Protein AF-0000000078786112 (afdb_homodimer)

Structure (mmCIF, N/CA/C/O backbone):
data_AF-0000000078786112-model_v1
#
loop_
_entity.id
_entity.type
_entity.pdbx_description
1 polymer 'Transposase IS4-like domain-containing protein'
#
loop_
_atom_site.group_PDB
_atom_site.id
_atom_site.type_symbol
_atom_site.label_atom_id
_atom_site.label_alt_id
_atom_site.label_comp_id
_atom_site.label_asym_id
_atom_site.label_entity_id
_atom_site.label_seq_id
_atom_site.pdbx_PDB_ins_code
_atom_site.Cartn_x
_atom_site.Cartn_y
_atom_site.Cartn_z
_atom_site.occupancy
_atom_site.B_iso_or_equiv
_atom_site.auth_seq_id
_atom_site.auth_comp_id
_atom_site.auth_asym_id
_atom_site.auth_atom_id
_atom_site.pdbx_PDB_model_num
ATOM 1 N N . MET A 1 1 ? -78.75 23.531 -3.512 1 37.06 1 MET A N 1
ATOM 2 C CA . MET A 1 1 ? -79.625 23.953 -2.438 1 37.06 1 MET A CA 1
ATOM 3 C C . MET A 1 1 ? -78.938 23.812 -1.079 1 37.06 1 MET A C 1
ATOM 5 O O . MET A 1 1 ? -78.562 22.719 -0.696 1 37.06 1 MET A O 1
ATOM 9 N N . ASN A 1 2 ? -78.188 24.859 -0.601 1 48.75 2 ASN A N 1
ATOM 10 C CA . ASN A 1 2 ? -77.562 24.938 0.688 1 48.75 2 ASN A CA 1
ATOM 11 C C . ASN A 1 2 ? -78.5 24.625 1.841 1 48.75 2 ASN A C 1
ATOM 13 O O . ASN A 1 2 ? -79.5 25.266 1.988 1 48.75 2 ASN A O 1
ATOM 17 N N . GLU A 1 3 ? -78.625 23.422 2.197 1 54.53 3 GLU A N 1
ATOM 18 C CA . GLU A 1 3 ? -79.438 23.047 3.326 1 54.53 3 GLU A CA 1
ATOM 19 C C . GLU A 1 3 ? -78.938 23.703 4.617 1 54.53 3 GLU A C 1
ATOM 21 O O . GLU A 1 3 ? -77.812 23.625 4.957 1 54.53 3 GLU A O 1
ATOM 26 N N . LEU A 1 4 ? -79.562 24.781 5.039 1 59.88 4 LEU A N 1
ATOM 27 C CA . LEU A 1 4 ? -79.375 25.453 6.316 1 59.88 4 LEU A CA 1
ATOM 28 C C . LEU A 1 4 ? -80 24.672 7.453 1 59.88 4 LEU A C 1
ATOM 30 O O . LEU A 1 4 ? -81.188 24.359 7.387 1 59.88 4 LEU A O 1
ATOM 34 N N . VAL A 1 5 ? -79.312 24 8.25 1 64.75 5 VAL A N 1
ATOM 35 C CA . VAL A 1 5 ? -79.875 23.312 9.398 1 64.75 5 VAL A CA 1
ATOM 36 C C . VAL A 1 5 ? -79.625 24.125 10.672 1 64.75 5 VAL A C 1
ATOM 38 O O . VAL A 1 5 ? -78.5 24.641 10.875 1 64.75 5 VAL A O 1
ATOM 41 N N . THR A 1 6 ? -80.625 24.547 11.398 1 68.25 6 THR A N 1
ATOM 42 C CA . THR A 1 6 ? -80.5 25.234 12.688 1 68.25 6 THR A CA 1
ATOM 43 C C . THR A 1 6 ? -80.188 24.266 13.805 1 68.25 6 THR A C 1
ATOM 45 O O . THR A 1 6 ? -80.875 23.266 14.016 1 68.25 6 THR A O 1
ATOM 48 N N . ILE A 1 7 ? -79 24.312 14.352 1 70.12 7 ILE A N 1
ATOM 49 C CA . ILE A 1 7 ? -78.5 23.406 15.375 1 70.12 7 ILE A CA 1
ATOM 50 C C . ILE A 1 7 ? -79.125 23.734 16.719 1 70.12 7 ILE A C 1
ATOM 52 O O . ILE A 1 7 ? -79.438 22.844 17.5 1 70.12 7 ILE A O 1
ATOM 56 N N . GLY A 1 8 ? -79.375 24.969 17.219 1 69.75 8 GLY A N 1
ATOM 57 C CA . GLY A 1 8 ? -80 25.359 18.469 1 69.75 8 GLY A CA 1
ATOM 58 C C . GLY A 1 8 ? -80.062 26.859 18.672 1 69.75 8 GLY A C 1
ATOM 59 O O . GLY A 1 8 ? -79.562 27.625 17.844 1 69.75 8 GLY A O 1
ATOM 60 N N . ILE A 1 9 ? -81 27.406 19.484 1 68.38 9 ILE A N 1
ATOM 61 C CA . ILE A 1 9 ? -81.062 28.797 19.906 1 68.38 9 ILE A CA 1
ATOM 62 C C . ILE A 1 9 ? -80.438 28.969 21.281 1 68.38 9 ILE A C 1
ATOM 64 O O . ILE A 1 9 ? -80.75 28.234 22.219 1 68.38 9 ILE A O 1
ATOM 68 N N . ALA A 1 10 ? -79.312 29.609 21.25 1 60.75 10 ALA A N 1
ATOM 69 C CA . ALA A 1 10 ? -78.625 29.844 22.516 1 60.75 10 ALA A CA 1
ATOM 70 C C . ALA A 1 10 ? -79 31.188 23.125 1 60.75 10 ALA A C 1
ATOM 72 O O . ALA A 1 10 ? -79.25 32.156 22.391 1 60.75 10 ALA A O 1
ATOM 73 N N . SER A 1 11 ? -79.375 31.25 24.375 1 66.38 11 SER A N 1
ATOM 74 C CA . SER A 1 11 ? -79.625 32.5 25.109 1 66.38 11 SER A CA 1
ATOM 75 C C . SER A 1 11 ? -78.375 33.031 25.797 1 66.38 11 SER A C 1
ATOM 77 O O . SER A 1 11 ? -78.375 34.156 26.297 1 66.38 11 SER A O 1
ATOM 79 N N . SER A 1 12 ? -77.312 32.281 25.984 1 68.5 12 SER A N 1
ATOM 80 C CA . SER A 1 12 ? -76.062 32.75 26.562 1 68.5 12 SER A CA 1
ATOM 81 C C . SER A 1 12 ? -74.875 32.469 25.625 1 68.5 12 SER A C 1
ATOM 83 O O . SER A 1 12 ? -75 31.656 24.703 1 68.5 12 SER A O 1
ATOM 85 N N . ASP A 1 13 ? -73.875 33.219 25.75 1 68.31 13 ASP A N 1
ATOM 86 C CA . ASP A 1 13 ? -72.688 33.188 24.891 1 68.31 13 ASP A CA 1
ATOM 87 C C . ASP A 1 13 ? -72 31.812 24.906 1 68.31 13 ASP A C 1
ATOM 89 O O . ASP A 1 13 ? -71.562 31.328 23.891 1 68.31 13 ASP A O 1
ATOM 93 N N . ASP A 1 14 ? -72.062 31.219 26.062 1 67.56 14 ASP A N 1
ATOM 94 C CA . ASP A 1 14 ? -71.438 29.906 26.203 1 67.56 14 ASP A CA 1
ATOM 95 C C . ASP A 1 14 ? -72.188 28.859 25.422 1 67.56 14 ASP A C 1
ATOM 97 O O . ASP A 1 14 ? -71.562 27.953 24.812 1 67.56 14 ASP A O 1
ATOM 101 N N . GLU A 1 15 ? -73.438 29.016 25.391 1 69.12 15 GLU A N 1
ATOM 102 C CA . GLU A 1 15 ? -74.312 28.094 24.656 1 69.12 15 GLU A CA 1
ATOM 103 C C . GLU A 1 15 ? -74.125 28.266 23.156 1 69.12 15 GLU A C 1
ATOM 105 O O . GLU A 1 15 ? -74.188 27.297 22.391 1 69.12 15 GLU A O 1
ATOM 110 N N . ILE A 1 16 ? -73.875 29.484 22.781 1 69.81 16 ILE A N 1
ATOM 111 C CA . ILE A 1 16 ? -73.625 29.781 21.375 1 69.81 16 ILE A CA 1
ATOM 112 C C . ILE A 1 16 ? -72.375 29.047 20.906 1 69.81 16 ILE A C 1
ATOM 114 O O . ILE A 1 16 ? -72.375 28.453 19.828 1 69.81 16 ILE A O 1
ATOM 118 N N . ASP A 1 17 ? -71.312 29.109 21.797 1 70.19 17 ASP A N 1
ATOM 119 C CA . ASP A 1 17 ? -70.062 28.453 21.438 1 70.19 17 ASP A CA 1
ATOM 120 C C . ASP A 1 17 ? -70.25 26.938 21.312 1 70.19 17 ASP A C 1
ATOM 122 O O . ASP A 1 17 ? -69.688 26.312 20.422 1 70.19 17 ASP A O 1
ATOM 126 N N . GLY A 1 18 ? -71.062 26.391 22.219 1 72.88 18 GLY A N 1
ATOM 127 C CA . GLY A 1 18 ? -71.438 24.984 22.141 1 72.88 18 GLY A CA 1
ATOM 128 C C . GLY A 1 18 ? -72.188 24.609 20.875 1 72.88 18 GLY A C 1
ATOM 129 O O . GLY A 1 18 ? -71.812 23.609 20.219 1 72.88 18 GLY A O 1
ATOM 130 N N . PHE A 1 19 ? -73.125 25.484 20.5 1 72.19 19 PHE A N 1
ATOM 131 C CA . PHE A 1 19 ? -73.938 25.188 19.312 1 72.19 19 PHE A CA 1
ATOM 132 C C . PHE A 1 19 ? -73.125 25.422 18.047 1 72.19 19 PHE A C 1
ATOM 134 O O . PHE A 1 19 ? -73.312 24.703 17.047 1 72.19 19 PHE A O 1
ATOM 141 N N . VAL A 1 20 ? -72.188 26.375 18.125 1 73.5 20 VAL A N 1
ATOM 142 C CA . VAL A 1 20 ? -71.312 26.578 16.984 1 73.5 20 VAL A CA 1
ATOM 143 C C . VAL A 1 20 ? -70.438 25.344 16.781 1 73.5 20 VAL A C 1
ATOM 145 O O . VAL A 1 20 ? -70.25 24.891 15.648 1 73.5 20 VAL A O 1
ATOM 148 N N . ASN A 1 21 ? -69.938 24.797 17.938 1 73.06 21 ASN A N 1
ATOM 149 C CA . ASN A 1 21 ? -69.125 23.594 17.844 1 73.06 21 ASN A CA 1
ATOM 150 C C . ASN A 1 21 ? -69.938 22.406 17.344 1 73.06 21 ASN A C 1
ATOM 152 O O . ASN A 1 21 ? -69.5 21.609 16.516 1 73.06 21 ASN A O 1
ATOM 156 N N . GLN A 1 22 ? -71.188 22.328 17.797 1 73.19 22 GLN A N 1
ATOM 157 C CA . GLN A 1 22 ? -72.062 21.281 17.328 1 73.19 22 GLN A CA 1
ATOM 158 C C . GLN A 1 22 ? -72.438 21.484 15.859 1 73.19 22 GLN A C 1
ATOM 160 O O . GLN A 1 22 ? -72.562 20.516 15.117 1 73.19 22 GLN A O 1
ATOM 165 N N . GLY A 1 23 ? -72.625 22.734 15.477 1 72.44 23 GLY A N 1
ATOM 166 C CA . GLY A 1 23 ? -72.875 23.016 14.07 1 72.44 23 GLY A CA 1
ATOM 167 C C . GLY A 1 23 ? -71.688 22.625 13.18 1 72.44 23 GLY A C 1
ATOM 168 O O . GLY A 1 23 ? -71.875 22.047 12.109 1 72.44 23 GLY A O 1
ATOM 169 N N . LYS A 1 24 ? -70.438 22.969 13.648 1 72.5 24 LYS A N 1
ATOM 170 C CA . LYS A 1 24 ? -69.312 22.578 12.875 1 72.5 24 LYS A CA 1
ATOM 171 C C . LYS A 1 24 ? -69.188 21.062 12.758 1 72.5 24 LYS A C 1
ATOM 173 O O . LYS A 1 24 ? -68.875 20.531 11.688 1 72.5 24 LYS A O 1
ATOM 178 N N . GLU A 1 25 ? -69.5 20.375 13.859 1 71.62 25 GLU A N 1
ATOM 179 C CA . GLU A 1 25 ? -69.5 18.922 13.82 1 71.62 25 GLU A CA 1
ATOM 180 C C . GLU A 1 25 ? -70.562 18.406 12.875 1 71.62 25 GLU A C 1
ATOM 182 O O . GLU A 1 25 ? -70.375 17.453 12.125 1 71.62 25 GLU A O 1
ATOM 187 N N . TRP A 1 26 ? -71.75 19.016 12.914 1 69.88 26 TRP A N 1
ATOM 188 C CA . TRP A 1 26 ? -72.812 18.641 12.039 1 69.88 26 TRP A CA 1
ATOM 189 C C . TRP A 1 26 ? -72.5 18.906 10.578 1 69.88 26 TRP A C 1
ATOM 191 O O . TRP A 1 26 ? -72.75 18.078 9.711 1 69.88 26 TRP A O 1
ATOM 201 N N . ILE A 1 27 ? -71.875 20.047 10.266 1 69.06 27 ILE A N 1
ATOM 202 C CA . ILE A 1 27 ? -71.5 20.344 8.891 1 69.06 27 ILE A CA 1
ATOM 203 C C . ILE A 1 27 ? -70.5 19.281 8.414 1 69.06 27 ILE A C 1
ATOM 205 O O . ILE A 1 27 ? -70.562 18.812 7.281 1 69.06 27 ILE A O 1
ATOM 209 N N . GLU A 1 28 ? -69.562 18.969 9.352 1 65.81 28 GLU A N 1
ATOM 210 C CA . GLU A 1 28 ? -68.562 17.969 8.977 1 65.81 28 GLU A CA 1
ATOM 211 C C . GLU A 1 28 ? -69.25 16.609 8.742 1 65.81 28 GLU A C 1
ATOM 213 O O . GLU A 1 28 ? -68.875 15.898 7.789 1 65.81 28 GLU A O 1
ATOM 218 N N . ARG A 1 29 ? -70.125 16.25 9.555 1 65.81 29 ARG A N 1
ATOM 219 C CA . ARG A 1 29 ? -70.875 15.008 9.391 1 65.81 29 ARG A CA 1
ATOM 220 C C . ARG A 1 29 ? -71.75 15.062 8.141 1 65.81 29 ARG A C 1
ATOM 222 O O . ARG A 1 29 ? -71.812 14.078 7.406 1 65.81 29 ARG A O 1
ATOM 229 N N . GLU A 1 30 ? -72.5 16.156 7.973 1 63.94 30 GLU A N 1
ATOM 230 C CA . GLU A 1 30 ? -73.375 16.312 6.816 1 63.94 30 GLU A CA 1
ATOM 231 C C . GLU A 1 30 ? -72.625 16.375 5.52 1 63.94 30 GLU A C 1
ATOM 233 O O . GLU A 1 30 ? -73 15.852 4.492 1 63.94 30 GLU A O 1
ATOM 238 N N . LYS A 1 31 ? -71.5 17.219 5.48 1 61.41 31 LYS A N 1
ATOM 239 C CA . LYS A 1 31 ? -70.625 17.156 4.324 1 61.41 31 LYS A CA 1
ATOM 240 C C . LYS A 1 31 ? -70.188 15.727 4.047 1 61.41 31 LYS A C 1
ATOM 242 O O . LYS A 1 31 ? -70.125 15.312 2.893 1 61.41 31 LYS A O 1
ATOM 247 N N . GLU A 1 32 ? -69.875 14.984 5.125 1 56.44 32 GLU A N 1
ATOM 248 C CA . GLU A 1 32 ? -69.625 13.562 4.977 1 56.44 32 GLU A CA 1
ATOM 249 C C . GLU A 1 32 ? -70.812 12.797 4.477 1 56.44 32 GLU A C 1
ATOM 251 O O . GLU A 1 32 ? -70.688 11.852 3.691 1 56.44 32 GLU A O 1
ATOM 256 N N . ARG A 1 33 ? -71.938 12.992 5.004 1 54 33 ARG A N 1
ATOM 257 C CA . ARG A 1 33 ? -73.188 12.328 4.586 1 54 33 ARG A CA 1
ATOM 258 C C . ARG A 1 33 ? -73.562 12.742 3.17 1 54 33 ARG A C 1
ATOM 260 O O . ARG A 1 33 ? -73.938 11.898 2.361 1 54 33 ARG A O 1
ATOM 267 N N . ARG A 1 34 ? -73.812 14.062 2.85 1 51.28 34 ARG A N 1
ATOM 268 C CA . ARG A 1 34 ? -74.25 14.516 1.529 1 51.28 34 ARG A CA 1
ATOM 269 C C . ARG A 1 34 ? -73.188 14.266 0.489 1 51.28 34 ARG A C 1
ATOM 271 O O . ARG A 1 34 ? -73.438 13.969 -0.669 1 51.28 34 ARG A O 1
ATOM 278 N N . HIS A 1 35 ? -72.188 14.875 0.513 1 41.25 35 HIS A N 1
ATOM 279 C CA . HIS A 1 35 ? -71.062 14.453 -0.266 1 41.25 35 HIS A CA 1
ATOM 280 C C . HIS A 1 35 ? -70.188 13.43 0.494 1 41.25 35 HIS A C 1
ATOM 282 O O . HIS A 1 35 ? -69.312 13.789 1.269 1 41.25 35 HIS A O 1
ATOM 288 N N . PRO A 1 36 ? -70.812 12.312 0.801 1 37.97 36 PRO A N 1
ATOM 289 C CA . PRO A 1 36 ? -69.875 11.344 1.391 1 37.97 36 PRO A CA 1
ATOM 290 C C . PRO A 1 36 ? -68.5 11.492 0.861 1 37.97 36 PRO A C 1
ATOM 292 O O . PRO A 1 36 ? -68.25 11.508 -0.354 1 37.97 36 PRO A O 1
ATOM 295 N N . ARG A 1 37 ? -67.812 12.586 1.303 1 36.53 37 ARG A N 1
ATOM 296 C CA . ARG A 1 37 ? -66.438 12.328 0.89 1 36.53 37 ARG A CA 1
ATOM 297 C C . ARG A 1 37 ? -66.188 10.828 0.78 1 36.53 37 ARG A C 1
ATOM 299 O O . ARG A 1 37 ? -66.188 10.125 1.788 1 36.53 37 ARG A O 1
ATOM 306 N N . LEU A 1 38 ? -66.875 10.219 -0.123 1 36.91 38 LEU A N 1
ATOM 307 C CA . LEU A 1 38 ? -66.312 8.93 -0.503 1 36.91 38 LEU A CA 1
ATOM 308 C C . LEU A 1 38 ? -64.75 8.922 -0.278 1 36.91 38 LEU A C 1
ATOM 310 O O . LEU A 1 38 ? -64.062 9.641 -0.955 1 36.91 38 LEU A O 1
ATOM 314 N N . ASP A 1 39 ? -64.438 9.164 0.947 1 39.69 39 ASP A N 1
ATOM 315 C CA . ASP A 1 39 ? -63.031 8.875 1.128 1 39.69 39 ASP A CA 1
ATOM 316 C C . ASP A 1 39 ? -62.562 7.777 0.172 1 39.69 39 ASP A C 1
ATOM 318 O O . ASP A 1 39 ? -62.469 6.609 0.553 1 39.69 39 ASP A O 1
ATOM 322 N N . LEU A 1 40 ? -63.125 7.875 -0.974 1 41.56 40 LEU A N 1
ATOM 323 C CA . LEU A 1 40 ? -62.781 6.988 -2.084 1 41.56 40 LEU A CA 1
ATOM 324 C C . LEU A 1 40 ? -61.344 6.57 -2.018 1 41.56 40 LEU A C 1
ATOM 326 O O . LEU A 1 40 ? -60.969 5.488 -2.48 1 41.56 40 LEU A O 1
ATOM 330 N N . PHE A 1 41 ? -60.594 7.508 -1.651 1 50.62 41 PHE A N 1
ATOM 331 C CA . PHE A 1 41 ? -59.188 7.191 -1.561 1 50.62 41 PHE A CA 1
ATOM 332 C C . PHE A 1 41 ? -58.781 6.91 -0.117 1 50.62 41 PHE A C 1
ATOM 334 O O . PHE A 1 41 ? -57.594 6.852 0.202 1 50.62 41 PHE A O 1
ATOM 341 N N . GLY A 1 42 ? -59.781 7.012 0.806 1 54.62 42 GLY A N 1
ATOM 342 C CA . GLY A 1 42 ? -59.562 6.75 2.219 1 54.62 42 GLY A CA 1
ATOM 343 C C . GLY A 1 42 ? -59 5.367 2.49 1 54.62 42 GLY A C 1
ATOM 344 O O . GLY A 1 42 ? -58.031 5.211 3.25 1 54.62 42 GLY A O 1
ATOM 345 N N . ASP A 1 43 ? -59.812 4.496 1.912 1 59.19 43 ASP A N 1
ATOM 346 C CA . ASP A 1 43 ? -59.312 3.119 2.006 1 59.19 43 ASP A CA 1
ATOM 347 C C . ASP A 1 43 ? -57.906 2.984 1.443 1 59.19 43 ASP A C 1
ATOM 349 O O . ASP A 1 43 ? -57.094 2.271 2.008 1 59.19 43 ASP A O 1
ATOM 353 N N . GLU A 1 44 ? -57.812 3.719 0.361 1 63.81 44 GLU A N 1
ATOM 354 C CA . GLU A 1 44 ? -56.5 3.691 -0.233 1 63.81 44 GLU A CA 1
ATOM 355 C C . GLU A 1 44 ? -55.469 4.352 0.685 1 63.81 44 GLU A C 1
ATOM 357 O O . GLU A 1 44 ? -54.344 3.869 0.81 1 63.81 44 GLU A O 1
ATOM 362 N N . ARG A 1 45 ? -55.875 5.512 1.246 1 65.81 45 ARG A N 1
ATOM 363 C CA . ARG A 1 45 ? -54.969 6.18 2.186 1 65.81 45 ARG A CA 1
ATOM 364 C C . ARG A 1 45 ? -54.688 5.293 3.395 1 65.81 45 ARG A C 1
ATOM 366 O O . ARG A 1 45 ? -53.562 5.234 3.877 1 65.81 45 ARG A O 1
ATOM 373 N N . ARG A 1 46 ? -55.844 4.781 3.932 1 69.81 46 ARG A N 1
ATOM 374 C CA . ARG A 1 46 ? -55.656 3.875 5.062 1 69.81 46 ARG A CA 1
ATOM 375 C C . ARG A 1 46 ? -54.781 2.689 4.676 1 69.81 46 ARG A C 1
ATOM 377 O O . ARG A 1 46 ? -53.938 2.252 5.469 1 69.81 46 ARG A O 1
ATOM 384 N N . LYS A 1 47 ? -55 2.221 3.514 1 70.69 47 LYS A N 1
ATOM 385 C CA . LYS A 1 47 ? -54.188 1.117 3.035 1 70.69 47 LYS A CA 1
ATOM 386 C C . LYS A 1 47 ? -52.719 1.547 2.883 1 70.69 47 LYS A C 1
ATOM 388 O O . LYS A 1 47 ? -51.812 0.788 3.209 1 70.69 47 LYS A O 1
ATOM 393 N N . CYS A 1 48 ? -52.594 2.74 2.354 1 73 48 CYS A N 1
ATOM 394 C CA . CYS A 1 48 ? -51.25 3.268 2.188 1 73 48 CYS A CA 1
ATOM 395 C C . CYS A 1 48 ? -50.562 3.473 3.539 1 73 48 CYS A C 1
ATOM 397 O O . CYS A 1 48 ? -49.375 3.176 3.695 1 73 48 CYS A O 1
ATOM 399 N N . GLU A 1 49 ? -51.281 4 4.465 1 76.94 49 GLU A N 1
ATOM 400 C CA . GLU A 1 49 ? -50.75 4.199 5.805 1 76.94 49 GLU A CA 1
ATOM 401 C C . GLU A 1 49 ? -50.438 2.863 6.473 1 76.94 49 GLU A C 1
ATOM 403 O O . GLU A 1 49 ? -49.438 2.734 7.168 1 76.94 49 GLU A O 1
ATOM 408 N N . GLN A 1 50 ? -51.312 1.967 6.32 1 76.75 50 GLN A N 1
ATOM 409 C CA . GLN A 1 50 ? -51.062 0.636 6.867 1 76.75 50 GLN A CA 1
ATOM 410 C C . GLN A 1 50 ? -49.844 -0.003 6.234 1 76.75 50 GLN A C 1
ATOM 412 O O . GLN A 1 50 ? -49.062 -0.66 6.918 1 76.75 50 GLN A O 1
ATOM 417 N N . GLU A 1 51 ? -49.75 0.21 4.996 1 78.06 51 GLU A N 1
ATOM 418 C CA . GLU A 1 51 ? -48.594 -0.316 4.297 1 78.06 51 GLU A CA 1
ATOM 419 C C . GLU A 1 51 ? -47.281 0.294 4.844 1 78.06 51 GLU A C 1
ATOM 421 O O . GLU A 1 51 ? -46.281 -0.402 5 1 78.06 51 GLU A O 1
ATOM 426 N N . ARG A 1 52 ? -47.344 1.519 5.059 1 78.31 52 ARG A N 1
ATOM 427 C CA . ARG A 1 52 ? -46.188 2.203 5.617 1 78.31 52 ARG A CA 1
ATOM 428 C C . ARG A 1 52 ? -45.844 1.678 7.008 1 78.31 52 ARG A C 1
ATOM 430 O O . ARG A 1 52 ? -44.688 1.454 7.336 1 78.31 52 ARG A O 1
ATOM 437 N N . MET A 1 53 ? -46.812 1.548 7.785 1 79.62 53 MET A N 1
ATOM 438 C CA . MET A 1 53 ? -46.594 1.035 9.133 1 79.62 53 MET A CA 1
ATOM 439 C C . MET A 1 53 ? -46.062 -0.385 9.102 1 79.62 53 MET A C 1
ATOM 441 O O . MET A 1 53 ? -45.188 -0.742 9.922 1 79.62 53 MET A O 1
ATOM 445 N N . ASP A 1 54 ? -46.562 -1.107 8.211 1 76.88 54 ASP A N 1
ATOM 446 C CA . ASP A 1 54 ? -46.062 -2.475 8.062 1 76.88 54 ASP A CA 1
ATOM 447 C C . ASP A 1 54 ? -44.594 -2.488 7.633 1 76.88 54 ASP A C 1
ATOM 449 O O . ASP A 1 54 ? -43.812 -3.32 8.102 1 76.88 54 ASP A O 1
ATOM 453 N N . ALA A 1 55 ? -44.281 -1.59 6.727 1 79.88 55 ALA A N 1
ATOM 454 C CA . ALA A 1 55 ? -42.906 -1.478 6.277 1 79.88 55 ALA A CA 1
ATOM 455 C C . ALA A 1 55 ? -41.969 -1.106 7.434 1 79.88 55 ALA A C 1
ATOM 457 O O . ALA A 1 55 ? -40.906 -1.686 7.582 1 79.88 55 ALA A O 1
ATOM 458 N N . GLU A 1 56 ? -42.406 -0.242 8.203 1 81.75 56 GLU A N 1
ATOM 459 C CA . GLU A 1 56 ? -41.625 0.189 9.352 1 81.75 56 GLU A CA 1
ATOM 460 C C . GLU A 1 56 ? -41.469 -0.938 10.367 1 81.75 56 GLU A C 1
ATOM 462 O O . GLU A 1 56 ? -40.406 -1.094 10.969 1 81.75 56 GLU A O 1
ATOM 467 N N . ARG A 1 57 ? -42.469 -1.557 10.586 1 79.44 57 ARG A N 1
ATOM 468 C CA . ARG A 1 57 ? -42.438 -2.689 11.508 1 79.44 57 ARG A CA 1
ATOM 469 C C . ARG A 1 57 ? -41.469 -3.756 11.016 1 79.44 57 ARG A C 1
ATOM 471 O O . ARG A 1 57 ? -40.719 -4.332 11.805 1 79.44 57 ARG A O 1
ATOM 478 N N . LEU A 1 58 ? -41.562 -3.938 9.82 1 77.56 58 LEU A N 1
ATOM 479 C CA . LEU A 1 58 ? -40.656 -4.945 9.258 1 77.56 58 LEU A CA 1
ATOM 480 C C . LEU A 1 58 ? -39.188 -4.52 9.375 1 77.56 58 LEU A C 1
ATOM 482 O O . LEU A 1 58 ? -38.344 -5.336 9.68 1 77.56 58 LEU A O 1
ATOM 486 N N . LEU A 1 59 ? -38.969 -3.326 9.031 1 84.38 59 LEU A N 1
ATOM 487 C CA . LEU A 1 59 ? -37.594 -2.818 9.156 1 84.38 59 LEU A CA 1
ATOM 488 C C . LEU A 1 59 ? -37.125 -2.924 10.602 1 84.38 59 LEU A C 1
ATOM 490 O O . LEU A 1 59 ? -35.938 -3.188 10.844 1 84.38 59 LEU A O 1
ATOM 494 N N . SER A 1 60 ? -38.031 -2.82 11.484 1 84.31 60 SER A N 1
ATOM 495 C CA . SER A 1 60 ? -37.688 -2.926 12.898 1 84.31 60 SER A CA 1
ATOM 496 C C . SER A 1 60 ? -37.406 -4.371 13.289 1 84.31 60 SER A C 1
ATOM 498 O O . SER A 1 60 ? -36.781 -4.629 14.305 1 84.31 60 SER A O 1
ATOM 500 N N . ASN A 1 61 ? -37.875 -5.301 12.477 1 86.06 61 ASN A N 1
ATOM 501 C CA . ASN A 1 61 ? -37.688 -6.715 12.766 1 86.06 61 ASN A CA 1
ATOM 502 C C . ASN A 1 61 ? -36.344 -7.211 12.242 1 86.06 61 ASN A C 1
ATOM 504 O O . ASN A 1 61 ? -35.938 -8.352 12.5 1 86.06 61 ASN A O 1
ATOM 508 N N . ILE A 1 62 ? -35.688 -6.359 11.516 1 89.81 62 ILE A N 1
ATOM 509 C CA . ILE A 1 62 ? -34.344 -6.723 11.078 1 89.81 62 ILE A CA 1
ATOM 510 C C . ILE A 1 62 ? -33.375 -6.73 12.273 1 89.81 62 ILE A C 1
ATOM 512 O O . ILE A 1 62 ? -33.188 -5.707 12.93 1 89.81 62 ILE A O 1
ATOM 516 N N . THR A 1 63 ? -32.812 -7.871 12.523 1 89.5 63 THR A N 1
ATOM 517 C CA . THR A 1 63 ? -32 -8.031 13.719 1 89.5 63 THR A CA 1
ATOM 518 C C . THR A 1 63 ? -30.531 -7.875 13.391 1 89.5 63 THR A C 1
ATOM 520 O O . THR A 1 63 ? -29.719 -7.496 14.25 1 89.5 63 THR A O 1
ATOM 523 N N . ASN A 1 64 ? -30.219 -8.273 12.148 1 92.38 64 ASN A N 1
ATOM 524 C CA . ASN A 1 64 ? -28.812 -8.148 11.773 1 92.38 64 ASN A CA 1
ATOM 525 C C . ASN A 1 64 ? -28.641 -8.008 10.258 1 92.38 64 ASN A C 1
ATOM 527 O O . ASN A 1 64 ? -29.469 -8.516 9.492 1 92.38 64 ASN A O 1
ATOM 531 N N . ILE A 1 65 ? -27.75 -7.223 9.867 1 94.25 65 ILE A N 1
ATOM 532 C CA . ILE A 1 65 ? -27.328 -7.078 8.477 1 94.25 65 ILE A CA 1
ATOM 533 C C . ILE A 1 65 ? -25.828 -7.289 8.367 1 94.25 65 ILE A C 1
ATOM 535 O O . ILE A 1 65 ? -25.047 -6.613 9.047 1 94.25 65 ILE A O 1
ATOM 539 N N . THR A 1 66 ? -25.406 -8.242 7.547 1 94.81 66 THR A N 1
ATOM 540 C CA . THR A 1 66 ? -23.984 -8.523 7.387 1 94.81 66 THR A CA 1
ATOM 541 C C . THR A 1 66 ? -23.547 -8.305 5.941 1 94.81 66 THR A C 1
ATOM 543 O O . THR A 1 66 ? -24.234 -8.727 5.008 1 94.81 66 THR A O 1
ATOM 546 N N . VAL A 1 67 ? -22.484 -7.578 5.809 1 94.88 67 VAL A N 1
ATOM 547 C CA . VAL A 1 67 ? -21.891 -7.402 4.492 1 94.88 67 VAL A CA 1
ATOM 548 C C . VAL A 1 67 ? -20.938 -8.57 4.191 1 94.88 67 VAL A C 1
ATOM 550 O O . VAL A 1 67 ? -19.734 -8.469 4.426 1 94.88 67 VAL A O 1
ATOM 553 N N . ASN A 1 68 ? -21.469 -9.625 3.631 1 95.38 68 ASN A N 1
ATOM 554 C CA . ASN A 1 68 ? -20.688 -10.852 3.6 1 95.38 68 ASN A CA 1
ATOM 555 C C . ASN A 1 68 ? -20.625 -11.445 2.193 1 95.38 68 ASN A C 1
ATOM 557 O O . ASN A 1 68 ? -20.328 -12.633 2.023 1 95.38 68 ASN A O 1
ATOM 561 N N . GLY A 1 69 ? -20.953 -10.648 1.18 1 96.56 69 GLY A N 1
ATOM 562 C CA . GLY A 1 69 ? -20.953 -11.172 -0.178 1 96.56 69 GLY A CA 1
ATOM 563 C C . GLY A 1 69 ? -19.625 -11.789 -0.574 1 96.56 69 GLY A C 1
ATOM 564 O O . GLY A 1 69 ? -19.578 -12.922 -1.069 1 96.56 69 GLY A O 1
ATOM 565 N N . ALA A 1 70 ? -18.531 -11.062 -0.369 1 97.12 70 ALA A N 1
ATOM 566 C CA . ALA A 1 70 ? -17.203 -11.57 -0.71 1 97.12 70 ALA A CA 1
ATOM 567 C C . ALA A 1 70 ? -16.875 -12.82 0.1 1 97.12 70 ALA A C 1
ATOM 569 O O . ALA A 1 70 ? -16.297 -13.773 -0.428 1 97.12 70 ALA A O 1
ATOM 570 N N . ASP A 1 71 ? -17.281 -12.797 1.311 1 97.38 71 ASP A N 1
ATOM 571 C CA . ASP A 1 71 ? -17.016 -13.922 2.205 1 97.38 71 ASP A CA 1
ATOM 572 C C . ASP A 1 71 ? -17.688 -15.195 1.7 1 97.38 71 ASP A C 1
ATOM 574 O O . ASP A 1 71 ? -17.109 -16.281 1.743 1 97.38 71 ASP A O 1
ATOM 578 N N . LEU A 1 72 ? -18.891 -15.078 1.233 1 97.06 72 LEU A N 1
ATOM 579 C CA . LEU A 1 72 ? -19.641 -16.219 0.733 1 97.06 72 LEU A CA 1
ATOM 580 C C . LEU A 1 72 ? -18.969 -16.828 -0.491 1 97.06 72 LEU A C 1
ATOM 582 O O . LEU A 1 72 ? -18.844 -18.047 -0.593 1 97.06 72 LEU A O 1
ATOM 586 N N . ILE A 1 73 ? -18.547 -16.016 -1.372 1 97.81 73 ILE A N 1
ATOM 587 C CA . ILE A 1 73 ? -17.875 -16.469 -2.58 1 97.81 73 ILE A CA 1
ATOM 588 C C . ILE A 1 73 ? -16.562 -17.188 -2.205 1 97.81 73 ILE A C 1
ATOM 590 O O . ILE A 1 73 ? -16.312 -18.297 -2.656 1 97.81 73 ILE A O 1
ATOM 594 N N . LEU A 1 74 ? -15.75 -16.547 -1.364 1 98.12 74 LEU A N 1
ATOM 595 C CA . LEU A 1 74 ? -14.438 -17.062 -1.004 1 98.12 74 LEU A CA 1
ATOM 596 C C . LEU A 1 74 ? -14.562 -18.375 -0.217 1 98.12 74 LEU A C 1
ATOM 598 O O . LEU A 1 74 ? -13.711 -19.25 -0.333 1 98.12 74 LEU A O 1
ATOM 602 N N . ASP A 1 75 ? -15.617 -18.453 0.564 1 96.75 75 ASP A N 1
ATOM 603 C CA . ASP A 1 75 ? -15.867 -19.672 1.311 1 96.75 75 ASP A CA 1
ATOM 604 C C . ASP A 1 75 ? -16.062 -20.859 0.367 1 96.75 75 ASP A C 1
ATOM 606 O O . ASP A 1 75 ? -15.523 -21.938 0.602 1 96.75 75 ASP A O 1
ATOM 610 N N . ARG A 1 76 ? -16.797 -20.641 -0.655 1 96.81 76 ARG A N 1
ATOM 611 C CA . ARG A 1 76 ? -17.062 -21.703 -1.632 1 96.81 76 ARG A CA 1
ATOM 612 C C . ARG A 1 76 ? -15.797 -22.078 -2.391 1 96.81 76 ARG A C 1
ATOM 614 O O . ARG A 1 76 ? -15.547 -23.25 -2.645 1 96.81 76 ARG A O 1
ATOM 621 N N . VAL A 1 77 ? -15.016 -21.094 -2.76 1 97.75 77 VAL A N 1
ATOM 622 C CA . VAL A 1 77 ? -13.781 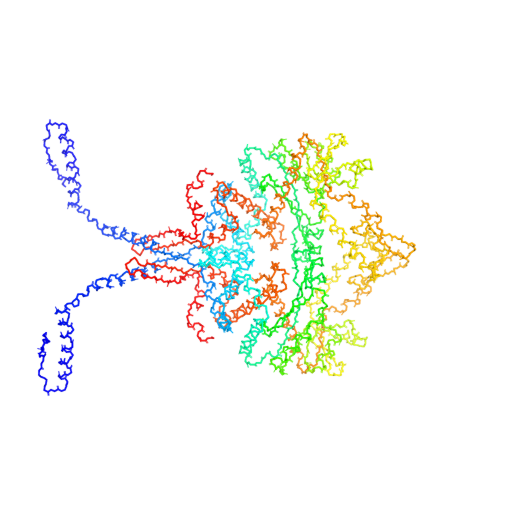-21.375 -3.486 1 97.75 77 VAL A CA 1
ATOM 623 C C . VAL A 1 77 ? -12.812 -22.141 -2.588 1 97.75 77 VAL A C 1
ATOM 625 O O . VAL A 1 77 ? -12.148 -23.078 -3.035 1 97.75 77 VAL A O 1
ATOM 628 N N . PHE A 1 78 ? -12.727 -21.672 -1.323 1 97.75 78 PHE A N 1
ATOM 629 C CA . PHE A 1 78 ? -11.898 -22.328 -0.321 1 97.75 78 PHE A CA 1
ATOM 630 C C . PHE A 1 78 ? -12.234 -23.812 -0.235 1 97.75 78 PHE A C 1
ATOM 632 O O . PHE A 1 78 ? -11.336 -24.656 -0.217 1 97.75 78 PHE A O 1
ATOM 639 N N . ASP A 1 79 ? -13.484 -24.141 -0.293 1 96.06 79 ASP A N 1
ATOM 640 C CA . ASP A 1 79 ? -13.953 -25.531 -0.252 1 96.06 79 ASP A CA 1
ATOM 641 C C . ASP A 1 79 ? -13.656 -26.25 -1.564 1 96.06 79 ASP A C 1
ATOM 643 O O . ASP A 1 79 ? -13.273 -27.422 -1.562 1 96.06 79 ASP A O 1
ATOM 647 N N . ASN A 1 80 ? -13.852 -25.547 -2.605 1 95 80 ASN A N 1
ATOM 648 C CA . ASN A 1 80 ? -13.641 -26.125 -3.926 1 95 80 ASN A CA 1
ATOM 649 C C . ASN A 1 80 ? -12.195 -26.609 -4.105 1 95 80 ASN A C 1
ATOM 651 O O . ASN A 1 80 ? -11.953 -27.609 -4.766 1 95 80 ASN A O 1
ATOM 655 N N . VAL A 1 81 ? -11.25 -25.859 -3.564 1 96.75 81 VAL A N 1
ATOM 656 C CA . VAL A 1 81 ? -9.844 -26.234 -3.674 1 96.75 81 VAL A CA 1
ATOM 657 C C . VAL A 1 81 ? -9.555 -27.438 -2.781 1 96.75 81 VAL A C 1
ATOM 659 O O . VAL A 1 81 ? -8.664 -28.234 -3.074 1 96.75 81 VAL A O 1
ATOM 662 N N . GLY A 1 82 ? -10.281 -27.516 -1.708 1 96.12 82 GLY A N 1
ATOM 663 C CA . GLY A 1 82 ? -10.125 -28.641 -0.807 1 96.12 82 GLY A CA 1
ATOM 664 C C . GLY A 1 82 ? -9.516 -28.266 0.527 1 96.12 82 GLY A C 1
ATOM 665 O O . GLY A 1 82 ? -9.203 -29.125 1.344 1 96.12 82 GLY A O 1
ATOM 666 N N . PHE A 1 83 ? -9.406 -27.016 0.806 1 96.75 83 PHE A N 1
ATOM 667 C CA . PHE A 1 83 ? -8.75 -26.594 2.039 1 96.75 83 PHE A CA 1
ATOM 668 C C . PHE A 1 83 ? -9.641 -26.859 3.244 1 96.75 83 PHE A C 1
ATOM 670 O O . PHE A 1 83 ? -9.188 -26.766 4.391 1 96.75 83 PHE A O 1
ATOM 677 N N . SER A 1 84 ? -10.891 -27.219 3.006 1 94.12 84 SER A N 1
ATOM 678 C CA . SER A 1 84 ? -11.805 -27.578 4.082 1 94.12 84 SER A CA 1
ATOM 679 C C . SER A 1 84 ? -11.305 -28.781 4.859 1 94.12 84 SER A C 1
ATOM 681 O O . SER A 1 84 ? -11.781 -29.062 5.961 1 94.12 84 SER A O 1
ATOM 683 N N . ARG A 1 85 ? -10.383 -29.484 4.273 1 92.75 85 ARG A N 1
ATOM 684 C CA . ARG A 1 85 ? -9.75 -30.594 4.957 1 92.75 85 ARG A CA 1
ATOM 685 C C . ARG A 1 85 ? -9.055 -30.141 6.234 1 92.75 85 ARG A C 1
ATOM 687 O O . ARG A 1 85 ? -8.891 -30.922 7.172 1 92.75 85 ARG A O 1
ATOM 694 N N . ILE A 1 86 ? -8.602 -28.953 6.168 1 91.19 86 ILE A N 1
ATOM 695 C CA . ILE A 1 86 ? -8.023 -28.359 7.375 1 91.19 86 ILE A CA 1
ATOM 696 C C . ILE A 1 86 ? -9.141 -27.828 8.273 1 91.19 86 ILE A C 1
ATOM 698 O O . ILE A 1 86 ? -9.75 -26.797 7.973 1 91.19 86 ILE A O 1
ATOM 702 N N . ASP A 1 87 ? -9.453 -28.531 9.258 1 85.94 87 ASP A N 1
ATOM 703 C CA . ASP A 1 87 ? -10.602 -28.203 10.102 1 85.94 87 ASP A CA 1
ATOM 704 C C . ASP A 1 87 ? -10.219 -27.188 11.172 1 85.94 87 ASP A C 1
ATOM 706 O O . ASP A 1 87 ? -10.18 -27.516 12.359 1 85.94 87 ASP A O 1
ATOM 710 N N . ASP A 1 88 ? -9.969 -26.094 10.844 1 87.88 88 ASP A N 1
ATOM 711 C CA . ASP A 1 88 ? -9.688 -24.984 11.75 1 87.88 88 ASP A CA 1
ATOM 712 C C . ASP A 1 88 ? -10.391 -23.719 11.297 1 87.88 88 ASP A C 1
ATOM 714 O O . ASP A 1 88 ? -10.086 -23.172 10.227 1 87.88 88 ASP A O 1
ATOM 718 N N . GLY A 1 89 ? -11.305 -23.25 12.102 1 91.5 89 GLY A N 1
ATOM 719 C CA . GLY A 1 89 ? -12.109 -22.094 11.766 1 91.5 89 GLY A CA 1
ATOM 720 C C . GLY A 1 89 ? -11.305 -20.812 11.648 1 91.5 89 GLY A C 1
ATOM 721 O O . GLY A 1 89 ? -11.609 -19.953 10.812 1 91.5 89 GLY A O 1
ATOM 722 N N . ILE A 1 90 ? -10.281 -20.719 12.422 1 93.25 90 ILE A N 1
ATOM 723 C CA . ILE A 1 90 ? -9.453 -19.516 12.414 1 93.25 90 ILE A CA 1
ATOM 724 C C . ILE A 1 90 ? -8.672 -19.438 11.102 1 93.25 90 ILE A C 1
ATOM 726 O O . ILE A 1 90 ? -8.531 -18.359 10.523 1 93.25 90 ILE A O 1
ATOM 730 N N . PHE A 1 91 ? -8.203 -20.578 10.648 1 94.5 91 PHE A N 1
ATOM 731 C CA . PHE A 1 91 ? -7.445 -20.656 9.398 1 94.5 91 PHE A CA 1
ATOM 732 C C . PHE A 1 91 ? -8.281 -20.156 8.227 1 94.5 91 PHE A C 1
ATOM 734 O O . PHE A 1 91 ? -7.84 -19.297 7.457 1 94.5 91 PHE A O 1
ATOM 741 N N . ARG A 1 92 ? -9.461 -20.641 8.148 1 95.75 92 ARG A N 1
ATOM 742 C CA . ARG A 1 92 ? -10.383 -20.266 7.082 1 95.75 92 ARG A CA 1
ATOM 743 C C . ARG A 1 92 ? -10.68 -18.781 7.121 1 95.75 92 ARG A C 1
ATOM 745 O O . ARG A 1 92 ? -10.656 -18.109 6.086 1 95.75 92 ARG A O 1
ATOM 752 N N . LYS A 1 93 ? -10.906 -18.266 8.305 1 96.62 93 LYS A N 1
ATOM 753 C CA . LYS A 1 93 ? -11.219 -16.844 8.484 1 96.62 93 LYS A CA 1
ATOM 754 C C . LYS A 1 93 ? -10.039 -15.969 8.07 1 96.62 93 LYS A C 1
ATOM 756 O O . LYS A 1 93 ? -10.227 -14.953 7.395 1 96.62 93 LYS A O 1
ATOM 761 N N . LEU A 1 94 ? -8.836 -16.375 8.414 1 96.19 94 LEU A N 1
ATOM 762 C CA . LEU A 1 94 ? -7.645 -15.578 8.109 1 96.19 94 LEU A CA 1
ATOM 763 C C . LEU A 1 94 ? -7.383 -15.547 6.609 1 96.19 94 LEU A C 1
ATOM 765 O O . LEU A 1 94 ? -6.996 -14.516 6.062 1 96.19 94 LEU A O 1
ATOM 769 N N . VAL A 1 95 ? -7.602 -16.656 5.941 1 97.31 95 VAL A N 1
ATOM 770 C CA . VAL A 1 95 ? -7.375 -16.734 4.5 1 97.31 95 VAL A CA 1
ATOM 771 C C . VAL A 1 95 ? -8.375 -15.844 3.771 1 97.31 95 VAL A C 1
ATOM 773 O O . VAL A 1 95 ? -7.988 -15.047 2.908 1 97.31 95 VAL A O 1
ATOM 776 N N . LYS A 1 96 ? -9.617 -15.945 4.121 1 97.69 96 LYS A N 1
ATOM 777 C CA . LYS A 1 96 ? -10.648 -15.148 3.469 1 97.69 96 LYS A CA 1
ATOM 778 C C . LYS A 1 96 ? -10.438 -13.656 3.73 1 97.69 96 LYS A C 1
ATOM 780 O O . LYS A 1 96 ? -10.57 -12.836 2.82 1 97.69 96 LYS A O 1
ATOM 785 N N . ALA A 1 97 ? -10.102 -13.367 4.953 1 96.88 97 ALA A N 1
ATOM 786 C CA . ALA A 1 97 ? -9.844 -11.969 5.309 1 96.88 97 ALA A CA 1
ATOM 787 C C . ALA A 1 97 ? -8.648 -11.414 4.539 1 96.88 97 ALA A C 1
ATOM 789 O O . ALA A 1 97 ? -8.625 -10.234 4.188 1 96.88 97 ALA A O 1
ATOM 790 N N . ARG A 1 98 ? -7.672 -12.258 4.305 1 96.75 98 ARG A N 1
ATOM 791 C CA . ARG A 1 98 ? -6.477 -11.828 3.584 1 96.75 98 ARG A CA 1
ATOM 792 C C . ARG A 1 98 ? -6.82 -11.398 2.164 1 96.75 98 ARG A C 1
ATOM 794 O O . ARG A 1 98 ? -6.176 -10.508 1.607 1 96.75 98 ARG A O 1
ATOM 801 N N . LEU A 1 99 ? -7.812 -11.945 1.597 1 97.56 99 LEU A N 1
ATOM 802 C CA . LEU A 1 99 ? -8.211 -11.625 0.23 1 97.56 99 LEU A CA 1
ATOM 803 C C . LEU A 1 99 ? -9.18 -10.445 0.21 1 97.56 99 LEU A C 1
ATOM 805 O O . LEU A 1 99 ? -9.188 -9.664 -0.744 1 97.56 99 LEU A O 1
ATOM 809 N N . SER A 1 100 ? -9.969 -10.289 1.238 1 95.56 100 SER A N 1
ATOM 810 C CA . SER A 1 100 ? -11.016 -9.273 1.256 1 95.56 100 SER A CA 1
ATOM 811 C C . SER A 1 100 ? -10.523 -7.992 1.923 1 95.56 100 SER A C 1
ATOM 813 O O . SER A 1 100 ? -10.961 -6.895 1.572 1 95.56 100 SER A O 1
ATOM 815 N N . TYR A 1 101 ? -9.734 -8.164 2.889 1 94.12 101 TYR A N 1
ATOM 816 C CA . TYR A 1 101 ? -9.266 -7.051 3.707 1 94.12 101 TYR A CA 1
ATOM 817 C C . TYR A 1 101 ? -7.844 -7.293 4.195 1 94.12 101 TYR A C 1
ATOM 819 O O . TYR A 1 101 ? -7.621 -7.539 5.383 1 94.12 101 TYR A O 1
ATOM 827 N N . PRO A 1 102 ? -6.898 -7.184 3.295 1 94.62 102 PRO A N 1
ATOM 828 C CA . PRO A 1 102 ? -5.508 -7.41 3.699 1 94.62 102 PRO A CA 1
ATOM 829 C C . PRO A 1 102 ? -5.012 -6.367 4.699 1 94.62 102 PRO A C 1
ATOM 831 O O . PRO A 1 102 ? -4.992 -5.172 4.395 1 94.62 102 PRO A O 1
ATOM 834 N N . ALA A 1 103 ? -4.691 -6.809 5.898 1 92.94 103 ALA A N 1
ATOM 835 C CA . ALA A 1 103 ? -4.238 -5.945 6.984 1 92.94 103 ALA A CA 1
ATOM 836 C C . ALA A 1 103 ? -3.504 -6.75 8.055 1 92.94 103 ALA A C 1
ATOM 838 O O . ALA A 1 103 ? -3.266 -7.945 7.887 1 92.94 103 ALA A O 1
ATOM 839 N N . SER A 1 104 ? -3.084 -6.039 9.094 1 92.56 104 SER A N 1
ATOM 840 C CA . SER A 1 104 ? -2.477 -6.711 10.234 1 92.56 104 SER A CA 1
ATOM 841 C C . SER A 1 104 ? -3.467 -7.656 10.906 1 92.56 104 SER A C 1
ATOM 843 O O . SER A 1 104 ? -4.668 -7.598 10.641 1 92.56 104 SER A O 1
ATOM 845 N N . LYS A 1 105 ? -2.893 -8.57 11.758 1 94.88 105 LYS A N 1
ATOM 846 C CA . LYS A 1 105 ? -3.775 -9.508 12.445 1 94.88 105 LYS A CA 1
ATOM 847 C C . LYS A 1 105 ? -4.699 -8.789 13.422 1 94.88 105 LYS A C 1
ATOM 849 O O . LYS A 1 105 ? -5.859 -9.164 13.586 1 94.88 105 LYS A O 1
ATOM 854 N N . SER A 1 106 ? -4.168 -7.809 14.055 1 93.12 106 SER A N 1
ATOM 855 C CA . SER A 1 106 ? -5.008 -7.004 14.938 1 93.12 106 SER A CA 1
ATOM 856 C C . SER A 1 106 ? -6.141 -6.336 14.164 1 93.12 106 SER A C 1
ATOM 858 O O . SER A 1 106 ? -7.293 -6.355 14.594 1 93.12 106 SER A O 1
ATOM 860 N N . ALA A 1 107 ? -5.84 -5.773 13.055 1 92.81 107 ALA A N 1
ATOM 861 C CA . ALA A 1 107 ? -6.848 -5.148 12.203 1 92.81 107 ALA A CA 1
ATOM 862 C C . ALA A 1 107 ? -7.824 -6.188 11.664 1 92.81 107 ALA A C 1
ATOM 864 O O . ALA A 1 107 ? -9.016 -5.898 11.484 1 92.81 107 ALA A O 1
ATOM 865 N N . THR A 1 108 ? -7.312 -7.336 11.414 1 95.56 108 THR A N 1
ATOM 866 C CA . THR A 1 108 ? -8.156 -8.414 10.906 1 95.56 108 THR A CA 1
ATOM 867 C C . THR A 1 108 ? -9.203 -8.812 11.938 1 95.56 108 THR A C 1
ATOM 869 O O . THR A 1 108 ? -10.367 -9.039 11.586 1 95.56 108 THR A O 1
ATOM 872 N N . VAL A 1 109 ? -8.82 -8.898 13.148 1 95.31 109 VAL A N 1
ATOM 873 C CA . VAL A 1 109 ? -9.75 -9.234 14.219 1 95.31 109 VAL A CA 1
ATOM 874 C C . VAL A 1 109 ? -10.859 -8.195 14.289 1 95.31 109 VAL A C 1
ATOM 876 O O . VAL A 1 109 ? -12.039 -8.539 14.43 1 95.31 109 VAL A O 1
ATOM 879 N N . GLU A 1 110 ? -10.508 -6.992 14.133 1 93 110 GLU A N 1
ATOM 880 C CA . GLU A 1 110 ? -11.5 -5.918 14.117 1 93 110 GLU A CA 1
ATOM 881 C C . GLU A 1 110 ? -12.414 -6.035 12.898 1 93 110 GLU A C 1
ATOM 883 O O . GLU A 1 110 ? -13.625 -5.824 13 1 93 110 GLU A O 1
ATOM 888 N N . TYR A 1 111 ? -11.836 -6.336 11.859 1 94.56 111 TYR A N 1
ATOM 889 C CA . TYR A 1 111 ? -12.594 -6.535 10.625 1 94.56 111 TYR A CA 1
ATOM 890 C C . TYR A 1 111 ? -13.641 -7.625 10.797 1 94.56 111 TYR A C 1
ATOM 892 O O . TYR A 1 111 ? -14.797 -7.453 10.398 1 94.56 111 TYR A O 1
ATOM 900 N N . LEU A 1 112 ? -13.242 -8.734 11.359 1 95.44 112 LEU A N 1
ATOM 901 C CA . LEU A 1 112 ? -14.141 -9.859 11.57 1 95.44 112 LEU A CA 1
ATOM 902 C C . LEU A 1 112 ? -15.281 -9.477 12.508 1 95.44 112 LEU A C 1
ATOM 904 O O . LEU A 1 112 ? -16.422 -9.891 12.305 1 95.44 112 LEU A O 1
ATOM 908 N N . LYS A 1 113 ? -14.977 -8.688 13.445 1 93.5 113 LYS A N 1
ATOM 909 C CA . LYS A 1 113 ? -16 -8.211 14.375 1 93.5 113 LYS A CA 1
ATOM 910 C C . LYS A 1 113 ? -16.969 -7.258 13.68 1 93.5 113 LYS A C 1
ATOM 912 O O . LYS A 1 113 ? -18.188 -7.418 13.781 1 93.5 113 LYS A O 1
ATOM 917 N N . ASN A 1 114 ? -16.469 -6.367 12.93 1 91.94 114 ASN A N 1
ATOM 918 C CA . ASN A 1 114 ? -17.266 -5.336 12.281 1 91.94 114 ASN A CA 1
ATOM 919 C C . ASN A 1 114 ? -18.188 -5.922 11.219 1 91.94 114 ASN A C 1
ATOM 921 O O . ASN A 1 114 ? -19.328 -5.504 11.086 1 91.94 114 ASN A O 1
ATOM 925 N N . HIS A 1 115 ? -17.672 -6.824 10.484 1 91.88 115 HIS A N 1
ATOM 926 C CA . HIS A 1 115 ? -18.422 -7.309 9.32 1 91.88 115 HIS A CA 1
ATOM 927 C C . HIS A 1 115 ? -19.297 -8.5 9.688 1 91.88 115 HIS A C 1
ATOM 929 O O . HIS A 1 115 ? -20.375 -8.68 9.109 1 91.88 115 HIS A O 1
ATOM 935 N N . PHE A 1 116 ? -18.844 -9.297 10.703 1 91.44 116 PHE A N 1
ATOM 936 C CA . PHE A 1 116 ? -19.531 -10.562 10.914 1 91.44 116 PHE A CA 1
ATOM 937 C C . PHE A 1 116 ? -19.906 -10.734 12.375 1 91.44 116 PHE A C 1
ATOM 939 O O . PHE A 1 116 ? -20.438 -11.773 12.766 1 91.44 116 PHE A O 1
ATOM 946 N N . ASP A 1 117 ? -19.656 -9.805 13.172 1 89.75 117 ASP A N 1
ATOM 947 C CA . ASP A 1 117 ? -19.891 -9.891 14.617 1 89.75 117 ASP A CA 1
ATOM 948 C C . ASP A 1 117 ? -19.188 -11.102 15.211 1 89.75 117 ASP A C 1
ATOM 950 O O . ASP A 1 117 ? -19.719 -11.766 16.094 1 89.75 117 ASP A O 1
ATOM 954 N N . ASP A 1 118 ? -18.078 -11.406 14.602 1 90.62 118 ASP A N 1
ATOM 955 C CA . ASP A 1 118 ? -17.25 -12.516 15.062 1 90.62 118 ASP A CA 1
ATOM 956 C C . ASP A 1 118 ? -16.219 -12.055 16.094 1 90.62 118 ASP A C 1
ATOM 958 O O . ASP A 1 118 ? -15.328 -11.266 15.789 1 90.62 118 ASP A O 1
ATOM 962 N N . ASP A 1 119 ? -16.359 -12.555 17.297 1 89.69 119 ASP A N 1
ATOM 963 C CA . ASP A 1 119 ? -15.477 -12.133 18.391 1 89.69 119 ASP A CA 1
ATOM 964 C C . ASP A 1 119 ? -14.266 -13.055 18.516 1 89.69 119 ASP A C 1
ATOM 966 O O . ASP A 1 119 ? -14.148 -13.805 19.484 1 89.69 119 ASP A O 1
ATOM 970 N N . VAL A 1 120 ? -13.422 -13 17.625 1 91.75 120 VAL A N 1
ATOM 971 C CA . VAL A 1 120 ? -12.172 -13.758 17.688 1 91.75 120 VAL A CA 1
ATOM 972 C C . VAL A 1 120 ? -11.125 -12.961 18.453 1 91.75 120 VAL A C 1
ATOM 974 O O . VAL A 1 120 ? -10.922 -11.773 18.203 1 91.75 120 VAL A O 1
ATOM 977 N N . SER A 1 121 ? -10.539 -13.547 19.375 1 93.75 121 SER A N 1
ATOM 978 C CA . SER A 1 121 ? -9.516 -12.859 20.156 1 93.75 121 SER A CA 1
ATOM 979 C C . SER A 1 121 ? -8.18 -12.844 19.422 1 93.75 121 SER A C 1
ATOM 981 O O . SER A 1 121 ? -7.805 -13.828 18.781 1 93.75 121 SER A O 1
ATOM 983 N N . LEU A 1 122 ? -7.52 -11.727 19.578 1 94 122 LEU A N 1
ATOM 984 C CA . LEU A 1 122 ? -6.211 -11.57 18.953 1 94 122 LEU A CA 1
ATOM 985 C C . LEU A 1 122 ? -5.227 -12.602 19.5 1 94 122 LEU A C 1
ATOM 987 O O . LEU A 1 122 ? -4.422 -13.156 18.734 1 94 122 LEU A O 1
ATOM 991 N N . SER A 1 123 ? -5.324 -12.891 20.734 1 93.75 123 SER A N 1
ATOM 992 C CA . SER A 1 123 ? -4.453 -13.875 21.375 1 93.75 123 SER A CA 1
ATOM 993 C C . SER A 1 123 ? -4.648 -15.258 20.766 1 93.75 123 SER A C 1
ATOM 995 O O . SER A 1 123 ? -3.684 -16 20.562 1 93.75 123 SER A O 1
ATOM 997 N N . LYS A 1 124 ? -5.879 -15.562 20.516 1 93.19 124 LYS A N 1
ATOM 998 C CA . LYS A 1 124 ? -6.172 -16.844 19.891 1 93.19 124 LYS A CA 1
ATOM 999 C C . LYS A 1 124 ? -5.574 -16.922 18.484 1 93.19 124 LYS A C 1
ATOM 1001 O O . LYS A 1 124 ? -5.078 -17.984 18.078 1 93.19 124 LYS A O 1
ATOM 1006 N N . VAL A 1 125 ? -5.66 -15.852 17.812 1 94.44 125 VAL A N 1
ATOM 1007 C CA . VAL A 1 125 ? -5.094 -15.797 16.469 1 94.44 125 VAL A CA 1
ATOM 1008 C C . VAL A 1 125 ? -3.586 -16.016 16.531 1 94.44 125 VAL A C 1
ATOM 1010 O O . VAL A 1 125 ? -3.033 -16.812 15.758 1 94.44 125 VAL A O 1
ATOM 1013 N N . TYR A 1 126 ? -2.92 -15.383 17.469 1 92.31 126 TYR A N 1
ATOM 1014 C CA . TYR A 1 126 ? -1.473 -15.508 17.594 1 92.31 126 TYR A CA 1
ATOM 1015 C C . TYR A 1 126 ? -1.084 -16.922 18 1 92.31 126 TYR A C 1
ATOM 1017 O O . TYR A 1 126 ? -0.104 -17.484 17.5 1 92.31 126 TYR A O 1
ATOM 1025 N N . ARG A 1 127 ? -1.832 -17.469 18.875 1 90.31 127 ARG A N 1
ATOM 1026 C CA . ARG A 1 127 ? -1.576 -18.859 19.281 1 90.31 127 ARG A CA 1
ATOM 1027 C C . ARG A 1 127 ? -1.735 -19.797 18.094 1 90.31 127 ARG A C 1
ATOM 1029 O O . ARG A 1 127 ? -0.975 -20.766 17.953 1 90.31 127 ARG A O 1
ATOM 1036 N N . TYR A 1 128 ? -2.682 -19.484 17.359 1 91.5 128 TYR A N 1
ATOM 1037 C CA . TYR A 1 128 ? -2.891 -20.297 16.172 1 91.5 128 TYR A CA 1
ATOM 1038 C C . TYR A 1 128 ? -1.711 -20.188 15.211 1 91.5 128 TYR A C 1
ATOM 1040 O O . TYR A 1 128 ? -1.253 -21.188 14.648 1 91.5 128 TYR A O 1
ATOM 1048 N N . LEU A 1 129 ? -1.242 -18.969 14.992 1 92 129 LEU A N 1
ATOM 1049 C CA . LEU A 1 129 ? -0.1 -18.766 14.109 1 92 129 LEU A CA 1
ATOM 1050 C C . LEU A 1 129 ? 1.123 -19.531 14.617 1 92 129 LEU A C 1
ATOM 1052 O O . LEU A 1 129 ? 1.898 -20.062 13.82 1 92 129 LEU A O 1
ATOM 1056 N N . ASP A 1 130 ? 1.251 -19.609 15.852 1 89 130 ASP A N 1
ATOM 1057 C CA . ASP A 1 130 ? 2.381 -20.312 16.453 1 89 130 ASP A CA 1
ATOM 1058 C C . ASP A 1 130 ? 2.289 -21.812 16.188 1 89 130 ASP A C 1
ATOM 1060 O O . ASP A 1 130 ? 3.312 -22.484 16.078 1 89 130 ASP A O 1
ATOM 1064 N N . LYS A 1 131 ? 1.12 -22.266 16 1 83.56 131 LYS A N 1
ATOM 1065 C CA . LYS A 1 131 ? 0.902 -23.688 15.797 1 83.56 131 LYS A CA 1
ATOM 1066 C C . LYS A 1 131 ? 0.962 -24.047 14.312 1 83.56 131 LYS A C 1
ATOM 1068 O O . LYS A 1 131 ? 1.257 -25.188 13.953 1 83.56 131 LYS A O 1
ATOM 1073 N N . LEU A 1 132 ? 0.591 -23.141 13.445 1 80.25 132 LEU A N 1
ATOM 1074 C CA . LEU A 1 132 ? 0.441 -23.375 12.016 1 80.25 132 LEU A CA 1
ATOM 1075 C C . LEU A 1 132 ? 1.778 -23.75 11.383 1 80.25 132 LEU A C 1
ATOM 1077 O O . LEU A 1 132 ? 1.817 -24.438 10.367 1 80.25 132 LEU A O 1
ATOM 1081 N N . SER A 1 133 ? 2.873 -23.406 11.883 1 66.19 133 SER A N 1
ATOM 1082 C CA . SER A 1 133 ? 4.156 -23.469 11.188 1 66.19 133 SER A CA 1
ATOM 1083 C C . SER A 1 133 ? 4.426 -24.875 10.656 1 66.19 133 SER A C 1
ATOM 1085 O O . SER A 1 133 ? 4.625 -25.047 9.453 1 66.19 133 SER A O 1
ATOM 1087 N N . ASP A 1 134 ? 4.758 -25.906 11.352 1 66.38 134 ASP A N 1
ATOM 1088 C CA . ASP A 1 134 ? 5.434 -27.078 10.797 1 66.38 134 ASP A CA 1
ATOM 1089 C C . ASP A 1 134 ? 4.438 -28.031 10.164 1 66.38 134 ASP A C 1
ATOM 1091 O O . ASP A 1 134 ? 4.582 -28.406 8.992 1 66.38 134 ASP A O 1
ATOM 1095 N N . SER A 1 135 ? 3.385 -28.422 10.664 1 69.69 135 SER A N 1
ATOM 1096 C CA . SER A 1 135 ? 2.516 -29.484 10.18 1 69.69 135 SER A CA 1
ATOM 1097 C C . SER A 1 135 ? 1.521 -28.969 9.148 1 69.69 135 SER A C 1
ATOM 1099 O O . SER A 1 135 ? 1.258 -29.625 8.141 1 69.69 135 SER A O 1
ATOM 1101 N N . GLN A 1 136 ? 1.215 -27.766 9.211 1 78.88 136 GLN A N 1
ATOM 1102 C CA . GLN A 1 136 ? 0.161 -27.266 8.328 1 78.88 136 GLN A CA 1
ATOM 1103 C C . GLN A 1 136 ? 0.722 -26.875 6.965 1 78.88 136 GLN A C 1
ATOM 1105 O O . GLN A 1 136 ? 0.036 -27 5.949 1 78.88 136 GLN A O 1
ATOM 1110 N N . HIS A 1 137 ? 1.958 -26.578 6.957 1 85 137 HIS A N 1
ATOM 1111 C CA . HIS A 1 137 ? 2.596 -26.25 5.688 1 85 137 HIS A CA 1
ATOM 1112 C C . HIS A 1 137 ? 2.557 -27.438 4.734 1 85 137 HIS A C 1
ATOM 1114 O O . HIS A 1 137 ? 2.238 -27.281 3.553 1 85 137 HIS A O 1
ATOM 1120 N N . ARG A 1 138 ? 2.781 -28.562 5.27 1 88 138 ARG A N 1
ATOM 1121 C CA . ARG A 1 138 ? 2.809 -29.766 4.461 1 88 138 ARG A CA 1
ATOM 1122 C C . ARG A 1 138 ? 1.428 -30.078 3.895 1 88 138 ARG A C 1
ATOM 1124 O O . ARG A 1 138 ? 1.29 -30.375 2.707 1 88 138 ARG A O 1
ATOM 1131 N N . ILE A 1 139 ? 0.456 -29.953 4.711 1 92.38 139 ILE A N 1
ATOM 1132 C CA . ILE A 1 139 ? -0.905 -30.281 4.301 1 92.38 139 ILE A CA 1
ATOM 1133 C C . ILE A 1 139 ? -1.39 -29.266 3.262 1 92.38 139 ILE A C 1
ATOM 1135 O O . ILE A 1 139 ? -2.01 -29.641 2.264 1 92.38 139 ILE A O 1
ATOM 1139 N N . VAL A 1 140 ? -1.12 -28.047 3.477 1 94.38 140 VAL A N 1
ATOM 1140 C CA . VAL A 1 140 ? -1.531 -26.984 2.57 1 94.38 140 VAL A CA 1
ATOM 1141 C C . VAL A 1 140 ? -0.909 -27.203 1.193 1 94.38 140 VAL A C 1
ATOM 1143 O O . VAL A 1 140 ? -1.59 -27.078 0.172 1 94.38 140 VAL A O 1
ATOM 1146 N N . GLN A 1 141 ? 0.347 -27.5 1.201 1 93.5 141 GLN A N 1
ATOM 1147 C CA . GLN A 1 141 ? 1.045 -27.75 -0.057 1 93.5 141 GLN A CA 1
ATOM 1148 C C . GLN A 1 141 ? 0.467 -28.953 -0.783 1 93.5 141 GLN A C 1
ATOM 1150 O O . GLN A 1 141 ? 0.271 -28.922 -2 1 93.5 141 GLN A O 1
ATOM 1155 N N . GLU A 1 142 ? 0.202 -29.969 -0.052 1 94.38 142 GLU A N 1
ATOM 1156 C CA . GLU A 1 142 ? -0.377 -31.172 -0.633 1 94.38 142 GLU A CA 1
ATOM 1157 C C . GLU A 1 142 ? -1.722 -30.875 -1.291 1 94.38 142 GLU A C 1
ATOM 1159 O O . GLU A 1 142 ? -1.977 -31.312 -2.416 1 94.38 142 GLU A O 1
ATOM 1164 N N . ILE A 1 143 ? -2.518 -30.172 -0.584 1 96.31 143 ILE A N 1
ATOM 1165 C CA . ILE A 1 143 ? -3.836 -29.828 -1.106 1 96.31 143 ILE A CA 1
ATOM 1166 C C . ILE A 1 143 ? -3.682 -29.016 -2.385 1 96.31 143 ILE A C 1
ATOM 1168 O O . ILE A 1 143 ? -4.363 -29.266 -3.381 1 96.31 143 ILE A O 1
ATOM 1172 N N . SER A 1 144 ? -2.787 -28.047 -2.354 1 96.44 144 SER A N 1
ATOM 1173 C CA . SER A 1 144 ? -2.561 -27.172 -3.504 1 96.44 144 SER A CA 1
ATOM 1174 C C . SER A 1 144 ? -2.09 -27.969 -4.715 1 96.44 144 SER A C 1
ATOM 1176 O O . SER A 1 144 ? -2.582 -27.781 -5.828 1 96.44 144 SER A O 1
ATOM 1178 N N . VAL A 1 145 ? -1.178 -28.922 -4.516 1 95.62 145 VAL A N 1
ATOM 1179 C CA . VAL A 1 145 ? -0.612 -29.734 -5.598 1 95.62 145 VAL A CA 1
ATOM 1180 C C . VAL A 1 145 ? -1.681 -30.656 -6.168 1 95.62 145 VAL A C 1
ATOM 1182 O O . VAL A 1 145 ? -1.835 -30.766 -7.387 1 95.62 145 VAL A O 1
ATOM 1185 N N . GLU A 1 146 ? -2.418 -31.281 -5.277 1 95 146 GLU A N 1
ATOM 1186 C CA . GLU A 1 146 ? -3.461 -32.188 -5.715 1 95 146 GLU A CA 1
ATOM 1187 C C . GLU A 1 146 ? -4.527 -31.469 -6.531 1 95 146 GLU A C 1
ATOM 1189 O O . GLU A 1 146 ? -4.961 -31.969 -7.574 1 95 146 GLU A O 1
ATOM 1194 N N . HIS A 1 147 ? -4.898 -30.375 -6.055 1 96.06 147 HIS A N 1
ATOM 1195 C CA . HIS A 1 147 ? -5.883 -29.578 -6.777 1 96.06 147 HIS A CA 1
ATOM 1196 C C . HIS A 1 147 ? -5.367 -29.188 -8.156 1 96.06 147 HIS A C 1
ATOM 1198 O O . HIS A 1 147 ? -6.082 -29.297 -9.148 1 96.06 147 HIS A O 1
ATOM 1204 N N . THR A 1 148 ? -4.125 -28.734 -8.234 1 95.5 148 THR A N 1
ATOM 1205 C CA . THR A 1 148 ? -3.521 -28.312 -9.492 1 95.5 148 THR A CA 1
ATOM 1206 C C . THR A 1 148 ? -3.428 -29.469 -10.469 1 95.5 148 THR A C 1
ATOM 1208 O O . THR A 1 148 ? -3.717 -29.328 -11.656 1 95.5 148 THR A O 1
ATOM 1211 N N . ARG A 1 149 ? -3.039 -30.594 -9.969 1 93.19 149 ARG A N 1
ATOM 1212 C CA . ARG A 1 149 ? -2.959 -31.797 -10.797 1 93.19 149 ARG A CA 1
ATOM 1213 C C . ARG A 1 149 ? -4.312 -32.125 -11.422 1 93.19 149 ARG A C 1
ATOM 1215 O O . ARG A 1 149 ? -4.395 -32.469 -12.602 1 93.19 149 ARG A O 1
ATOM 1222 N N . LYS A 1 150 ? -5.324 -31.984 -10.594 1 93 150 LYS A N 1
ATOM 1223 C CA . LYS A 1 150 ? -6.676 -32.281 -11.062 1 93 150 LYS A CA 1
ATOM 1224 C C . LYS A 1 150 ? -7.098 -31.312 -12.156 1 93 150 LYS A C 1
ATOM 1226 O O . LYS A 1 150 ? -7.621 -31.719 -13.195 1 93 150 LYS A O 1
ATOM 1231 N N . ILE A 1 151 ? -6.816 -30.062 -11.969 1 92.56 151 ILE A N 1
ATOM 1232 C CA . ILE A 1 151 ? -7.246 -29.016 -12.898 1 92.56 151 ILE A CA 1
ATOM 1233 C C . ILE A 1 151 ? -6.469 -29.141 -14.203 1 92.56 151 ILE A C 1
ATOM 1235 O O . ILE A 1 151 ? -7 -28.859 -15.281 1 92.56 151 ILE A O 1
ATOM 1239 N N . LEU A 1 152 ? -5.199 -29.625 -14.109 1 90.69 152 LEU A N 1
ATOM 1240 C CA . LEU A 1 152 ? -4.348 -29.703 -15.289 1 90.69 152 LEU A CA 1
ATOM 1241 C C . LEU A 1 152 ? -4.461 -31.078 -15.945 1 90.69 152 LEU A C 1
ATOM 1243 O O . LEU A 1 152 ? -3.676 -31.422 -16.828 1 90.69 152 LEU A O 1
ATOM 1247 N N . GLY A 1 153 ? -5.348 -31.891 -15.539 1 89 153 GLY A N 1
ATOM 1248 C CA . GLY A 1 153 ? -5.582 -33.188 -16.172 1 89 153 GLY A CA 1
ATOM 1249 C C . GLY A 1 153 ? -4.621 -34.25 -15.703 1 89 153 GLY A C 1
ATOM 1250 O O . GLY A 1 153 ? -4.316 -35.188 -16.453 1 89 153 GLY A O 1
ATOM 1251 N N . GLY A 1 154 ? -4.02 -34.031 -14.586 1 86.69 154 GLY A N 1
ATOM 1252 C CA . GLY A 1 154 ? -3.209 -35.094 -13.969 1 86.69 154 GLY A CA 1
ATOM 1253 C C . GLY A 1 154 ? -1.72 -34.875 -14.164 1 86.69 154 GLY A C 1
ATOM 1254 O O . GLY A 1 154 ? -0.905 -35.594 -13.578 1 86.69 154 GLY A O 1
ATOM 1255 N N . HIS A 1 155 ? -1.35 -33.875 -15.023 1 87.69 155 HIS A N 1
ATOM 1256 C CA . HIS A 1 155 ? 0.062 -33.656 -15.32 1 87.69 155 HIS A CA 1
ATOM 1257 C C . HIS A 1 155 ? 0.445 -32.188 -15.172 1 87.69 155 HIS A C 1
ATOM 1259 O O . HIS A 1 155 ? -0.126 -31.328 -15.828 1 87.69 155 HIS A O 1
ATOM 1265 N N . ILE A 1 156 ? 1.379 -31.828 -14.305 1 86.44 156 ILE A N 1
ATOM 1266 C CA . ILE A 1 156 ? 1.791 -30.453 -14.055 1 86.44 156 ILE A CA 1
ATOM 1267 C C . ILE A 1 156 ? 2.703 -29.969 -15.188 1 86.44 156 ILE A C 1
ATOM 1269 O O . ILE A 1 156 ? 2.49 -28.906 -15.758 1 86.44 156 ILE A O 1
ATOM 1273 N N . GLY A 1 157 ? 3.617 -30.734 -15.812 1 85.06 157 GLY A N 1
ATOM 1274 C CA . GLY A 1 157 ? 4.41 -30.578 -17.016 1 85.06 157 GLY A CA 1
ATOM 1275 C C . GLY A 1 157 ? 5.488 -29.531 -16.906 1 85.06 157 GLY A C 1
ATOM 1276 O O . GLY A 1 157 ? 6.605 -29.703 -17.391 1 85.06 157 GLY A O 1
ATOM 1277 N N . VAL A 1 158 ? 5.168 -28.25 -16.453 1 87.88 158 VAL A N 1
ATOM 1278 C CA . VAL A 1 158 ? 6.141 -27.172 -16.406 1 87.88 158 VAL A CA 1
ATOM 1279 C C . VAL A 1 158 ? 6.184 -26.562 -15.008 1 87.88 158 VAL A C 1
ATOM 1281 O O . VAL A 1 158 ? 5.141 -26.344 -14.383 1 87.88 158 VAL A O 1
ATOM 1284 N N . LEU A 1 159 ? 7.348 -26.328 -14.539 1 92.56 159 LEU A N 1
ATOM 1285 C CA . LEU A 1 159 ? 7.586 -25.719 -13.234 1 92.56 159 LEU A CA 1
ATOM 1286 C C . LEU A 1 159 ? 8.312 -24.375 -13.375 1 92.56 159 LEU A C 1
ATOM 128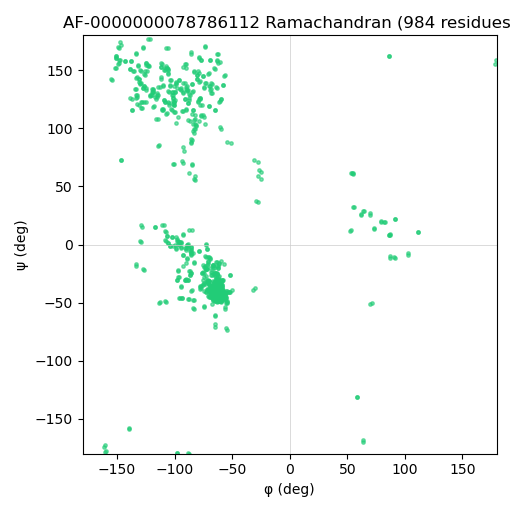8 O O . LEU A 1 159 ? 9.398 -24.328 -13.961 1 92.56 159 LEU A O 1
ATOM 1292 N N . PHE A 1 160 ? 7.664 -23.391 -12.93 1 94.38 160 PHE A N 1
ATOM 1293 C CA . PHE A 1 160 ? 8.289 -22.078 -12.898 1 94.38 160 PHE A CA 1
ATOM 1294 C C . PHE A 1 160 ? 8.758 -21.719 -11.492 1 94.38 160 PHE A C 1
ATOM 1296 O O . PHE A 1 160 ? 8.008 -21.875 -10.523 1 94.38 160 PHE A O 1
ATOM 1303 N N . TYR A 1 161 ? 9.961 -21.281 -11.367 1 92.06 161 TYR A N 1
ATOM 1304 C CA . TYR A 1 161 ? 10.492 -20.906 -10.07 1 92.06 161 TYR A CA 1
ATOM 1305 C C . TYR A 1 161 ? 11.07 -19.484 -10.117 1 92.06 161 TYR A C 1
ATOM 1307 O O . TYR A 1 161 ? 11.734 -19.125 -11.086 1 92.06 161 TYR A O 1
ATOM 1315 N N . ASP A 1 162 ? 10.766 -18.734 -9.172 1 93 162 ASP A N 1
ATOM 1316 C CA . ASP A 1 162 ? 11.344 -17.406 -8.992 1 93 162 ASP A CA 1
ATOM 1317 C C . ASP A 1 162 ? 11.383 -17.016 -7.512 1 93 162 ASP A C 1
ATOM 1319 O O . ASP A 1 162 ? 10.789 -17.703 -6.672 1 93 162 ASP A O 1
ATOM 1323 N N . VAL A 1 163 ? 12.18 -16.062 -7.227 1 93.25 163 VAL A N 1
ATOM 1324 C CA . VAL A 1 163 ? 12.336 -15.625 -5.84 1 93.25 163 VAL A CA 1
ATOM 1325 C C . VAL A 1 163 ? 12.039 -14.133 -5.727 1 93.25 163 VAL A C 1
ATOM 1327 O O . VAL A 1 163 ? 12.156 -13.391 -6.703 1 93.25 163 VAL A O 1
ATOM 1330 N N . THR A 1 164 ? 11.539 -13.742 -4.602 1 93.75 164 THR A N 1
ATOM 1331 C CA . THR A 1 164 ? 11.383 -12.328 -4.27 1 93.75 164 THR A CA 1
ATOM 1332 C C . THR A 1 164 ? 11.883 -12.047 -2.859 1 93.75 164 THR A C 1
ATOM 1334 O O . THR A 1 164 ? 12.258 -12.969 -2.131 1 93.75 164 THR A O 1
ATOM 1337 N N . THR A 1 165 ? 12.102 -10.812 -2.525 1 93.94 165 THR A N 1
ATOM 1338 C CA . THR A 1 165 ? 12.547 -10.406 -1.192 1 93.94 165 THR A CA 1
ATOM 1339 C C . THR A 1 165 ? 11.43 -9.672 -0.452 1 93.94 165 THR A C 1
ATOM 1341 O O . THR A 1 165 ? 10.68 -8.898 -1.054 1 93.94 165 THR A O 1
ATOM 1344 N N . LEU A 1 166 ? 11.266 -10 0.789 1 94.81 166 LEU A N 1
ATOM 1345 C CA . LEU A 1 166 ? 10.328 -9.32 1.677 1 94.81 166 LEU A CA 1
ATOM 1346 C C . LEU A 1 166 ? 11.062 -8.594 2.795 1 94.81 166 LEU A C 1
ATOM 1348 O O . LEU A 1 166 ? 11.562 -9.219 3.729 1 94.81 166 LEU A O 1
ATOM 1352 N N . TYR A 1 167 ? 11.102 -7.246 2.744 1 92.06 167 TYR A N 1
ATOM 1353 C CA . TYR A 1 167 ? 11.875 -6.496 3.732 1 92.06 167 TYR A CA 1
ATOM 1354 C C . TYR A 1 167 ? 11.016 -6.152 4.941 1 92.06 167 TYR A C 1
ATOM 1356 O O . TYR A 1 167 ? 9.789 -6.109 4.848 1 92.06 167 TYR A O 1
ATOM 1364 N N . PHE A 1 168 ? 11.664 -5.949 6.039 1 91.56 168 PHE A N 1
ATOM 1365 C CA . PHE A 1 168 ? 11.016 -5.555 7.285 1 91.56 168 PHE A CA 1
ATOM 1366 C C . PHE A 1 168 ? 11.281 -4.086 7.594 1 91.56 168 PHE A C 1
ATOM 1368 O O . PHE A 1 168 ? 12.344 -3.557 7.25 1 91.56 168 PHE A O 1
ATOM 1375 N N . GLU A 1 169 ? 10.32 -3.42 8.219 1 84.44 169 GLU A N 1
ATOM 1376 C CA . GLU A 1 169 ? 10.484 -2.012 8.562 1 84.44 169 GLU A CA 1
ATOM 1377 C C . GLU A 1 169 ? 11.406 -1.844 9.766 1 84.44 169 GLU A C 1
ATOM 1379 O O . GLU A 1 169 ? 12.039 -0.8 9.93 1 84.44 169 GLU A O 1
ATOM 1384 N N . SER A 1 170 ? 11.453 -2.842 10.516 1 79.06 170 SER A N 1
ATOM 1385 C CA . SER A 1 170 ? 12.336 -2.809 11.68 1 79.06 170 SER A CA 1
ATOM 1386 C C . SER A 1 170 ? 13.789 -2.988 11.273 1 79.06 170 SER A C 1
ATOM 1388 O O . SER A 1 170 ? 14.094 -3.75 10.352 1 79.06 170 SER A O 1
ATOM 1390 N N . ASP A 1 171 ? 14.703 -2.322 11.977 1 76.88 171 ASP A N 1
ATOM 1391 C CA . ASP A 1 171 ? 16.125 -2.352 11.664 1 76.88 171 ASP A CA 1
ATOM 1392 C C . ASP A 1 171 ? 16.828 -3.5 12.391 1 76.88 171 ASP A C 1
ATOM 1394 O O . ASP A 1 171 ? 18.016 -3.746 12.172 1 76.88 171 ASP A O 1
ATOM 1398 N N . TYR A 1 172 ? 16.125 -4.23 13.133 1 78.5 172 TYR A N 1
ATOM 1399 C CA . TYR A 1 172 ? 16.734 -5.289 13.922 1 78.5 172 TYR A CA 1
ATOM 1400 C C . TYR A 1 172 ? 16.828 -6.586 13.125 1 78.5 172 TYR A C 1
ATOM 1402 O O . TYR A 1 172 ? 15.836 -7.062 12.586 1 78.5 172 TYR A O 1
ATOM 1410 N N . GLU A 1 173 ? 18.031 -7.102 13.031 1 81.12 173 GLU A N 1
ATOM 1411 C CA . GLU A 1 173 ? 18.281 -8.367 12.336 1 81.12 173 GLU A CA 1
ATOM 1412 C C . GLU A 1 173 ? 18.172 -9.547 13.297 1 81.12 173 GLU A C 1
ATOM 1414 O O . GLU A 1 173 ? 18.297 -9.383 14.508 1 81.12 173 GLU A O 1
ATOM 1419 N N . ASP A 1 174 ? 17.812 -10.734 12.828 1 87.56 174 ASP A N 1
ATOM 1420 C CA . ASP A 1 174 ? 17.891 -12 13.547 1 87.56 174 ASP A CA 1
ATOM 1421 C C . ASP A 1 174 ? 18.375 -13.125 12.633 1 87.56 174 ASP A C 1
ATOM 1423 O O . ASP A 1 174 ? 19.109 -12.883 11.672 1 87.56 174 ASP A O 1
ATOM 1427 N N . GLU A 1 175 ? 18.078 -14.305 13 1 86.25 175 GLU A N 1
ATOM 1428 C CA . GLU A 1 175 ? 18.609 -15.438 12.258 1 86.25 175 GLU A CA 1
ATOM 1429 C C . GLU A 1 175 ? 18 -15.523 10.859 1 86.25 175 GLU A C 1
ATOM 1431 O O . GLU A 1 175 ? 18.688 -15.883 9.898 1 86.25 175 GLU A O 1
ATOM 1436 N N . LEU A 1 176 ? 16.844 -15.227 10.797 1 91.06 176 LEU A N 1
ATOM 1437 C CA . LEU A 1 176 ? 16.141 -15.32 9.523 1 91.06 176 LEU A CA 1
ATOM 1438 C C . LEU A 1 176 ? 16.15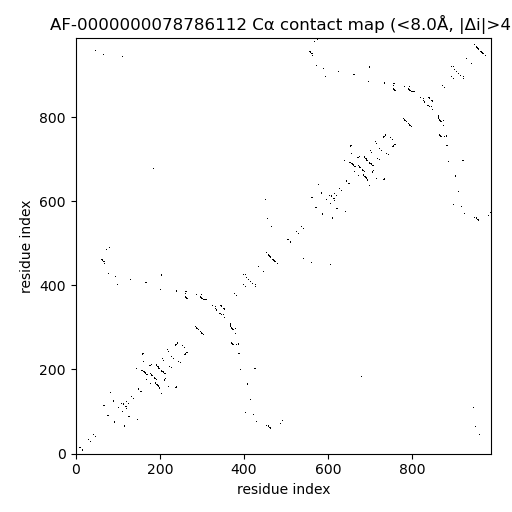6 -13.984 8.797 1 91.06 176 LEU A C 1
ATOM 1440 O O . LEU A 1 176 ? 16.531 -13.914 7.625 1 91.06 176 LEU A O 1
ATOM 1444 N N . ARG A 1 177 ? 15.875 -12.922 9.469 1 92.06 177 ARG A N 1
ATOM 1445 C CA . ARG A 1 177 ? 15.836 -11.578 8.914 1 92.06 177 ARG A CA 1
ATOM 1446 C C . ARG A 1 177 ? 17.234 -10.969 8.844 1 92.06 177 ARG A C 1
ATOM 1448 O O . ARG A 1 177 ? 17.812 -10.609 9.867 1 92.06 177 ARG A O 1
ATOM 1455 N N . LYS A 1 178 ? 17.734 -10.867 7.66 1 90.62 178 LYS A N 1
ATOM 1456 C CA . LYS A 1 178 ? 19.094 -10.359 7.445 1 90.62 178 LYS A CA 1
ATOM 1457 C C . LYS A 1 178 ? 19.125 -9.367 6.281 1 90.62 178 LYS A C 1
ATOM 1459 O O . LYS A 1 178 ? 18.344 -9.492 5.332 1 90.62 178 LYS A O 1
ATOM 1464 N N . THR A 1 179 ? 20.031 -8.469 6.434 1 86 179 THR A N 1
ATOM 1465 C CA . THR A 1 179 ? 20.203 -7.516 5.344 1 86 179 THR A CA 1
ATOM 1466 C C . THR A 1 179 ? 20.922 -8.172 4.168 1 86 179 THR A C 1
ATOM 1468 O O . THR A 1 179 ? 21.828 -8.984 4.359 1 86 179 THR A O 1
ATOM 1471 N N . GLY A 1 180 ? 20.438 -7.934 2.998 1 82.88 180 GLY A N 1
ATOM 1472 C CA . GLY A 1 180 ? 20.984 -8.43 1.751 1 82.88 180 GLY A CA 1
ATOM 1473 C C . GLY A 1 180 ? 20.516 -7.652 0.536 1 82.88 180 GLY A C 1
ATOM 1474 O O . GLY A 1 180 ? 19.922 -6.582 0.671 1 82.88 180 GLY A O 1
ATOM 1475 N N . PHE A 1 181 ? 20.906 -8.156 -0.527 1 82.19 181 PHE A N 1
ATOM 1476 C CA . PHE A 1 181 ? 20.453 -7.508 -1.753 1 82.19 181 PHE A CA 1
ATOM 1477 C C . PHE A 1 181 ? 18.922 -7.527 -1.847 1 82.19 181 PHE A C 1
ATOM 1479 O O . PHE A 1 181 ? 18.312 -8.594 -1.789 1 82.19 181 PHE A O 1
ATOM 1486 N N . SER A 1 182 ? 18.406 -6.309 -1.973 1 83.38 182 SER A N 1
ATOM 1487 C CA . SER A 1 182 ? 16.953 -6.18 -1.976 1 83.38 182 SER A CA 1
ATOM 1488 C C . SER A 1 182 ? 16.438 -5.902 -3.379 1 83.38 182 SER A C 1
ATOM 1490 O O . SER A 1 182 ? 16.812 -4.91 -4.008 1 83.38 182 SER A O 1
ATOM 1492 N N . LYS A 1 183 ? 15.547 -6.805 -3.82 1 81.56 183 LYS A N 1
ATOM 1493 C CA . LYS A 1 183 ? 14.906 -6.617 -5.121 1 81.56 183 LYS A CA 1
ATOM 1494 C C . LYS A 1 183 ? 13.938 -5.441 -5.09 1 81.56 183 LYS A C 1
ATOM 1496 O O . LYS A 1 183 ? 13.539 -4.934 -6.141 1 81.56 183 LYS A O 1
ATOM 1501 N N . GLU A 1 184 ? 13.633 -4.949 -3.871 1 78.62 184 GLU A N 1
ATOM 1502 C CA . GLU A 1 184 ? 12.742 -3.807 -3.699 1 78.62 184 GLU A CA 1
ATOM 1503 C C . GLU A 1 184 ? 13.531 -2.518 -3.5 1 78.62 184 GLU A C 1
ATOM 1505 O O . GLU A 1 184 ? 12.945 -1.444 -3.33 1 78.62 184 GLU A O 1
ATOM 1510 N N . GLY A 1 185 ? 14.789 -2.592 -3.441 1 77.94 185 GLY A N 1
ATOM 1511 C CA . GLY A 1 185 ? 15.656 -1.432 -3.295 1 77.94 185 GLY A CA 1
ATOM 1512 C C . GLY A 1 185 ? 15.867 -1.022 -1.851 1 77.94 185 GLY A C 1
ATOM 1513 O O . GLY A 1 185 ? 16.359 0.072 -1.576 1 77.94 185 GLY A O 1
ATOM 1514 N N . ARG A 1 186 ? 15.391 -1.864 -0.969 1 81.06 186 ARG A N 1
ATOM 1515 C CA . ARG A 1 186 ? 15.562 -1.588 0.453 1 81.06 186 ARG A CA 1
ATOM 1516 C C . ARG A 1 186 ? 16.703 -2.41 1.033 1 81.06 186 ARG A C 1
ATOM 1518 O O . ARG A 1 186 ? 16.5 -3.232 1.927 1 81.06 186 ARG A O 1
ATOM 1525 N N . HIS A 1 187 ? 17.938 -2.068 0.63 1 80.06 187 HIS A N 1
ATOM 1526 C CA . HIS A 1 187 ? 19.125 -2.869 0.911 1 80.06 187 HIS A CA 1
ATOM 1527 C C . HIS A 1 187 ? 19.531 -2.764 2.379 1 80.06 187 HIS A C 1
ATOM 1529 O O . HIS A 1 187 ? 20.219 -3.637 2.9 1 80.06 187 HIS A O 1
ATOM 1535 N N . LYS A 1 188 ? 19.109 -1.737 3.037 1 77.38 188 LYS A N 1
ATOM 1536 C CA . LYS A 1 188 ? 19.531 -1.508 4.414 1 77.38 188 LYS A CA 1
ATOM 1537 C C . LYS A 1 188 ? 18.578 -2.191 5.398 1 77.38 188 LYS A C 1
ATOM 1539 O O . LYS A 1 188 ? 18.922 -2.357 6.574 1 77.38 188 LYS A O 1
ATOM 1544 N N . ASN A 1 189 ? 17.453 -2.648 4.926 1 86.5 189 ASN A N 1
ATOM 1545 C CA . ASN A 1 189 ? 16.453 -3.271 5.793 1 86.5 189 ASN A CA 1
ATOM 1546 C C . ASN A 1 189 ? 16.641 -4.785 5.863 1 86.5 189 ASN A C 1
ATOM 1548 O O . ASN A 1 189 ? 16.953 -5.426 4.855 1 86.5 189 ASN A O 1
ATOM 1552 N N . PRO A 1 190 ? 16.484 -5.266 7.059 1 91.19 190 PRO A N 1
ATOM 1553 C CA . PRO A 1 190 ? 16.406 -6.727 7.098 1 91.19 190 PRO A CA 1
ATOM 1554 C C . PRO A 1 190 ? 15.297 -7.289 6.215 1 91.19 190 PRO A C 1
ATOM 1556 O O . PRO A 1 190 ? 14.258 -6.652 6.047 1 91.19 190 PRO A O 1
ATOM 1559 N N . GLN A 1 191 ? 15.578 -8.461 5.648 1 94.81 191 GLN A N 1
ATOM 1560 C CA . GLN A 1 191 ? 14.609 -9.047 4.723 1 94.81 191 GLN A CA 1
ATOM 1561 C C . GLN A 1 191 ? 14.672 -10.57 4.762 1 94.81 191 GLN A C 1
ATOM 1563 O O . GLN A 1 191 ? 15.508 -11.148 5.461 1 94.81 191 GLN A O 1
ATOM 1568 N N . ILE A 1 192 ? 13.727 -11.211 4.145 1 95.06 192 ILE A N 1
ATOM 1569 C CA . ILE A 1 192 ? 13.734 -12.648 3.889 1 95.06 192 ILE A CA 1
ATOM 1570 C C . ILE A 1 192 ? 13.547 -12.906 2.396 1 95.06 192 ILE A C 1
ATOM 1572 O O . ILE A 1 192 ? 13.047 -12.047 1.666 1 95.06 192 ILE A O 1
ATOM 1576 N N . ILE A 1 193 ? 14.008 -14.047 1.997 1 95.38 193 ILE A N 1
ATOM 1577 C CA . ILE A 1 193 ? 13.836 -14.461 0.609 1 95.38 193 ILE A CA 1
ATOM 1578 C C . ILE A 1 193 ? 12.688 -15.461 0.505 1 95.38 193 ILE A C 1
ATOM 1580 O O . ILE A 1 193 ? 12.625 -16.422 1.27 1 95.38 193 ILE A O 1
ATOM 1584 N N . LEU A 1 194 ? 11.789 -15.164 -0.327 1 96 194 LEU A N 1
ATOM 1585 C CA . LEU A 1 194 ? 10.664 -16.047 -0.592 1 96 194 LEU A CA 1
ATOM 1586 C C . LEU A 1 194 ? 10.766 -16.641 -1.993 1 96 194 LEU A C 1
ATOM 1588 O O . LEU A 1 194 ? 10.781 -15.914 -2.984 1 96 194 LEU A O 1
ATOM 1592 N N . GLY A 1 195 ? 10.914 -17.938 -2.078 1 95 195 GLY A N 1
ATOM 1593 C CA . GLY A 1 195 ? 10.836 -18.656 -3.338 1 95 195 GLY A CA 1
ATOM 1594 C C . GLY A 1 195 ? 9.461 -19.25 -3.602 1 95 195 GLY A C 1
ATOM 1595 O O . GLY A 1 195 ? 8.797 -19.719 -2.68 1 95 195 GLY A O 1
ATOM 1596 N N . LEU A 1 196 ? 9.047 -19.203 -4.832 1 95.5 196 LEU A N 1
ATOM 1597 C CA . LEU A 1 196 ? 7.734 -19.719 -5.203 1 95.5 196 LEU A CA 1
ATOM 1598 C C . LEU A 1 196 ? 7.82 -20.594 -6.441 1 95.5 196 LEU A C 1
ATOM 1600 O O . LEU A 1 196 ? 8.5 -20.266 -7.41 1 95.5 196 LEU A O 1
ATOM 1604 N N . LEU A 1 197 ? 7.281 -21.719 -6.32 1 94.81 197 LEU A N 1
ATOM 1605 C CA . LEU A 1 197 ? 7.121 -22.656 -7.43 1 94.81 197 LEU A CA 1
ATOM 1606 C C . LEU A 1 197 ? 5.695 -22.625 -7.965 1 94.81 197 LEU A C 1
ATOM 1608 O O . LEU A 1 197 ? 4.738 -22.797 -7.211 1 94.81 197 LEU A O 1
ATOM 1612 N N . VAL A 1 198 ? 5.574 -22.359 -9.219 1 95.69 198 VAL A N 1
ATOM 1613 C CA . VAL A 1 198 ? 4.258 -22.188 -9.82 1 95.69 198 VAL A CA 1
ATOM 1614 C C . VAL A 1 198 ? 4.145 -23.047 -11.078 1 95.69 198 VAL A C 1
ATOM 1616 O O . VAL A 1 198 ? 5.152 -23.328 -11.734 1 95.69 198 VAL A O 1
ATOM 1619 N N . SER A 1 199 ? 3.006 -23.469 -11.391 1 93.94 199 SER A N 1
ATOM 1620 C CA . SER A 1 199 ? 2.732 -24.219 -12.617 1 93.94 199 SER A CA 1
ATOM 1621 C C . SER A 1 199 ? 2.182 -23.312 -13.711 1 93.94 199 SER A C 1
ATOM 1623 O O . SER A 1 199 ? 2.115 -22.094 -13.531 1 93.94 199 SER A O 1
ATOM 1625 N N . ILE A 1 200 ? 1.917 -23.953 -14.812 1 90.88 200 ILE A N 1
ATOM 1626 C CA . ILE A 1 200 ? 1.265 -23.234 -15.898 1 90.88 200 ILE A CA 1
ATOM 162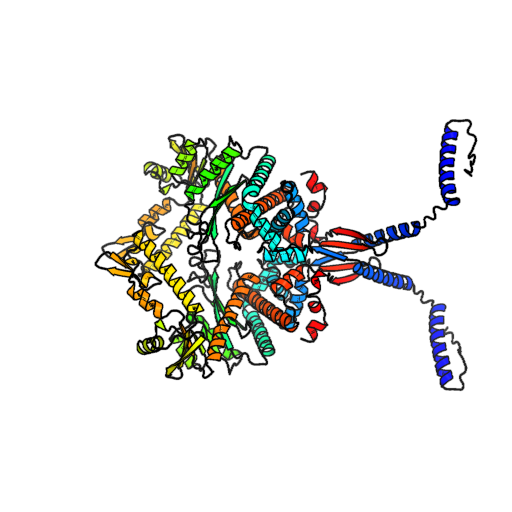7 C C . ILE A 1 200 ? -0.063 -22.656 -15.414 1 90.88 200 ILE A C 1
ATOM 1629 O O . ILE A 1 200 ? -0.782 -23.297 -14.648 1 90.88 200 ILE A O 1
ATOM 1633 N N . GLY A 1 201 ? -0.379 -21.438 -15.773 1 88.94 201 GLY A N 1
ATOM 1634 C CA . GLY A 1 201 ? -1.58 -20.766 -15.312 1 88.94 201 GLY A CA 1
ATOM 1635 C C . GLY A 1 201 ? -1.365 -19.969 -14.031 1 88.94 201 GLY A C 1
ATOM 1636 O O . GLY A 1 201 ? -2.256 -19.234 -13.594 1 88.94 201 GLY A O 1
ATOM 1637 N N . GLY A 1 202 ? -0.269 -20.188 -13.461 1 91.31 202 GLY A N 1
ATOM 1638 C CA . GLY A 1 202 ? 0.082 -19.391 -12.289 1 91.31 202 GLY A CA 1
ATOM 1639 C C . GLY A 1 202 ? -0.369 -20.031 -10.992 1 91.31 202 GLY A C 1
ATOM 1640 O O . GLY A 1 202 ? -0.519 -19.344 -9.977 1 91.31 202 GLY A O 1
ATOM 1641 N N . TYR A 1 203 ? -0.597 -21.312 -10.953 1 94.94 203 TYR A N 1
ATOM 1642 C CA . TYR A 1 203 ? -1.039 -21.984 -9.742 1 94.94 203 TYR A CA 1
ATOM 1643 C C . TYR A 1 203 ? 0.133 -22.25 -8.805 1 94.94 203 TYR A C 1
ATOM 1645 O O . TYR A 1 203 ? 1.126 -22.859 -9.188 1 94.94 203 TYR A O 1
ATOM 1653 N N . PRO A 1 204 ? 0.012 -21.75 -7.625 1 96.81 204 PRO A N 1
ATOM 1654 C CA . PRO A 1 204 ? 1.113 -21.984 -6.691 1 96.81 204 PRO A CA 1
ATOM 1655 C C . PRO A 1 204 ? 1.214 -23.453 -6.258 1 96.81 204 PRO A C 1
ATOM 1657 O O . PRO A 1 204 ? 0.196 -24.078 -5.969 1 96.81 204 PRO A O 1
ATOM 1660 N N . LEU A 1 205 ? 2.369 -23.984 -6.223 1 96 205 LEU A N 1
ATOM 1661 C CA . LEU A 1 205 ? 2.607 -25.391 -5.883 1 96 205 LEU A CA 1
ATOM 1662 C C . LEU A 1 205 ? 3.361 -25.5 -4.562 1 96 205 LEU A C 1
ATOM 1664 O O . LEU A 1 205 ? 2.967 -26.266 -3.684 1 96 205 LEU A O 1
ATOM 1668 N N . ALA A 1 206 ? 4.398 -24.766 -4.496 1 94.06 206 ALA A N 1
ATOM 1669 C CA . ALA A 1 206 ? 5.246 -24.797 -3.305 1 94.06 206 ALA A CA 1
ATOM 1670 C C . ALA A 1 206 ? 5.938 -23.453 -3.08 1 94.06 206 ALA A C 1
ATOM 1672 O O . ALA A 1 206 ? 5.996 -22.625 -3.986 1 94.06 206 ALA A O 1
ATOM 1673 N N . TYR A 1 207 ? 6.367 -23.281 -1.86 1 94.44 207 TYR A N 1
ATOM 1674 C CA . TYR A 1 207 ? 7.152 -22.094 -1.536 1 94.44 207 TYR A CA 1
ATOM 1675 C C . TYR A 1 207 ? 8.25 -22.422 -0.53 1 94.44 207 TYR A C 1
ATOM 1677 O O . TYR A 1 207 ? 8.203 -23.469 0.128 1 94.44 207 TYR A O 1
ATOM 1685 N N . CYS A 1 208 ? 9.25 -21.625 -0.483 1 93.5 208 CYS A N 1
ATOM 1686 C CA . CYS A 1 208 ? 10.328 -21.766 0.495 1 93.5 208 CYS A CA 1
ATOM 1687 C C . CYS A 1 208 ? 10.742 -20.391 1.03 1 93.5 208 CYS A C 1
ATOM 1689 O O . CYS A 1 208 ? 10.578 -19.375 0.355 1 93.5 208 CYS A O 1
ATOM 1691 N N . ILE A 1 209 ? 11.211 -20.438 2.24 1 94.5 209 ILE A N 1
ATOM 1692 C CA . ILE A 1 209 ? 11.656 -19.219 2.908 1 94.5 209 ILE A CA 1
ATOM 1693 C C . ILE A 1 209 ? 13.133 -19.344 3.291 1 94.5 209 ILE A C 1
ATOM 1695 O O . ILE A 1 209 ? 13.539 -20.359 3.865 1 94.5 209 ILE A O 1
ATOM 1699 N N . HIS A 1 210 ? 13.914 -18.375 2.93 1 94.5 210 HIS A N 1
ATOM 1700 C CA . HIS A 1 210 ? 15.336 -18.375 3.248 1 94.5 210 HIS A CA 1
ATOM 1701 C C . HIS A 1 210 ? 15.742 -17.078 3.938 1 94.5 210 HIS A C 1
ATOM 1703 O O . HIS A 1 210 ? 14.977 -16.125 3.969 1 94.5 210 HIS A O 1
ATOM 1709 N N . GLU A 1 211 ? 16.984 -17.141 4.449 1 94.38 211 GLU A N 1
ATOM 1710 C CA . GLU A 1 211 ? 17.547 -15.945 5.066 1 94.38 211 GLU A CA 1
ATOM 1711 C C . GLU A 1 211 ? 17.75 -14.828 4.039 1 94.38 211 GLU A C 1
ATOM 1713 O O . GLU A 1 211 ? 18.016 -15.102 2.867 1 94.38 211 GLU A O 1
ATOM 1718 N N . GLY A 1 212 ? 17.672 -13.672 4.539 1 92 212 GLY A N 1
ATOM 1719 C CA . GLY A 1 212 ? 17.672 -12.523 3.654 1 92 212 GLY A CA 1
ATOM 1720 C C . GLY A 1 212 ? 18.984 -12.336 2.912 1 92 212 GLY A C 1
ATOM 1721 O O . GLY A 1 212 ? 19.016 -11.68 1.868 1 92 212 GLY A O 1
ATOM 1722 N N . ASN A 1 213 ? 20.047 -12.906 3.395 1 90.62 213 ASN A N 1
ATOM 1723 C CA . ASN A 1 213 ? 21.359 -12.695 2.775 1 90.62 213 ASN A CA 1
ATOM 1724 C C . ASN A 1 213 ? 21.766 -13.891 1.924 1 90.62 213 ASN A C 1
ATOM 1726 O O . ASN A 1 213 ? 22.891 -13.93 1.402 1 90.62 213 ASN A O 1
ATOM 1730 N N . LYS A 1 214 ? 20.906 -14.82 1.758 1 89.44 214 LYS A N 1
ATOM 1731 C CA . LYS A 1 214 ? 21.219 -15.992 0.949 1 89.44 214 LYS A CA 1
ATOM 1732 C C . LYS A 1 214 ? 21.234 -15.648 -0.538 1 89.44 214 LYS A C 1
ATOM 1734 O O . LYS A 1 214 ? 20.391 -14.891 -1.015 1 89.44 214 LYS A O 1
ATOM 1739 N N . TYR A 1 215 ? 22.203 -16.219 -1.157 1 87.38 215 TYR A N 1
ATOM 1740 C CA . TYR A 1 215 ? 22.25 -16.031 -2.604 1 87.38 215 TYR A CA 1
ATOM 1741 C C . TYR A 1 215 ? 21.094 -16.734 -3.285 1 87.38 215 TYR A C 1
ATOM 1743 O O . TYR A 1 215 ? 20.844 -17.922 -3.049 1 87.38 215 TYR A O 1
ATOM 1751 N N . GLU A 1 216 ? 20.391 -16.094 -4.121 1 86.81 216 GLU A N 1
ATOM 1752 C CA . GLU A 1 216 ? 19.172 -16.578 -4.754 1 86.81 216 GLU A CA 1
ATOM 1753 C C . GLU A 1 216 ? 19.422 -17.828 -5.598 1 86.81 216 GLU A C 1
ATOM 1755 O O . GLU A 1 216 ? 18.547 -18.688 -5.727 1 86.81 216 GLU A O 1
ATOM 1760 N N . GLY A 1 217 ? 20.609 -17.891 -6.18 1 84.81 217 GLY A N 1
ATOM 1761 C CA . GLY A 1 217 ? 20.938 -19.031 -7.035 1 84.81 217 GLY A CA 1
ATOM 1762 C C . GLY A 1 217 ? 20.969 -20.344 -6.289 1 84.81 217 GLY A C 1
ATOM 1763 O O . GLY A 1 217 ? 20.844 -21.422 -6.898 1 84.81 217 GLY A O 1
ATOM 1764 N N . HIS A 1 218 ? 21.016 -20.375 -5.031 1 87.06 218 HIS A N 1
ATOM 1765 C CA . HIS A 1 218 ? 21.125 -21.594 -4.238 1 87.06 218 HIS A CA 1
ATOM 1766 C C . HIS A 1 218 ? 19.766 -22.047 -3.74 1 87.06 218 HIS A C 1
ATOM 1768 O O . HIS A 1 218 ? 19.656 -23.078 -3.07 1 87.06 218 HIS A O 1
ATOM 1774 N N . THR A 1 219 ? 18.797 -21.375 -4.109 1 89.25 219 THR A N 1
ATOM 1775 C CA . THR A 1 219 ? 17.484 -21.656 -3.504 1 89.25 219 THR A CA 1
ATOM 1776 C C . THR A 1 219 ? 16.672 -22.594 -4.387 1 89.25 219 THR A C 1
ATOM 1778 O O . THR A 1 219 ? 15.844 -23.359 -3.885 1 89.25 219 THR A O 1
ATOM 1781 N N . MET A 1 220 ? 16.844 -22.625 -5.609 1 88.56 220 MET A N 1
ATOM 1782 C CA . MET A 1 220 ? 15.938 -23.266 -6.547 1 88.56 220 MET A CA 1
ATOM 1783 C C . MET A 1 220 ? 16.078 -24.781 -6.48 1 88.56 220 MET A C 1
ATOM 1785 O O . MET A 1 220 ? 15.094 -25.5 -6.297 1 88.56 220 MET A O 1
ATOM 1789 N N . LEU A 1 221 ? 17.281 -25.312 -6.621 1 88.62 221 LEU A N 1
ATOM 1790 C CA . LEU A 1 221 ? 17.516 -26.734 -6.816 1 88.62 221 LEU A CA 1
ATOM 1791 C C . LEU A 1 221 ? 16.984 -27.531 -5.629 1 88.62 221 LEU A C 1
ATOM 1793 O O . LEU A 1 221 ? 16.297 -28.547 -5.812 1 88.62 221 LEU A O 1
ATOM 1797 N N . PRO A 1 222 ? 17.234 -27.062 -4.465 1 88.69 222 PRO A N 1
ATOM 1798 C CA . PRO A 1 222 ? 16.703 -27.812 -3.322 1 88.69 222 PRO A CA 1
ATOM 1799 C C . PRO A 1 222 ? 15.172 -27.891 -3.334 1 88.69 222 PRO A C 1
ATOM 1801 O O . PRO A 1 222 ? 14.609 -28.938 -3.008 1 88.69 222 PRO A O 1
ATOM 1804 N N . VAL A 1 223 ? 14.539 -26.906 -3.691 1 89.38 223 VAL A N 1
ATOM 1805 C CA . VAL A 1 223 ? 13.078 -26.859 -3.686 1 89.38 223 VAL A CA 1
ATOM 1806 C C . VAL A 1 223 ? 12.531 -27.75 -4.793 1 89.38 223 VAL A C 1
ATOM 1808 O O . VAL A 1 223 ? 11.594 -28.516 -4.566 1 89.38 223 VAL A O 1
ATOM 1811 N N . VAL A 1 224 ? 13.117 -27.672 -5.938 1 90.88 224 VAL A N 1
ATOM 1812 C CA . VAL A 1 224 ? 12.656 -28.469 -7.074 1 90.88 224 VAL A CA 1
ATOM 1813 C C . VAL A 1 224 ? 12.875 -29.953 -6.793 1 90.88 224 VAL A C 1
ATOM 1815 O O . VAL A 1 224 ? 11.977 -30.766 -7.008 1 90.88 224 VAL A O 1
ATOM 1818 N N . THR A 1 225 ? 14.031 -30.25 -6.316 1 91.25 225 THR A N 1
ATOM 1819 C CA . THR A 1 225 ? 14.359 -31.641 -6.047 1 91.25 225 THR A CA 1
ATOM 1820 C C . THR A 1 225 ? 13.422 -32.219 -4.996 1 91.25 225 THR A C 1
ATOM 1822 O O . THR A 1 225 ? 12.906 -33.344 -5.168 1 91.25 225 THR A O 1
ATOM 1825 N N . GLU A 1 226 ? 13.227 -31.484 -3.982 1 90.31 226 GLU A N 1
ATOM 1826 C CA . GLU A 1 226 ? 12.312 -31.938 -2.936 1 90.31 226 GLU A CA 1
ATOM 1827 C C . GLU A 1 226 ? 10.891 -32.094 -3.475 1 90.31 226 GLU A C 1
ATOM 1829 O O . GLU A 1 226 ? 10.203 -33.062 -3.143 1 90.31 226 GLU A O 1
ATOM 1834 N N . PHE A 1 227 ? 10.5 -31.203 -4.203 1 91.19 227 PHE A N 1
ATOM 1835 C CA . PHE A 1 227 ? 9.164 -31.219 -4.781 1 91.19 227 PHE A CA 1
ATOM 1836 C C . PHE A 1 227 ? 8.984 -32.438 -5.699 1 91.19 227 PHE A C 1
ATOM 1838 O O . PHE A 1 227 ? 7.988 -33.156 -5.602 1 91.19 227 PHE A O 1
ATOM 1845 N N . VAL A 1 228 ? 9.953 -32.688 -6.543 1 90.94 228 VAL A N 1
ATOM 1846 C CA . VAL A 1 228 ? 9.891 -33.781 -7.508 1 90.94 228 VAL A CA 1
ATOM 1847 C C . VAL A 1 228 ? 9.898 -35.094 -6.77 1 90.94 228 VAL A C 1
ATOM 1849 O O . VAL A 1 228 ? 9.148 -36.031 -7.121 1 90.94 228 VAL A O 1
ATOM 1852 N N . ARG A 1 229 ? 10.695 -35.156 -5.797 1 90.56 229 ARG A N 1
ATOM 1853 C CA . ARG A 1 229 ? 10.797 -36.406 -5.012 1 90.56 229 ARG A CA 1
ATOM 1854 C C . ARG A 1 229 ? 9.484 -36.688 -4.285 1 90.56 229 ARG A C 1
ATOM 1856 O O . ARG A 1 229 ? 8.977 -37.812 -4.336 1 90.56 229 ARG A O 1
ATOM 1863 N N . LYS A 1 230 ? 8.938 -35.75 -3.727 1 90.25 230 LYS A N 1
ATOM 1864 C CA . LYS A 1 230 ? 7.754 -35.906 -2.891 1 90.25 230 LYS A CA 1
ATOM 1865 C C . LYS A 1 230 ? 6.531 -36.25 -3.73 1 90.25 230 LYS A C 1
ATOM 1867 O O . LYS A 1 230 ? 5.723 -37.094 -3.336 1 90.25 230 LYS A O 1
ATOM 1872 N N . TYR A 1 231 ? 6.434 -35.656 -4.824 1 90.19 231 TYR A N 1
ATOM 1873 C CA . TYR A 1 231 ? 5.207 -35.812 -5.594 1 90.19 231 TYR A CA 1
ATOM 1874 C C . TYR A 1 231 ? 5.445 -36.688 -6.828 1 90.19 231 TYR A C 1
ATOM 1876 O O . TYR A 1 231 ? 4.566 -36.781 -7.688 1 90.19 231 TYR A O 1
ATOM 1884 N N . LYS A 1 232 ? 6.602 -37.188 -6.977 1 87.06 232 LYS A N 1
ATOM 1885 C CA . LYS A 1 232 ? 6.988 -38.125 -8 1 87.06 232 LYS A CA 1
ATOM 1886 C C . LYS A 1 232 ? 6.648 -37.625 -9.398 1 87.06 232 LYS A C 1
ATOM 1888 O O . LYS A 1 232 ? 5.98 -38.312 -10.172 1 87.06 232 LYS A O 1
ATOM 1893 N N . LEU A 1 233 ? 7.285 -36.531 -9.641 1 87.5 233 LEU A N 1
ATOM 1894 C CA . LEU A 1 233 ? 7.059 -35.969 -10.969 1 87.5 233 LEU A CA 1
ATOM 1895 C C . LEU A 1 233 ? 7.973 -36.625 -12 1 87.5 233 LEU A C 1
ATOM 1897 O O . LEU A 1 233 ? 9.156 -36.844 -11.734 1 87.5 233 LEU A O 1
ATOM 1901 N N . GLU A 1 234 ? 7.52 -37.031 -13.07 1 81.31 234 GLU A N 1
ATOM 1902 C CA . GLU A 1 234 ? 8.352 -37.688 -14.07 1 81.31 234 GLU A CA 1
ATOM 1903 C C . GLU A 1 234 ? 8.586 -36.812 -15.281 1 81.31 234 GLU A C 1
ATOM 1905 O O . GLU A 1 234 ? 9.711 -36.719 -15.781 1 81.31 234 GLU A O 1
ATOM 1910 N N . ASP A 1 235 ? 7.625 -36.219 -15.875 1 86.44 235 ASP A N 1
ATOM 1911 C CA . ASP A 1 235 ? 7.727 -35.469 -17.109 1 86.44 235 ASP A CA 1
ATOM 1912 C C . ASP A 1 235 ? 7.441 -33.969 -16.875 1 86.44 235 ASP A C 1
ATOM 1914 O O . ASP A 1 235 ? 6.32 -33.531 -17.109 1 86.44 235 ASP A O 1
ATOM 1918 N N . PHE A 1 236 ? 8.648 -33.344 -16.453 1 91.56 236 PHE A N 1
ATOM 1919 C CA . PHE A 1 236 ? 8.477 -31.922 -16.203 1 91.56 236 PHE A CA 1
ATOM 1920 C C . PHE A 1 236 ? 9.656 -31.125 -16.766 1 91.56 236 PHE A C 1
ATOM 1922 O O . PHE A 1 236 ? 10.711 -31.688 -17.047 1 91.56 236 PHE A O 1
ATOM 1929 N N . ILE A 1 237 ? 9.477 -29.891 -17.016 1 95 237 ILE A N 1
ATOM 1930 C CA . ILE A 1 237 ? 10.5 -28.953 -17.469 1 95 237 ILE A CA 1
ATOM 1931 C C . ILE A 1 237 ? 10.625 -27.797 -16.484 1 95 237 ILE A C 1
ATOM 1933 O O . ILE A 1 237 ? 9.617 -27.188 -16.109 1 95 237 ILE A O 1
ATOM 1937 N N . VAL A 1 238 ? 11.781 -27.547 -16.062 1 94.56 238 VAL A N 1
ATOM 1938 C CA . VAL A 1 238 ? 12.031 -26.422 -15.156 1 94.56 238 VAL A CA 1
ATOM 1939 C C . VAL A 1 238 ? 12.367 -25.172 -15.961 1 94.56 238 VAL A C 1
ATOM 1941 O O . VAL A 1 238 ? 13.25 -25.203 -16.828 1 94.56 238 VAL A O 1
ATOM 1944 N N . VAL A 1 239 ? 11.664 -24.141 -15.742 1 95 239 VAL A N 1
ATOM 1945 C CA . VAL A 1 239 ? 11.914 -22.875 -16.422 1 95 239 VAL A CA 1
ATOM 1946 C C . VAL A 1 239 ? 12.352 -21.828 -15.398 1 95 239 VAL A C 1
ATOM 1948 O O . VAL A 1 239 ? 11.688 -21.625 -14.375 1 95 239 VAL A O 1
ATOM 1951 N N . ALA A 1 240 ? 13.43 -21.156 -15.625 1 91.94 240 ALA A N 1
ATOM 1952 C CA . ALA A 1 240 ? 13.938 -20.156 -14.695 1 91.94 240 ALA A CA 1
ATOM 1953 C C . ALA A 1 240 ? 14.633 -19.016 -15.438 1 91.94 240 ALA A C 1
ATOM 1955 O O . ALA A 1 240 ? 15.047 -19.172 -16.594 1 91.94 240 ALA A O 1
ATOM 1956 N N . ASP A 1 241 ? 14.734 -17.891 -14.773 1 89.94 241 ASP A N 1
ATOM 1957 C CA . ASP A 1 241 ? 15.391 -16.719 -15.352 1 89.94 241 ASP A CA 1
ATOM 1958 C C . ASP A 1 241 ? 16.906 -16.844 -15.266 1 89.94 241 ASP A C 1
ATOM 1960 O O . ASP A 1 241 ? 17.422 -17.672 -14.516 1 89.94 241 ASP A O 1
ATOM 1964 N N . SER A 1 242 ? 17.609 -16.109 -16.047 1 86.5 242 SER A N 1
ATOM 1965 C CA . SER A 1 242 ? 19.062 -16.156 -16.109 1 86.5 242 SER A CA 1
ATOM 1966 C C . SER A 1 242 ? 19.688 -15.758 -14.781 1 86.5 242 SER A C 1
ATOM 1968 O O . SER A 1 242 ? 20.75 -16.266 -14.414 1 86.5 242 SER A O 1
ATOM 1970 N N . GLY A 1 243 ? 19.047 -14.93 -14.07 1 81.62 243 GLY A N 1
ATOM 1971 C CA . GLY A 1 243 ? 19.594 -14.438 -12.812 1 81.62 243 GLY A CA 1
ATOM 1972 C C . GLY A 1 243 ? 19.672 -15.5 -11.734 1 81.62 243 GLY A C 1
ATOM 1973 O O . GLY A 1 243 ? 20.531 -15.43 -10.852 1 81.62 243 GLY A O 1
ATOM 1974 N N . LEU A 1 244 ? 18.891 -16.453 -11.867 1 83.5 244 LEU A N 1
ATOM 1975 C CA . LEU A 1 244 ? 18.812 -17.5 -10.852 1 83.5 244 LEU A CA 1
ATOM 1976 C C . LEU A 1 244 ? 19.75 -18.656 -11.188 1 83.5 244 LEU A C 1
ATOM 1978 O O . LEU A 1 244 ? 19.984 -19.531 -10.352 1 83.5 244 LEU A O 1
ATOM 1982 N N . MET A 1 245 ? 20.297 -18.609 -12.352 1 84.38 245 MET A N 1
ATOM 1983 C CA . MET A 1 245 ? 21.016 -19.797 -12.812 1 84.38 245 MET A CA 1
ATOM 1984 C C . MET A 1 245 ? 22.484 -19.484 -13.086 1 84.38 245 MET A C 1
ATOM 1986 O O . MET A 1 245 ? 22.797 -18.422 -13.617 1 84.38 245 MET A O 1
ATOM 1990 N N . ASN A 1 246 ? 23.297 -20.344 -12.531 1 83.69 246 ASN A N 1
ATOM 1991 C CA . ASN A 1 246 ? 24.703 -20.359 -12.875 1 83.69 246 ASN A CA 1
ATOM 1992 C C . ASN A 1 246 ? 25.141 -21.703 -13.422 1 83.69 246 ASN A C 1
ATOM 1994 O O . ASN A 1 246 ? 24.328 -22.625 -13.547 1 83.69 246 ASN A O 1
ATOM 1998 N N . SER A 1 247 ? 26.391 -21.75 -13.805 1 84.38 247 SER A N 1
ATOM 1999 C CA . SER A 1 247 ? 26.875 -22.969 -14.438 1 84.38 247 SER A CA 1
ATOM 2000 C C . SER A 1 247 ? 26.75 -24.172 -13.5 1 84.38 247 SER A C 1
ATOM 2002 O O . SER A 1 247 ? 26.438 -25.281 -13.938 1 84.38 247 SER A O 1
ATOM 2004 N N . ASP A 1 248 ? 26.922 -23.906 -12.266 1 86.81 248 ASP A N 1
ATOM 2005 C CA . ASP A 1 248 ? 26.812 -24.984 -11.281 1 86.81 248 ASP A CA 1
ATOM 2006 C C . ASP A 1 248 ? 25.391 -25.5 -11.18 1 86.81 248 ASP A C 1
ATOM 2008 O O . ASP A 1 248 ? 25.156 -26.703 -11.094 1 86.81 248 ASP A O 1
ATOM 2012 N N . ASN A 1 249 ? 24.484 -24.641 -11.195 1 88.31 249 ASN A N 1
ATOM 2013 C CA . ASN A 1 249 ? 23.078 -25.016 -11.117 1 88.31 249 ASN A CA 1
ATOM 2014 C C . ASN A 1 249 ? 22.641 -25.828 -12.336 1 88.31 249 ASN A C 1
ATOM 2016 O O . ASN A 1 249 ? 21.891 -26.797 -12.203 1 88.31 249 ASN A O 1
ATOM 2020 N N . VAL A 1 250 ? 23.172 -25.422 -13.445 1 89.31 250 VAL A N 1
ATOM 2021 C CA . VAL A 1 250 ? 22.844 -26.125 -14.68 1 89.31 250 VAL A CA 1
ATOM 2022 C C . VAL A 1 250 ? 23.391 -27.547 -14.633 1 89.31 250 VAL A C 1
ATOM 2024 O O . VAL A 1 250 ? 22.703 -28.516 -14.977 1 89.31 250 VAL A O 1
ATOM 2027 N N . ALA A 1 251 ? 24.594 -27.594 -14.195 1 90.25 251 ALA A N 1
ATOM 2028 C CA . ALA A 1 251 ? 25.219 -28.906 -14.062 1 90.25 251 ALA A CA 1
ATOM 2029 C C . ALA A 1 251 ? 24.422 -29.797 -13.102 1 90.25 251 ALA A C 1
ATOM 2031 O O . ALA A 1 251 ? 24.25 -31 -13.352 1 90.25 251 ALA A O 1
ATOM 2032 N N . ASP A 1 252 ? 23.938 -29.219 -12.094 1 89.94 252 ASP A N 1
ATOM 2033 C CA . ASP A 1 252 ? 23.172 -29.953 -11.102 1 89.94 252 ASP A CA 1
ATOM 2034 C C . ASP A 1 252 ? 21.844 -30.438 -11.68 1 89.94 252 ASP A C 1
ATOM 2036 O O . ASP A 1 252 ? 21.406 -31.562 -11.398 1 89.94 252 ASP A O 1
ATOM 2040 N N . LEU A 1 253 ? 21.219 -29.656 -12.422 1 91 253 LEU A N 1
ATOM 2041 C CA . LEU A 1 253 ? 19.984 -30.047 -13.078 1 91 253 LEU A CA 1
ATOM 2042 C C . LEU A 1 253 ? 20.203 -31.234 -14 1 91 253 LEU A C 1
ATOM 2044 O O . LEU A 1 253 ? 19.406 -32.188 -14 1 91 253 LEU A O 1
ATOM 2048 N N . GLU A 1 254 ? 21.297 -31.156 -14.719 1 92.12 254 GLU A N 1
ATOM 2049 C CA . GLU A 1 254 ? 21.625 -32.219 -15.648 1 92.12 254 GLU A CA 1
ATOM 2050 C C . GLU A 1 254 ? 21.969 -33.5 -14.914 1 92.12 254 GLU A C 1
ATOM 2052 O O . GLU A 1 254 ? 21.594 -34.594 -15.344 1 92.12 254 GLU A O 1
ATOM 2057 N N . ALA A 1 255 ? 22.672 -33.312 -13.875 1 91.38 255 ALA A N 1
ATOM 2058 C CA . ALA A 1 255 ? 23.062 -34.469 -13.078 1 91.38 255 ALA A CA 1
ATOM 2059 C C . ALA A 1 255 ? 21.844 -35.188 -12.539 1 91.38 255 ALA A C 1
ATOM 2061 O O . ALA A 1 255 ? 21.859 -36.406 -12.391 1 91.38 255 ALA A O 1
ATOM 2062 N N . ASN A 1 256 ? 20.781 -34.5 -12.281 1 90.75 256 ASN A N 1
ATOM 2063 C CA . ASN A 1 256 ? 19.562 -35.094 -11.758 1 90.75 256 ASN A CA 1
ATOM 2064 C C . ASN A 1 256 ? 18.625 -35.531 -12.875 1 90.75 256 ASN A C 1
ATOM 2066 O O . ASN A 1 256 ? 17.531 -36.062 -12.609 1 90.75 256 ASN A O 1
ATOM 2070 N N . GLY A 1 257 ? 19.016 -35.219 -14.109 1 90.12 257 GLY A N 1
ATOM 2071 C CA . GLY A 1 257 ? 18.234 -35.625 -15.266 1 90.12 257 GLY A CA 1
ATOM 2072 C C . GLY A 1 257 ? 17.031 -34.75 -15.516 1 90.12 257 GLY A C 1
ATOM 2073 O O . GLY A 1 257 ? 16.047 -35.188 -16.109 1 90.12 257 GLY A O 1
ATOM 2074 N N . TYR A 1 258 ? 17.062 -33.625 -15 1 93.62 258 TYR A N 1
ATOM 2075 C CA . TYR A 1 258 ? 15.922 -32.719 -15.164 1 93.62 258 TYR A CA 1
ATOM 2076 C C . TYR A 1 258 ? 16.031 -31.938 -16.484 1 93.62 258 TYR A C 1
ATOM 2078 O O . TYR A 1 258 ? 17.109 -31.531 -16.891 1 93.62 258 TYR A O 1
ATOM 2086 N N . LYS A 1 259 ? 14.938 -31.797 -17.156 1 95.06 259 LYS A N 1
ATOM 2087 C CA . LYS A 1 259 ? 14.852 -30.938 -18.328 1 95.06 259 LYS A CA 1
ATOM 2088 C C . LYS A 1 259 ? 14.672 -29.484 -17.922 1 95.06 259 LYS A C 1
ATOM 2090 O O . LYS A 1 259 ? 14.016 -29.188 -16.922 1 95.06 259 LYS A O 1
ATOM 2095 N N . TYR A 1 260 ? 15.25 -28.578 -18.719 1 96 260 TYR A N 1
ATOM 2096 C CA . TYR A 1 260 ? 15.172 -27.188 -18.281 1 96 260 TYR A CA 1
ATOM 2097 C C . TYR A 1 260 ? 15.133 -26.25 -19.484 1 96 260 TYR A C 1
ATOM 2099 O O . TYR A 1 260 ? 15.508 -26.625 -20.594 1 96 260 TYR A O 1
ATOM 2107 N N . ILE A 1 261 ? 14.602 -25.094 -19.344 1 96 261 ILE A N 1
ATOM 2108 C CA . ILE A 1 261 ? 14.664 -23.922 -20.203 1 96 261 ILE A CA 1
ATOM 2109 C C . ILE A 1 261 ? 15.078 -22.703 -19.391 1 96 261 ILE A C 1
ATOM 2111 O O . ILE A 1 261 ? 14.359 -22.266 -18.484 1 96 261 ILE A O 1
ATOM 2115 N N . ILE A 1 262 ? 16.234 -22.109 -19.734 1 94.12 262 ILE A N 1
ATOM 2116 C CA . ILE A 1 262 ? 16.734 -21 -18.938 1 94.12 262 ILE A CA 1
ATOM 2117 C C . ILE A 1 262 ? 17.141 -19.844 -19.859 1 94.12 262 ILE A C 1
ATOM 2119 O O . ILE A 1 262 ? 17.438 -20.062 -21.047 1 94.12 262 ILE A O 1
ATOM 2123 N N . GLY A 1 263 ? 17.078 -18.688 -19.297 1 92.94 263 GLY A N 1
ATOM 2124 C CA . GLY A 1 263 ? 17.625 -17.562 -20.031 1 92.94 263 GLY A CA 1
ATOM 2125 C C . GLY A 1 263 ? 19.141 -17.625 -20.172 1 92.94 263 GLY A C 1
ATOM 2126 O O . GLY A 1 263 ? 19.844 -17.891 -19.203 1 92.94 263 GLY A O 1
ATOM 2127 N N . ALA A 1 264 ? 19.562 -17.375 -21.406 1 91.81 264 ALA A N 1
ATOM 2128 C CA . ALA A 1 264 ? 21 -17.469 -21.656 1 91.81 264 ALA A CA 1
ATOM 2129 C C . ALA A 1 264 ? 21.656 -16.078 -21.641 1 91.81 264 ALA A C 1
ATOM 2131 O O . ALA A 1 264 ? 21.062 -15.109 -22.125 1 91.81 264 ALA A O 1
ATOM 2132 N N . LYS A 1 265 ? 22.797 -16.047 -21.062 1 90.69 265 LYS A N 1
ATOM 2133 C CA . LYS A 1 265 ? 23.625 -14.844 -21.141 1 90.69 265 LYS A CA 1
ATOM 2134 C C . LYS A 1 265 ? 24.469 -14.859 -22.406 1 90.69 265 LYS A C 1
ATOM 2136 O O . LYS A 1 265 ? 25.656 -15.211 -22.375 1 90.69 265 LYS A O 1
ATOM 2141 N N . ILE A 1 266 ? 23.984 -14.344 -23.406 1 91.38 266 ILE A N 1
ATOM 2142 C CA . ILE A 1 266 ? 24.562 -14.508 -24.734 1 91.38 266 ILE A CA 1
ATOM 2143 C C . ILE A 1 266 ? 25.828 -13.664 -24.844 1 91.38 266 ILE A C 1
ATOM 2145 O O . ILE A 1 266 ? 26.75 -14.016 -25.594 1 91.38 266 ILE A O 1
ATOM 2149 N N . LYS A 1 267 ? 25.906 -12.594 -24.109 1 88.12 267 LYS A N 1
ATOM 2150 C CA . LYS A 1 267 ? 27.094 -11.734 -24.156 1 88.12 267 LYS A CA 1
ATOM 2151 C C . LYS A 1 267 ? 28.281 -12.375 -23.438 1 88.12 267 LYS A C 1
ATOM 2153 O O . LYS A 1 267 ? 29.422 -11.953 -23.609 1 88.12 267 LYS A O 1
ATOM 2158 N N . ALA A 1 268 ? 28 -13.297 -22.641 1 86.69 268 ALA A N 1
ATOM 2159 C CA . ALA A 1 268 ? 29.047 -13.969 -21.875 1 86.69 268 ALA A CA 1
ATOM 2160 C C . ALA A 1 268 ? 29.453 -15.289 -22.547 1 86.69 268 ALA A C 1
ATOM 2162 O O . ALA A 1 268 ? 30.297 -16.016 -22.031 1 86.69 268 ALA A O 1
ATOM 2163 N N . GLU A 1 269 ? 28.938 -15.57 -23.672 1 89.5 269 GLU A N 1
ATOM 2164 C CA . GLU A 1 269 ? 29.234 -16.797 -24.406 1 89.5 269 GLU A CA 1
ATOM 2165 C C . GLU A 1 269 ? 30.625 -16.75 -25.016 1 89.5 269 GLU A C 1
ATOM 2167 O O . GLU A 1 269 ? 31.297 -15.719 -24.969 1 89.5 269 GLU A O 1
ATOM 2172 N N . SER A 1 270 ? 31.062 -17.859 -25.516 1 90.75 270 SER A N 1
ATOM 2173 C CA . SER A 1 270 ? 32.375 -17.938 -26.156 1 90.75 270 SER A CA 1
ATOM 2174 C C . SER A 1 270 ? 32.438 -17.047 -27.391 1 90.75 270 SER A C 1
ATOM 2176 O O . SER A 1 270 ? 31.406 -16.703 -27.953 1 90.75 270 SER A O 1
ATOM 2178 N N . LYS A 1 271 ? 33.625 -16.688 -27.797 1 92.81 271 LYS A N 1
ATOM 2179 C CA . LYS A 1 271 ? 33.844 -15.805 -28.938 1 92.81 271 LYS A CA 1
ATOM 2180 C C . LYS A 1 271 ? 33.219 -16.391 -30.203 1 92.81 271 LYS A C 1
ATOM 2182 O O . LYS A 1 271 ? 32.594 -15.68 -31 1 92.81 271 LYS A O 1
ATOM 2187 N N . LYS A 1 272 ? 33.375 -17.672 -30.344 1 92.81 272 LYS A N 1
ATOM 2188 C CA . LYS A 1 272 ? 32.844 -18.359 -31.516 1 92.81 272 LYS A CA 1
ATOM 2189 C C . LYS A 1 272 ? 31.312 -18.219 -31.594 1 92.81 272 LYS A C 1
ATOM 2191 O O . LYS A 1 272 ? 30.766 -17.906 -32.656 1 92.81 272 LYS A O 1
ATOM 2196 N N . ILE A 1 273 ? 30.75 -18.422 -30.5 1 93.56 273 ILE A N 1
ATOM 2197 C CA . ILE A 1 273 ? 29.297 -18.359 -30.438 1 93.56 273 ILE A CA 1
ATOM 2198 C C . ILE A 1 273 ? 28.828 -16.922 -30.609 1 93.56 273 ILE A C 1
ATOM 2200 O O . ILE A 1 273 ? 27.828 -16.656 -31.281 1 93.56 273 ILE A O 1
ATOM 2204 N N . LYS A 1 274 ? 29.484 -15.969 -30.047 1 94.44 274 LYS A N 1
ATOM 2205 C CA . LYS A 1 274 ? 29.156 -14.555 -30.172 1 94.44 274 LYS A CA 1
ATOM 2206 C C . LYS A 1 274 ? 29.203 -14.109 -31.641 1 94.44 274 LYS A C 1
ATOM 2208 O O . LYS A 1 274 ? 28.281 -13.438 -32.125 1 94.44 274 LYS A O 1
ATOM 2213 N N . GLU A 1 275 ? 30.281 -14.516 -32.281 1 93.5 275 GLU A N 1
ATOM 2214 C CA . GLU A 1 275 ? 30.422 -14.156 -33.688 1 93.5 275 GLU A CA 1
ATOM 2215 C C . GLU A 1 275 ? 29.328 -14.781 -34.531 1 93.5 275 GLU A C 1
ATOM 2217 O O . GLU A 1 275 ? 28.812 -14.148 -35.438 1 93.5 275 GLU A O 1
ATOM 2222 N N . TRP A 1 276 ? 29.062 -16 -34.125 1 93.81 276 TRP A N 1
ATOM 2223 C CA . TRP A 1 276 ? 27.984 -16.688 -34.844 1 93.81 276 TRP A CA 1
ATOM 2224 C C . TRP A 1 276 ? 26.656 -15.945 -34.656 1 93.81 276 TRP A C 1
ATOM 2226 O O . TRP A 1 276 ? 25.922 -15.742 -35.625 1 93.81 276 TRP A O 1
ATOM 2236 N N . ILE A 1 277 ? 26.312 -15.539 -33.531 1 94.44 277 ILE A N 1
ATOM 2237 C CA . ILE A 1 277 ? 25.062 -14.844 -33.219 1 94.44 277 ILE A CA 1
ATOM 2238 C C . ILE A 1 277 ? 25 -13.539 -34 1 94.44 277 ILE A C 1
ATOM 2240 O O . ILE A 1 277 ? 23.984 -13.234 -34.625 1 94.44 277 ILE A O 1
ATOM 2244 N N . LEU A 1 278 ? 26.094 -12.789 -34 1 93.62 278 LEU A N 1
ATOM 2245 C CA . LEU A 1 278 ? 26.125 -11.453 -34.594 1 93.62 278 LEU A CA 1
ATOM 2246 C C . LEU A 1 278 ? 26.094 -11.539 -36.125 1 93.62 278 LEU A C 1
ATOM 2248 O O . LEU A 1 278 ? 25.734 -10.578 -36.781 1 93.62 278 LEU A O 1
ATOM 2252 N N . SER A 1 279 ? 26.484 -12.695 -36.594 1 92.81 279 SER A N 1
ATOM 2253 C CA . SER A 1 279 ? 26.516 -12.867 -38.062 1 92.81 279 SER A CA 1
ATOM 2254 C C . SER A 1 279 ? 25.141 -13.227 -38.594 1 92.81 279 SER A C 1
ATOM 2256 O O . SER A 1 279 ? 24.891 -13.109 -39.812 1 92.81 279 SER A O 1
ATOM 2258 N N . GLN A 1 280 ? 24.281 -13.625 -37.75 1 92.88 280 GLN A N 1
ATOM 2259 C CA . GLN A 1 280 ? 22.969 -14.047 -38.219 1 92.88 280 GLN A CA 1
ATOM 2260 C C . GLN A 1 280 ? 22.078 -12.836 -38.5 1 92.88 280 GLN A C 1
ATOM 2262 O O . GLN A 1 280 ? 22.219 -11.789 -37.875 1 92.88 280 GLN A O 1
ATOM 2267 N N . PRO A 1 281 ? 21.172 -13.023 -39.5 1 90.75 281 PRO A N 1
ATOM 2268 C CA . PRO A 1 281 ? 20.234 -11.93 -39.75 1 90.75 281 PRO A CA 1
ATOM 2269 C C . PRO A 1 281 ? 19.25 -11.695 -38.625 1 90.75 281 PRO A C 1
ATOM 2271 O O . PRO A 1 281 ? 18.781 -12.656 -38 1 90.75 281 PRO A O 1
ATOM 2274 N N . LYS A 1 282 ? 18.984 -10.438 -38.281 1 91.5 282 LYS A N 1
ATOM 2275 C CA . LYS A 1 282 ? 18.062 -10.047 -37.219 1 91.5 282 LYS A CA 1
ATOM 2276 C C . LYS A 1 282 ? 16.656 -9.82 -37.75 1 91.5 282 LYS A C 1
ATOM 2278 O O . LYS A 1 282 ? 16.25 -8.68 -38.031 1 91.5 282 LYS A O 1
ATOM 2283 N N . ASN A 1 283 ? 15.938 -10.922 -37.938 1 91.12 283 ASN A N 1
ATOM 2284 C CA . ASN A 1 283 ? 14.547 -10.852 -38.375 1 91.12 283 ASN A CA 1
ATOM 2285 C C . ASN A 1 283 ? 13.578 -10.883 -37.188 1 91.12 283 ASN A C 1
ATOM 2287 O O . ASN A 1 283 ? 13.719 -11.703 -36.281 1 91.12 283 ASN A O 1
ATOM 2291 N N . ASP A 1 284 ? 12.641 -9.992 -37.281 1 90.75 284 ASP A N 1
ATOM 2292 C CA . ASP A 1 284 ? 11.703 -9.805 -36.188 1 90.75 284 ASP A CA 1
ATOM 2293 C C . ASP A 1 284 ? 10.938 -11.094 -35.906 1 90.75 284 ASP A C 1
ATOM 2295 O O . ASP A 1 284 ? 10.352 -11.688 -36.781 1 90.75 284 ASP A O 1
ATOM 2299 N N . CYS A 1 285 ? 10.938 -11.586 -34.719 1 88.81 285 CYS A N 1
ATOM 2300 C CA . CYS A 1 285 ? 10.188 -12.703 -34.156 1 88.81 285 CYS A CA 1
ATOM 2301 C C . CYS A 1 285 ? 10.688 -14.031 -34.75 1 88.81 285 CYS A C 1
ATOM 2303 O O . CYS A 1 285 ? 9.906 -14.953 -34.938 1 88.81 285 CYS A O 1
ATOM 2305 N N . GLN A 1 286 ? 11.938 -14.055 -35.156 1 89.94 286 GLN A N 1
ATOM 2306 C CA . GLN A 1 286 ? 12.547 -15.297 -35.625 1 89.94 286 GLN A CA 1
ATOM 2307 C C . GLN A 1 286 ? 13.633 -15.773 -34.656 1 89.94 286 GLN A C 1
ATOM 2309 O O . GLN A 1 286 ? 14.328 -14.953 -34.062 1 89.94 286 GLN A O 1
ATOM 2314 N N . MET A 1 287 ? 13.688 -17.094 -34.531 1 93.31 287 MET A N 1
ATOM 2315 C CA . MET A 1 287 ? 14.672 -17.688 -33.625 1 93.31 287 MET A CA 1
ATOM 2316 C C . MET A 1 287 ? 15.703 -18.5 -34.406 1 93.31 287 MET A C 1
ATOM 2318 O O . MET A 1 287 ? 15.359 -19.188 -35.375 1 93.31 287 MET A O 1
ATOM 2322 N N . ILE A 1 288 ? 16.875 -18.328 -34.062 1 93.75 288 ILE A N 1
ATOM 2323 C CA . ILE A 1 288 ? 17.938 -19.156 -34.594 1 93.75 288 ILE A CA 1
ATOM 2324 C C . ILE A 1 288 ? 18.438 -20.125 -33.531 1 93.75 288 ILE A C 1
ATOM 2326 O O . ILE A 1 288 ? 18.297 -19.875 -32.344 1 93.75 288 ILE A O 1
ATOM 2330 N N . GLU A 1 289 ? 18.984 -21.25 -33.938 1 94.31 289 GLU A N 1
ATOM 2331 C CA . GLU A 1 289 ? 19.391 -22.281 -33.031 1 94.31 289 GLU A CA 1
ATOM 2332 C C . GLU A 1 289 ? 20.828 -22.75 -33.312 1 94.31 289 GLU A C 1
ATOM 2334 O O . GLU A 1 289 ? 21.234 -22.812 -34.469 1 94.31 289 GLU A O 1
ATOM 2339 N N . CYS A 1 290 ? 21.484 -22.922 -32.219 1 93.06 290 CYS A N 1
ATOM 2340 C CA . CYS A 1 290 ? 22.828 -23.469 -32.281 1 93.06 290 CYS A CA 1
ATOM 2341 C C . CYS A 1 290 ? 23 -24.625 -31.312 1 93.06 290 CYS A C 1
ATOM 2343 O O . CYS A 1 290 ? 22.469 -24.594 -30.203 1 93.06 290 CYS A O 1
ATOM 2345 N N . ASP A 1 291 ? 23.688 -25.625 -31.781 1 92.69 291 ASP A N 1
ATOM 2346 C CA . ASP A 1 291 ? 24 -26.781 -30.938 1 92.69 291 ASP A CA 1
ATOM 2347 C C . ASP A 1 291 ? 25.25 -26.516 -30.078 1 92.69 291 ASP A C 1
ATOM 2349 O O . ASP A 1 291 ? 26.344 -26.328 -30.625 1 92.69 291 ASP A O 1
ATOM 2353 N N . LYS A 1 292 ? 25.109 -26.469 -28.75 1 90.81 292 LYS A N 1
ATOM 2354 C CA . LYS A 1 292 ? 26.219 -26.172 -27.828 1 90.81 292 LYS A CA 1
ATOM 2355 C C . LYS A 1 292 ? 26.938 -27.453 -27.422 1 90.81 292 LYS A C 1
ATOM 2357 O O . LYS A 1 292 ? 27.922 -27.406 -26.688 1 90.81 292 LYS A O 1
ATOM 2362 N N . GLY A 1 293 ? 26.469 -28.547 -27.859 1 87.56 293 GLY A N 1
ATOM 2363 C CA . GLY A 1 293 ? 27.062 -29.828 -27.5 1 87.56 293 GLY A CA 1
ATOM 2364 C C . GLY A 1 293 ? 26.531 -30.406 -26.203 1 87.56 293 GLY A C 1
ATOM 2365 O O . GLY A 1 293 ? 25.859 -29.688 -25.438 1 87.56 293 GLY A O 1
ATOM 2366 N N . GLU A 1 294 ? 26.719 -31.688 -25.984 1 87.44 294 GLU A N 1
ATOM 2367 C CA . GLU A 1 294 ? 26.344 -32.375 -24.766 1 87.44 294 GLU A CA 1
ATOM 2368 C C . GLU A 1 294 ? 24.844 -32.312 -24.531 1 87.44 294 GLU A C 1
ATOM 2370 O O . GLU A 1 294 ? 24.391 -32.156 -23.391 1 87.44 294 GLU A O 1
ATOM 2375 N N . GLY A 1 295 ? 24.156 -32.188 -25.578 1 89.12 295 GLY A N 1
ATOM 2376 C CA . GLY A 1 295 ? 22.703 -32.188 -25.484 1 89.12 295 GLY A CA 1
ATOM 2377 C C . GLY A 1 295 ? 22.094 -30.828 -25.203 1 89.12 295 GLY A C 1
ATOM 2378 O O . GLY A 1 295 ? 20.891 -30.719 -24.969 1 89.12 295 GLY A O 1
ATOM 2379 N N . LYS A 1 296 ? 22.922 -29.828 -25.25 1 94 296 LYS A N 1
ATOM 2380 C CA . LYS A 1 296 ? 22.453 -28.469 -24.984 1 94 296 LYS A CA 1
ATOM 2381 C C . LYS A 1 296 ? 22.203 -27.703 -26.281 1 94 296 LYS A C 1
ATOM 2383 O O . LYS A 1 296 ? 22.969 -27.859 -27.25 1 94 296 LYS A O 1
ATOM 2388 N N . ARG A 1 297 ? 21.109 -27 -26.234 1 95.44 297 ARG A N 1
ATOM 2389 C CA . ARG A 1 297 ? 20.719 -26.156 -27.359 1 95.44 297 ARG A CA 1
ATOM 2390 C C . ARG A 1 297 ? 20.625 -24.688 -26.953 1 95.44 297 ARG A C 1
ATOM 2392 O O . ARG A 1 297 ? 20.094 -24.375 -25.875 1 95.44 297 ARG A O 1
ATOM 2399 N N . LEU A 1 298 ? 21.203 -23.844 -27.797 1 96.25 298 LEU A N 1
ATOM 2400 C CA . LEU A 1 298 ? 21.094 -22.406 -27.578 1 96.25 298 LEU A CA 1
ATOM 2401 C C . LEU A 1 298 ? 20.203 -21.766 -28.641 1 96.25 298 LEU A C 1
ATOM 2403 O O . LEU A 1 298 ? 20.469 -21.906 -29.844 1 96.25 298 LEU A O 1
ATOM 2407 N N . LEU A 1 299 ? 19.156 -21.25 -28.172 1 96.5 299 LEU A N 1
ATOM 2408 C CA . LEU A 1 299 ? 18.25 -20.516 -29.047 1 96.5 299 LEU A CA 1
ATOM 2409 C C . LEU A 1 299 ? 18.391 -19.016 -28.844 1 96.5 299 LEU A C 1
ATOM 2411 O O . LEU A 1 299 ? 18.531 -18.547 -27.719 1 96.5 299 LEU A O 1
ATOM 2415 N N . VAL A 1 300 ? 18.422 -18.234 -29.922 1 96.19 300 VAL A N 1
ATOM 2416 C CA . VAL A 1 300 ? 18.516 -16.781 -29.844 1 96.19 300 VAL A CA 1
ATOM 2417 C C . VAL A 1 300 ? 17.406 -16.141 -30.688 1 96.19 300 VAL A C 1
ATOM 2419 O O . VAL A 1 300 ? 17.234 -16.484 -31.859 1 96.19 300 VAL A O 1
ATOM 2422 N N . GLY A 1 301 ? 16.656 -15.375 -30.031 1 94.69 301 GLY A N 1
ATOM 2423 C CA . GLY A 1 301 ? 15.609 -14.664 -30.734 1 94.69 301 GLY A CA 1
ATOM 2424 C C . GLY A 1 301 ? 15.844 -13.164 -30.812 1 94.69 301 GLY A C 1
ATOM 2425 O O . GLY A 1 301 ? 16.609 -12.617 -30.016 1 94.69 301 GLY A O 1
ATOM 2426 N N . TYR A 1 302 ? 15.195 -12.516 -31.906 1 94.62 302 TYR A N 1
ATOM 2427 C CA . TYR A 1 302 ? 15.25 -11.07 -32.094 1 94.62 302 TYR A CA 1
ATOM 2428 C C . TYR A 1 302 ? 13.844 -10.484 -32.188 1 94.62 302 TYR A C 1
ATOM 2430 O O . TYR A 1 302 ? 12.977 -11.047 -32.844 1 94.62 302 TYR A O 1
ATOM 2438 N N . THR A 1 303 ? 13.641 -9.43 -31.469 1 93.81 303 THR A N 1
ATOM 2439 C CA . THR A 1 303 ? 12.406 -8.672 -31.625 1 93.81 303 THR A CA 1
ATOM 2440 C C . THR A 1 303 ? 12.703 -7.18 -31.734 1 93.81 303 THR A C 1
ATOM 2442 O O . THR A 1 303 ? 13.578 -6.66 -31.047 1 93.81 303 THR A O 1
ATOM 2445 N N . SER A 1 304 ? 11.953 -6.5 -32.531 1 93.25 304 SER A N 1
ATOM 2446 C CA . SER A 1 304 ? 12.117 -5.062 -32.75 1 93.25 304 SER A CA 1
ATOM 2447 C C . SER A 1 304 ? 11.75 -4.281 -31.484 1 93.25 304 SER A C 1
ATOM 2449 O O . SER A 1 304 ? 12.359 -3.258 -31.172 1 93.25 304 SER A O 1
ATOM 2451 N N . ASP A 1 305 ? 10.797 -4.766 -30.812 1 91.81 305 ASP A N 1
ATOM 2452 C CA . ASP A 1 305 ? 10.367 -4.102 -29.594 1 91.81 305 ASP A CA 1
ATOM 2453 C C . ASP A 1 305 ? 11.484 -4.094 -28.547 1 91.81 305 ASP A C 1
ATOM 2455 O O . ASP A 1 305 ? 11.766 -3.061 -27.938 1 91.81 305 ASP A O 1
ATOM 2459 N N . ARG A 1 306 ? 12.086 -5.164 -28.391 1 91.5 306 ARG A N 1
ATOM 2460 C CA . ARG A 1 306 ? 13.195 -5.258 -27.453 1 91.5 306 ARG A CA 1
ATOM 2461 C C . ARG A 1 306 ? 14.375 -4.398 -27.906 1 91.5 306 ARG A C 1
ATOM 2463 O O . ARG A 1 306 ? 15.062 -3.797 -27.078 1 91.5 306 ARG A O 1
ATOM 2470 N N . ALA A 1 307 ? 14.555 -4.355 -29.156 1 92.81 307 ALA A N 1
ATOM 2471 C CA . ALA A 1 307 ? 15.633 -3.549 -29.703 1 92.81 307 ALA A CA 1
ATOM 2472 C C . ALA A 1 307 ? 15.438 -2.068 -29.391 1 92.81 307 ALA A C 1
ATOM 2474 O O . ALA A 1 307 ? 16.375 -1.378 -29 1 92.81 307 ALA A O 1
ATOM 2475 N N . ARG A 1 308 ? 14.266 -1.677 -29.562 1 91.69 308 ARG A N 1
ATOM 2476 C CA . ARG A 1 308 ? 13.938 -0.284 -29.281 1 91.69 308 ARG A CA 1
ATOM 2477 C C . ARG A 1 308 ? 14.141 0.028 -27.797 1 91.69 308 ARG A C 1
ATOM 2479 O O . ARG A 1 308 ? 14.68 1.079 -27.453 1 91.69 308 ARG A O 1
ATOM 2486 N N . LYS A 1 309 ? 13.742 -0.839 -27.031 1 89.19 309 LYS A N 1
ATOM 2487 C CA . LYS A 1 309 ? 13.883 -0.645 -25.594 1 89.19 309 LYS A CA 1
ATOM 2488 C C . LYS A 1 309 ? 15.352 -0.627 -25.172 1 89.19 309 LYS A C 1
ATOM 2490 O O . LYS A 1 309 ? 15.766 0.21 -24.375 1 89.19 309 LYS A O 1
ATOM 2495 N N . ASP A 1 310 ? 16.109 -1.568 -25.688 1 88.38 310 ASP A N 1
ATOM 2496 C CA . ASP A 1 310 ? 17.531 -1.637 -25.375 1 88.38 310 ASP A CA 1
ATOM 2497 C C . ASP A 1 310 ? 18.25 -0.355 -25.797 1 88.38 310 ASP A C 1
ATOM 2499 O O . ASP A 1 310 ? 19.062 0.179 -25.062 1 88.38 310 ASP A O 1
ATOM 2503 N N . ALA A 1 311 ? 17.875 0.091 -26.906 1 88.56 311 ALA A N 1
ATOM 2504 C CA . ALA A 1 311 ? 18.453 1.324 -27.438 1 88.56 311 ALA A CA 1
ATOM 2505 C C . ALA A 1 311 ? 18.109 2.514 -26.531 1 88.56 311 ALA A C 1
ATOM 2507 O O . ALA A 1 311 ? 18.969 3.338 -26.234 1 88.56 311 ALA A O 1
ATOM 2508 N N . TYR A 1 312 ? 16.938 2.523 -26.203 1 82.44 312 TYR A N 1
ATOM 2509 C CA . TYR A 1 312 ? 16.469 3.604 -25.328 1 82.44 312 TYR A CA 1
ATOM 2510 C C . TYR A 1 312 ? 17.219 3.598 -24.016 1 82.44 312 TYR A C 1
ATOM 2512 O O . TYR A 1 312 ? 17.688 4.645 -23.547 1 82.44 312 TYR A O 1
ATOM 2520 N N . ASN A 1 313 ? 17.359 2.502 -23.406 1 81.69 313 ASN A N 1
ATOM 2521 C CA . ASN A 1 313 ? 18.047 2.379 -22.125 1 81.69 313 ASN A CA 1
ATOM 2522 C C . ASN A 1 313 ? 19.531 2.746 -22.234 1 81.69 313 ASN A C 1
ATOM 2524 O O . ASN A 1 313 ? 20.094 3.377 -21.344 1 81.69 313 ASN A O 1
ATOM 2528 N N . ARG A 1 314 ? 20.094 2.275 -23.266 1 82.31 314 ARG A N 1
ATOM 2529 C CA . ARG A 1 314 ? 21.5 2.619 -23.516 1 82.31 314 ARG A CA 1
ATOM 2530 C C . ARG A 1 314 ? 21.672 4.129 -23.656 1 82.31 314 ARG A C 1
ATOM 2532 O O . ARG A 1 314 ? 22.578 4.711 -23.062 1 82.31 314 ARG A O 1
ATOM 2539 N N . ASP A 1 315 ? 20.797 4.707 -24.375 1 80.88 315 ASP A N 1
ATOM 2540 C CA . ASP A 1 315 ? 20.844 6.152 -24.578 1 80.88 315 ASP A CA 1
ATOM 2541 C C . ASP A 1 315 ? 20.688 6.898 -23.266 1 80.88 315 ASP A C 1
ATOM 2543 O O . ASP A 1 315 ? 21.391 7.875 -23 1 80.88 315 ASP A O 1
ATOM 2547 N N . LYS A 1 316 ? 19.766 6.465 -22.562 1 76.12 316 LYS A N 1
ATOM 2548 C CA . LYS A 1 316 ? 19.531 7.07 -21.266 1 76.12 316 LYS A CA 1
ATOM 2549 C C . LYS A 1 316 ? 20.781 6.965 -20.375 1 76.12 316 LYS A C 1
ATOM 2551 O O . LYS A 1 316 ? 21.141 7.926 -19.703 1 76.12 316 LYS A O 1
ATOM 2556 N N . GLY A 1 317 ? 21.359 5.793 -20.359 1 75.94 317 GLY A N 1
ATOM 2557 C CA . GLY A 1 317 ? 22.578 5.578 -19.578 1 75.94 317 GLY A CA 1
ATOM 2558 C C . GLY A 1 317 ? 23.734 6.445 -20.031 1 75.94 317 GLY A C 1
ATOM 2559 O O . GLY A 1 317 ? 24.469 7.004 -19.203 1 75.94 317 GLY A O 1
ATOM 2560 N N . VAL A 1 318 ? 23.859 6.59 -21.266 1 78.19 318 VAL A N 1
ATOM 2561 C CA . VAL A 1 318 ? 24.938 7.383 -21.844 1 78.19 318 VAL A CA 1
ATOM 2562 C C . VAL A 1 318 ? 24.734 8.859 -21.531 1 78.19 318 VAL A C 1
ATOM 2564 O O . VAL A 1 318 ? 25.688 9.578 -21.219 1 78.19 318 VAL A O 1
ATOM 2567 N N . ARG A 1 319 ? 23.516 9.289 -21.578 1 76.19 319 ARG A N 1
ATOM 2568 C CA . ARG A 1 319 ? 23.219 10.68 -21.266 1 76.19 319 ARG A CA 1
ATOM 2569 C C . ARG A 1 319 ? 23.594 11 -19.812 1 76.19 319 ARG A C 1
ATOM 2571 O O . ARG A 1 319 ? 24.109 12.086 -19.531 1 76.19 319 ARG A O 1
ATOM 2578 N N . ARG A 1 320 ? 23.312 10.094 -19.016 1 74.31 320 ARG A N 1
ATOM 2579 C CA . ARG A 1 320 ? 23.688 10.273 -17.609 1 74.31 320 ARG A CA 1
ATOM 2580 C C . ARG A 1 320 ? 25.188 10.367 -17.453 1 74.31 320 ARG A C 1
ATOM 2582 O O . ARG A 1 320 ? 25.688 11.188 -16.672 1 74.31 320 ARG A O 1
ATOM 2589 N N . LEU A 1 321 ? 25.859 9.5 -18.125 1 75.44 321 LEU A N 1
ATOM 2590 C CA . LEU A 1 321 ? 27.328 9.5 -18.078 1 75.44 321 LEU A CA 1
ATOM 2591 C C . LEU A 1 321 ? 27.891 10.789 -18.656 1 75.44 321 LEU A C 1
ATOM 2593 O O . LEU A 1 321 ? 28.859 11.336 -18.125 1 75.44 321 LEU A O 1
ATOM 2597 N N . GLU A 1 322 ? 27.25 11.172 -19.656 1 74.44 322 GLU A N 1
ATOM 2598 C CA . GLU A 1 322 ? 27.688 12.414 -20.281 1 74.44 322 GLU A CA 1
ATOM 2599 C C . GLU A 1 322 ? 27.484 13.602 -19.344 1 74.44 322 GLU A C 1
ATOM 2601 O O . GLU A 1 322 ? 28.328 14.492 -19.25 1 74.44 322 GLU A O 1
ATOM 2606 N N . LYS A 1 323 ? 26.422 13.633 -18.672 1 72.31 323 LYS A N 1
ATOM 2607 C CA . LYS A 1 323 ? 26.156 14.695 -17.703 1 72.31 323 LYS A CA 1
ATOM 2608 C C . LYS A 1 323 ? 27.188 14.688 -16.578 1 72.31 323 LYS A C 1
ATOM 2610 O O . LYS A 1 323 ? 27.672 15.742 -16.172 1 72.31 323 LYS A O 1
ATOM 2615 N N . ALA A 1 324 ? 27.438 13.523 -16.109 1 69.62 324 ALA A N 1
ATOM 2616 C CA . ALA A 1 324 ? 28.453 13.383 -15.062 1 69.62 324 ALA A CA 1
ATOM 2617 C C . ALA A 1 324 ? 29.828 13.812 -15.562 1 69.62 324 ALA A C 1
ATOM 2619 O O . ALA A 1 324 ? 30.594 14.43 -14.828 1 69.62 324 ALA A O 1
ATOM 2620 N N . TYR A 1 325 ? 30.125 13.492 -16.734 1 67.88 325 TYR A N 1
ATOM 2621 C CA . TYR A 1 325 ? 31.375 13.852 -17.375 1 67.88 325 TYR A CA 1
ATOM 2622 C C . TYR A 1 325 ? 31.516 15.367 -17.516 1 67.88 325 TYR A C 1
ATOM 2624 O O . TYR A 1 325 ? 32.562 15.938 -17.219 1 67.88 325 TYR A O 1
ATOM 2632 N N . ARG A 1 326 ? 30.422 15.906 -17.859 1 67.62 326 ARG A N 1
ATOM 2633 C CA . ARG A 1 326 ? 30.422 17.359 -18.031 1 67.62 326 ARG A CA 1
ATOM 2634 C C . ARG A 1 326 ? 30.578 18.062 -16.688 1 67.62 326 ARG A C 1
ATOM 2636 O O . ARG A 1 326 ? 31.234 19.109 -16.594 1 67.62 326 ARG A O 1
ATOM 2643 N N . ARG A 1 327 ? 30 17.438 -15.711 1 66.06 327 ARG A N 1
ATOM 2644 C CA . ARG A 1 327 ? 30.078 18.031 -14.383 1 66.06 327 ARG A CA 1
ATOM 2645 C C . ARG A 1 327 ? 31.438 17.75 -13.75 1 66.06 327 ARG A C 1
ATOM 2647 O O . ARG A 1 327 ? 31.812 18.359 -12.742 1 66.06 327 ARG A O 1
ATOM 2654 N N . GLY A 1 328 ? 32.25 16.969 -14.398 1 62.25 328 GLY A N 1
ATOM 2655 C CA . GLY A 1 328 ? 33.562 16.641 -13.914 1 62.25 328 GLY A CA 1
ATOM 2656 C C . GLY A 1 328 ? 33.562 15.672 -12.742 1 62.25 328 GLY A C 1
ATOM 2657 O O . GLY A 1 328 ? 34.5 15.641 -11.945 1 62.25 328 GLY A O 1
ATOM 2658 N N . SER A 1 329 ? 32.438 15.102 -12.562 1 64.06 329 SER A N 1
ATOM 2659 C CA . SER A 1 329 ? 32.281 14.266 -11.375 1 64.06 329 SER A CA 1
ATOM 2660 C C . SER A 1 329 ? 32.812 12.852 -11.625 1 64.06 329 SER A C 1
ATOM 2662 O O . SER A 1 329 ? 32.875 12.039 -10.703 1 64.06 329 SER A O 1
ATOM 2664 N N . LEU A 1 330 ? 33.188 12.523 -12.883 1 67.12 330 LEU A N 1
ATOM 2665 C CA . LEU A 1 330 ? 33.625 11.164 -13.195 1 67.12 330 LEU A CA 1
ATOM 2666 C C . LEU A 1 330 ? 35.062 10.953 -12.836 1 67.12 330 LEU A C 1
ATOM 2668 O O . LEU A 1 330 ? 35.938 11.75 -13.227 1 67.12 330 LEU A O 1
ATOM 2672 N N . THR A 1 331 ? 35.219 10.156 -11.859 1 65.12 331 THR A N 1
ATOM 2673 C CA . THR A 1 331 ? 36.594 9.836 -11.43 1 65.12 331 THR A CA 1
ATOM 2674 C C . THR A 1 331 ? 36.969 8.43 -11.859 1 65.12 331 THR A C 1
ATOM 2676 O O . THR A 1 331 ? 36.156 7.707 -12.438 1 65.12 331 THR A O 1
ATOM 2679 N N . LYS A 1 332 ? 38.25 8.141 -11.727 1 63.53 332 LYS A N 1
ATOM 2680 C CA . LYS A 1 332 ? 38.812 6.832 -12.07 1 63.53 332 LYS A CA 1
ATOM 2681 C C . LYS A 1 332 ? 38.031 5.707 -11.383 1 63.53 332 LYS A C 1
ATOM 2683 O O . LYS A 1 332 ? 37.938 4.602 -11.914 1 63.53 332 LYS A O 1
ATOM 2688 N N . GLU A 1 333 ? 37.469 6.105 -10.312 1 59.66 333 GLU A N 1
ATOM 2689 C CA . GLU A 1 333 ? 36.75 5.094 -9.539 1 59.66 333 GLU A CA 1
ATOM 2690 C C . GLU A 1 333 ? 35.469 4.664 -10.25 1 59.66 333 GLU A C 1
ATOM 2692 O O . GLU A 1 333 ? 34.969 3.557 -10.023 1 59.66 333 GLU A O 1
ATOM 2697 N N . HIS A 1 334 ? 35.156 5.52 -11.156 1 63.34 334 HIS A N 1
ATOM 2698 C CA . HIS A 1 334 ? 33.906 5.227 -11.852 1 63.34 334 HIS A CA 1
ATOM 2699 C C . HIS A 1 334 ? 34.125 4.273 -13.023 1 63.34 334 HIS A C 1
ATOM 2701 O O . HIS A 1 334 ? 33.188 3.719 -13.578 1 63.34 334 HIS A O 1
ATOM 2707 N N . ILE A 1 335 ? 35.375 3.99 -13.359 1 61.38 335 ILE A N 1
ATOM 2708 C CA . ILE A 1 335 ? 35.656 3.121 -14.492 1 61.38 335 ILE A CA 1
ATOM 2709 C C . ILE A 1 335 ? 35.594 1.661 -14.055 1 61.38 335 ILE A C 1
ATOM 2711 O O . ILE A 1 335 ? 36.406 1.193 -13.281 1 61.38 335 ILE A O 1
ATOM 2715 N N . ASN A 1 336 ? 34.562 1.034 -14.258 1 61.44 336 ASN A N 1
ATOM 2716 C CA . ASN A 1 336 ? 34.344 -0.39 -14.031 1 61.44 336 ASN A CA 1
ATOM 2717 C C . ASN A 1 336 ? 33.375 -0.979 -15.055 1 61.44 336 ASN A C 1
ATOM 2719 O O . ASN A 1 336 ? 32.969 -0.291 -15.984 1 61.44 336 ASN A O 1
ATOM 2723 N N . LYS A 1 337 ? 33.312 -2.178 -14.969 1 54.81 337 LYS A N 1
ATOM 2724 C CA . LYS A 1 337 ? 32.5 -2.85 -15.984 1 54.81 337 LYS A CA 1
ATOM 2725 C C . LYS A 1 337 ? 31.016 -2.871 -15.578 1 54.81 337 LYS A C 1
ATOM 2727 O O . LYS A 1 337 ? 30.203 -3.549 -16.203 1 54.81 337 LYS A O 1
ATOM 2732 N N . ARG A 1 338 ? 30.797 -2.113 -14.625 1 56.06 338 ARG A N 1
ATOM 2733 C CA . ARG A 1 338 ? 29.438 -2.178 -14.086 1 56.06 338 ARG A CA 1
ATOM 2734 C C . ARG A 1 338 ? 28.547 -1.109 -14.703 1 56.06 338 ARG A C 1
ATOM 2736 O O . ARG A 1 338 ? 28.938 0.054 -14.805 1 56.06 338 ARG A O 1
ATOM 2743 N N . GLY A 1 339 ? 27.328 -1.673 -15.094 1 62.84 339 GLY A N 1
ATOM 2744 C CA . GLY A 1 339 ? 26.375 -0.735 -15.648 1 62.84 339 GLY A CA 1
ATOM 2745 C C . GLY A 1 339 ? 26.891 -0 -16.875 1 62.84 339 GLY A C 1
ATOM 2746 O O . GLY A 1 339 ? 27.391 -0.624 -17.812 1 62.84 339 GLY A O 1
ATOM 2747 N N . TYR A 1 340 ? 26.734 1.193 -16.844 1 67.5 340 TYR A N 1
ATOM 2748 C CA . TYR A 1 340 ? 27.078 1.983 -18.016 1 67.5 340 TYR A CA 1
ATOM 2749 C C . TYR A 1 340 ? 28.5 2.531 -17.922 1 67.5 340 TYR A C 1
ATOM 2751 O O . TYR A 1 340 ? 29 3.148 -18.859 1 67.5 340 TYR A O 1
ATOM 2759 N N . ASN A 1 341 ? 29.094 2.211 -16.734 1 65.25 341 ASN A N 1
ATOM 2760 C CA . ASN A 1 341 ? 30.484 2.625 -16.562 1 65.25 341 ASN A CA 1
ATOM 2761 C C . ASN A 1 341 ? 31.406 1.877 -17.531 1 65.25 341 ASN A C 1
ATOM 2763 O O . ASN A 1 341 ? 32.531 2.297 -17.766 1 65.25 341 ASN A O 1
ATOM 2767 N N . LYS A 1 342 ? 30.859 0.802 -18.031 1 68.06 342 LYS A N 1
ATOM 2768 C CA . LYS A 1 342 ? 31.625 0.019 -19 1 68.06 342 LYS A CA 1
ATOM 2769 C C . LYS A 1 342 ? 31.984 0.861 -20.219 1 68.06 342 LYS A C 1
ATOM 2771 O O . LYS A 1 342 ? 32.875 0.498 -20.984 1 68.06 342 LYS A O 1
ATOM 2776 N N . PHE A 1 343 ? 31.344 1.912 -20.281 1 69.5 343 PHE A N 1
ATOM 2777 C CA . PHE A 1 343 ? 31.578 2.744 -21.453 1 69.5 343 PHE A CA 1
ATOM 2778 C C . PHE A 1 343 ? 32.625 3.801 -21.156 1 69.5 343 PHE A C 1
ATOM 2780 O O . PHE A 1 343 ? 32.938 4.648 -22.016 1 69.5 343 PHE A O 1
ATOM 2787 N N . LEU A 1 344 ? 33.156 3.781 -19.953 1 70.25 344 LEU A N 1
ATOM 2788 C CA . LEU A 1 344 ? 34.188 4.75 -19.578 1 70.25 344 LEU A CA 1
ATOM 2789 C C . LEU A 1 344 ? 35.594 4.219 -19.906 1 70.25 344 LEU A C 1
ATOM 2791 O O . LEU A 1 344 ? 35.812 3.014 -19.844 1 70.25 344 LEU A O 1
ATOM 2795 N N . SER A 1 345 ? 36.375 4.953 -20.5 1 72.56 345 SER A N 1
ATOM 2796 C CA . SER A 1 345 ? 37.781 4.598 -20.781 1 72.56 345 SER A CA 1
ATOM 2797 C C . SER A 1 345 ? 38.719 5.66 -20.266 1 72.56 345 SER A C 1
ATOM 2799 O O . SER A 1 345 ? 38.344 6.801 -20.016 1 72.56 345 SER A O 1
ATOM 2801 N N . MET A 1 346 ? 39.812 5.203 -19.844 1 65.62 346 MET A N 1
ATOM 2802 C CA . MET A 1 346 ? 40.875 6.102 -19.344 1 65.62 346 MET A CA 1
ATOM 2803 C C . MET A 1 346 ? 41.75 6.582 -20.484 1 65.62 346 MET A C 1
ATOM 2805 O O . MET A 1 346 ? 42.219 5.781 -21.297 1 65.62 346 MET A O 1
ATOM 2809 N N . GLU A 1 347 ? 41.469 7.855 -20.734 1 58.22 347 GLU A N 1
ATOM 2810 C CA . GLU A 1 347 ? 42.438 8.422 -21.656 1 58.22 347 GLU A CA 1
ATOM 2811 C C . GLU A 1 347 ? 43.562 9.109 -20.891 1 58.22 347 GLU A C 1
ATOM 2813 O O . GLU A 1 347 ? 43.344 10.141 -20.25 1 58.22 347 GLU A O 1
ATOM 2818 N N . GLY A 1 348 ? 44.719 8.641 -20.984 1 57.03 348 GLY A N 1
ATOM 2819 C CA . GLY A 1 348 ? 45.844 9.148 -20.219 1 57.03 348 GLY A CA 1
ATOM 2820 C C . GLY A 1 348 ? 45.688 8.961 -18.719 1 57.03 348 GLY A C 1
ATOM 2821 O O . GLY A 1 348 ? 44.938 8.086 -18.281 1 57.03 348 GLY A O 1
ATOM 2822 N N . ASP A 1 349 ? 46.531 9.586 -17.828 1 52.03 349 ASP A N 1
ATOM 2823 C CA . ASP A 1 349 ? 46.625 9.312 -16.406 1 52.03 349 ASP A CA 1
ATOM 2824 C C . ASP A 1 349 ? 45.406 9.82 -15.672 1 52.03 349 ASP A C 1
ATOM 2826 O O . ASP A 1 349 ? 45.188 9.508 -14.5 1 52.03 349 ASP A O 1
ATOM 2830 N N . VAL A 1 350 ? 44.594 10.812 -16.234 1 54.31 350 VAL A N 1
ATOM 2831 C CA . VAL A 1 350 ? 43.688 11.477 -15.281 1 54.31 350 VAL A CA 1
ATOM 2832 C C . VAL A 1 350 ? 42.281 11.578 -15.867 1 54.31 350 VAL A C 1
ATOM 2834 O O . VAL A 1 350 ? 41.312 11.711 -15.133 1 54.31 350 VAL A O 1
ATOM 2837 N N . LYS A 1 351 ? 42.188 11.414 -17.297 1 60.41 351 LYS A N 1
ATOM 2838 C CA . LYS A 1 351 ? 40.906 11.891 -17.812 1 60.41 351 LYS A CA 1
ATOM 2839 C C . LYS A 1 351 ? 40 10.734 -18.219 1 60.41 351 LYS A C 1
ATOM 2841 O O . LYS A 1 351 ? 40.438 9.82 -18.922 1 60.41 351 LYS A O 1
ATOM 2846 N N . VAL A 1 352 ? 38.938 10.508 -17.578 1 66.38 352 VAL A N 1
ATOM 2847 C CA . VAL A 1 352 ? 37.906 9.523 -17.875 1 66.38 352 VAL A CA 1
ATOM 2848 C C . VAL A 1 352 ? 37.062 10 -19.031 1 66.38 352 VAL A C 1
ATOM 2850 O O . VAL A 1 352 ? 36.594 11.141 -19.047 1 66.38 352 VAL A O 1
ATOM 2853 N N . THR A 1 353 ? 37.188 9.266 -20.281 1 71.69 353 THR A N 1
ATOM 2854 C CA . THR A 1 353 ? 36.344 9.625 -21.422 1 71.69 353 THR A CA 1
ATOM 2855 C C . THR A 1 353 ? 35.344 8.523 -21.719 1 71.69 353 THR A C 1
ATOM 2857 O O . THR A 1 353 ? 35.5 7.387 -21.266 1 71.69 353 THR A O 1
ATOM 2860 N N . ILE A 1 354 ? 34.25 8.922 -22.281 1 76.25 354 ILE A N 1
ATOM 2861 C CA . ILE A 1 354 ? 33.25 7.973 -22.703 1 76.25 354 ILE A CA 1
ATOM 2862 C C . ILE A 1 354 ? 33.656 7.281 -23.984 1 76.25 354 ILE A C 1
ATOM 2864 O O . ILE A 1 354 ? 34.031 7.945 -24.969 1 76.25 354 ILE A O 1
ATOM 2868 N N . ASP A 1 355 ? 33.812 5.957 -24.062 1 77.12 355 ASP A N 1
ATOM 2869 C CA . ASP A 1 355 ? 34.219 5.148 -25.203 1 77.12 355 ASP A CA 1
ATOM 2870 C C . ASP A 1 355 ? 33.031 4.867 -26.125 1 77.12 355 ASP A C 1
ATOM 2872 O O . ASP A 1 355 ? 32.312 3.902 -25.922 1 77.12 355 ASP A O 1
ATOM 2876 N N . TYR A 1 356 ? 32.938 5.629 -27.188 1 78.81 356 TYR A N 1
ATOM 2877 C CA . TYR A 1 356 ? 31.781 5.523 -28.078 1 78.81 356 TYR A CA 1
ATOM 2878 C C . TYR A 1 356 ? 31.875 4.266 -28.938 1 78.81 356 TYR A C 1
ATOM 2880 O O . TYR A 1 356 ? 30.859 3.77 -29.438 1 78.81 356 TYR A O 1
ATOM 2888 N N . ASP A 1 357 ? 33.062 3.701 -29.172 1 77.56 357 ASP A N 1
ATOM 2889 C CA . ASP A 1 357 ? 33.219 2.443 -29.891 1 77.56 357 ASP A CA 1
ATOM 2890 C C . ASP A 1 357 ? 32.562 1.293 -29.141 1 77.56 357 ASP A C 1
ATOM 2892 O O . ASP A 1 357 ? 31.922 0.426 -29.75 1 77.56 357 ASP A O 1
ATOM 2896 N N . LYS A 1 358 ? 32.75 1.367 -27.906 1 80.12 358 LYS A N 1
ATOM 2897 C CA . LYS A 1 358 ? 32.125 0.356 -27.062 1 80.12 358 LYS A CA 1
ATOM 2898 C C . LYS A 1 358 ? 30.594 0.468 -27.125 1 80.12 358 LYS A C 1
ATOM 2900 O O . LYS A 1 358 ? 29.891 -0.542 -27.062 1 80.12 358 LYS A O 1
ATOM 2905 N N . LEU A 1 359 ? 30.188 1.653 -27.312 1 82.44 359 LEU A N 1
ATOM 2906 C CA . LEU A 1 359 ? 28.75 1.902 -27.422 1 82.44 359 LEU A CA 1
ATOM 2907 C C . LEU A 1 359 ? 28.188 1.286 -28.703 1 82.44 359 LEU A C 1
ATOM 2909 O O . LEU A 1 359 ? 27.125 0.681 -28.688 1 82.44 359 LEU A O 1
ATOM 2913 N N . GLU A 1 360 ? 28.938 1.443 -29.719 1 83.06 360 GLU A N 1
ATOM 2914 C CA . GLU A 1 360 ? 28.516 0.893 -31 1 83.06 360 GLU A CA 1
ATOM 2915 C C . GLU A 1 360 ? 28.516 -0.633 -30.969 1 83.06 360 GLU A C 1
ATOM 2917 O O . GLU A 1 360 ? 27.625 -1.272 -31.547 1 83.06 360 GLU A O 1
ATOM 2922 N N . SER A 1 361 ? 29.516 -1.118 -30.391 1 84.88 361 SER A N 1
ATOM 2923 C CA . SER A 1 361 ? 29.594 -2.57 -30.266 1 84.88 361 SER A CA 1
ATOM 2924 C C . SER A 1 361 ? 28.453 -3.123 -29.438 1 84.88 361 SER A C 1
ATOM 2926 O O . SER A 1 361 ? 27.922 -4.203 -29.719 1 84.88 361 SER A O 1
ATOM 2928 N N . ASP A 1 362 ? 28.062 -2.42 -28.453 1 86.19 362 ASP A N 1
ATOM 2929 C CA . ASP A 1 362 ? 26.969 -2.84 -27.594 1 86.19 362 ASP A CA 1
ATOM 2930 C C . ASP A 1 362 ? 25.641 -2.777 -28.328 1 86.19 362 ASP A C 1
ATOM 2932 O O . ASP A 1 362 ? 24.734 -3.582 -28.062 1 86.19 362 ASP A O 1
ATOM 2936 N N . ALA A 1 363 ? 25.531 -1.86 -29.234 1 89.06 363 ALA A N 1
ATOM 2937 C CA . ALA A 1 363 ? 24.281 -1.652 -29.984 1 89.06 363 ALA A CA 1
ATOM 2938 C C . ALA A 1 363 ? 23.969 -2.861 -30.859 1 89.06 363 ALA A C 1
ATOM 2940 O O . ALA A 1 363 ? 22.797 -3.117 -31.172 1 89.06 363 ALA A O 1
ATOM 2941 N N . LYS A 1 364 ? 25.016 -3.604 -31.203 1 90.56 364 LYS A N 1
ATOM 2942 C CA . LYS A 1 364 ? 24.828 -4.77 -32.062 1 90.56 364 LYS A CA 1
ATOM 2943 C C . LYS A 1 364 ? 24.031 -5.855 -31.359 1 90.56 364 LYS A C 1
ATOM 2945 O O . LYS A 1 364 ? 23.453 -6.73 -32 1 90.56 364 LYS A O 1
ATOM 2950 N N . TRP A 1 365 ? 23.938 -5.789 -30.141 1 93.12 365 TRP A N 1
ATOM 2951 C CA . TRP A 1 365 ? 23.281 -6.836 -29.359 1 93.12 365 TRP A CA 1
ATOM 2952 C C . TRP A 1 365 ? 21.844 -6.469 -29.062 1 93.12 365 TRP A C 1
ATOM 2954 O O . TRP A 1 365 ? 21.094 -7.27 -28.5 1 93.12 365 TRP A O 1
ATOM 2964 N N . ASP A 1 366 ? 21.391 -5.332 -29.531 1 93 366 ASP A N 1
ATOM 2965 C CA . ASP A 1 366 ? 20.047 -4.863 -29.219 1 93 366 ASP A CA 1
ATOM 2966 C C . ASP A 1 366 ? 18.984 -5.809 -29.797 1 93 366 ASP A C 1
ATOM 2968 O O . ASP A 1 366 ? 19.094 -6.23 -30.953 1 93 366 ASP A O 1
ATOM 2972 N N . GLY A 1 367 ? 18.016 -6.09 -28.969 1 94.38 367 GLY A N 1
ATOM 2973 C CA . GLY A 1 367 ? 16.859 -6.852 -29.422 1 94.38 367 GLY A CA 1
ATOM 2974 C C . GLY A 1 367 ? 17.062 -8.352 -29.328 1 94.38 367 GLY A C 1
ATOM 2975 O O . GLY A 1 367 ? 16.125 -9.125 -29.531 1 94.38 367 GLY A O 1
ATOM 2976 N N . LEU A 1 368 ? 18.297 -8.766 -29.047 1 95.12 368 LEU A N 1
ATOM 2977 C CA . LEU A 1 368 ? 18.609 -10.195 -29.016 1 95.12 368 LEU A CA 1
ATOM 2978 C C . LEU A 1 368 ? 18.391 -10.766 -27.625 1 95.12 368 LEU A C 1
ATOM 2980 O O . LEU A 1 368 ? 18.719 -10.117 -26.625 1 95.12 368 LEU A O 1
ATOM 2984 N N . LYS A 1 369 ? 17.734 -11.961 -27.531 1 94.88 369 LYS A N 1
ATOM 2985 C CA . LYS A 1 369 ? 17.547 -12.711 -26.297 1 94.88 369 LYS A CA 1
ATOM 2986 C C . LYS A 1 369 ? 17.875 -14.188 -26.484 1 94.88 369 LYS A C 1
ATOM 2988 O O . LYS A 1 369 ? 17.469 -14.789 -27.484 1 94.88 369 LYS A O 1
ATOM 2993 N N . GLY A 1 370 ? 18.609 -14.719 -25.578 1 95.19 370 GLY A N 1
ATOM 2994 C CA . GLY A 1 370 ? 19.016 -16.109 -25.688 1 95.19 370 GLY A CA 1
ATOM 2995 C C . GLY A 1 370 ? 18.281 -17.031 -24.734 1 95.19 370 GLY A C 1
ATOM 2996 O O . GLY A 1 370 ? 17.922 -16.625 -23.625 1 95.19 370 GLY A O 1
ATOM 2997 N N . TYR A 1 371 ? 18.125 -18.344 -25.156 1 96.06 371 TYR A N 1
ATOM 2998 C CA . TYR A 1 371 ? 17.516 -19.406 -24.359 1 96.06 371 TYR A CA 1
ATOM 2999 C C . TYR A 1 371 ? 18.359 -20.672 -24.406 1 96.06 371 TYR A C 1
ATOM 3001 O O . TYR A 1 371 ? 18.734 -21.141 -25.484 1 96.06 371 TYR A O 1
ATOM 3009 N N . LEU A 1 372 ? 18.688 -21.156 -23.297 1 95.62 372 LEU A N 1
ATOM 3010 C CA . LEU A 1 372 ? 19.422 -22.406 -23.188 1 95.62 372 LEU A CA 1
ATOM 3011 C C . LEU A 1 372 ? 18.5 -23.547 -22.734 1 95.62 372 LEU A C 1
ATOM 3013 O O . LEU A 1 372 ? 17.734 -23.375 -21.781 1 95.62 372 LEU A O 1
ATOM 3017 N N . THR A 1 373 ? 18.531 -24.672 -23.406 1 96.88 373 THR A N 1
ATOM 3018 C CA . THR A 1 373 ? 17.641 -25.781 -23.047 1 96.88 373 THR A CA 1
ATOM 3019 C C . THR A 1 373 ? 18.281 -27.125 -23.406 1 96.88 373 THR A C 1
ATOM 3021 O O . THR A 1 373 ? 19.156 -27.188 -24.266 1 96.88 373 THR A O 1
ATOM 3024 N N . ASN A 1 374 ? 17.922 -28.156 -22.688 1 96.06 374 ASN A N 1
ATOM 3025 C CA . ASN A 1 374 ? 18.312 -29.516 -23.031 1 96.06 374 ASN A CA 1
ATOM 3026 C C . ASN A 1 374 ? 17.125 -30.312 -23.562 1 96.06 374 ASN A C 1
ATOM 3028 O O . ASN A 1 374 ? 17.203 -31.547 -23.672 1 96.06 374 ASN A O 1
ATOM 3032 N N . THR A 1 375 ? 16.094 -29.578 -23.812 1 95.31 375 THR A N 1
ATOM 3033 C CA . THR A 1 375 ? 14.898 -30.25 -24.344 1 95.31 375 THR A CA 1
ATOM 3034 C C . THR A 1 375 ? 14.984 -30.375 -25.859 1 95.31 375 THR A C 1
ATOM 3036 O O . THR A 1 375 ? 15.789 -29.703 -26.5 1 95.31 375 THR A O 1
ATOM 3039 N N . ASP A 1 376 ? 14.117 -31.219 -26.375 1 93.25 376 ASP A N 1
ATOM 3040 C CA . ASP A 1 376 ? 14.062 -31.406 -27.828 1 93.25 376 ASP A CA 1
ATOM 3041 C C . ASP A 1 376 ? 12.766 -30.828 -28.406 1 93.25 376 ASP A C 1
ATOM 3043 O O . ASP A 1 376 ? 12.414 -31.125 -29.547 1 93.25 376 ASP A O 1
ATOM 3047 N N . ILE A 1 377 ? 12.172 -30.031 -27.641 1 93.62 377 ILE A N 1
ATOM 3048 C CA . ILE A 1 377 ? 10.914 -29.469 -28.109 1 93.62 377 ILE A CA 1
ATOM 3049 C C . ILE A 1 377 ? 11.195 -28.359 -29.125 1 93.62 377 ILE A C 1
ATOM 3051 O O . ILE A 1 377 ? 12.289 -27.781 -29.141 1 93.62 377 ILE A O 1
ATOM 3055 N N . PRO A 1 378 ? 10.219 -28.047 -29.938 1 94.81 378 PRO A N 1
ATOM 3056 C CA . PRO A 1 378 ? 10.422 -27.016 -30.953 1 94.81 378 PRO A CA 1
ATOM 3057 C C . PRO A 1 378 ? 10.727 -25.641 -30.344 1 94.81 378 PRO A C 1
ATOM 3059 O O . PRO A 1 378 ? 10.328 -25.359 -29.219 1 94.81 378 PRO A O 1
ATOM 3062 N N . ALA A 1 379 ? 11.375 -24.844 -31.141 1 93.81 379 ALA A N 1
ATOM 3063 C CA . ALA A 1 379 ? 11.805 -23.516 -30.703 1 93.81 379 ALA A CA 1
ATOM 3064 C C . ALA A 1 379 ? 10.617 -22.672 -30.266 1 93.81 379 ALA A C 1
ATOM 3066 O O . ALA A 1 379 ? 10.711 -21.906 -29.297 1 93.81 379 ALA A O 1
ATOM 3067 N N . SER A 1 380 ? 9.57 -22.859 -30.953 1 93.44 380 SER A N 1
ATOM 3068 C CA . SER A 1 380 ? 8.375 -22.094 -30.625 1 93.44 380 SER A CA 1
ATOM 3069 C C . SER A 1 380 ? 7.859 -22.438 -29.234 1 93.44 380 SER A C 1
ATOM 3071 O O . SER A 1 380 ? 7.43 -21.562 -28.484 1 93.44 380 SER A O 1
ATOM 3073 N N . ASP A 1 381 ? 7.992 -23.641 -28.922 1 93.88 381 ASP A N 1
ATOM 3074 C CA . ASP A 1 381 ? 7.531 -24.109 -27.609 1 93.88 381 ASP A CA 1
ATOM 3075 C C . ASP A 1 381 ? 8.477 -23.641 -26.5 1 93.88 381 ASP A C 1
ATOM 3077 O O . ASP A 1 381 ? 8.039 -23.359 -25.391 1 93.88 381 ASP A O 1
ATOM 3081 N N . VAL A 1 382 ? 9.734 -23.578 -26.859 1 94.56 382 VAL A N 1
ATOM 3082 C CA . VAL A 1 382 ? 10.719 -23.078 -25.891 1 94.56 382 VAL A CA 1
ATOM 3083 C C . VAL A 1 382 ? 10.422 -21.625 -25.562 1 94.56 382 VAL A C 1
ATOM 3085 O O . VAL A 1 382 ? 10.391 -21.234 -24.391 1 94.56 382 VAL A O 1
ATOM 3088 N N . TYR A 1 383 ? 10.133 -20.922 -26.594 1 93.38 383 TYR A N 1
ATOM 3089 C CA . TYR A 1 383 ? 9.812 -19.516 -26.422 1 93.38 383 TYR A CA 1
ATOM 3090 C C . TYR A 1 383 ? 8.555 -19.344 -25.578 1 93.38 383 TYR A C 1
ATOM 3092 O O . TYR A 1 383 ? 8.531 -18.547 -24.641 1 93.38 383 TYR A O 1
ATOM 3100 N N . ALA A 1 384 ? 7.605 -20.109 -25.906 1 92.31 384 ALA A N 1
ATOM 3101 C CA . ALA A 1 384 ? 6.336 -20.016 -25.203 1 92.31 384 ALA A CA 1
ATOM 3102 C C . ALA A 1 384 ? 6.508 -20.359 -23.719 1 92.31 384 ALA A C 1
ATOM 3104 O O . ALA A 1 384 ? 5.969 -19.688 -22.844 1 92.31 384 ALA A O 1
ATOM 3105 N N . ALA A 1 385 ? 7.219 -21.391 -23.484 1 91.94 385 ALA A N 1
ATOM 3106 C CA . ALA A 1 385 ? 7.453 -21.828 -22.109 1 91.94 385 ALA A CA 1
ATOM 3107 C C . ALA A 1 385 ? 8.188 -20.75 -21.312 1 91.94 385 ALA A C 1
ATOM 3109 O O . ALA A 1 385 ? 7.797 -20.438 -20.188 1 91.94 385 ALA A O 1
ATOM 3110 N N . TYR A 1 386 ? 9.172 -20.219 -21.922 1 93.12 386 TYR A N 1
ATOM 3111 C CA . TYR A 1 386 ? 9.93 -19.188 -21.219 1 93.12 386 TYR A CA 1
ATOM 3112 C C . TYR A 1 386 ? 9.078 -17.938 -20.984 1 93.12 386 TYR A C 1
ATOM 3114 O O . TYR A 1 386 ? 9.156 -17.328 -19.922 1 93.12 386 TYR A O 1
ATOM 3122 N N . HIS A 1 387 ? 8.352 -17.656 -21.953 1 90.94 387 HIS A N 1
ATOM 3123 C CA . HIS A 1 387 ? 7.5 -16.469 -21.859 1 90.94 387 HIS A CA 1
ATOM 3124 C C . HIS A 1 387 ? 6.477 -16.625 -20.734 1 90.94 387 HIS A C 1
ATOM 3126 O O . HIS A 1 387 ? 6.039 -15.641 -20.141 1 90.94 387 HIS A O 1
ATOM 3132 N N . ASN A 1 388 ? 6.16 -17.812 -20.422 1 91 388 ASN A N 1
ATOM 3133 C CA . ASN A 1 388 ? 5.191 -18.094 -19.359 1 91 388 ASN A CA 1
ATOM 3134 C C . ASN A 1 388 ? 5.777 -17.828 -17.984 1 91 388 ASN A C 1
ATOM 3136 O O . ASN A 1 388 ? 5.074 -17.922 -16.969 1 91 388 ASN A O 1
ATOM 3140 N N . LEU A 1 389 ? 6.992 -17.406 -17.953 1 90.06 389 LEU A N 1
ATOM 3141 C CA . LEU A 1 389 ? 7.598 -17 -16.688 1 90.06 389 LEU A CA 1
ATOM 3142 C C . LEU A 1 389 ? 6.848 -15.812 -16.094 1 90.06 389 LEU A C 1
ATOM 3144 O O . LEU A 1 389 ? 6.938 -15.57 -14.883 1 90.06 389 LEU A O 1
ATOM 3148 N N . TRP A 1 390 ? 6.16 -15.18 -16.922 1 88.5 390 TRP A N 1
ATOM 3149 C CA . TRP A 1 390 ? 5.391 -14.031 -16.453 1 88.5 390 TRP A CA 1
ATOM 3150 C C . TRP A 1 390 ? 4.34 -14.469 -15.438 1 88.5 390 TRP A C 1
ATOM 3152 O O . TRP A 1 390 ? 3.91 -13.68 -14.594 1 88.5 390 TRP A O 1
ATOM 3162 N N . HIS A 1 391 ? 3.994 -15.758 -15.383 1 88.12 391 HIS A N 1
ATOM 3163 C CA . HIS A 1 391 ? 3.016 -16.281 -14.438 1 88.12 391 HIS A CA 1
ATOM 3164 C C . HIS A 1 391 ? 3.52 -16.141 -13 1 88.12 391 HIS A C 1
ATOM 3166 O O . HIS A 1 391 ? 2.748 -15.82 -12.094 1 88.12 391 HIS A O 1
ATOM 3172 N N . VAL A 1 392 ? 4.734 -16.453 -12.852 1 90.62 392 VAL A N 1
ATOM 3173 C CA . VAL A 1 392 ? 5.277 -16.375 -11.5 1 90.62 392 VAL A CA 1
ATOM 3174 C C . VAL A 1 392 ? 5.43 -14.906 -11.102 1 90.62 392 VAL A C 1
ATOM 3176 O O . VAL A 1 392 ? 5.195 -14.539 -9.945 1 90.62 392 VAL A O 1
ATOM 3179 N N . GLU A 1 393 ? 5.844 -14.062 -12.055 1 90 393 GLU A N 1
ATOM 3180 C CA . GLU A 1 393 ? 5.895 -12.625 -11.789 1 90 393 GLU A CA 1
ATOM 3181 C C . GLU A 1 393 ? 4.523 -12.094 -11.383 1 90 393 GLU A C 1
ATOM 3183 O O . GLU A 1 393 ? 4.414 -11.289 -10.453 1 90 393 GLU A O 1
ATOM 3188 N N . ARG A 1 394 ? 3.58 -12.531 -12.047 1 93.56 394 ARG A N 1
ATOM 3189 C CA . ARG A 1 394 ? 2.213 -12.125 -11.727 1 93.56 394 ARG A CA 1
ATOM 3190 C C . ARG A 1 394 ? 1.793 -12.641 -10.352 1 93.56 394 ARG A C 1
ATOM 3192 O O . ARG A 1 394 ? 1.122 -11.938 -9.602 1 93.56 394 ARG A O 1
ATOM 3199 N N . ALA A 1 395 ? 2.143 -13.844 -10.109 1 93.88 395 ALA A N 1
ATOM 3200 C CA . ALA A 1 395 ? 1.836 -14.398 -8.789 1 93.88 395 ALA A CA 1
ATOM 3201 C C . ALA A 1 395 ? 2.422 -13.539 -7.68 1 93.88 395 ALA A C 1
ATOM 3203 O O . ALA A 1 395 ? 1.748 -13.25 -6.688 1 93.88 395 ALA A O 1
ATOM 3204 N N . PHE A 1 396 ? 3.656 -13.117 -7.852 1 93.38 396 PHE A N 1
ATOM 3205 C CA . PHE A 1 396 ? 4.281 -12.242 -6.867 1 93.38 396 PHE A CA 1
ATOM 3206 C C . PHE A 1 396 ? 3.557 -10.898 -6.805 1 93.38 396 PHE A C 1
ATOM 3208 O O . PHE A 1 396 ? 3.387 -10.336 -5.723 1 93.38 396 PHE A O 1
ATOM 3215 N N . ARG A 1 397 ? 3.156 -10.438 -7.918 1 92.56 397 ARG A N 1
ATOM 3216 C CA . ARG A 1 397 ? 2.424 -9.172 -7.949 1 92.56 397 ARG A CA 1
ATOM 3217 C C . ARG A 1 397 ? 1.117 -9.281 -7.172 1 92.56 397 ARG A C 1
ATOM 3219 O O . ARG A 1 397 ? 0.786 -8.391 -6.379 1 92.56 397 ARG A O 1
ATOM 3226 N N . ILE A 1 398 ? 0.397 -10.312 -7.41 1 93.94 398 ILE A N 1
ATOM 3227 C CA . ILE A 1 398 ? -0.85 -10.547 -6.691 1 93.94 398 ILE A CA 1
ATOM 3228 C C . ILE A 1 398 ? -0.57 -10.641 -5.191 1 93.94 398 ILE A C 1
ATOM 3230 O O . ILE A 1 398 ? -1.272 -10.023 -4.387 1 93.94 398 ILE A O 1
ATOM 3234 N N . SER A 1 399 ? 0.413 -11.359 -4.855 1 94.75 399 SER A N 1
ATOM 3235 C CA . SER A 1 399 ? 0.767 -11.555 -3.455 1 94.75 399 SER A CA 1
ATOM 3236 C C . SER A 1 399 ? 1.119 -10.234 -2.783 1 94.75 399 SER A C 1
ATOM 3238 O O . SER A 1 399 ? 0.771 -10.008 -1.622 1 94.75 399 SER A O 1
ATOM 3240 N N . LYS A 1 400 ? 1.738 -9.422 -3.514 1 91.56 400 LYS A N 1
ATOM 3241 C CA . LYS A 1 400 ? 2.219 -8.164 -2.941 1 91.56 400 LYS A CA 1
ATOM 3242 C C . LYS A 1 400 ? 1.128 -7.098 -2.965 1 91.56 400 LYS A C 1
ATOM 3244 O O . LYS A 1 400 ? 0.98 -6.332 -2.01 1 91.56 400 LYS A O 1
ATOM 3249 N N . SER A 1 401 ? 0.367 -7 -3.951 1 88.81 401 SER A N 1
ATOM 3250 C CA . SER A 1 401 ? -0.562 -5.891 -4.137 1 88.81 401 SER A CA 1
ATOM 3251 C C . SER A 1 401 ? -1.958 -6.25 -3.637 1 88.81 401 SER A C 1
ATOM 3253 O O . SER A 1 401 ? -2.605 -5.449 -2.959 1 88.81 401 SER A O 1
ATOM 3255 N N . ASN A 1 402 ? -2.404 -7.418 -4 1 90.31 402 ASN A N 1
ATOM 3256 C CA . ASN A 1 402 ? -3.766 -7.809 -3.652 1 90.31 402 ASN A CA 1
ATOM 3257 C C . ASN A 1 402 ? -3.826 -8.469 -2.279 1 90.31 402 ASN A C 1
ATOM 3259 O O . ASN A 1 402 ? -4.676 -8.125 -1.457 1 90.31 402 ASN A O 1
ATOM 3263 N N . ILE A 1 403 ? -2.955 -9.344 -2.1 1 93.62 403 ILE A N 1
ATOM 3264 C CA . ILE A 1 403 ? -2.939 -10.117 -0.862 1 93.62 403 ILE A CA 1
ATOM 3265 C C . ILE A 1 403 ? -2.123 -9.383 0.196 1 93.62 403 ILE A C 1
ATOM 3267 O O . ILE A 1 403 ? -2.355 -9.547 1.396 1 93.62 403 ILE A O 1
ATOM 3271 N N . GLU A 1 404 ? -1.21 -8.5 -0.272 1 91.25 404 GLU A N 1
ATOM 3272 C CA . GLU A 1 404 ? -0.354 -7.672 0.567 1 91.25 404 GLU A CA 1
ATOM 3273 C C . GLU A 1 404 ? 0.441 -8.516 1.557 1 91.25 404 GLU A C 1
ATOM 3275 O O . GLU A 1 404 ? 0.337 -8.328 2.77 1 91.25 404 GLU A O 1
ATOM 3280 N N . ILE A 1 405 ? 1.206 -9.344 1.004 1 94.62 405 ILE A N 1
ATOM 3281 C CA . ILE A 1 405 ? 2.088 -10.148 1.843 1 94.62 405 ILE A CA 1
ATOM 3282 C C . ILE A 1 405 ? 2.979 -9.242 2.682 1 94.62 405 ILE A C 1
ATOM 3284 O O . ILE A 1 405 ? 3.387 -9.602 3.787 1 94.62 405 ILE A O 1
ATOM 3288 N N . ARG A 1 406 ? 3.312 -8.102 2.203 1 91.38 406 ARG A N 1
ATOM 3289 C CA . ARG A 1 406 ? 3.926 -7.004 2.939 1 91.38 406 ARG A CA 1
ATOM 3290 C C . ARG A 1 406 ? 2.92 -5.883 3.182 1 91.38 406 ARG A C 1
ATOM 3292 O O . ARG A 1 406 ? 1.984 -5.699 2.4 1 91.38 406 ARG A O 1
ATOM 3299 N N . PRO A 1 407 ? 3.166 -5.172 4.277 1 90.12 407 PRO A N 1
ATOM 3300 C CA . PRO A 1 407 ? 4.191 -5.164 5.32 1 90.12 407 PRO A CA 1
ATOM 3301 C C . PRO A 1 407 ? 4.098 -6.371 6.25 1 90.12 407 PRO A C 1
ATOM 3303 O O . PRO A 1 407 ? 3.006 -6.891 6.484 1 90.12 407 PRO A O 1
ATOM 3306 N N . MET A 1 408 ? 5.246 -6.758 6.68 1 90.19 408 MET A N 1
ATOM 3307 C CA . MET A 1 408 ? 5.328 -7.867 7.625 1 90.19 408 MET A CA 1
ATOM 3308 C C . MET A 1 408 ? 5.227 -7.363 9.062 1 90.19 408 MET A C 1
ATOM 3310 O O . MET A 1 408 ? 6.078 -6.598 9.516 1 90.19 408 MET A O 1
ATOM 3314 N N . PHE A 1 409 ? 4.25 -7.848 9.805 1 89.69 409 PHE A N 1
ATOM 3315 C CA . PHE A 1 409 ? 4.012 -7.379 11.164 1 89.69 409 PHE A CA 1
ATOM 3316 C C . PHE A 1 409 ? 4.477 -8.406 12.18 1 89.69 409 PHE A C 1
ATOM 3318 O O . PHE A 1 409 ? 4.203 -8.273 13.375 1 89.69 409 PHE A O 1
ATOM 3325 N N . HIS A 1 410 ? 5.008 -9.469 11.695 1 90.06 410 HIS A N 1
ATOM 3326 C CA . HIS A 1 410 ? 5.484 -10.555 12.547 1 90.06 410 HIS A CA 1
ATOM 3327 C C . HIS A 1 410 ? 7.008 -10.609 12.562 1 90.06 410 HIS A C 1
ATOM 3329 O O . HIS A 1 410 ? 7.652 -10.367 11.547 1 90.06 410 HIS A O 1
ATOM 3335 N N . PHE A 1 411 ? 7.57 -11.109 13.758 1 86.69 411 PHE A N 1
ATOM 3336 C CA . PHE A 1 411 ? 9.016 -11.023 13.898 1 86.69 411 PHE A CA 1
ATOM 3337 C C . PHE A 1 411 ? 9.609 -12.391 14.242 1 86.69 411 PHE A C 1
ATOM 3339 O O . PHE A 1 411 ? 10.805 -12.617 14.062 1 86.69 411 PHE A O 1
ATOM 3346 N N . THR A 1 412 ? 8.781 -13.242 14.773 1 90.12 412 THR A N 1
ATOM 3347 C CA . THR A 1 412 ? 9.289 -14.586 15.047 1 90.12 412 THR A CA 1
ATOM 3348 C C . THR A 1 412 ? 9.219 -15.461 13.797 1 90.12 412 THR A C 1
ATOM 3350 O O . THR A 1 412 ? 8.328 -15.281 12.961 1 90.12 412 THR A O 1
ATOM 3353 N N . ARG A 1 413 ? 10.172 -16.359 13.742 1 91.12 413 ARG A N 1
ATOM 3354 C CA . ARG A 1 413 ? 10.234 -17.234 12.586 1 91.12 413 ARG A CA 1
ATOM 3355 C C . ARG A 1 413 ? 8.922 -17.969 12.375 1 91.12 413 ARG A C 1
ATOM 3357 O O . ARG A 1 413 ? 8.398 -18.016 11.258 1 91.12 413 ARG A O 1
ATOM 3364 N N . ARG A 1 414 ? 8.359 -18.5 13.414 1 91.19 414 ARG A N 1
ATOM 3365 C CA . ARG A 1 414 ? 7.133 -19.297 13.336 1 91.19 414 ARG A CA 1
ATOM 3366 C C . ARG A 1 414 ? 5.977 -18.453 12.805 1 91.19 414 ARG A C 1
ATOM 3368 O O . ARG A 1 414 ? 5.219 -18.906 11.945 1 91.19 414 ARG A O 1
ATOM 3375 N N . ARG A 1 415 ? 5.879 -17.266 13.266 1 92.81 415 ARG A N 1
ATOM 3376 C CA . ARG A 1 415 ? 4.766 -16.422 12.859 1 92.81 415 ARG A CA 1
ATOM 3377 C C . ARG A 1 415 ? 4.961 -15.898 11.438 1 92.81 415 ARG A C 1
ATOM 3379 O O . ARG A 1 415 ? 3.992 -15.719 10.703 1 92.81 415 ARG A O 1
ATOM 3386 N N . ILE A 1 416 ? 6.211 -15.641 11.094 1 93.81 416 ILE A N 1
ATOM 3387 C CA . ILE A 1 416 ? 6.516 -15.242 9.727 1 93.81 416 ILE A CA 1
ATOM 3388 C C . ILE A 1 416 ? 6.125 -16.359 8.758 1 93.81 416 ILE A C 1
ATOM 3390 O O . ILE A 1 416 ? 5.457 -16.109 7.754 1 93.81 416 ILE A O 1
ATOM 3394 N N . GLU A 1 417 ? 6.523 -17.562 9.094 1 93.94 417 GLU A N 1
ATOM 3395 C CA . GLU A 1 417 ? 6.211 -18.719 8.266 1 93.94 417 GLU A CA 1
ATOM 3396 C C . GLU A 1 417 ? 4.703 -18.938 8.172 1 93.94 417 GLU A C 1
ATOM 3398 O O . GLU A 1 417 ? 4.184 -19.281 7.105 1 93.94 417 GLU A O 1
ATOM 3403 N N . ALA A 1 418 ? 4.051 -18.781 9.266 1 94.44 418 ALA A N 1
ATOM 3404 C CA . ALA A 1 418 ? 2.6 -18.922 9.289 1 94.44 418 ALA A CA 1
ATOM 3405 C C . ALA A 1 418 ? 1.929 -17.906 8.375 1 94.44 418 ALA A C 1
ATOM 3407 O O . ALA A 1 418 ? 1 -18.234 7.637 1 94.44 418 ALA A O 1
ATOM 3408 N N . HIS A 1 419 ? 2.377 -16.672 8.453 1 95.5 419 HIS A N 1
ATOM 3409 C CA . HIS A 1 419 ? 1.816 -15.617 7.617 1 95.5 419 HIS A CA 1
ATOM 3410 C C . HIS A 1 419 ? 2.018 -15.922 6.137 1 95.5 419 HIS A C 1
ATOM 3412 O O . HIS A 1 419 ? 1.094 -15.758 5.336 1 95.5 419 HIS A O 1
ATOM 3418 N N . VAL A 1 420 ? 3.203 -16.375 5.793 1 95.56 420 VAL A N 1
ATOM 3419 C CA . VAL A 1 420 ? 3.494 -16.719 4.406 1 95.56 420 VAL A CA 1
ATOM 3420 C C . VAL A 1 420 ? 2.59 -17.859 3.953 1 95.56 420 VAL A C 1
ATOM 3422 O O . VAL A 1 420 ? 2.094 -17.859 2.824 1 95.56 420 VAL A O 1
ATOM 3425 N N . CYS A 1 421 ? 2.391 -18.766 4.809 1 95.62 421 CYS A N 1
ATOM 3426 C CA . CYS A 1 421 ? 1.511 -19.891 4.52 1 95.62 421 CYS A CA 1
ATOM 3427 C C . CYS A 1 421 ? 0.096 -19.422 4.211 1 95.62 421 CYS A C 1
ATOM 3429 O O . CYS A 1 421 ? -0.503 -19.844 3.221 1 95.62 421 CYS A O 1
ATOM 3431 N N . ILE A 1 422 ? -0.416 -18.578 5.031 1 96.38 422 ILE A N 1
ATOM 3432 C CA . ILE A 1 422 ? -1.753 -18.031 4.844 1 96.38 422 ILE A CA 1
ATOM 3433 C C . ILE A 1 422 ? -1.83 -17.312 3.494 1 96.38 422 ILE A C 1
ATOM 3435 O O . ILE A 1 422 ? -2.801 -17.484 2.752 1 96.38 422 ILE A O 1
ATOM 3439 N N . CYS A 1 423 ? -0.815 -16.547 3.189 1 97.25 423 CYS A N 1
ATOM 3440 C CA . CYS A 1 423 ? -0.783 -15.812 1.931 1 97.25 423 CYS A CA 1
ATOM 3441 C C . CYS A 1 423 ? -0.703 -16.766 0.743 1 97.25 423 CYS A C 1
ATOM 3443 O O . CYS A 1 423 ? -1.279 -16.5 -0.312 1 97.25 423 CYS A O 1
ATOM 3445 N N . PHE A 1 424 ? 0.035 -17.859 0.946 1 96.81 424 PHE A N 1
ATOM 3446 C CA . PHE A 1 424 ? 0.133 -18.891 -0.088 1 96.81 424 PHE A CA 1
ATOM 3447 C C . PHE A 1 424 ? -1.239 -19.469 -0.398 1 96.81 424 PHE A C 1
ATOM 3449 O O . PHE A 1 424 ? -1.607 -19.625 -1.565 1 96.81 424 PHE A O 1
ATOM 3456 N N . VAL A 1 425 ? -1.946 -19.766 0.576 1 97.62 425 VAL A N 1
ATOM 3457 C CA . VAL A 1 425 ? -3.287 -20.312 0.42 1 97.62 425 VAL A CA 1
ATOM 3458 C C . VAL A 1 425 ? -4.203 -19.281 -0.223 1 97.62 425 VAL A C 1
ATOM 3460 O O . VAL A 1 425 ? -4.992 -19.609 -1.115 1 97.62 425 VAL A O 1
ATOM 3463 N N . ALA A 1 426 ? -4.121 -18.078 0.266 1 98.38 426 ALA A N 1
ATOM 3464 C CA . ALA A 1 426 ? -4.906 -17 -0.323 1 98.38 426 ALA A CA 1
ATOM 3465 C C . ALA A 1 426 ? -4.629 -16.859 -1.817 1 98.38 426 ALA A C 1
ATOM 3467 O O . ALA A 1 426 ? -5.551 -16.641 -2.609 1 98.38 426 ALA A O 1
ATOM 3468 N N . LEU A 1 427 ? -3.355 -16.969 -2.172 1 98.19 427 LEU A N 1
ATOM 3469 C CA . LEU A 1 427 ? -2.979 -16.922 -3.58 1 98.19 427 LEU A CA 1
ATOM 3470 C C . LEU A 1 427 ? -3.648 -18.047 -4.367 1 98.19 427 LEU A C 1
ATOM 3472 O O . LEU A 1 427 ? -4.152 -17.812 -5.469 1 98.19 427 LEU A O 1
ATOM 3476 N N . LYS A 1 428 ? -3.637 -19.219 -3.82 1 98.25 428 LYS A N 1
ATOM 3477 C CA . LYS A 1 428 ? -4.281 -20.359 -4.469 1 98.25 428 LYS A CA 1
ATOM 3478 C C . LYS A 1 428 ? -5.777 -20.109 -4.648 1 98.25 428 LYS A C 1
ATOM 3480 O O . LYS A 1 428 ? -6.328 -20.375 -5.719 1 98.25 428 LYS A O 1
ATOM 3485 N N . VAL A 1 429 ? -6.391 -19.641 -3.621 1 98.38 429 VAL A N 1
ATOM 3486 C CA . VAL A 1 429 ? -7.82 -19.344 -3.676 1 98.38 429 VAL A CA 1
ATOM 3487 C C . VAL A 1 429 ? -8.086 -18.281 -4.738 1 98.38 429 VAL A C 1
ATOM 3489 O O . VAL A 1 429 ? -9.039 -18.391 -5.512 1 98.38 429 VAL A O 1
ATOM 3492 N N . TYR A 1 430 ? -7.277 -17.25 -4.75 1 98.25 430 TYR A N 1
ATOM 3493 C CA . TYR A 1 430 ? -7.371 -16.188 -5.746 1 98.25 430 TYR A CA 1
ATOM 3494 C C . TYR A 1 430 ? -7.312 -16.766 -7.156 1 98.25 430 TYR A C 1
ATOM 3496 O O . TYR A 1 430 ? -8.164 -16.453 -7.996 1 98.25 430 TYR A O 1
ATOM 3504 N N . LYS A 1 431 ? -6.352 -17.609 -7.426 1 97.38 431 LYS A N 1
ATOM 3505 C CA . LYS A 1 431 ? -6.145 -18.188 -8.75 1 97.38 431 LYS A CA 1
ATOM 3506 C C . LYS A 1 431 ? -7.301 -19.109 -9.133 1 97.38 431 LYS A C 1
ATOM 3508 O O . LYS A 1 431 ? -7.715 -19.141 -10.289 1 97.38 431 LYS A O 1
ATOM 3513 N N . GLU A 1 432 ? -7.762 -19.859 -8.195 1 97.25 432 GLU A N 1
ATOM 3514 C CA . GLU A 1 432 ? -8.898 -20.719 -8.484 1 97.25 432 GLU A CA 1
ATOM 3515 C C . GLU A 1 432 ? -10.141 -19.906 -8.828 1 97.25 432 GLU A C 1
ATOM 3517 O O . GLU A 1 432 ? -10.875 -20.25 -9.758 1 97.25 432 GLU A O 1
ATOM 3522 N N . LEU A 1 433 ? -10.375 -18.891 -8.047 1 97.75 433 LEU A N 1
ATOM 3523 C CA . LEU A 1 433 ? -11.508 -18.031 -8.367 1 97.75 433 LEU A CA 1
ATOM 3524 C C . LEU A 1 433 ? -11.367 -17.453 -9.773 1 97.75 433 LEU A C 1
ATOM 3526 O O . LEU A 1 433 ? -12.344 -17.391 -10.523 1 97.75 433 LEU A O 1
ATOM 3530 N N . GLU A 1 434 ? -10.188 -17.047 -10.086 1 96.81 434 GLU A N 1
ATOM 3531 C CA . GLU A 1 434 ? -9.914 -16.531 -11.43 1 96.81 434 GLU A CA 1
ATOM 3532 C C . GLU A 1 434 ? -10.281 -17.562 -12.5 1 96.81 434 GLU A C 1
ATOM 3534 O O . GLU A 1 434 ? -10.914 -17.219 -13.5 1 96.81 434 GLU A O 1
ATOM 3539 N N . ARG A 1 435 ? -9.891 -18.766 -12.32 1 94.94 435 ARG A N 1
ATOM 3540 C CA . ARG A 1 435 ? -10.203 -19.828 -13.258 1 94.94 435 ARG A CA 1
ATOM 3541 C C . ARG A 1 435 ? -11.703 -20.031 -13.375 1 94.94 435 ARG A C 1
ATOM 3543 O O . ARG A 1 435 ? -12.234 -20.156 -14.477 1 94.94 435 ARG A O 1
ATOM 3550 N N . LEU A 1 436 ? -12.383 -20.078 -12.266 1 95.69 436 LEU A N 1
ATOM 3551 C CA . LEU A 1 436 ? -13.82 -20.312 -12.242 1 95.69 436 LEU A CA 1
ATOM 3552 C C . LEU A 1 436 ? -14.562 -19.203 -12.969 1 95.69 436 LEU A C 1
ATOM 3554 O O . LEU A 1 436 ? -15.547 -19.453 -13.664 1 95.69 436 LEU A O 1
ATOM 3558 N N . LEU A 1 437 ? -14.148 -17.969 -12.734 1 96.69 437 LEU A N 1
ATOM 3559 C CA . LEU A 1 437 ? -14.758 -16.844 -13.43 1 96.69 437 LEU A CA 1
ATOM 3560 C C . LEU A 1 437 ? -14.609 -16.984 -14.938 1 96.69 437 LEU A C 1
ATOM 3562 O O . LEU A 1 437 ? -15.555 -16.734 -15.688 1 96.69 437 LEU A O 1
ATOM 3566 N N . LYS A 1 438 ? -13.477 -17.422 -15.391 1 94.12 438 LYS A N 1
ATOM 3567 C CA . LYS A 1 438 ? -13.234 -17.625 -16.812 1 94.12 438 LYS A CA 1
ATOM 3568 C C . LYS A 1 438 ? -14.125 -18.734 -17.359 1 94.12 438 LYS A C 1
ATOM 3570 O O . LYS A 1 438 ? -14.711 -18.594 -18.438 1 94.12 438 LYS A O 1
ATOM 3575 N N . LEU A 1 439 ? -14.219 -19.781 -16.672 1 92.81 439 LEU A N 1
ATOM 3576 C CA . LEU A 1 439 ? -15.039 -20.922 -17.094 1 92.81 439 LEU A CA 1
ATOM 3577 C C . LEU A 1 439 ? -16.516 -20.516 -17.203 1 92.81 439 LEU A C 1
ATOM 3579 O O . LEU A 1 439 ? -17.234 -21.016 -18.062 1 92.81 439 LEU A O 1
ATOM 3583 N N . ALA A 1 440 ? -16.938 -19.609 -16.328 1 93.31 440 ALA A N 1
ATOM 3584 C CA . ALA A 1 440 ? -18.328 -19.156 -16.312 1 93.31 440 ALA A CA 1
ATOM 3585 C C . ALA A 1 440 ? -18.531 -17.984 -17.25 1 93.31 440 ALA A C 1
ATOM 3587 O O . ALA A 1 440 ? -19.609 -17.391 -17.297 1 93.31 440 ALA A O 1
ATOM 3588 N N . ASP A 1 441 ? -17.547 -17.516 -17.938 1 93.69 441 ASP A N 1
ATOM 3589 C CA . ASP A 1 441 ? -17.578 -16.422 -18.906 1 93.69 441 ASP A CA 1
ATOM 3590 C C . ASP A 1 441 ? -17.953 -15.109 -18.219 1 93.69 441 ASP A C 1
ATOM 3592 O O . ASP A 1 441 ? -18.75 -14.336 -18.766 1 93.69 441 ASP A O 1
ATOM 3596 N N . ILE A 1 442 ? -17.609 -15.039 -16.984 1 94.62 442 ILE A N 1
ATOM 3597 C CA . ILE A 1 442 ? -17.719 -13.758 -16.297 1 94.62 442 ILE A CA 1
ATOM 3598 C C . ILE A 1 442 ? -16.469 -12.914 -16.562 1 94.62 442 ILE A C 1
ATOM 3600 O O . ILE A 1 442 ? -15.398 -13.203 -16.031 1 94.62 442 ILE A O 1
ATOM 3604 N N . ASN A 1 443 ? -16.562 -12.008 -17.359 1 93 443 ASN A N 1
ATOM 3605 C CA . ASN A 1 443 ? -15.422 -11.219 -17.828 1 93 443 ASN A CA 1
ATOM 3606 C C . ASN A 1 443 ? -15.078 -10.109 -16.844 1 93 443 ASN A C 1
ATOM 3608 O O . ASN A 1 443 ? -15.102 -8.93 -17.188 1 93 443 ASN A O 1
ATOM 3612 N N . MET A 1 444 ? -14.82 -10.398 -15.648 1 94.81 444 MET A N 1
ATOM 3613 C CA . MET A 1 444 ? -14.367 -9.508 -14.578 1 94.81 444 MET A CA 1
ATOM 3614 C C . MET A 1 444 ? -13.156 -10.102 -13.859 1 94.81 444 MET A C 1
ATOM 3616 O O . MET A 1 444 ? -13.047 -11.32 -13.719 1 94.81 444 MET A O 1
ATOM 3620 N N . SER A 1 445 ? -12.266 -9.203 -13.508 1 94.94 445 SER A N 1
ATOM 3621 C CA . SER A 1 445 ? -11.148 -9.672 -12.695 1 94.94 445 SER A CA 1
ATOM 3622 C C . SER A 1 445 ? -11.602 -10.062 -11.297 1 94.94 445 SER A C 1
ATOM 3624 O O . SER A 1 445 ? -12.672 -9.648 -10.844 1 94.94 445 SER A O 1
ATOM 3626 N N . VAL A 1 446 ? -10.812 -10.875 -10.633 1 96.94 446 VAL A N 1
ATOM 3627 C CA . VAL A 1 446 ? -11.102 -11.297 -9.266 1 96.94 446 VAL A CA 1
ATOM 3628 C C . VAL A 1 446 ? -11.281 -10.078 -8.375 1 96.94 446 VAL A C 1
ATOM 3630 O O . VAL A 1 446 ? -12.219 -10.016 -7.57 1 96.94 446 VAL A O 1
ATOM 3633 N N . ASP A 1 447 ? -10.469 -9.086 -8.531 1 94.62 447 ASP A N 1
ATOM 3634 C CA . ASP A 1 447 ? -10.516 -7.883 -7.707 1 94.62 447 ASP A CA 1
ATOM 3635 C C . ASP A 1 447 ? -11.844 -7.145 -7.895 1 94.62 447 ASP A C 1
ATOM 3637 O O . ASP A 1 447 ? -12.445 -6.68 -6.922 1 94.62 447 ASP A O 1
ATOM 3641 N N . LYS A 1 448 ? -12.258 -7.051 -9.078 1 94.44 448 LYS A N 1
ATOM 3642 C CA . LYS A 1 448 ? -13.523 -6.375 -9.375 1 94.44 448 LYS A CA 1
ATOM 3643 C C . LYS A 1 448 ? -14.703 -7.152 -8.805 1 94.44 448 LYS A C 1
ATOM 3645 O O . LYS A 1 448 ? -15.648 -6.562 -8.281 1 94.44 448 LYS A O 1
ATOM 3650 N N . VAL A 1 449 ? -14.625 -8.438 -8.961 1 97 449 VAL A N 1
ATOM 3651 C CA . VAL A 1 449 ? -15.688 -9.289 -8.453 1 97 449 VAL A CA 1
ATOM 3652 C C . VAL A 1 449 ? -15.781 -9.156 -6.938 1 97 449 VAL A C 1
ATOM 3654 O O . VAL A 1 449 ? -16.875 -8.969 -6.387 1 97 449 VAL A O 1
ATOM 3657 N N . LEU A 1 450 ? -14.695 -9.242 -6.266 1 96.75 450 LEU A N 1
ATOM 3658 C CA . LEU A 1 450 ? -14.695 -9.156 -4.809 1 96.75 450 LEU A CA 1
ATOM 3659 C C . LEU A 1 450 ? -15.133 -7.77 -4.348 1 96.75 450 LEU A C 1
ATOM 3661 O O . LEU A 1 450 ? -15.859 -7.641 -3.361 1 96.75 450 LEU A O 1
ATOM 3665 N N . ALA A 1 451 ? -14.688 -6.762 -5.035 1 94.56 451 ALA A N 1
ATOM 3666 C CA . ALA A 1 451 ? -15.102 -5.398 -4.703 1 94.56 451 ALA A CA 1
ATOM 3667 C C . ALA A 1 451 ? -16.609 -5.242 -4.824 1 94.56 451 ALA A C 1
ATOM 3669 O O . ALA A 1 451 ? -17.25 -4.652 -3.949 1 94.56 451 ALA A O 1
ATOM 3670 N N . LEU A 1 452 ? -17.156 -5.734 -5.898 1 95.5 452 LEU A N 1
ATOM 3671 C CA . LEU A 1 452 ? -18.594 -5.695 -6.094 1 95.5 452 LEU A CA 1
ATOM 3672 C C . LEU A 1 452 ? -19.312 -6.512 -5.027 1 95.5 452 LEU A C 1
ATOM 3674 O O . LEU A 1 452 ? -20.328 -6.078 -4.484 1 95.5 452 LEU A O 1
ATOM 3678 N N . ALA A 1 453 ? -18.781 -7.656 -4.738 1 97.19 453 ALA A N 1
ATOM 3679 C CA . ALA A 1 453 ? -19.391 -8.57 -3.771 1 97.19 453 ALA A CA 1
ATOM 3680 C C . ALA A 1 453 ? -19.406 -7.953 -2.375 1 97.19 453 ALA A C 1
ATOM 3682 O O . ALA A 1 453 ? -20.234 -8.312 -1.543 1 97.19 453 ALA A O 1
ATOM 3683 N N . GLN A 1 454 ? -18.531 -7.047 -2.105 1 95.44 454 GLN A N 1
ATOM 3684 C CA . GLN A 1 454 ? -18.453 -6.387 -0.808 1 95.44 454 GLN A CA 1
ATOM 3685 C C . GLN A 1 454 ? -19.625 -5.43 -0.611 1 95.44 454 GLN A C 1
ATOM 3687 O O . GLN A 1 454 ? -19.797 -4.863 0.47 1 95.44 454 GLN A O 1
ATOM 3692 N N . THR A 1 455 ? -20.438 -5.27 -1.571 1 95.69 455 THR A N 1
ATOM 3693 C CA . THR A 1 455 ? -21.641 -4.441 -1.436 1 95.69 455 THR A CA 1
ATOM 3694 C C . THR A 1 455 ? -22.875 -5.312 -1.295 1 95.69 455 THR A C 1
ATOM 3696 O O . THR A 1 455 ? -24 -4.797 -1.188 1 95.69 455 THR A O 1
ATOM 3699 N N . ILE A 1 456 ? -22.703 -6.598 -1.333 1 96.56 456 ILE A N 1
ATOM 3700 C CA . ILE A 1 456 ? -23.812 -7.531 -1.157 1 96.56 456 ILE A CA 1
ATOM 3701 C C . ILE A 1 456 ? -23.984 -7.852 0.326 1 96.56 456 ILE A C 1
ATOM 3703 O O . ILE A 1 456 ? -23.016 -8.148 1.022 1 96.56 456 ILE A O 1
ATOM 3707 N N . VAL A 1 457 ? -25.234 -7.785 0.774 1 95.75 457 VAL A N 1
ATOM 3708 C CA . VAL A 1 457 ? -25.484 -7.969 2.199 1 95.75 457 VAL A CA 1
ATOM 3709 C C . VAL A 1 457 ? -26.469 -9.117 2.41 1 95.75 457 VAL A C 1
ATOM 3711 O O . VAL A 1 457 ? -27.219 -9.477 1.499 1 95.75 457 VAL A O 1
ATOM 3714 N N . THR A 1 458 ? -26.359 -9.703 3.557 1 95.5 458 THR A N 1
ATOM 3715 C CA . THR A 1 458 ? -27.344 -10.664 4.039 1 95.5 458 THR A CA 1
ATOM 3716 C C . THR A 1 458 ? -28.156 -10.07 5.191 1 95.5 458 THR A C 1
ATOM 3718 O O . THR A 1 458 ? -27.578 -9.539 6.148 1 95.5 458 THR A O 1
ATOM 3721 N N . ILE A 1 459 ? -29.438 -10.078 5.023 1 94.12 459 ILE A N 1
ATOM 3722 C CA . ILE A 1 459 ? -30.328 -9.539 6.043 1 94.12 459 ILE A CA 1
ATOM 3723 C C . ILE A 1 459 ? -30.906 -10.68 6.879 1 94.12 459 ILE A C 1
ATOM 3725 O O . ILE A 1 459 ? -31.328 -11.703 6.34 1 94.12 459 ILE A O 1
ATOM 3729 N N . GLN A 1 460 ? -30.828 -10.523 8.18 1 92.19 460 GLN A N 1
ATOM 3730 C CA . GLN A 1 460 ? -31.453 -11.445 9.125 1 92.19 460 GLN A CA 1
ATOM 3731 C C . GLN A 1 460 ? -32.656 -10.797 9.797 1 92.19 460 GLN A C 1
ATOM 3733 O O . GLN A 1 460 ? -32.562 -9.727 10.383 1 92.19 460 GLN A O 1
ATOM 3738 N N . LEU A 1 461 ? -33.781 -11.453 9.641 1 89.38 461 LEU A N 1
ATOM 3739 C CA . LEU A 1 461 ? -35.031 -10.992 10.227 1 89.38 461 LEU A CA 1
ATOM 3740 C C . LEU A 1 461 ? -35.562 -11.984 11.273 1 89.38 461 LEU A C 1
ATOM 3742 O O . LEU A 1 461 ? -35.594 -13.195 11.016 1 89.38 461 LEU A O 1
ATOM 3746 N N . THR A 1 462 ? -35.781 -11.484 12.414 1 87.88 462 THR A N 1
ATOM 3747 C CA . THR A 1 462 ? -36.406 -12.32 13.438 1 87.88 462 THR A CA 1
ATOM 3748 C C . THR A 1 462 ? -37.906 -12.016 13.562 1 87.88 462 THR A C 1
ATOM 3750 O O . THR A 1 462 ? -38.281 -10.883 13.875 1 87.88 462 THR A O 1
ATOM 3753 N N . LEU A 1 463 ? -38.688 -13.047 13.328 1 83.56 463 LEU A N 1
ATOM 3754 C CA . LEU A 1 463 ? -40.156 -12.883 13.375 1 83.56 463 LEU A CA 1
ATOM 3755 C C . LEU A 1 463 ? -40.656 -12.844 14.812 1 83.56 463 LEU A C 1
ATOM 3757 O O . LEU A 1 463 ? -40.25 -13.664 15.641 1 83.56 463 LEU A O 1
ATOM 3761 N N . PRO A 1 464 ? -41.344 -11.852 15.164 1 79.25 464 PRO A N 1
ATOM 3762 C CA . PRO A 1 464 ? -41.781 -11.648 16.547 1 79.25 464 PRO A CA 1
ATOM 3763 C C . PRO A 1 464 ? -42.625 -12.797 17.078 1 79.25 464 PRO A C 1
ATOM 3765 O O . PRO A 1 464 ? -42.531 -13.164 18.25 1 79.25 464 PRO A O 1
ATOM 3768 N N . GLN A 1 465 ? -43.438 -13.367 16.25 1 75.12 465 GLN A N 1
ATOM 3769 C CA . GLN A 1 465 ? -44.344 -14.391 16.719 1 75.12 465 GLN A CA 1
ATOM 3770 C C . GLN A 1 465 ? -43.688 -15.758 16.781 1 75.12 465 GLN A C 1
ATOM 3772 O O . GLN A 1 465 ? -43.688 -16.406 17.828 1 75.12 465 GLN A O 1
ATOM 3777 N N . ASN A 1 466 ? -43.156 -16.188 15.711 1 72.88 466 ASN A N 1
ATOM 3778 C CA . ASN A 1 466 ? -42.562 -17.516 15.633 1 72.88 466 ASN A CA 1
ATOM 3779 C C . ASN A 1 466 ? -41.094 -17.516 16.109 1 72.88 466 ASN A C 1
ATOM 3781 O O . ASN A 1 466 ? -40.531 -18.578 16.328 1 72.88 466 ASN A O 1
ATOM 3785 N N . LYS A 1 467 ? -40.562 -16.422 16.422 1 79.88 467 LYS A N 1
ATOM 3786 C CA . LYS A 1 467 ? -39.188 -16.234 16.891 1 79.88 467 LYS A CA 1
ATOM 3787 C C . LYS A 1 467 ? -38.188 -16.891 15.938 1 79.88 467 LYS A C 1
ATOM 3789 O O . LYS A 1 467 ? -37.062 -17.188 16.312 1 79.88 467 LYS A O 1
ATOM 3794 N N . GLN A 1 468 ? -38.75 -17.266 14.781 1 83.62 468 GLN A N 1
ATOM 3795 C CA . GLN A 1 468 ? -37.844 -17.828 13.766 1 83.62 468 GLN A CA 1
ATOM 3796 C C . GLN A 1 468 ? -37.062 -16.734 13.047 1 83.62 468 GLN A C 1
ATOM 3798 O O . GLN A 1 468 ? -37.594 -15.641 12.805 1 83.62 468 GLN A O 1
ATOM 3803 N N . THR A 1 469 ? -35.781 -17.047 12.797 1 87.5 469 THR A N 1
ATOM 3804 C CA . THR A 1 469 ? -34.938 -16.094 12.094 1 87.5 469 THR A CA 1
ATOM 3805 C C . THR A 1 469 ? -34.812 -16.469 10.617 1 87.5 469 THR A C 1
ATOM 3807 O O . THR A 1 469 ? -34.5 -17.625 10.289 1 87.5 469 THR A O 1
ATOM 3810 N N . ILE A 1 470 ? -35.156 -15.562 9.766 1 87.19 470 ILE A N 1
ATOM 3811 C CA . ILE A 1 470 ? -35 -15.727 8.32 1 87.19 470 ILE A CA 1
ATOM 3812 C C . ILE A 1 470 ? -33.781 -14.953 7.832 1 87.19 470 ILE A C 1
ATOM 3814 O O . ILE A 1 470 ? -33.562 -13.805 8.227 1 87.19 470 ILE A O 1
ATOM 3818 N N . SER A 1 471 ? -32.938 -15.68 7.082 1 90.69 471 SER A N 1
ATOM 3819 C CA . SER A 1 471 ? -31.734 -15.062 6.504 1 90.69 471 SER A CA 1
ATOM 3820 C C . SER A 1 471 ? -31.797 -15.055 4.98 1 90.69 471 SER A C 1
ATOM 3822 O O . SER A 1 471 ? -32.125 -16.078 4.363 1 90.69 471 SER A O 1
ATOM 3824 N N . ARG A 1 472 ? -31.594 -13.852 4.391 1 92.25 472 ARG A N 1
ATOM 3825 C CA . ARG A 1 472 ? -31.641 -13.742 2.938 1 92.25 472 ARG A CA 1
ATOM 3826 C C . ARG A 1 472 ? -30.516 -12.859 2.416 1 92.25 472 ARG A C 1
ATOM 3828 O O . ARG A 1 472 ? -30.328 -11.734 2.889 1 92.25 472 ARG A O 1
ATOM 3835 N N . THR A 1 473 ? -29.703 -13.422 1.462 1 94.5 473 THR A N 1
ATOM 3836 C CA . THR A 1 473 ? -28.703 -12.625 0.764 1 94.5 473 THR A CA 1
ATOM 3837 C C . THR A 1 473 ? -29.359 -11.773 -0.327 1 94.5 473 THR A C 1
ATOM 3839 O O . THR A 1 473 ? -30.062 -12.297 -1.189 1 94.5 473 THR A O 1
ATOM 3842 N N . MET A 1 474 ? -29.125 -10.523 -0.3 1 93.94 474 MET A N 1
ATOM 3843 C CA . MET A 1 474 ? -29.828 -9.586 -1.172 1 93.94 474 MET A CA 1
ATOM 3844 C C . MET A 1 474 ? -28.969 -9.211 -2.375 1 93.94 474 MET A C 1
ATOM 3846 O O . MET A 1 474 ? -27.938 -8.562 -2.227 1 93.94 474 MET A O 1
ATOM 3850 N N . LEU A 1 475 ? -29.375 -9.594 -3.51 1 94.19 475 LEU A N 1
ATOM 3851 C CA . LEU A 1 475 ? -28.719 -9.203 -4.754 1 94.19 475 LEU A CA 1
ATOM 3852 C C . LEU A 1 475 ? -29.516 -8.109 -5.457 1 94.19 475 LEU A C 1
ATOM 3854 O O . LEU A 1 475 ? -30.688 -8.289 -5.777 1 94.19 475 LEU A O 1
ATOM 3858 N N . MET A 1 476 ? -28.922 -6.98 -5.578 1 92.44 476 MET A N 1
ATOM 3859 C CA . MET A 1 476 ? -29.531 -5.867 -6.293 1 92.44 476 MET A CA 1
ATOM 3860 C C . MET A 1 476 ? -29.203 -5.922 -7.777 1 92.44 476 MET A C 1
ATOM 3862 O O . MET A 1 476 ? -28.469 -6.797 -8.227 1 92.44 476 MET A O 1
ATOM 3866 N N . LYS A 1 477 ? -29.688 -4.961 -8.586 1 90.69 477 LYS A N 1
ATOM 3867 C CA . LYS A 1 477 ? -29.516 -4.941 -10.039 1 90.69 477 LYS A CA 1
ATOM 3868 C C . LYS A 1 477 ? -28.047 -4.879 -10.414 1 90.69 477 LYS A C 1
ATOM 3870 O O . LYS A 1 477 ? -27.625 -5.535 -11.367 1 90.69 477 LYS A O 1
ATOM 3875 N N . ARG A 1 478 ? -27.266 -4.215 -9.711 1 91.5 478 ARG A N 1
ATOM 3876 C CA . ARG A 1 478 ? -25.844 -4.023 -10.023 1 91.5 478 ARG A CA 1
ATOM 3877 C C . ARG A 1 478 ? -25.062 -5.312 -9.812 1 91.5 478 ARG A C 1
ATOM 3879 O O . ARG A 1 478 ? -23.938 -5.453 -10.312 1 91.5 478 ARG A O 1
ATOM 3886 N N . HIS A 1 479 ? -25.625 -6.285 -9.125 1 94.88 479 HIS A N 1
ATOM 3887 C CA . HIS A 1 479 ? -24.922 -7.512 -8.781 1 94.88 479 HIS A CA 1
ATOM 3888 C C . HIS A 1 479 ? -25.203 -8.617 -9.789 1 94.88 479 HIS A C 1
ATOM 3890 O O . HIS A 1 479 ? -24.688 -9.727 -9.664 1 94.88 479 HIS A O 1
ATOM 3896 N N . GLN A 1 480 ? -25.938 -8.367 -10.797 1 92.88 480 GLN A N 1
ATOM 3897 C CA . GLN A 1 480 ? -26.422 -9.406 -11.695 1 92.88 480 GLN A CA 1
ATOM 3898 C C . GLN A 1 480 ? -25.266 -10.117 -12.398 1 92.88 480 GLN A C 1
ATOM 3900 O O . GLN A 1 480 ? -25.344 -11.32 -12.648 1 92.88 480 GLN A O 1
ATOM 3905 N N . ARG A 1 481 ? -24.25 -9.469 -12.656 1 92.5 481 ARG A N 1
ATOM 3906 C CA . ARG A 1 481 ? -23.109 -10.047 -13.367 1 92.5 481 ARG A CA 1
ATOM 3907 C C . ARG A 1 481 ? -22.453 -11.141 -12.539 1 92.5 481 ARG A C 1
ATOM 3909 O O . ARG A 1 481 ? -21.828 -12.055 -13.094 1 92.5 481 ARG A O 1
ATOM 3916 N N . ILE A 1 482 ? -22.594 -11.07 -11.227 1 95.94 482 ILE A N 1
ATOM 3917 C CA . ILE A 1 482 ? -21.906 -12.055 -10.398 1 95.94 482 ILE A CA 1
ATOM 3918 C C . ILE A 1 482 ? -22.938 -12.898 -9.641 1 95.94 482 ILE A C 1
ATOM 3920 O O . ILE A 1 482 ? -22.578 -13.648 -8.727 1 95.94 482 ILE A O 1
ATOM 3924 N N . ALA A 1 483 ? -24.219 -12.867 -10.023 1 95.56 483 ALA A N 1
ATOM 3925 C CA . ALA A 1 483 ? -25.312 -13.555 -9.352 1 95.56 483 ALA A CA 1
ATOM 3926 C C . ALA A 1 483 ? -25.109 -15.07 -9.383 1 95.56 483 ALA A C 1
ATOM 3928 O O . ALA A 1 483 ? -25.406 -15.758 -8.398 1 95.56 483 ALA A O 1
ATOM 3929 N N . PRO A 1 484 ? -24.531 -15.57 -10.43 1 94.56 484 PRO A N 1
ATOM 3930 C CA . PRO A 1 484 ? -24.344 -17.031 -10.484 1 94.56 484 PRO A CA 1
ATOM 3931 C C . PRO A 1 484 ? -23.453 -17.547 -9.359 1 94.56 484 PRO A C 1
ATOM 3933 O O . PRO A 1 484 ? -23.594 -18.703 -8.953 1 94.56 484 PRO A O 1
ATOM 3936 N N . LEU A 1 485 ? -22.562 -16.766 -8.859 1 95.56 485 LEU A N 1
ATOM 3937 C CA . LEU A 1 485 ? -21.625 -17.188 -7.836 1 95.56 485 LEU A CA 1
ATOM 3938 C C . LEU A 1 485 ? -22.328 -17.406 -6.504 1 95.56 485 LEU A C 1
ATOM 3940 O O . LEU A 1 485 ? -21.734 -17.969 -5.574 1 95.56 485 LEU A O 1
ATOM 3944 N N . PHE A 1 486 ? -23.562 -17 -6.406 1 95.44 486 PHE A N 1
ATOM 3945 C CA . PHE A 1 486 ? -24.312 -17.141 -5.164 1 95.44 486 PHE A CA 1
ATOM 3946 C C . PHE A 1 486 ? -25.359 -18.25 -5.281 1 95.44 486 PHE A C 1
ATOM 3948 O O . PHE A 1 486 ? -26.156 -18.453 -4.363 1 95.44 486 PHE A O 1
ATOM 3955 N N . GLU A 1 487 ? -25.312 -18.969 -6.359 1 92.5 487 GLU A N 1
ATOM 3956 C CA . GLU A 1 487 ? -26.203 -20.094 -6.582 1 92.5 487 GLU A CA 1
ATOM 3957 C C . GLU A 1 487 ? -25.484 -21.422 -6.375 1 92.5 487 GLU A C 1
ATOM 3959 O O . GLU A 1 487 ? -24.328 -21.578 -6.781 1 92.5 487 GLU A O 1
ATOM 3964 N N . ASP A 1 488 ? -26.156 -22.375 -5.793 1 88.69 488 ASP A N 1
ATOM 3965 C CA . ASP A 1 488 ? -25.562 -23.672 -5.488 1 88.69 488 ASP A CA 1
ATOM 3966 C C . ASP A 1 488 ? -25.219 -24.438 -6.766 1 88.69 488 ASP A C 1
ATOM 3968 O O . ASP A 1 488 ? -24.219 -25.156 -6.812 1 88.69 488 ASP A O 1
ATOM 3972 N N . ASP A 1 489 ? -25.953 -24.234 -7.738 1 87.12 489 ASP A N 1
ATOM 3973 C CA . ASP A 1 489 ? -25.75 -24.953 -8.992 1 87.12 489 ASP A CA 1
ATOM 3974 C C . ASP A 1 489 ? -24.406 -24.594 -9.625 1 87.12 489 ASP A C 1
ATOM 3976 O O . ASP A 1 489 ? -23.797 -25.406 -10.328 1 87.12 489 ASP A O 1
ATOM 3980 N N . PHE A 1 490 ? -23.953 -23.438 -9.336 1 90.38 490 PHE A N 1
ATOM 3981 C CA . PHE A 1 490 ? -22.672 -22.984 -9.859 1 90.38 490 PHE A CA 1
ATOM 3982 C C . PHE A 1 490 ? -21.531 -23.828 -9.305 1 90.38 490 PHE A C 1
ATOM 3984 O O . PHE A 1 490 ? -20.594 -24.156 -10.023 1 90.38 490 PHE A O 1
ATOM 3991 N N . TRP A 1 491 ? -21.609 -24.25 -8.148 1 87.62 491 TRP A N 1
ATOM 3992 C CA . TRP A 1 491 ? -20.5 -24.859 -7.43 1 87.62 491 TRP A CA 1
ATOM 3993 C C . TRP A 1 491 ? -20.562 -26.375 -7.516 1 87.62 491 TRP A C 1
ATOM 3995 O O . TRP A 1 491 ? -19.547 -27.062 -7.34 1 87.62 491 TRP A O 1
ATOM 4005 N N . VAL A 1 492 ? -21.656 -27 -7.75 1 77.12 492 VAL A N 1
ATOM 4006 C CA . VAL A 1 492 ? -21.812 -28.438 -7.848 1 77.12 492 VAL A CA 1
ATOM 4007 C C . VAL A 1 492 ? -21.297 -28.922 -9.203 1 77.12 492 VAL A C 1
ATOM 4009 O O . VAL A 1 492 ? -20.688 -30 -9.305 1 77.12 492 VAL A O 1
ATOM 4012 N N . THR A 1 493 ? -21.438 -28.25 -10.203 1 63.06 493 THR A N 1
ATOM 4013 C CA . THR A 1 493 ? -21.094 -28.688 -11.555 1 63.06 493 THR A CA 1
ATOM 4014 C C . THR A 1 493 ? -19.625 -28.422 -11.852 1 63.06 493 THR A C 1
ATOM 4016 O O . THR A 1 493 ? -19.109 -28.859 -12.891 1 63.06 493 THR A O 1
ATOM 4019 N N . ARG A 1 494 ? -19.016 -27.891 -11 1 63.78 494 ARG A N 1
ATOM 4020 C CA . ARG A 1 494 ? -17.656 -27.469 -11.336 1 63.78 494 ARG A CA 1
ATOM 4021 C C . ARG A 1 494 ? -16.656 -27.922 -10.266 1 63.78 494 ARG A C 1
ATOM 4023 O O . ARG A 1 494 ? -16.969 -27.906 -9.078 1 63.78 494 ARG A O 1
ATOM 4030 N N . MET B 1 1 ? -64.25 -43.812 23.75 1 37.03 1 MET B N 1
ATOM 4031 C CA . MET B 1 1 ? -65.312 -44.5 22.969 1 37.03 1 MET B CA 1
ATOM 4032 C C . MET B 1 1 ? -65.125 -44.25 21.469 1 37.03 1 MET B C 1
ATOM 4034 O O . MET B 1 1 ? -65.188 -43.125 21.016 1 37.03 1 MET B O 1
ATOM 4038 N N . ASN B 1 2 ? -64.312 -45.125 20.781 1 49.22 2 ASN B N 1
ATOM 4039 C CA . ASN B 1 2 ? -64.062 -45.094 19.359 1 49.22 2 ASN B CA 1
ATOM 4040 C C . ASN B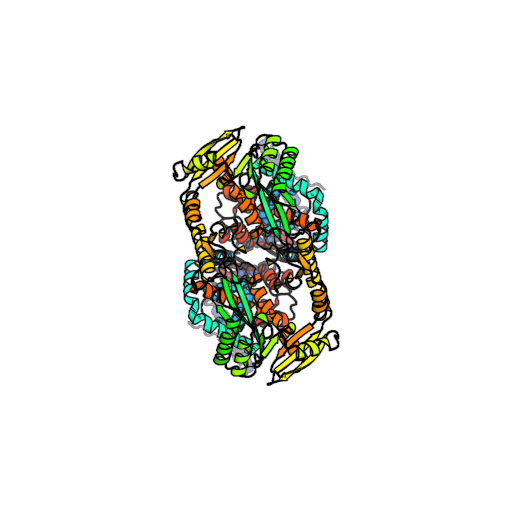 1 2 ? -65.312 -45.125 18.547 1 49.22 2 ASN B C 1
ATOM 4042 O O . ASN B 1 2 ? -66.188 -46.031 18.719 1 49.22 2 ASN B O 1
ATOM 4046 N N . GLU B 1 3 ? -65.875 -44.031 18.266 1 55.09 3 GLU B N 1
ATOM 4047 C CA . GLU B 1 3 ? -67.062 -43.969 17.438 1 55.09 3 GLU B CA 1
ATOM 4048 C C . GLU B 1 3 ? -66.812 -44.531 16.047 1 55.09 3 GLU B C 1
ATOM 4050 O O . GLU B 1 3 ? -65.875 -44.188 15.383 1 55.09 3 GLU B O 1
ATOM 4055 N N . LEU B 1 4 ? -67.25 -45.75 15.82 1 59.66 4 LEU B N 1
ATOM 4056 C CA . LEU B 1 4 ? -67.188 -46.438 14.523 1 59.66 4 LEU B CA 1
ATOM 4057 C C . LEU B 1 4 ? -68.312 -45.938 13.633 1 59.66 4 LEU B C 1
ATOM 4059 O O . LEU B 1 4 ? -69.5 -45.938 14.039 1 59.66 4 LEU B O 1
ATOM 4063 N N . VAL B 1 5 ? -68.062 -45.188 12.703 1 64.69 5 VAL B N 1
ATOM 4064 C CA . VAL B 1 5 ? -69.125 -44.719 11.773 1 64.69 5 VAL B CA 1
ATOM 4065 C C . VAL B 1 5 ? -69 -45.469 10.461 1 64.69 5 VAL B C 1
ATOM 4067 O O . VAL B 1 5 ? -67.875 -45.688 9.945 1 64.69 5 VAL B O 1
ATOM 4070 N N . THR B 1 6 ? -70 -46.219 10.016 1 67.81 6 THR B N 1
ATOM 4071 C CA . THR B 1 6 ? -70.062 -46.906 8.742 1 67.81 6 THR B CA 1
ATOM 4072 C C . THR B 1 6 ? -70.312 -45.938 7.598 1 67.81 6 THR B C 1
ATOM 4074 O O . THR B 1 6 ? -71.312 -45.219 7.613 1 67.81 6 THR B O 1
ATOM 4077 N N . ILE B 1 7 ? -69.375 -45.688 6.738 1 70.12 7 ILE B N 1
ATOM 4078 C CA . ILE B 1 7 ? -69.5 -44.719 5.648 1 70.12 7 ILE B CA 1
ATOM 4079 C C . ILE B 1 7 ? -70.312 -45.281 4.516 1 70.12 7 ILE B C 1
ATOM 4081 O O . ILE B 1 7 ? -71.125 -44.562 3.895 1 70.12 7 ILE B O 1
ATOM 4085 N N . GLY B 1 8 ? -70.312 -46.562 4.07 1 69.44 8 GLY B N 1
ATOM 4086 C CA . GLY B 1 8 ? -71.125 -47.188 3.035 1 69.44 8 GLY B CA 1
ATOM 4087 C C . GLY B 1 8 ? -70.812 -48.656 2.807 1 69.44 8 GLY B C 1
ATOM 4088 O O . GLY B 1 8 ? -69.875 -49.188 3.418 1 69.44 8 GLY B O 1
ATOM 4089 N N . ILE B 1 9 ? -71.688 -49.469 2.244 1 67.75 9 ILE B N 1
ATOM 4090 C CA . ILE B 1 9 ? -71.562 -50.844 1.814 1 67.75 9 ILE B CA 1
ATOM 4091 C C . ILE B 1 9 ? -71.312 -50.906 0.309 1 67.75 9 ILE B C 1
ATOM 4093 O O . ILE B 1 9 ? -72.062 -50.344 -0.471 1 67.75 9 ILE B O 1
ATOM 4097 N N . ALA B 1 10 ? -70.062 -51.188 -0.017 1 60.03 10 ALA B N 1
ATOM 4098 C CA . ALA B 1 10 ? -69.688 -51.25 -1.434 1 60.03 10 ALA B CA 1
ATOM 4099 C C . ALA B 1 10 ? -69.812 -52.688 -1.958 1 60.03 10 ALA B C 1
ATOM 4101 O O . ALA B 1 10 ? -69.562 -53.625 -1.223 1 60.03 10 ALA B O 1
ATOM 4102 N N . SER B 1 11 ? -70.438 -52.906 -3.057 1 65.69 11 SER B N 1
ATOM 4103 C CA . SER B 1 11 ? -70.562 -54.219 -3.721 1 65.69 11 SER B CA 1
ATOM 4104 C C . SER B 1 11 ? -69.438 -54.375 -4.742 1 65.69 11 SER B C 1
ATOM 4106 O O . SER B 1 11 ? -69.188 -55.469 -5.266 1 65.69 11 SER B O 1
ATOM 4108 N N . SER B 1 12 ? -68.75 -53.375 -5.211 1 67.88 12 SER B N 1
ATOM 4109 C CA . SER B 1 12 ? -67.688 -53.469 -6.145 1 67.88 12 SER B CA 1
ATOM 4110 C C . SER B 1 12 ? -66.375 -52.844 -5.566 1 67.88 12 SER B C 1
ATOM 4112 O O . SER B 1 12 ? -66.5 -52.031 -4.629 1 67.88 12 SER B O 1
ATOM 4114 N N . ASP B 1 13 ? -65.25 -53.25 -5.984 1 67.88 13 ASP B N 1
ATOM 4115 C CA . ASP B 1 13 ? -63.938 -52.844 -5.492 1 67.88 13 ASP B CA 1
ATOM 4116 C C . ASP B 1 13 ? -63.75 -51.344 -5.637 1 67.88 13 ASP B C 1
ATOM 4118 O O . ASP B 1 13 ? -63.156 -50.719 -4.766 1 67.88 13 ASP B O 1
ATOM 4122 N N . ASP B 1 14 ? -64.25 -50.812 -6.719 1 67.12 14 ASP B N 1
ATOM 4123 C CA . ASP B 1 14 ? -64.125 -49.406 -6.98 1 67.12 14 ASP B CA 1
ATOM 4124 C C . ASP B 1 14 ? -64.875 -48.562 -5.965 1 67.12 14 ASP B C 1
ATOM 4126 O O . ASP B 1 14 ? -64.438 -47.5 -5.531 1 67.12 14 ASP B O 1
ATOM 4130 N N . GLU B 1 15 ? -66 -49.125 -5.594 1 68.88 15 GLU B N 1
ATOM 4131 C CA . GLU B 1 15 ? -66.875 -48.469 -4.613 1 68.88 15 GLU B CA 1
ATOM 4132 C C . GLU B 1 15 ? -66.25 -48.5 -3.223 1 68.88 15 GLU B C 1
ATOM 4134 O O . GLU B 1 15 ? -66.375 -47.531 -2.447 1 68.88 15 GLU B O 1
ATOM 4139 N N . ILE B 1 16 ? -65.562 -49.531 -2.992 1 69.62 16 ILE B N 1
ATOM 4140 C CA . ILE B 1 16 ? -64.875 -49.688 -1.718 1 69.62 16 ILE B CA 1
ATOM 4141 C C . ILE B 1 16 ? -63.781 -48.625 -1.579 1 69.62 16 ILE B C 1
ATOM 4143 O O . ILE B 1 16 ? -63.656 -48 -0.523 1 69.62 16 ILE B O 1
ATOM 4147 N N . ASP B 1 17 ? -63.062 -48.438 -2.719 1 70.12 17 ASP B N 1
ATOM 4148 C CA . ASP B 1 17 ? -62 -47.438 -2.686 1 70.12 17 ASP B CA 1
ATOM 4149 C C . ASP B 1 17 ? -62.562 -46.031 -2.457 1 70.12 17 ASP B C 1
ATOM 4151 O O . ASP B 1 17 ? -61.969 -45.219 -1.736 1 70.12 17 ASP B O 1
ATOM 4155 N N . GLY B 1 18 ? -63.75 -45.781 -3.07 1 72.62 18 GLY B N 1
ATOM 4156 C CA . GLY B 1 18 ? -64.438 -44.5 -2.855 1 72.62 18 GLY B CA 1
ATOM 4157 C C . GLY B 1 18 ? -64.875 -44.312 -1.418 1 72.62 18 GLY B C 1
ATOM 4158 O O . GLY B 1 18 ? -64.688 -43.219 -0.851 1 72.62 18 GLY B O 1
ATOM 4159 N N . PHE B 1 19 ? -65.438 -45.438 -0.823 1 71.81 19 PHE B N 1
ATOM 4160 C CA . PHE B 1 19 ? -65.938 -45.344 0.546 1 71.81 19 PHE B CA 1
ATOM 4161 C C . PHE B 1 19 ? -64.75 -45.25 1.533 1 71.81 19 PHE B C 1
ATOM 4163 O O . PHE B 1 19 ? -64.875 -44.594 2.562 1 71.81 19 PHE B O 1
ATOM 4170 N N . VAL B 1 20 ? -63.656 -45.906 1.163 1 72.88 20 VAL B N 1
ATOM 4171 C CA . VAL B 1 20 ? -62.469 -45.812 2.008 1 72.88 20 VAL B CA 1
ATOM 4172 C C . VAL B 1 20 ? -61.969 -44.375 2.023 1 72.88 20 VAL B C 1
ATOM 4174 O O . VAL B 1 20 ? -61.625 -43.844 3.08 1 72.88 20 VAL B O 1
ATOM 4177 N N . ASN B 1 21 ? -62 -43.75 0.793 1 72 21 ASN B N 1
ATOM 4178 C CA . ASN B 1 21 ? -61.562 -42.344 0.726 1 72 21 ASN B CA 1
ATOM 4179 C C . ASN B 1 21 ? -62.5 -41.438 1.476 1 72 21 ASN B C 1
ATOM 4181 O O . ASN B 1 21 ? -62.062 -40.5 2.168 1 72 21 ASN B O 1
ATOM 4185 N N . GLN B 1 22 ? -63.781 -41.719 1.394 1 72.75 22 GLN B N 1
ATOM 4186 C CA . GLN B 1 22 ? -64.75 -40.969 2.127 1 72.75 22 GLN B CA 1
ATOM 4187 C C . GLN B 1 22 ? -64.688 -41.219 3.629 1 72.75 22 GLN B C 1
ATOM 4189 O O . GLN B 1 22 ? -64.875 -40.312 4.43 1 72.75 22 GLN B O 1
ATOM 4194 N N . GLY B 1 23 ? -64.375 -42.406 3.986 1 72.19 23 GLY B N 1
ATOM 4195 C CA . GLY B 1 23 ? -64.125 -42.719 5.391 1 72.19 23 GLY B CA 1
ATOM 4196 C C . GLY B 1 23 ? -62.938 -42 5.961 1 72.19 23 GLY B C 1
ATOM 4197 O O . GLY B 1 23 ? -63 -41.438 7.066 1 72.19 23 GLY B O 1
ATOM 4198 N N . LYS B 1 24 ? -61.812 -41.969 5.168 1 72.25 24 LYS B N 1
ATOM 4199 C CA . LYS B 1 24 ? -60.625 -41.25 5.617 1 72.25 24 LYS B CA 1
ATOM 4200 C C . LYS B 1 24 ? -60.906 -39.781 5.762 1 72.25 24 LYS B C 1
ATOM 4202 O O . LYS B 1 24 ? -60.469 -39.125 6.723 1 72.25 24 LYS B O 1
ATOM 4207 N N . GLU B 1 25 ? -61.688 -39.25 4.82 1 71.25 25 GLU B N 1
ATOM 4208 C CA . GLU B 1 25 ? -62.094 -37.844 4.926 1 71.25 25 GLU B CA 1
ATOM 4209 C C . GLU B 1 25 ? -63 -37.625 6.148 1 71.25 25 GLU B C 1
ATOM 4211 O O . GLU B 1 25 ? -62.875 -36.625 6.844 1 71.25 25 GLU B O 1
ATOM 4216 N N . TRP B 1 26 ? -63.906 -38.531 6.398 1 69.12 26 TRP B N 1
ATOM 4217 C CA . TRP B 1 26 ? -64.812 -38.469 7.555 1 69.12 26 TRP B CA 1
ATOM 4218 C C . TRP B 1 26 ? -64 -38.562 8.852 1 69.12 26 TRP B C 1
ATOM 4220 O O . TRP B 1 26 ? -64.25 -37.844 9.805 1 69.12 26 TRP B O 1
ATOM 4230 N N . ILE B 1 27 ? -63.062 -39.469 8.945 1 68.69 27 ILE B N 1
ATOM 4231 C CA . ILE B 1 27 ? -62.25 -39.625 10.141 1 68.69 27 ILE B CA 1
ATOM 4232 C C . ILE B 1 27 ? -61.469 -38.312 10.391 1 68.69 27 ILE B C 1
ATOM 4234 O O . ILE B 1 27 ? -61.375 -37.844 11.523 1 68.69 27 ILE B O 1
ATOM 4238 N N . GLU B 1 28 ? -60.938 -37.75 9.25 1 65.31 28 GLU B N 1
ATOM 4239 C CA . GLU B 1 28 ? -60.219 -36.5 9.398 1 65.31 28 GLU B CA 1
ATOM 4240 C C . GLU B 1 28 ? -61.156 -35.375 9.852 1 65.31 28 GLU B C 1
ATOM 4242 O O . GLU B 1 28 ? -60.781 -34.562 10.711 1 65.31 28 GLU B O 1
ATOM 4247 N N . ARG B 1 29 ? -62.281 -35.344 9.328 1 65.75 29 ARG B N 1
ATOM 4248 C CA . ARG B 1 29 ? -63.281 -34.344 9.742 1 65.75 29 ARG B CA 1
ATOM 4249 C C . ARG B 1 29 ? -63.719 -34.625 11.172 1 65.75 29 ARG B C 1
ATOM 4251 O O . ARG B 1 29 ? -63.906 -33.688 11.953 1 65.75 29 ARG B O 1
ATOM 4258 N N . GLU B 1 30 ? -64.125 -35.875 11.516 1 63.59 30 GLU B N 1
ATOM 4259 C CA . GLU B 1 30 ? -64.562 -36.219 12.852 1 63.59 30 GLU B CA 1
ATOM 4260 C C . GLU B 1 30 ? -63.469 -36.031 13.891 1 63.59 30 GLU B C 1
ATOM 4262 O O . GLU B 1 30 ? -63.75 -35.625 15.016 1 63.59 30 GLU B O 1
ATOM 4267 N N . LYS B 1 31 ? -62.25 -36.562 13.609 1 60.72 31 LYS B N 1
ATOM 4268 C CA . LYS B 1 31 ? -61.125 -36.219 14.484 1 60.72 31 LYS B CA 1
ATOM 4269 C C . LYS B 1 31 ? -61.031 -34.719 14.695 1 60.72 31 LYS B C 1
ATOM 4271 O O . LYS B 1 31 ? -60.75 -34.25 15.812 1 60.72 31 LYS B O 1
ATOM 4276 N N . GLU B 1 32 ? -61.281 -33.969 13.625 1 56.09 32 GLU B N 1
ATOM 4277 C CA . GLU B 1 32 ? -61.344 -32.5 13.758 1 56.09 32 GLU B CA 1
ATOM 4278 C C . GLU B 1 32 ? -62.562 -32.094 14.594 1 56.09 32 GLU B C 1
ATOM 4280 O O . GLU B 1 32 ? -62.5 -31.141 15.359 1 56.09 32 GLU B O 1
ATOM 4285 N N . ARG B 1 33 ? -63.688 -32.594 14.391 1 53.75 33 ARG B N 1
ATOM 4286 C CA . ARG B 1 33 ? -64.875 -32.312 15.141 1 53.75 33 ARG B CA 1
ATOM 4287 C C . ARG B 1 33 ? -64.75 -32.781 16.594 1 53.75 33 ARG B C 1
ATOM 4289 O O . ARG B 1 33 ? -65.188 -32.062 17.516 1 53.75 33 ARG B O 1
ATOM 4296 N N . ARG B 1 34 ? -64.562 -34.094 16.891 1 51.25 34 ARG B N 1
ATOM 4297 C CA . ARG B 1 34 ? -64.5 -34.625 18.25 1 51.25 34 ARG B CA 1
ATOM 4298 C C . ARG B 1 34 ? -63.281 -34.094 19 1 51.25 34 ARG B C 1
ATOM 4300 O O . ARG B 1 34 ? -63.344 -33.844 20.203 1 51.25 34 ARG B O 1
ATOM 4307 N N . HIS B 1 35 ? -62.25 -34.438 18.734 1 41.25 35 HIS B N 1
ATOM 4308 C CA . HIS B 1 35 ? -61.062 -33.688 19.188 1 41.25 35 HIS B CA 1
ATOM 4309 C C . HIS B 1 35 ? -60.781 -32.5 18.266 1 41.25 35 HIS B C 1
ATOM 4311 O O . HIS B 1 35 ? -60.062 -32.656 17.266 1 41.25 35 HIS B O 1
ATOM 4317 N N . PRO B 1 36 ? -61.75 -31.641 18.172 1 38.16 36 PRO B N 1
ATOM 4318 C CA . PRO B 1 36 ? -61.344 -30.469 17.391 1 38.16 36 PRO B CA 1
ATOM 4319 C C . PRO B 1 36 ? -59.812 -30.219 17.484 1 38.16 36 PRO B C 1
ATOM 4321 O O . PRO B 1 36 ? -59.281 -30.141 18.594 1 38.16 36 PRO B O 1
ATOM 4324 N N . ARG B 1 37 ? -59.031 -31.125 16.828 1 36.62 37 ARG B N 1
ATOM 4325 C CA . ARG B 1 37 ? -57.719 -30.5 16.844 1 36.62 37 ARG B CA 1
ATOM 4326 C C . ARG B 1 37 ? -57.844 -28.984 16.969 1 36.62 37 ARG B C 1
ATOM 4328 O O . ARG B 1 37 ? -58.312 -28.312 16.047 1 36.62 37 ARG B O 1
ATOM 4335 N N . LEU B 1 38 ? -58.406 -28.578 18.047 1 36.91 38 LEU B N 1
ATOM 4336 C CA . LEU B 1 38 ? -58.094 -27.172 18.344 1 36.91 38 LEU B CA 1
ATOM 4337 C C . LEU B 1 38 ? -56.781 -26.766 17.719 1 36.91 38 LEU B C 1
ATOM 4339 O O . LEU B 1 38 ? -55.719 -27.25 18.109 1 36.91 38 LEU B O 1
ATOM 4343 N N . ASP B 1 39 ? -56.75 -26.969 16.406 1 39.75 39 ASP B N 1
ATOM 4344 C CA . ASP B 1 39 ? -55.562 -26.312 15.867 1 39.75 39 ASP B CA 1
ATOM 4345 C C . ASP B 1 39 ? -55.156 -25.125 16.719 1 39.75 39 ASP B C 1
ATOM 4347 O O . ASP B 1 39 ? -55.5 -23.984 16.406 1 39.75 39 ASP B O 1
ATOM 4351 N N . LEU B 1 40 ? -55.375 -25.391 17.969 1 41.25 40 LEU B N 1
ATOM 4352 C CA . LEU B 1 40 ? -55 -24.438 19 1 41.25 40 LEU B CA 1
ATOM 4353 C C . LEU B 1 40 ? -53.781 -23.625 18.578 1 41.25 40 LEU B C 1
ATOM 4355 O O . LEU B 1 40 ? -53.625 -22.469 19 1 41.25 40 LEU B O 1
ATOM 4359 N N . PHE B 1 41 ? -52.969 -24.312 17.953 1 50.53 41 PHE B N 1
ATOM 4360 C CA . PHE B 1 41 ? -51.781 -23.609 17.469 1 50.53 41 PHE B CA 1
ATOM 4361 C C . PHE B 1 41 ? -51.906 -23.281 15.984 1 50.53 41 PHE B C 1
ATOM 4363 O O . PHE B 1 41 ? -50.938 -22.906 15.336 1 50.53 41 PHE B O 1
ATOM 4370 N N . GLY B 1 42 ? -53.062 -23.719 15.383 1 54.47 42 GLY B N 1
ATOM 4371 C CA . GLY B 1 42 ? -53.344 -23.469 13.977 1 54.47 42 GLY B CA 1
ATOM 4372 C C . GLY B 1 42 ? -53.312 -22 13.617 1 54.47 42 GLY B C 1
ATOM 4373 O O . GLY B 1 42 ? -52.688 -21.609 12.625 1 54.47 42 GLY B O 1
ATOM 4374 N N . ASP B 1 43 ? -54.156 -21.375 14.422 1 59.41 43 ASP B N 1
ATOM 4375 C CA . ASP B 1 43 ? -54.125 -19.938 14.258 1 59.41 43 ASP B CA 1
ATOM 4376 C C . ASP B 1 43 ? -52.719 -19.375 14.406 1 59.41 43 ASP B C 1
ATOM 4378 O O . ASP B 1 43 ? -52.312 -18.484 13.656 1 59.41 43 ASP B O 1
ATOM 4382 N N . GLU B 1 44 ? -52.125 -20.016 15.398 1 64.12 44 GLU B N 1
ATOM 4383 C CA . GLU B 1 44 ? -50.719 -19.594 15.586 1 64.12 44 GLU B CA 1
ATOM 4384 C C . GLU B 1 44 ? -49.875 -19.969 14.391 1 64.12 44 GLU B C 1
ATOM 4386 O O . GLU B 1 44 ? -49 -19.188 13.969 1 64.12 44 GLU B O 1
ATOM 4391 N N . ARG B 1 45 ? -50.094 -21.219 13.914 1 65.88 45 ARG B N 1
ATOM 4392 C CA . ARG B 1 45 ? -49.344 -21.641 12.734 1 65.88 45 ARG B CA 1
ATOM 4393 C C . ARG B 1 45 ? -49.688 -20.766 11.531 1 65.88 45 ARG B C 1
ATOM 4395 O O . ARG B 1 45 ? -48.781 -20.406 10.758 1 65.88 45 ARG B O 1
ATOM 4402 N N . ARG B 1 46 ? -51 -20.625 11.367 1 70 46 ARG B N 1
ATOM 4403 C CA . ARG B 1 46 ? -51.406 -19.75 10.266 1 70 46 ARG B CA 1
ATOM 4404 C C . ARG B 1 46 ? -50.844 -18.344 10.438 1 70 46 ARG B C 1
ATOM 4406 O O . ARG B 1 46 ? -50.406 -17.734 9.461 1 70 46 ARG B O 1
ATOM 4413 N N . LYS B 1 47 ? -50.844 -17.922 11.641 1 71.12 47 LYS B N 1
ATOM 4414 C CA . LYS B 1 47 ? -50.281 -16.609 11.914 1 71.12 47 LYS B CA 1
ATOM 4415 C C . LYS B 1 47 ? -48.781 -16.594 11.633 1 71.12 47 LYS B C 1
ATOM 4417 O O . LYS B 1 47 ? -48.25 -15.633 11.086 1 71.12 47 LYS B O 1
ATOM 4422 N N . CYS B 1 48 ? -48.188 -17.688 12.039 1 73.69 48 CYS B N 1
ATOM 4423 C CA . CYS B 1 48 ? -46.75 -17.812 11.797 1 73.69 48 CYS B CA 1
ATOM 4424 C C . CYS B 1 48 ? -46.438 -17.875 10.305 1 73.69 48 CYS B C 1
ATOM 4426 O O . CYS B 1 48 ? -45.469 -17.266 9.828 1 73.69 48 CYS B O 1
ATOM 4428 N N . GLU B 1 49 ? -47.219 -18.625 9.602 1 77.19 49 GLU B N 1
ATOM 4429 C CA . GLU B 1 49 ? -47.062 -18.703 8.156 1 77.19 49 GLU B CA 1
ATOM 4430 C C . GLU B 1 49 ? -47.312 -17.359 7.484 1 77.19 49 GLU B C 1
ATOM 4432 O O . GLU B 1 49 ? -46.625 -16.984 6.543 1 77.19 49 GLU B O 1
ATOM 4437 N N . GLN B 1 50 ? -48.344 -16.75 7.918 1 77.12 50 GLN B N 1
ATOM 4438 C CA . GLN B 1 50 ? -48.656 -15.43 7.383 1 77.12 50 GLN B CA 1
ATOM 4439 C C . GLN B 1 50 ? -47.5 -14.445 7.664 1 77.12 50 GLN B C 1
ATOM 4441 O O . GLN B 1 50 ? -47.156 -13.625 6.812 1 77.12 50 GLN B O 1
ATOM 4446 N N . GLU B 1 51 ? -47 -14.57 8.82 1 78.31 51 GLU B N 1
ATOM 4447 C CA . GLU B 1 51 ? -45.875 -13.711 9.18 1 78.31 51 GLU B CA 1
ATOM 4448 C C . GLU B 1 51 ? -44.688 -13.961 8.266 1 78.31 51 GLU B C 1
ATOM 4450 O O . GLU B 1 51 ? -44 -13.016 7.863 1 78.31 51 GLU B O 1
ATOM 4455 N N . ARG B 1 52 ? -44.469 -15.156 8.008 1 78.5 52 ARG B N 1
ATOM 4456 C CA . ARG B 1 52 ? -43.375 -15.508 7.117 1 78.5 52 ARG B CA 1
ATOM 4457 C C . ARG B 1 52 ? -43.594 -14.969 5.711 1 78.5 52 ARG B C 1
ATOM 4459 O O . ARG B 1 52 ? -42.688 -14.438 5.078 1 78.5 52 ARG B O 1
ATOM 4466 N N . MET B 1 53 ? -44.75 -15.141 5.242 1 79.81 53 MET B N 1
ATOM 4467 C CA . MET B 1 53 ? -45.094 -14.641 3.912 1 79.81 53 MET B CA 1
ATOM 4468 C C . MET B 1 53 ? -44.969 -13.125 3.848 1 79.81 53 MET B C 1
ATOM 4470 O O . MET B 1 53 ? -44.5 -12.578 2.842 1 79.81 53 MET B O 1
ATOM 4474 N N . ASP B 1 54 ? -45.375 -12.523 4.875 1 77.25 54 ASP B N 1
ATOM 4475 C CA . ASP B 1 54 ? -45.25 -11.07 4.938 1 77.25 54 ASP B CA 1
ATOM 4476 C C . ASP B 1 54 ? -43.781 -10.633 4.938 1 77.25 54 ASP B C 1
ATOM 4478 O O . ASP B 1 54 ? -43.438 -9.633 4.312 1 77.25 54 ASP B O 1
ATOM 4482 N N . ALA B 1 55 ? -43 -11.383 5.676 1 80.12 55 ALA B N 1
ATOM 4483 C CA . ALA B 1 55 ? -41.562 -11.086 5.715 1 80.12 55 ALA B CA 1
ATOM 4484 C C . ALA B 1 55 ? -40.938 -11.227 4.328 1 80.12 55 ALA B C 1
ATOM 4486 O O . ALA B 1 55 ? -40.156 -10.375 3.904 1 80.12 55 ALA B O 1
ATOM 4487 N N . GLU B 1 56 ? -41.312 -12.211 3.68 1 81.94 56 GLU B N 1
ATOM 4488 C CA . GLU B 1 56 ? -40.781 -12.445 2.338 1 81.94 56 GLU B CA 1
ATOM 4489 C C . GLU B 1 56 ? -41.25 -11.359 1.369 1 81.94 56 GLU B C 1
ATOM 4491 O O . GLU B 1 56 ? -40.469 -10.938 0.5 1 81.94 56 GLU B O 1
ATOM 4496 N N . ARG B 1 57 ? -42.406 -11.055 1.45 1 79.62 57 ARG B N 1
ATOM 4497 C CA . ARG B 1 57 ? -42.938 -9.992 0.604 1 79.62 57 ARG B CA 1
ATOM 4498 C C . ARG B 1 57 ? -42.188 -8.68 0.847 1 79.62 57 ARG B C 1
ATOM 4500 O O . ARG B 1 57 ? -41.906 -7.941 -0.097 1 79.62 57 ARG B O 1
ATOM 4507 N N . LEU B 1 58 ? -42 -8.484 2.033 1 77.44 58 LEU B N 1
ATOM 4508 C CA . LEU B 1 58 ? -41.312 -7.246 2.373 1 77.44 58 LEU B CA 1
ATOM 4509 C C . LEU B 1 58 ? -39.875 -7.254 1.818 1 77.44 58 LEU B C 1
ATOM 4511 O O . LEU B 1 58 ? -39.406 -6.238 1.303 1 77.44 58 LEU B O 1
ATOM 4515 N N . LEU B 1 59 ? -39.25 -8.312 2.029 1 84.44 59 LEU B N 1
ATOM 4516 C CA . LEU B 1 59 ? -37.875 -8.422 1.5 1 84.44 59 LEU B CA 1
ATOM 4517 C C . LEU B 1 59 ? -37.875 -8.242 -0.014 1 84.44 59 LEU B C 1
ATOM 4519 O O . LEU B 1 59 ? -36.938 -7.664 -0.569 1 84.44 59 LEU B O 1
ATOM 4523 N N . SER B 1 60 ? -38.938 -8.648 -0.602 1 84.44 60 SER B N 1
ATOM 4524 C CA . SER B 1 60 ? -39.062 -8.5 -2.051 1 84.44 60 SER B CA 1
ATOM 4525 C C . SER B 1 60 ? -39.312 -7.051 -2.445 1 84.44 60 SER B C 1
ATOM 4527 O O . SER B 1 60 ? -39.062 -6.664 -3.592 1 84.44 60 SER B O 1
ATOM 4529 N N . ASN B 1 61 ? -39.781 -6.254 -1.486 1 86.12 61 ASN B N 1
ATOM 4530 C CA . ASN B 1 61 ? -40.062 -4.852 -1.765 1 86.12 61 ASN B CA 1
ATOM 4531 C C . ASN B 1 61 ? -38.844 -3.979 -1.616 1 86.12 61 ASN B C 1
ATOM 4533 O O . ASN B 1 61 ? -38.875 -2.783 -1.92 1 86.12 61 ASN B O 1
ATOM 4537 N N . ILE B 1 62 ? -37.781 -4.57 -1.151 1 89.88 62 ILE B N 1
ATOM 4538 C CA . ILE B 1 62 ? -36.531 -3.826 -1.087 1 89.88 62 ILE B CA 1
ATOM 4539 C C . ILE B 1 62 ? -36 -3.594 -2.498 1 89.88 62 ILE B C 1
ATOM 4541 O O . ILE B 1 62 ? -35.719 -4.547 -3.232 1 89.88 62 ILE B O 1
ATOM 4545 N N . THR B 1 63 ? -35.875 -2.35 -2.852 1 89.5 63 THR B N 1
ATOM 4546 C CA . THR B 1 63 ? -35.5 -2.01 -4.219 1 89.5 63 THR B CA 1
ATOM 4547 C C . THR B 1 63 ? -34 -1.728 -4.32 1 89.5 63 THR B C 1
ATOM 4549 O O . THR B 1 63 ? -33.406 -1.896 -5.387 1 89.5 63 THR B O 1
ATOM 4552 N N . ASN B 1 64 ? -33.469 -1.216 -3.18 1 92.25 64 ASN B N 1
ATOM 4553 C CA . ASN B 1 64 ? -32.062 -0.927 -3.213 1 92.25 64 ASN B CA 1
ATOM 4554 C C . ASN B 1 64 ? -31.438 -0.955 -1.814 1 92.25 64 ASN B C 1
ATOM 4556 O O . ASN B 1 64 ? -32.125 -0.679 -0.828 1 92.25 64 ASN B O 1
ATOM 4560 N N . ILE B 1 65 ? -30.281 -1.424 -1.729 1 94.25 65 ILE B N 1
ATOM 4561 C CA . ILE B 1 65 ? -29.469 -1.388 -0.516 1 94.25 65 ILE B CA 1
ATOM 4562 C C . ILE B 1 65 ? -28.109 -0.755 -0.82 1 94.25 65 ILE B C 1
ATOM 4564 O O . ILE B 1 65 ? -27.391 -1.209 -1.716 1 94.25 65 ILE B O 1
ATOM 4568 N N . THR B 1 66 ? -27.766 0.312 -0.106 1 94.75 66 THR B N 1
ATOM 4569 C CA . THR B 1 66 ? -26.5 0.989 -0.339 1 94.75 66 THR B CA 1
ATOM 4570 C C . THR B 1 66 ? -25.625 0.959 0.917 1 94.75 66 THR B C 1
ATOM 4572 O O . THR B 1 66 ? -26.125 1.202 2.021 1 94.75 66 THR B O 1
ATOM 4575 N N . VAL B 1 67 ? -24.406 0.572 0.724 1 94.88 67 VAL B N 1
ATOM 4576 C CA . VAL B 1 67 ? -23.438 0.621 1.812 1 94.88 67 VAL B CA 1
ATOM 4577 C C . VAL B 1 67 ? -22.812 2.014 1.888 1 94.88 67 VAL B C 1
ATOM 4579 O O . VAL B 1 67 ? -21.734 2.252 1.336 1 94.88 67 VAL B O 1
ATOM 4582 N N . ASN B 1 68 ? -23.438 2.908 2.609 1 95.38 68 ASN B N 1
ATOM 4583 C CA . ASN B 1 68 ? -23.062 4.309 2.475 1 95.38 68 ASN B CA 1
ATOM 4584 C C . ASN B 1 68 ? -22.766 4.945 3.832 1 95.38 68 ASN B C 1
ATOM 4586 O O . ASN B 1 68 ? -22.797 6.168 3.967 1 95.38 68 ASN B O 1
ATOM 4590 N N . GLY B 1 69 ? -22.578 4.129 4.863 1 96.56 69 GLY B N 1
ATOM 4591 C CA . GLY B 1 69 ? -22.344 4.68 6.188 1 96.56 69 GLY B CA 1
ATOM 4592 C C . GLY B 1 69 ? -21.188 5.664 6.227 1 96.56 69 GLY B C 1
ATOM 4593 O O . GLY B 1 69 ? -21.328 6.777 6.742 1 96.56 69 GLY B O 1
ATOM 4594 N N . ALA B 1 70 ? -20.047 5.27 5.688 1 97.12 70 ALA B N 1
ATOM 4595 C CA . ALA B 1 70 ? -18.875 6.141 5.668 1 97.12 70 ALA B CA 1
ATOM 4596 C C . ALA B 1 70 ? -19.141 7.402 4.852 1 97.12 70 ALA B C 1
ATOM 4598 O O . ALA B 1 70 ? -18.734 8.5 5.242 1 97.12 70 ALA B O 1
ATOM 4599 N N . ASP B 1 71 ? -19.844 7.227 3.809 1 97.38 71 ASP B N 1
ATOM 4600 C CA . ASP B 1 71 ? -20.172 8.344 2.926 1 97.38 71 ASP B CA 1
ATOM 4601 C C . ASP B 1 71 ? -21.016 9.391 3.654 1 97.38 71 ASP B C 1
ATOM 4603 O O . ASP B 1 71 ? -20.781 10.594 3.494 1 97.38 71 ASP B O 1
ATOM 4607 N N . LEU B 1 72 ? -21.938 8.961 4.426 1 97.06 72 LEU B N 1
ATOM 4608 C CA . LEU B 1 72 ? -22.812 9.859 5.164 1 97.06 72 LEU B CA 1
ATOM 4609 C C . LEU B 1 72 ? -22.031 10.688 6.176 1 97.06 72 LEU B C 1
ATOM 4611 O O . LEU B 1 72 ? -22.234 11.898 6.297 1 97.06 72 LEU B O 1
ATOM 4615 N N . ILE B 1 73 ? -21.156 10.062 6.867 1 97.81 73 ILE B N 1
ATOM 4616 C CA . ILE B 1 73 ? -20.344 10.742 7.859 1 97.81 73 ILE B CA 1
ATOM 4617 C C . ILE B 1 73 ? -19.438 11.773 7.168 1 97.81 73 ILE B C 1
ATOM 4619 O O . ILE B 1 73 ? -19.391 12.938 7.578 1 97.81 73 ILE B O 1
ATOM 4623 N N . LEU B 1 74 ? -18.75 11.367 6.113 1 98.12 74 LEU B N 1
ATOM 4624 C CA . LEU B 1 74 ? -17.797 12.219 5.422 1 98.12 74 LEU B CA 1
ATOM 4625 C C . LEU B 1 74 ? -18.484 13.398 4.754 1 98.12 74 LEU B C 1
ATOM 4627 O O . LEU B 1 74 ? -17.922 14.484 4.664 1 98.12 74 LEU B O 1
ATOM 4631 N N . ASP B 1 75 ? -19.688 13.148 4.309 1 96.75 75 ASP B N 1
ATOM 4632 C CA . ASP B 1 75 ? -20.469 14.227 3.713 1 96.75 75 ASP B CA 1
ATOM 4633 C C . ASP B 1 75 ? -20.734 15.344 4.719 1 96.75 75 ASP B C 1
ATOM 4635 O O . ASP B 1 75 ? -20.594 16.531 4.387 1 96.75 75 ASP B O 1
ATOM 4639 N N . ARG B 1 76 ? -21.047 14.984 5.895 1 96.81 76 ARG B N 1
ATOM 4640 C CA . ARG B 1 76 ? -21.312 15.953 6.949 1 96.81 76 ARG B CA 1
ATOM 4641 C C . ARG B 1 76 ? -20.047 16.703 7.34 1 96.81 76 ARG B C 1
ATOM 4643 O O . ARG B 1 76 ? -20.078 17.922 7.562 1 96.81 76 ARG B O 1
ATOM 4650 N N . VAL B 1 77 ? -18.953 16 7.434 1 97.75 77 VAL B N 1
ATOM 4651 C CA . VAL B 1 77 ? -17.703 16.641 7.797 1 97.75 77 VAL B CA 1
ATOM 4652 C C . VAL B 1 77 ? -17.266 17.609 6.695 1 97.75 77 VAL B C 1
ATOM 4654 O O . VAL B 1 77 ? -16.797 18.703 6.98 1 97.75 77 VAL B O 1
ATOM 4657 N N . PHE B 1 78 ? -17.406 17.141 5.441 1 97.75 78 PHE B N 1
ATOM 4658 C CA . PHE B 1 78 ? -17.109 17.969 4.277 1 97.75 78 PHE B CA 1
ATOM 4659 C C . PHE B 1 78 ? -17.859 19.281 4.348 1 97.75 78 PHE B C 1
ATOM 4661 O O . PHE B 1 78 ? -17.281 20.344 4.117 1 97.75 78 PHE B O 1
ATOM 4668 N N . ASP B 1 79 ? -19.078 19.25 4.766 1 96.06 79 ASP B N 1
ATOM 4669 C CA . ASP B 1 79 ? -19.922 20.453 4.914 1 96.06 79 ASP B CA 1
ATOM 4670 C C . ASP B 1 79 ? -19.484 21.281 6.121 1 96.06 79 ASP B C 1
ATOM 4672 O O . ASP B 1 79 ? -19.453 22.5 6.059 1 96.06 79 ASP B O 1
ATOM 4676 N N . ASN B 1 80 ? -19.172 20.594 7.148 1 95.06 80 ASN B N 1
ATOM 4677 C CA . ASN B 1 80 ? -18.766 21.266 8.375 1 95.06 80 ASN B CA 1
ATOM 4678 C C . ASN B 1 80 ? -17.531 22.125 8.164 1 95.06 80 ASN B C 1
ATOM 4680 O O . ASN B 1 80 ? -17.406 23.188 8.773 1 95.06 80 ASN B O 1
ATOM 4684 N N . VAL B 1 81 ? -16.609 21.656 7.352 1 96.75 81 VAL B N 1
ATOM 4685 C CA . VAL B 1 81 ? -15.383 22.422 7.078 1 96.75 81 VAL B CA 1
ATOM 4686 C C . VAL B 1 81 ? -15.711 23.625 6.191 1 96.75 81 VAL B C 1
ATOM 4688 O O . VAL B 1 81 ? -15.031 24.641 6.254 1 96.75 81 VAL B O 1
ATOM 4691 N N . GLY B 1 82 ? -16.703 23.438 5.367 1 96.12 82 GLY B N 1
ATOM 4692 C CA . GLY B 1 82 ? -17.125 24.531 4.504 1 96.12 82 GLY B CA 1
ATOM 4693 C C . GLY B 1 82 ? -16.828 24.281 3.037 1 96.12 82 GLY B C 1
ATOM 4694 O O . GLY B 1 82 ? -17.016 25.172 2.203 1 96.12 82 GLY B O 1
ATOM 4695 N N . PHE B 1 83 ? -16.453 23.109 2.689 1 96.69 83 PHE B N 1
ATOM 4696 C CA . PHE B 1 83 ? -16.078 22.828 1.308 1 96.69 83 PHE B CA 1
ATOM 4697 C C . PHE B 1 83 ? -17.312 22.797 0.41 1 96.69 83 PHE B C 1
ATOM 4699 O O . PHE B 1 83 ? -17.188 22.781 -0.816 1 96.69 83 PHE B O 1
ATOM 4706 N N . SER B 1 84 ? -18.484 22.797 1 1 94.19 84 SER B N 1
ATOM 4707 C CA . SER B 1 84 ? -19.734 22.828 0.238 1 94.19 84 SER B CA 1
ATOM 4708 C C . SER B 1 84 ? -19.828 24.109 -0.599 1 94.19 84 SER B C 1
ATOM 4710 O O . SER B 1 84 ? -20.656 24.188 -1.511 1 94.19 84 SER B O 1
ATOM 4712 N N . ARG B 1 85 ? -19.016 25.047 -0.268 1 92.81 85 ARG B N 1
ATOM 4713 C CA . ARG B 1 85 ? -18.938 26.281 -1.054 1 92.81 85 ARG B CA 1
ATOM 4714 C C . ARG B 1 85 ? -18.516 25.984 -2.492 1 92.81 85 ARG B C 1
ATOM 4716 O O . ARG B 1 85 ? -18.844 26.75 -3.404 1 92.81 85 ARG B O 1
ATOM 4723 N N . ILE B 1 86 ? -17.75 24.969 -2.604 1 91.19 86 ILE B N 1
ATOM 4724 C CA . ILE B 1 86 ? -17.406 24.516 -3.945 1 91.19 86 ILE B CA 1
ATOM 4725 C C . ILE B 1 86 ? -18.531 23.656 -4.516 1 91.19 86 ILE B C 1
ATOM 4727 O O . ILE B 1 86 ? -18.719 22.516 -4.102 1 91.19 86 ILE B O 1
ATOM 4731 N N . ASP B 1 87 ? -19.281 24.203 -5.348 1 86.06 87 ASP B N 1
ATOM 4732 C CA . ASP B 1 87 ? -20.484 23.547 -5.859 1 86.06 87 ASP B CA 1
ATOM 4733 C C . ASP B 1 87 ? -20.141 22.625 -7.031 1 86.06 87 ASP B C 1
ATOM 4735 O O . ASP B 1 87 ? -20.516 22.891 -8.172 1 86.06 87 ASP B O 1
ATOM 4739 N N . ASP B 1 88 ? -19.516 21.656 -6.824 1 87.94 88 ASP B N 1
ATOM 4740 C CA . ASP B 1 88 ? -19.188 20.625 -7.82 1 87.94 88 ASP B CA 1
ATOM 4741 C C . ASP B 1 88 ? -19.359 19.234 -7.238 1 87.94 88 ASP B C 1
ATOM 4743 O O . ASP B 1 88 ? -18.609 18.844 -6.328 1 87.94 88 ASP B O 1
ATOM 4747 N N . GLY B 1 89 ? -20.281 18.5 -7.777 1 91.5 89 GLY B N 1
ATOM 4748 C CA . GLY B 1 89 ? -20.609 17.172 -7.277 1 91.5 89 GLY B CA 1
ATOM 4749 C C . GLY B 1 89 ? -19.469 16.172 -7.445 1 91.5 89 GLY B C 1
ATOM 4750 O O . GLY B 1 89 ? -19.281 15.305 -6.598 1 91.5 89 GLY B O 1
ATOM 4751 N N . ILE B 1 90 ? -18.719 16.344 -8.469 1 93.19 90 ILE B N 1
ATOM 4752 C CA . ILE B 1 90 ? -17.625 15.422 -8.742 1 93.19 90 ILE B CA 1
ATOM 4753 C C . ILE B 1 90 ? -16.516 15.617 -7.707 1 93.19 90 ILE B C 1
ATOM 4755 O O . ILE B 1 90 ? -15.914 14.648 -7.23 1 93.19 90 ILE B O 1
ATOM 4759 N N . PHE B 1 91 ? -16.281 16.859 -7.352 1 94.56 91 PHE B N 1
ATOM 4760 C CA . PHE B 1 91 ? -15.258 17.203 -6.367 1 94.56 91 PHE B CA 1
ATOM 4761 C C . PHE B 1 91 ? -15.562 16.531 -5.027 1 94.56 91 PHE B C 1
ATOM 4763 O O . PHE B 1 91 ? -14.695 15.875 -4.445 1 94.56 91 PHE B O 1
ATOM 4770 N N . ARG B 1 92 ? -16.75 16.672 -4.605 1 95.75 92 ARG B N 1
ATOM 4771 C CA . ARG B 1 92 ? -17.203 16.094 -3.344 1 95.75 92 ARG B CA 1
ATOM 4772 C C . ARG B 1 92 ? -17.062 14.578 -3.359 1 95.75 92 ARG B C 1
ATOM 4774 O O . ARG B 1 92 ? -16.578 13.984 -2.398 1 95.75 92 ARG B O 1
ATOM 4781 N N . LYS B 1 93 ? -17.453 13.977 -4.453 1 96.62 93 LYS B N 1
ATOM 4782 C CA . LYS B 1 93 ? -17.391 12.531 -4.594 1 96.62 93 LYS B CA 1
ATOM 4783 C C . LYS B 1 93 ? -15.953 12.039 -4.559 1 96.62 93 LYS B C 1
ATOM 4785 O O . LYS B 1 93 ? -15.648 11.039 -3.904 1 96.62 93 LYS B O 1
ATOM 4790 N N . LEU B 1 94 ? -15.055 12.742 -5.211 1 96.19 94 LEU B N 1
ATOM 4791 C CA . LEU B 1 94 ? -13.656 12.336 -5.281 1 96.19 94 LEU B CA 1
ATOM 4792 C C . LEU B 1 94 ? -12.984 12.438 -3.914 1 96.19 94 LEU B C 1
ATOM 4794 O O . LEU B 1 94 ? -12.188 11.578 -3.539 1 96.19 94 LEU B O 1
ATOM 4798 N N . VAL B 1 95 ? -13.32 13.469 -3.166 1 97.31 95 VAL B N 1
ATOM 4799 C CA . VAL B 1 95 ? -12.734 13.664 -1.843 1 97.31 95 VAL B CA 1
ATOM 4800 C C . VAL B 1 95 ? -13.195 12.555 -0.902 1 97.31 95 VAL B C 1
ATOM 4802 O O . VAL B 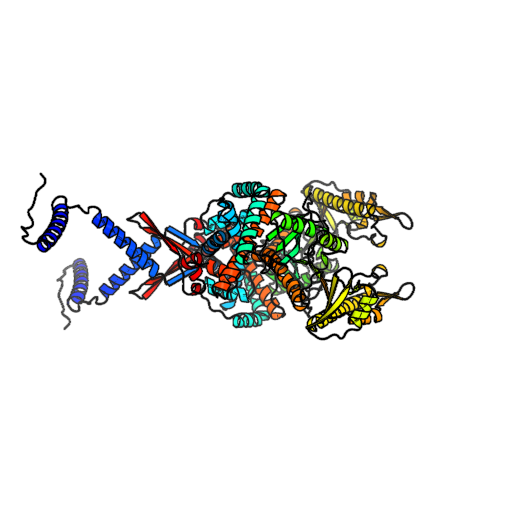1 95 ? -12.375 11.938 -0.215 1 97.31 95 VAL B O 1
ATOM 4805 N N . LYS B 1 96 ? -14.461 12.289 -0.892 1 97.69 96 LYS B N 1
ATOM 4806 C CA . LYS B 1 96 ? -15.008 11.258 -0.01 1 97.69 96 LYS B CA 1
ATOM 4807 C C . LYS B 1 96 ? -14.469 9.875 -0.384 1 97.69 96 LYS B C 1
ATOM 4809 O O . LYS B 1 96 ? -14.102 9.094 0.492 1 97.69 96 LYS B O 1
ATOM 4814 N N . ALA B 1 97 ? -14.406 9.648 -1.661 1 96.88 97 ALA B N 1
ATOM 4815 C CA . ALA B 1 97 ? -13.883 8.367 -2.129 1 96.88 97 ALA B CA 1
ATOM 4816 C C . ALA B 1 97 ? -12.414 8.203 -1.742 1 96.88 97 ALA B C 1
ATOM 4818 O O . ALA B 1 97 ? -11.969 7.09 -1.457 1 96.88 97 ALA B O 1
ATOM 4819 N N . ARG B 1 98 ? -11.695 9.289 -1.748 1 96.81 98 ARG B N 1
ATOM 4820 C CA . ARG B 1 98 ? -10.273 9.25 -1.403 1 96.81 98 ARG B CA 1
ATOM 4821 C C . ARG B 1 98 ? -10.078 8.789 0.038 1 96.81 98 ARG B C 1
ATOM 4823 O O . ARG B 1 98 ? -9.078 8.141 0.357 1 96.81 98 ARG B O 1
ATOM 4830 N N . LEU B 1 99 ? -10.984 9.055 0.879 1 97.62 99 LEU B N 1
ATOM 4831 C CA . LEU B 1 99 ? -10.883 8.695 2.287 1 97.62 99 LEU B CA 1
ATOM 4832 C C . LEU B 1 99 ? -11.438 7.293 2.527 1 97.62 99 LEU B C 1
ATOM 4834 O O . LEU B 1 99 ? -10.961 6.574 3.412 1 97.62 99 LEU B O 1
ATOM 4838 N N . SER B 1 100 ? -12.398 6.883 1.751 1 95.62 100 SER B N 1
ATOM 4839 C CA . SER B 1 100 ? -13.078 5.609 1.981 1 95.62 100 SER B CA 1
ATOM 4840 C C . SER B 1 100 ? -12.453 4.492 1.151 1 95.62 100 SER B C 1
ATOM 4842 O O . SER B 1 100 ? -12.453 3.332 1.563 1 95.62 100 SER B O 1
ATOM 4844 N N . TYR B 1 101 ? -12.055 4.832 0.014 1 94.19 101 TYR B N 1
ATOM 4845 C CA . TYR B 1 101 ? -11.539 3.865 -0.949 1 94.19 101 TYR B CA 1
ATOM 4846 C C . TYR B 1 101 ? -10.438 4.48 -1.799 1 94.19 101 TYR B C 1
ATOM 4848 O O . TYR B 1 101 ? -10.625 4.73 -2.99 1 94.19 101 TYR B O 1
ATOM 4856 N N . PRO B 1 102 ? -9.289 4.68 -1.212 1 94.69 102 PRO B N 1
ATOM 4857 C CA . PRO B 1 102 ? -8.188 5.27 -1.976 1 94.69 102 PRO B CA 1
ATOM 4858 C C . PRO B 1 102 ? -7.711 4.371 -3.115 1 94.69 102 PRO B C 1
ATOM 4860 O O . PRO B 1 102 ? -7.266 3.244 -2.877 1 94.69 102 PRO B O 1
ATOM 4863 N N . ALA B 1 103 ? -7.883 4.836 -4.34 1 93 103 ALA B N 1
ATOM 4864 C CA . ALA B 1 103 ? -7.52 4.094 -5.543 1 93 103 ALA B CA 1
ATOM 4865 C C . ALA B 1 103 ? -7.367 5.027 -6.738 1 93 103 ALA B C 1
ATOM 4867 O O . ALA B 1 103 ? -7.418 6.25 -6.59 1 93 103 ALA B O 1
ATOM 4868 N N . SER B 1 104 ? -7.078 4.422 -7.887 1 92.69 104 SER B N 1
ATOM 4869 C CA . SER B 1 104 ? -7.023 5.195 -9.125 1 92.69 104 SER B CA 1
ATOM 4870 C C . SER B 1 104 ? -8.383 5.797 -9.461 1 92.69 104 SER B C 1
ATOM 4872 O O . SER B 1 104 ? -9.398 5.414 -8.875 1 92.69 104 SER B O 1
ATOM 4874 N N . LYS B 1 105 ? -8.344 6.801 -10.398 1 94.88 105 LYS B N 1
ATOM 4875 C CA . LYS B 1 105 ? -9.609 7.426 -10.773 1 94.88 105 LYS B CA 1
ATOM 4876 C C . LYS B 1 105 ? -10.523 6.43 -11.484 1 94.88 105 LYS B C 1
ATOM 4878 O O . LYS B 1 105 ? -11.742 6.461 -11.305 1 94.88 105 LYS B O 1
ATOM 4883 N N . SER B 1 106 ? -9.938 5.609 -12.273 1 93.25 106 SER B N 1
ATOM 4884 C CA . SER B 1 106 ? -10.727 4.566 -12.914 1 93.25 106 SER B CA 1
ATOM 4885 C C . SER B 1 106 ? -11.367 3.641 -11.891 1 93.25 106 SER B C 1
ATOM 4887 O O . SER B 1 106 ? -12.555 3.314 -11.984 1 93.25 106 SER B O 1
ATOM 4889 N N . ALA B 1 107 ? -10.625 3.232 -10.938 1 92.88 107 ALA B N 1
ATOM 4890 C CA . ALA B 1 107 ? -11.141 2.385 -9.859 1 92.88 107 ALA B CA 1
ATOM 4891 C C . ALA B 1 107 ? -12.18 3.129 -9.031 1 92.88 107 ALA B C 1
ATOM 4893 O O . ALA B 1 107 ? -13.141 2.529 -8.539 1 92.88 107 ALA B O 1
ATOM 4894 N N . THR B 1 108 ? -11.961 4.387 -8.891 1 95.62 108 THR B N 1
ATOM 4895 C CA . THR B 1 108 ? -12.891 5.203 -8.125 1 95.62 108 THR B CA 1
ATOM 4896 C C . THR B 1 108 ? -14.258 5.25 -8.805 1 95.62 108 THR B C 1
ATOM 4898 O O . THR B 1 108 ? -15.289 5.156 -8.141 1 95.62 108 THR B O 1
ATOM 4901 N N . VAL B 1 109 ? -14.266 5.395 -10.07 1 95.44 109 VAL B N 1
ATOM 4902 C CA . VAL B 1 109 ? -15.516 5.414 -10.828 1 95.44 109 VAL B CA 1
ATOM 4903 C C . VAL B 1 109 ? -16.266 4.098 -10.625 1 95.44 109 VAL B C 1
ATOM 4905 O O . VAL B 1 109 ? -17.484 4.09 -10.422 1 95.44 109 VAL B O 1
ATOM 4908 N N . GLU B 1 110 ? -15.562 3.047 -10.633 1 93.12 110 GLU B N 1
ATOM 4909 C CA . GLU B 1 110 ? -16.156 1.739 -10.383 1 93.12 110 GLU B CA 1
ATOM 4910 C C . GLU B 1 110 ? -16.703 1.643 -8.953 1 93.12 110 GLU B C 1
ATOM 4912 O O . GLU B 1 110 ? -17.781 1.096 -8.727 1 93.12 110 GLU B O 1
ATOM 4917 N N . TYR B 1 111 ? -15.961 2.131 -8.094 1 94.62 111 TYR B N 1
ATOM 4918 C CA . TYR B 1 111 ? -16.359 2.156 -6.695 1 94.62 111 TYR B CA 1
ATOM 4919 C C . TYR B 1 111 ? -17.688 2.9 -6.523 1 94.62 111 TYR B C 1
ATOM 4921 O O . TYR B 1 111 ? -18.594 2.426 -5.832 1 94.62 111 TYR B O 1
ATOM 4929 N N . LEU B 1 112 ? -17.781 4.055 -7.133 1 95.5 112 LEU B N 1
ATOM 4930 C CA . LEU B 1 112 ? -19 4.871 -7.039 1 95.5 112 LEU B CA 1
ATOM 4931 C C . LEU B 1 112 ? -20.188 4.145 -7.645 1 95.5 112 LEU B C 1
ATOM 4933 O O . LEU B 1 112 ? -21.297 4.223 -7.113 1 95.5 112 LEU B O 1
ATOM 4937 N N . LYS B 1 113 ? -19.953 3.436 -8.656 1 93.44 113 LYS B N 1
ATOM 4938 C CA . LYS B 1 113 ? -21.016 2.65 -9.281 1 93.44 113 LYS B CA 1
ATOM 4939 C C . LYS B 1 113 ? -21.438 1.491 -8.391 1 93.44 113 LYS B C 1
ATOM 4941 O O . LYS B 1 113 ? -22.625 1.299 -8.141 1 93.44 113 LYS B O 1
ATOM 4946 N N . ASN B 1 114 ? -20.531 0.805 -7.848 1 91.88 114 ASN B N 1
ATOM 4947 C CA . ASN B 1 114 ? -20.797 -0.387 -7.047 1 91.88 114 ASN B CA 1
ATOM 4948 C C . ASN B 1 114 ? -21.5 -0.041 -5.742 1 91.88 114 ASN B C 1
ATOM 4950 O O . ASN B 1 114 ? -22.406 -0.763 -5.312 1 91.88 114 ASN B O 1
ATOM 4954 N N . HIS B 1 115 ? -21.094 1 -5.141 1 91.81 115 HIS B N 1
ATOM 4955 C CA . HIS B 1 115 ? -21.578 1.302 -3.801 1 91.81 115 HIS B CA 1
ATOM 4956 C C . HIS B 1 115 ? -22.828 2.186 -3.855 1 91.81 115 HIS B C 1
ATOM 4958 O O . HIS B 1 115 ? -23.703 2.084 -2.994 1 91.81 115 HIS B O 1
ATOM 4964 N N . PHE B 1 116 ? -22.906 3.039 -4.93 1 91.44 116 PHE B N 1
ATOM 4965 C CA . PHE B 1 116 ? -23.953 4.055 -4.887 1 91.44 116 PHE B CA 1
ATOM 4966 C C . PHE B 1 116 ? -24.766 4.047 -6.18 1 91.44 116 PHE B C 1
ATOM 4968 O O . PHE B 1 116 ? -25.656 4.879 -6.359 1 91.44 116 PHE B O 1
ATOM 4975 N N . ASP B 1 117 ? -24.484 3.189 -7.047 1 89.5 117 ASP B N 1
ATOM 4976 C CA . ASP B 1 117 ? -25.125 3.145 -8.359 1 89.5 117 ASP B CA 1
ATOM 4977 C C . ASP B 1 117 ? -24.984 4.48 -9.086 1 89.5 117 ASP B C 1
ATOM 4979 O O . ASP B 1 117 ? -25.922 4.93 -9.75 1 89.5 117 ASP B O 1
ATOM 4983 N N . ASP B 1 118 ? -23.875 5.113 -8.805 1 90.56 118 ASP B N 1
ATOM 4984 C CA . ASP B 1 118 ? -23.562 6.395 -9.43 1 90.56 118 ASP B CA 1
ATOM 4985 C C . ASP B 1 118 ? -22.781 6.191 -10.727 1 90.56 118 ASP B C 1
ATOM 4987 O O . ASP B 1 118 ? -21.641 5.707 -10.703 1 90.56 118 ASP B O 1
ATOM 4991 N N . ASP B 1 119 ? -23.359 6.586 -11.828 1 89.81 119 ASP B N 1
ATOM 4992 C CA . ASP B 1 119 ? -22.734 6.387 -13.125 1 89.81 119 ASP B CA 1
ATOM 4993 C C . ASP B 1 119 ? -21.922 7.613 -13.539 1 89.81 119 ASP B C 1
ATOM 4995 O O . ASP B 1 119 ? -22.297 8.344 -14.461 1 89.81 119 ASP B O 1
ATOM 4999 N N . VAL B 1 120 ? -20.875 7.832 -12.938 1 91.75 120 VAL B N 1
ATOM 5000 C CA . VAL B 1 120 ? -19.969 8.906 -13.305 1 91.75 120 VAL B CA 1
ATOM 5001 C C . VAL B 1 120 ? -19 8.414 -14.375 1 91.75 120 VAL B C 1
ATOM 5003 O O . VAL B 1 120 ? -18.391 7.348 -14.234 1 91.75 120 VAL B O 1
ATOM 5006 N N . SER B 1 121 ? -18.875 9.117 -15.391 1 93.88 121 SER B N 1
ATOM 5007 C CA . SER B 1 121 ? -17.953 8.719 -16.453 1 93.88 121 SER B CA 1
ATOM 5008 C C . SER B 1 121 ? -16.516 9.102 -16.109 1 93.88 121 SER B C 1
ATOM 5010 O O . SER B 1 121 ? -16.281 10.18 -15.555 1 93.88 121 SER B O 1
ATOM 5012 N N . LEU B 1 122 ? -15.641 8.211 -16.5 1 94.06 122 LEU B N 1
ATOM 5013 C CA . LEU B 1 122 ? -14.227 8.453 -16.266 1 94.06 122 LEU B CA 1
ATOM 5014 C C . LEU B 1 122 ? -13.758 9.703 -17.016 1 94.06 122 LEU B C 1
ATOM 5016 O O . LEU B 1 122 ? -12.961 10.484 -16.484 1 94.06 122 LEU B O 1
ATOM 5020 N N . SER B 1 123 ? -14.281 9.906 -18.156 1 93.81 123 SER B N 1
ATOM 5021 C CA . SER B 1 123 ? -13.93 11.07 -18.969 1 93.81 123 SER B CA 1
ATOM 5022 C C . SER B 1 123 ? -14.328 12.367 -18.266 1 93.81 123 SER B C 1
ATOM 5024 O O . SER B 1 123 ? -13.594 13.359 -18.312 1 93.81 123 SER B O 1
ATOM 5026 N N . LYS B 1 124 ? -15.469 12.328 -17.672 1 93.25 124 LYS B N 1
ATOM 5027 C CA . LYS B 1 124 ? -15.93 13.508 -16.938 1 93.25 124 LYS B CA 1
ATOM 5028 C C . LYS B 1 124 ? -15.016 13.805 -15.758 1 93.25 124 LYS B C 1
ATOM 5030 O O . LYS B 1 124 ? -14.734 14.969 -15.461 1 93.25 124 LYS B O 1
ATOM 5035 N N . VAL B 1 125 ? -14.602 12.766 -15.125 1 94.44 125 VAL B N 1
ATOM 5036 C CA . VAL B 1 125 ? -13.695 12.922 -13.992 1 94.44 125 VAL B CA 1
ATOM 5037 C C . VAL B 1 125 ? -12.383 13.555 -14.461 1 94.44 125 VAL B C 1
ATOM 5039 O O . VAL B 1 125 ? -11.891 14.5 -13.852 1 94.44 125 VAL B O 1
ATOM 5042 N N . TYR B 1 126 ? -11.867 13.102 -15.586 1 92.31 126 TYR B N 1
ATOM 5043 C CA . TYR B 1 126 ? -10.609 13.625 -16.109 1 92.31 126 TYR B CA 1
ATOM 5044 C C . TYR B 1 126 ? -10.758 15.078 -16.547 1 92.31 126 TYR B C 1
ATOM 5046 O O . TYR B 1 126 ? -9.875 15.898 -16.297 1 92.31 126 TYR B O 1
ATOM 5054 N N . ARG B 1 127 ? -11.844 15.367 -17.141 1 90.31 127 ARG B N 1
ATOM 5055 C CA . ARG B 1 127 ? -12.102 16.75 -17.547 1 90.31 127 ARG B CA 1
ATOM 5056 C C . ARG B 1 127 ? -12.188 17.656 -16.328 1 90.31 127 ARG B C 1
ATOM 5058 O O . ARG B 1 127 ? -11.719 18.797 -16.359 1 90.31 127 ARG B O 1
ATOM 5065 N N . TYR B 1 128 ? -12.766 17.109 -15.359 1 91.44 128 TYR B N 1
ATOM 5066 C CA . TYR B 1 128 ? -12.859 17.891 -14.125 1 91.44 128 TYR B CA 1
ATOM 5067 C C . TYR B 1 128 ? -11.477 18.141 -13.539 1 91.44 128 TYR B C 1
ATOM 5069 O O . TYR B 1 128 ? -11.188 19.25 -13.086 1 91.44 128 TYR B O 1
ATOM 5077 N N . LEU B 1 129 ? -10.641 17.125 -13.516 1 91.94 129 LEU B N 1
ATOM 5078 C CA . LEU B 1 129 ? -9.289 17.266 -12.992 1 91.94 129 LEU B CA 1
ATOM 5079 C C . LEU B 1 129 ? -8.516 18.328 -13.781 1 91.94 129 LEU B C 1
ATOM 5081 O O . LEU B 1 129 ? -7.734 19.078 -13.211 1 91.94 129 LEU B O 1
ATOM 5085 N N . ASP B 1 130 ? -8.766 18.391 -14.992 1 88.88 130 ASP B N 1
ATOM 5086 C CA . ASP B 1 130 ? -8.086 19.359 -15.852 1 88.88 130 ASP B CA 1
ATOM 5087 C C . ASP B 1 130 ? -8.516 20.797 -15.516 1 88.88 130 ASP B C 1
ATOM 5089 O O . ASP B 1 130 ? -7.738 21.734 -15.672 1 88.88 130 ASP B O 1
ATOM 5093 N N . LYS B 1 131 ? -9.664 20.891 -15 1 83.56 131 LYS B N 1
ATOM 5094 C CA . LYS B 1 131 ? -10.203 22.219 -14.68 1 83.56 131 LYS B CA 1
ATOM 5095 C C . LYS B 1 131 ? -9.836 22.641 -13.258 1 83.56 131 LYS B C 1
ATOM 5097 O O . LYS B 1 131 ? -9.789 23.828 -12.953 1 83.56 131 LYS B O 1
ATOM 5102 N N . LEU B 1 132 ? -9.695 21.703 -12.359 1 80.25 132 LEU B N 1
ATOM 5103 C CA . LEU B 1 132 ? -9.508 21.938 -10.93 1 80.25 132 LEU B CA 1
ATOM 5104 C C . LEU B 1 132 ? -8.203 22.688 -10.68 1 80.25 132 LEU B C 1
ATOM 5106 O O . LEU B 1 132 ? -8.086 23.406 -9.68 1 80.25 132 LEU B O 1
ATOM 5110 N N . SER B 1 133 ? -7.238 22.656 -11.477 1 66.06 133 SER B N 1
ATOM 5111 C CA . SER B 1 133 ? -5.887 23.109 -11.156 1 66.06 133 SER B CA 1
ATOM 5112 C C . SER B 1 133 ? -5.883 24.547 -10.672 1 66.06 133 SER B C 1
ATOM 5114 O O . SER B 1 133 ? -5.406 24.844 -9.57 1 66.06 133 SER B O 1
ATOM 5116 N N . ASP B 1 134 ? -6.09 25.578 -11.398 1 66.31 134 ASP B N 1
ATOM 5117 C CA . ASP B 1 134 ? -5.645 26.922 -11.023 1 66.31 134 ASP B CA 1
ATOM 5118 C C . ASP B 1 134 ? -6.652 27.594 -10.086 1 66.31 134 ASP B C 1
ATOM 5120 O O . ASP B 1 134 ? -6.293 28.047 -9 1 66.31 134 ASP B O 1
ATOM 5124 N N . SER B 1 135 ? -7.863 27.641 -10.258 1 69.38 135 SER B N 1
ATOM 5125 C CA . SER B 1 135 ? -8.82 28.438 -9.5 1 69.38 135 SER B CA 1
ATOM 5126 C C . SER B 1 135 ? -9.297 27.703 -8.258 1 69.38 135 SER B C 1
ATOM 5128 O O . SER B 1 135 ? -9.438 28.297 -7.188 1 69.38 135 SER B O 1
ATOM 5130 N N . GLN B 1 136 ? -9.258 26.469 -8.281 1 78.88 136 GLN B N 1
ATOM 5131 C CA . GLN B 1 136 ? -9.836 25.719 -7.164 1 78.88 136 GLN B CA 1
ATOM 5132 C C . GLN B 1 136 ? -8.828 25.562 -6.027 1 78.88 136 GLN B C 1
ATOM 5134 O O . GLN B 1 136 ? -9.211 25.547 -4.855 1 78.88 136 GLN B O 1
ATOM 5139 N N . HIS B 1 137 ? -7.613 25.625 -6.379 1 84.88 137 HIS B N 1
ATOM 5140 C CA . HIS B 1 137 ? -6.582 25.547 -5.352 1 84.88 137 HIS B CA 1
ATOM 5141 C C . HIS B 1 137 ? -6.684 26.719 -4.375 1 84.88 137 HIS B C 1
ATOM 5143 O O . HIS B 1 137 ? -6.602 26.531 -3.16 1 84.88 137 HIS B O 1
ATOM 5149 N N . ARG B 1 138 ? -6.938 27.828 -4.906 1 87.94 138 ARG B N 1
ATOM 5150 C CA . ARG B 1 138 ? -7.027 29.031 -4.086 1 87.94 138 ARG B CA 1
ATOM 5151 C C . ARG B 1 138 ? -8.227 28.969 -3.146 1 87.94 138 ARG B C 1
ATOM 5153 O O . ARG B 1 138 ? -8.102 29.266 -1.957 1 87.94 138 ARG B O 1
ATOM 5160 N N . ILE B 1 139 ? -9.312 28.531 -3.662 1 92.38 139 ILE B N 1
ATOM 5161 C CA . ILE B 1 139 ? -10.539 28.484 -2.877 1 92.38 139 ILE B CA 1
ATOM 5162 C C . ILE B 1 139 ? -10.406 27.422 -1.784 1 92.38 139 ILE B C 1
ATOM 5164 O O . ILE B 1 139 ? -10.812 27.656 -0.64 1 92.38 139 ILE B O 1
ATOM 5168 N N . VAL B 1 140 ? -9.867 26.312 -2.119 1 94.38 140 VAL B N 1
ATOM 5169 C CA . VAL B 1 140 ? -9.695 25.203 -1.177 1 94.38 140 VAL B CA 1
ATOM 5170 C C . VAL B 1 140 ? -8.805 25.656 -0.02 1 94.38 140 VAL B C 1
ATOM 5172 O O . VAL B 1 140 ? -9.109 25.391 1.146 1 94.38 140 VAL B O 1
ATOM 5175 N N . GLN B 1 141 ? -7.742 26.297 -0.371 1 93.44 141 GLN B N 1
ATOM 5176 C CA . GLN B 1 141 ? -6.82 26.781 0.653 1 93.44 141 GLN B CA 1
ATOM 5177 C C . GLN B 1 141 ? -7.488 27.812 1.56 1 93.44 141 GLN B C 1
ATOM 5179 O O . GLN B 1 141 ? -7.32 27.766 2.781 1 93.44 141 GLN B O 1
ATOM 5184 N N . GLU B 1 142 ? -8.219 28.672 0.977 1 94.38 142 GLU B N 1
ATOM 5185 C CA . GLU B 1 142 ? -8.93 29.688 1.745 1 94.38 142 GLU B CA 1
ATOM 5186 C C . GLU B 1 142 ? -9.898 29.062 2.738 1 94.38 142 GLU B C 1
ATOM 5188 O O . GLU B 1 142 ? -9.945 29.453 3.904 1 94.38 142 GLU B O 1
ATOM 5193 N N . ILE B 1 143 ? -10.625 28.141 2.254 1 96.25 143 ILE B N 1
ATOM 5194 C CA . ILE B 1 143 ? -11.594 27.453 3.104 1 96.25 143 ILE B CA 1
ATOM 5195 C C . ILE B 1 143 ? -10.867 26.766 4.258 1 96.25 143 ILE B C 1
ATOM 5197 O O . ILE B 1 143 ? -11.289 26.859 5.41 1 96.25 143 ILE B O 1
ATOM 5201 N N . SER B 1 144 ? -9.781 26.094 3.936 1 96.44 144 SER B N 1
ATOM 5202 C CA . SER B 1 144 ? -9.016 25.359 4.941 1 96.44 144 SER B CA 1
ATOM 5203 C C . SER B 1 144 ? -8.469 26.312 6.008 1 96.44 144 SER B C 1
ATOM 5205 O O . SER B 1 144 ? -8.555 26.031 7.203 1 96.44 144 SER B O 1
ATOM 5207 N N . VAL B 1 145 ? -7.957 27.469 5.594 1 95.56 145 VAL B N 1
ATOM 5208 C CA . VAL B 1 145 ? -7.359 28.438 6.508 1 95.56 145 VAL B CA 1
ATOM 5209 C C . VAL B 1 145 ? -8.445 29.062 7.387 1 95.56 145 VAL B C 1
ATOM 5211 O O . VAL B 1 145 ? -8.281 29.172 8.602 1 95.56 145 VAL B O 1
ATOM 5214 N N . GLU B 1 146 ? -9.531 29.406 6.773 1 94.94 146 GLU B N 1
ATOM 5215 C CA . GLU B 1 146 ? -10.633 30.016 7.52 1 94.94 146 GLU B CA 1
ATOM 5216 C C . GLU B 1 146 ? -11.188 29.047 8.57 1 94.94 146 GLU B C 1
ATOM 5218 O O . GLU B 1 146 ? -11.438 29.453 9.711 1 94.94 146 GLU B O 1
ATOM 5223 N N . HIS B 1 147 ? -11.352 27.875 8.18 1 96.06 147 HIS B N 1
ATOM 5224 C CA . HIS B 1 147 ? -11.828 26.859 9.109 1 96.06 147 HIS B CA 1
ATOM 5225 C C . HIS B 1 147 ? -10.859 26.688 10.273 1 96.06 147 HIS B C 1
ATOM 5227 O O . HIS B 1 147 ? -11.273 26.641 11.438 1 96.06 147 HIS B O 1
ATOM 5233 N N . THR B 1 148 ? -9.57 26.609 9.984 1 95.5 148 THR B N 1
ATOM 5234 C CA . THR B 1 148 ? -8.547 26.422 11.008 1 95.5 148 THR B CA 1
ATOM 5235 C C . THR B 1 148 ? -8.516 27.609 11.961 1 95.5 148 THR B C 1
ATOM 5237 O O . THR B 1 148 ? -8.414 27.438 13.18 1 95.5 148 THR B O 1
ATOM 5240 N N . ARG B 1 149 ? -8.617 28.781 11.422 1 93.12 149 ARG B N 1
ATOM 5241 C CA . ARG B 1 149 ? -8.648 29.984 12.242 1 93.12 149 ARG B CA 1
ATOM 5242 C C . ARG B 1 149 ? -9.812 29.938 13.227 1 93.12 149 ARG B C 1
ATOM 5244 O O . ARG B 1 149 ? -9.656 30.297 14.398 1 93.12 149 ARG B O 1
ATOM 5251 N N . LYS B 1 150 ? -10.938 29.484 12.711 1 93 150 LYS B N 1
ATOM 5252 C CA . LYS B 1 150 ? -12.133 29.406 13.547 1 93 150 LYS B CA 1
ATOM 5253 C C . LYS B 1 150 ? -11.945 28.391 14.68 1 93 150 LYS B C 1
ATOM 5255 O O . LYS B 1 150 ? -12.258 28.688 15.836 1 93 150 LYS B O 1
ATOM 5260 N N . ILE B 1 151 ? -11.383 27.281 14.367 1 92.56 151 ILE B N 1
ATOM 5261 C CA . ILE B 1 151 ? -11.234 26.203 15.344 1 92.56 151 ILE B CA 1
ATOM 5262 C C . ILE B 1 151 ? -10.188 26.594 16.391 1 92.56 151 ILE B C 1
ATOM 5264 O O . ILE B 1 151 ? -10.297 26.203 17.547 1 92.56 151 ILE B O 1
ATOM 5268 N N . LEU B 1 152 ? -9.195 27.406 15.961 1 90.62 152 LEU B N 1
ATOM 5269 C CA . LEU B 1 152 ? -8.102 27.781 16.859 1 90.62 152 LEU B CA 1
ATOM 5270 C C . LEU B 1 152 ? -8.414 29.094 17.578 1 90.62 152 LEU B C 1
ATOM 5272 O O . LEU B 1 152 ? -7.539 29.672 18.219 1 90.62 152 LEU B O 1
ATOM 5276 N N . GLY B 1 153 ? -9.562 29.594 17.453 1 88.88 153 GLY B N 1
ATOM 5277 C CA . GLY B 1 153 ? -9.969 30.797 18.188 1 88.88 153 GLY B CA 1
ATOM 5278 C C . GLY B 1 153 ? -9.516 32.062 17.516 1 88.88 153 GLY B C 1
ATOM 5279 O O . GLY B 1 153 ? -9.281 33.094 18.188 1 88.88 153 GLY B O 1
ATOM 5280 N N . GLY B 1 154 ? -9.203 32 16.266 1 86.44 154 GLY B N 1
ATOM 5281 C CA . GLY B 1 154 ? -8.922 33.219 15.484 1 86.44 154 GLY B CA 1
ATOM 5282 C C . GLY B 1 154 ? -7.438 33.438 15.258 1 86.44 154 GLY B C 1
ATOM 5283 O O . GLY B 1 154 ? -7.051 34.312 14.492 1 86.44 154 GLY B O 1
ATOM 5284 N N . HIS B 1 155 ? -6.59 32.594 15.922 1 87.5 155 HIS B N 1
ATOM 5285 C CA . HIS B 1 155 ? -5.148 32.812 15.812 1 87.5 155 HIS B CA 1
ATOM 5286 C C . HIS B 1 155 ? -4.434 31.5 15.5 1 87.5 155 HIS B C 1
ATOM 5288 O O . HIS B 1 155 ? -4.539 30.531 16.25 1 87.5 155 HIS B O 1
ATOM 5294 N N . ILE B 1 156 ? -3.703 31.391 14.406 1 86.38 156 ILE B N 1
ATOM 5295 C CA . ILE B 1 156 ? -3.012 30.172 14 1 86.38 156 ILE B CA 1
ATOM 5296 C C . ILE B 1 156 ? -1.731 30 14.812 1 86.38 156 ILE B C 1
ATOM 5298 O O . ILE B 1 156 ? -1.472 28.938 15.367 1 86.38 156 ILE B O 1
ATOM 5302 N N . GLY B 1 157 ? -0.91 31.031 15.172 1 85 157 GLY B N 1
ATOM 5303 C CA . GLY B 1 157 ? 0.193 31.156 16.109 1 85 157 GLY B CA 1
ATOM 5304 C C . GLY B 1 157 ? 1.447 30.438 15.656 1 85 157 GLY B C 1
ATOM 5305 O O . GLY B 1 157 ? 2.557 30.938 15.812 1 85 157 GLY B O 1
ATOM 5306 N N . VAL B 1 158 ? 1.365 29.094 15.25 1 87.94 158 VAL B N 1
ATOM 5307 C CA . VAL B 1 158 ? 2.555 28.328 14.898 1 87.94 158 VAL B CA 1
ATOM 5308 C C . VAL B 1 158 ? 2.377 27.703 13.516 1 87.94 158 VAL B C 1
ATOM 5310 O O . VAL B 1 158 ? 1.305 27.172 13.195 1 87.94 158 VAL B O 1
ATOM 5313 N N . LEU B 1 159 ? 3.379 27.766 12.734 1 92.62 159 LEU B N 1
ATOM 5314 C CA . LEU B 1 159 ? 3.406 27.203 11.391 1 92.62 159 LEU B CA 1
ATOM 5315 C C . LEU B 1 159 ? 4.488 26.141 11.273 1 92.62 159 LEU B C 1
ATOM 5317 O O . LEU B 1 159 ? 5.664 26.406 11.531 1 92.62 159 LEU B O 1
ATOM 5321 N N . PHE B 1 160 ? 4.055 24.984 10.992 1 94.38 160 PHE B N 1
ATOM 5322 C CA . PHE B 1 160 ? 4.988 23.891 10.742 1 94.38 160 PHE B CA 1
ATOM 5323 C C . PHE B 1 160 ? 5.129 23.641 9.242 1 94.38 160 PHE B C 1
ATOM 5325 O O . PHE B 1 160 ? 4.133 23.516 8.531 1 94.38 160 PHE B O 1
ATOM 5332 N N . TYR B 1 161 ? 6.316 23.547 8.781 1 92.12 161 TYR B N 1
ATOM 5333 C CA . TYR B 1 161 ? 6.555 23.281 7.367 1 92.12 161 TYR B CA 1
ATOM 5334 C C . TYR B 1 161 ? 7.496 22.094 7.195 1 92.12 161 TYR B C 1
ATOM 5336 O O . TYR B 1 161 ? 8.477 21.953 7.93 1 92.12 161 TYR B O 1
ATOM 5344 N N . ASP B 1 162 ? 7.172 21.234 6.328 1 93.06 162 ASP B N 1
ATOM 5345 C CA . ASP B 1 162 ? 8.023 20.109 5.938 1 93.06 162 ASP B CA 1
ATOM 5346 C C . ASP B 1 162 ? 7.766 19.703 4.492 1 93.06 162 ASP B C 1
ATOM 5348 O O . ASP B 1 162 ? 6.793 20.141 3.881 1 93.06 162 ASP B O 1
ATOM 5352 N N . VAL B 1 163 ? 8.688 18.984 3.967 1 93.25 163 VAL B N 1
ATOM 5353 C CA . VAL B 1 163 ? 8.562 18.562 2.576 1 93.25 163 VAL B CA 1
ATOM 5354 C C . VAL B 1 163 ? 8.688 17.031 2.486 1 93.25 163 VAL B C 1
ATOM 5356 O O . VAL B 1 163 ? 9.289 16.406 3.357 1 93.25 163 VAL B O 1
ATOM 5359 N N . THR B 1 164 ? 8.023 16.469 1.531 1 93.81 164 THR B N 1
ATOM 5360 C CA . THR B 1 164 ? 8.18 15.062 1.199 1 93.81 164 THR B CA 1
ATOM 5361 C C . THR B 1 164 ? 8.328 14.875 -0.308 1 93.81 164 THR B C 1
ATOM 5363 O O . THR B 1 164 ? 8.211 15.828 -1.073 1 93.81 164 THR B O 1
ATOM 5366 N N . THR B 1 165 ? 8.781 13.742 -0.741 1 93.94 165 THR B N 1
ATOM 5367 C CA . THR B 1 165 ? 8.93 13.43 -2.158 1 93.94 165 THR B CA 1
ATOM 5368 C C . THR B 1 165 ? 7.902 12.383 -2.59 1 93.94 165 THR B C 1
ATOM 5370 O O . THR B 1 165 ? 7.602 11.453 -1.837 1 93.94 165 THR B O 1
ATOM 5373 N N . LEU B 1 166 ? 7.324 12.586 -3.729 1 94.81 166 LEU B N 1
ATOM 5374 C CA . LEU B 1 166 ? 6.402 11.641 -4.348 1 94.81 166 LEU B CA 1
ATOM 5375 C C . LEU B 1 166 ? 6.969 11.109 -5.656 1 94.81 166 LEU B C 1
ATOM 5377 O O . LEU B 1 166 ? 6.988 11.812 -6.668 1 94.81 166 LEU B O 1
ATOM 5381 N N . TYR B 1 167 ? 7.387 9.828 -5.676 1 92.06 167 TYR B N 1
ATOM 5382 C CA . TYR B 1 167 ? 8.031 9.289 -6.867 1 92.06 167 TYR B CA 1
ATOM 5383 C C . TYR B 1 167 ? 7 8.664 -7.805 1 92.06 167 TYR B C 1
ATOM 5385 O O . TYR B 1 167 ? 5.91 8.281 -7.371 1 92.06 167 TYR B O 1
ATOM 5393 N N . PHE B 1 168 ? 7.355 8.617 -9.047 1 91.5 168 PHE B N 1
ATOM 5394 C CA . PHE B 1 168 ? 6.523 8 -10.078 1 91.5 168 PHE B CA 1
ATOM 5395 C C . PHE B 1 168 ? 7.098 6.656 -10.508 1 91.5 168 PHE B C 1
ATOM 5397 O O . PHE B 1 168 ? 8.312 6.461 -10.492 1 91.5 168 PHE B O 1
ATOM 5404 N N . GLU B 1 169 ? 6.223 5.723 -10.875 1 84.5 169 GLU B N 1
ATOM 5405 C CA . GLU B 1 169 ? 6.672 4.402 -11.312 1 84.5 169 GLU B CA 1
ATOM 5406 C C . GLU B 1 169 ? 7.23 4.453 -12.734 1 84.5 169 GLU B C 1
ATOM 5408 O O . GLU B 1 169 ? 8.055 3.623 -13.109 1 84.5 169 GLU B O 1
ATOM 5413 N N . SER B 1 170 ? 6.789 5.406 -13.414 1 78.81 170 SER B N 1
ATOM 5414 C CA . SER B 1 170 ? 7.285 5.578 -14.773 1 78.81 170 SER B CA 1
ATOM 5415 C C . SER B 1 170 ? 8.695 6.168 -14.781 1 78.81 170 SER B C 1
ATOM 5417 O O . SER B 1 170 ? 9.016 7.016 -13.945 1 78.81 170 SER B O 1
ATOM 5419 N N . ASP B 1 171 ? 9.516 5.758 -15.734 1 76.69 171 ASP B N 1
ATOM 5420 C CA . ASP B 1 171 ? 10.906 6.199 -15.828 1 76.69 171 ASP B CA 1
ATOM 5421 C C . ASP B 1 171 ? 11.023 7.469 -16.672 1 76.69 171 ASP B C 1
ATOM 5423 O O . ASP B 1 171 ? 12.102 8.047 -16.781 1 76.69 171 ASP B O 1
ATOM 5427 N N . TYR B 1 172 ? 9.953 7.938 -17.156 1 78.19 172 TYR B N 1
ATOM 5428 C CA . TYR B 1 172 ? 10 9.094 -18.031 1 78.19 172 TYR B CA 1
ATOM 5429 C C . TYR B 1 172 ? 9.953 10.391 -17.234 1 78.19 172 TYR B C 1
ATOM 5431 O O . TYR B 1 172 ? 9.062 10.578 -16.406 1 78.19 172 TYR B O 1
ATOM 5439 N N . GLU B 1 173 ? 10.93 11.234 -17.484 1 80.5 173 GLU B N 1
ATOM 5440 C CA . GLU B 1 173 ? 10.992 12.539 -16.828 1 80.5 173 GLU B CA 1
ATOM 5441 C C . GLU B 1 173 ? 10.305 13.609 -17.672 1 80.5 173 GLU B C 1
ATOM 5443 O O . GLU B 1 173 ? 10.133 13.445 -18.875 1 80.5 173 GLU B O 1
ATOM 5448 N N . ASP B 1 174 ? 9.781 14.672 -17.078 1 87.31 174 ASP B N 1
ATOM 5449 C CA . ASP B 1 174 ? 9.297 15.883 -1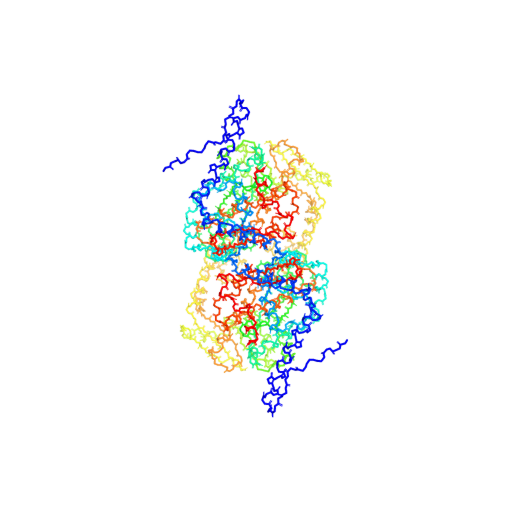7.734 1 87.31 174 ASP B CA 1
ATOM 5450 C C . ASP B 1 174 ? 9.68 17.125 -16.938 1 87.31 174 ASP B C 1
ATOM 5452 O O . ASP B 1 174 ? 10.688 17.141 -16.234 1 87.31 174 ASP B O 1
ATOM 5456 N N . GLU B 1 175 ? 8.977 18.172 -17.156 1 85.69 175 GLU B N 1
ATOM 5457 C CA . GLU B 1 175 ? 9.359 19.438 -16.547 1 85.69 175 GLU B CA 1
ATOM 5458 C C . GLU B 1 175 ? 9.172 19.391 -15.023 1 85.69 175 GLU B C 1
ATOM 5460 O O . GLU B 1 175 ? 9.961 19.984 -14.281 1 85.69 175 GLU B O 1
ATOM 5465 N N . LEU B 1 176 ? 8.211 18.781 -14.656 1 90.69 176 LEU B N 1
ATOM 5466 C CA . LEU B 1 176 ? 7.887 18.719 -13.242 1 90.69 176 LEU B CA 1
ATOM 5467 C C . LEU B 1 176 ? 8.477 17.469 -12.594 1 90.69 176 LEU B C 1
ATOM 5469 O O . LEU B 1 176 ? 9.164 17.547 -11.578 1 90.69 176 LEU B O 1
ATOM 5473 N N . ARG B 1 177 ? 8.336 16.344 -13.211 1 91.88 177 ARG B N 1
ATOM 5474 C CA . ARG B 1 177 ? 8.828 15.062 -12.719 1 91.88 177 ARG B CA 1
ATOM 5475 C C . ARG B 1 177 ? 10.305 14.875 -13.062 1 91.88 177 ARG B C 1
ATOM 5477 O O . ARG B 1 177 ? 10.656 14.648 -14.227 1 91.88 177 ARG B O 1
ATOM 5484 N N . LYS B 1 178 ? 11.117 14.984 -12.07 1 90.38 178 LYS B N 1
ATOM 5485 C CA . LYS B 1 178 ? 12.562 14.883 -12.266 1 90.38 178 LYS B CA 1
ATOM 5486 C C . LYS B 1 178 ? 13.195 13.992 -11.195 1 90.38 178 LYS B C 1
ATOM 5488 O O . LYS B 1 178 ? 12.719 13.93 -10.062 1 90.38 178 LYS B O 1
ATOM 5493 N N . THR B 1 179 ? 14.234 13.367 -11.625 1 85.81 179 THR B N 1
ATOM 5494 C CA . THR B 1 179 ? 14.969 12.547 -10.672 1 85.81 179 THR B CA 1
ATOM 5495 C C . THR B 1 179 ? 15.773 13.422 -9.711 1 85.81 179 THR B C 1
ATOM 5497 O O . THR B 1 179 ? 16.328 14.445 -10.117 1 85.81 179 THR B O 1
ATOM 5500 N N . GLY B 1 180 ? 15.719 13.109 -8.461 1 82.81 180 GLY B N 1
ATOM 5501 C CA . GLY B 1 180 ? 16.438 13.789 -7.398 1 82.81 180 GLY B CA 1
ATOM 5502 C C . GLY B 1 180 ? 16.562 12.961 -6.133 1 82.81 180 GLY B C 1
ATOM 5503 O O . GLY B 1 180 ? 16.266 11.766 -6.141 1 82.81 180 GLY B O 1
ATOM 5504 N N . PHE B 1 181 ? 17.047 13.594 -5.199 1 82.31 181 PHE B N 1
ATOM 5505 C CA . PHE B 1 181 ? 17.141 12.891 -3.924 1 82.31 181 PHE B CA 1
ATOM 5506 C C . PHE B 1 181 ? 15.766 12.484 -3.412 1 82.31 181 PHE B C 1
ATOM 5508 O O . PHE B 1 181 ? 14.891 13.336 -3.248 1 82.31 181 PHE B O 1
ATOM 5515 N N . SER B 1 182 ? 15.672 11.172 -3.211 1 83.38 182 SER B N 1
ATOM 5516 C CA . SER B 1 182 ? 14.375 10.641 -2.811 1 83.38 182 SER B CA 1
ATOM 5517 C C . SER B 1 182 ? 14.352 10.281 -1.329 1 83.38 182 SER B C 1
ATOM 5519 O O . SER B 1 182 ? 15.156 9.469 -0.873 1 83.38 182 SER B O 1
ATOM 5521 N N . LYS B 1 183 ? 13.406 10.93 -0.626 1 82.19 183 LYS B N 1
ATOM 5522 C CA . LYS B 1 183 ? 13.234 10.625 0.79 1 82.19 183 LYS B CA 1
ATOM 5523 C C . LYS B 1 183 ? 12.656 9.219 0.981 1 82.19 183 LYS B C 1
ATOM 5525 O O . LYS B 1 183 ? 12.727 8.664 2.078 1 82.19 183 LYS B O 1
ATOM 5530 N N . GLU B 1 184 ? 12.18 8.609 -0.125 1 78.88 184 GLU B N 1
ATOM 5531 C CA . GLU B 1 184 ? 11.633 7.262 -0.091 1 78.88 184 GLU B CA 1
ATOM 5532 C C . GLU B 1 184 ? 12.664 6.234 -0.554 1 78.88 184 GLU B C 1
ATOM 5534 O O . GLU B 1 184 ? 12.383 5.035 -0.589 1 78.88 184 GLU B O 1
ATOM 5539 N N . GLY B 1 185 ? 13.781 6.66 -0.964 1 78.06 185 GLY B N 1
ATOM 5540 C CA . GLY B 1 185 ? 14.859 5.781 -1.387 1 78.06 185 GLY B CA 1
ATOM 5541 C C . GLY B 1 185 ? 14.773 5.391 -2.85 1 78.06 185 GLY B C 1
ATOM 5542 O O . GLY B 1 185 ? 15.461 4.473 -3.295 1 78.06 185 GLY B O 1
ATOM 5543 N N . ARG B 1 186 ? 13.859 6.023 -3.523 1 81.06 186 ARG B N 1
ATOM 5544 C CA . ARG B 1 186 ? 13.711 5.746 -4.949 1 81.06 186 ARG B CA 1
ATOM 5545 C C . ARG B 1 186 ? 14.375 6.832 -5.789 1 81.06 186 ARG B C 1
ATOM 5547 O O . ARG B 1 186 ? 13.703 7.527 -6.555 1 81.06 186 ARG B O 1
ATOM 5554 N N . HIS B 1 187 ? 15.695 6.875 -5.75 1 80.12 187 HIS B N 1
ATOM 5555 C CA . HIS B 1 187 ? 16.484 7.965 -6.316 1 80.12 187 HIS B CA 1
ATOM 5556 C C . HIS B 1 187 ? 16.484 7.918 -7.84 1 80.12 187 HIS B C 1
ATOM 5558 O O . HIS B 1 187 ? 16.734 8.93 -8.5 1 80.12 187 HIS B O 1
ATOM 5564 N N . LYS B 1 188 ? 16.203 6.785 -8.398 1 77.38 188 LYS B N 1
ATOM 5565 C CA . LYS B 1 188 ? 16.266 6.629 -9.852 1 77.38 188 LYS B CA 1
ATOM 5566 C C . LYS B 1 188 ? 14.938 6.98 -10.5 1 77.38 188 LYS B C 1
ATOM 5568 O O . LYS B 1 188 ? 14.867 7.188 -11.719 1 77.38 188 LYS B O 1
ATOM 5573 N N . ASN B 1 189 ? 13.906 7.113 -9.719 1 86.5 189 ASN B N 1
ATOM 5574 C CA . ASN B 1 189 ? 12.57 7.402 -10.242 1 86.5 189 ASN B CA 1
ATOM 5575 C C . ASN B 1 189 ? 12.305 8.898 -10.305 1 86.5 189 ASN B C 1
ATOM 5577 O O . ASN B 1 189 ? 12.688 9.641 -9.391 1 86.5 189 ASN B O 1
ATOM 5581 N N . PRO B 1 190 ? 11.688 9.281 -11.383 1 91.12 190 PRO B N 1
ATOM 5582 C CA . PRO B 1 190 ? 11.203 10.664 -11.344 1 91.12 190 PRO B CA 1
ATOM 5583 C C . PRO B 1 190 ? 10.266 10.93 -10.164 1 91.12 190 PRO B C 1
ATOM 5585 O O . PRO B 1 190 ? 9.531 10.031 -9.742 1 91.12 190 PRO B O 1
ATOM 5588 N N . GLN B 1 191 ? 10.367 12.141 -9.633 1 94.81 191 GLN B N 1
ATOM 5589 C CA . GLN B 1 191 ? 9.57 12.469 -8.461 1 94.81 191 GLN B CA 1
ATOM 5590 C C . GLN B 1 191 ? 9.188 13.945 -8.445 1 94.81 191 GLN B C 1
ATOM 5592 O O . GLN B 1 191 ? 9.609 14.703 -9.32 1 94.81 191 GLN B O 1
ATOM 5597 N N . ILE B 1 192 ? 8.305 14.32 -7.566 1 95.06 192 ILE B N 1
ATOM 5598 C CA . ILE B 1 192 ? 7.984 15.711 -7.266 1 95.06 192 ILE B CA 1
ATOM 5599 C C . ILE B 1 192 ? 8.156 15.969 -5.77 1 95.06 192 ILE B C 1
ATOM 5601 O O . ILE B 1 192 ? 8.141 15.031 -4.965 1 95.06 192 ILE B O 1
ATOM 5605 N N . ILE B 1 193 ? 8.367 17.203 -5.461 1 95.38 193 ILE B N 1
ATOM 5606 C CA . ILE B 1 193 ? 8.477 17.609 -4.066 1 95.38 193 ILE B CA 1
ATOM 5607 C C . ILE B 1 193 ? 7.168 18.25 -3.607 1 95.38 193 ILE B C 1
ATOM 5609 O O . ILE B 1 193 ? 6.625 19.125 -4.285 1 95.38 193 ILE B O 1
ATOM 5613 N N . LEU B 1 194 ? 6.664 17.734 -2.572 1 96.06 194 LEU B N 1
ATOM 5614 C CA . LEU B 1 194 ? 5.453 18.297 -1.972 1 96.06 194 LEU B CA 1
ATOM 5615 C C . LEU B 1 194 ? 5.762 18.953 -0.629 1 96.06 194 LEU B C 1
ATOM 5617 O O . LEU B 1 194 ? 6.258 18.281 0.288 1 96.06 194 LEU B O 1
ATOM 5621 N N . GLY B 1 195 ? 5.559 20.234 -0.542 1 95 195 GLY B N 1
ATOM 5622 C CA . GLY B 1 195 ? 5.629 20.953 0.719 1 95 195 GLY B CA 1
ATOM 5623 C C . GLY B 1 195 ? 4.277 21.141 1.377 1 95 195 GLY B C 1
ATOM 5624 O O . GLY B 1 195 ? 3.277 21.375 0.694 1 95 195 GLY B O 1
ATOM 5625 N N . LEU B 1 196 ? 4.254 21.031 2.674 1 95.56 196 LEU B N 1
ATOM 5626 C CA . LEU B 1 196 ? 3.006 21.172 3.416 1 95.56 196 LEU B CA 1
ATOM 5627 C C . LEU B 1 196 ? 3.182 22.094 4.613 1 95.56 196 LEU B C 1
ATOM 5629 O O . LEU B 1 196 ? 4.172 22 5.34 1 95.56 196 LEU B O 1
ATOM 5633 N N . LEU B 1 197 ? 2.346 23.016 4.691 1 94.81 197 LEU B N 1
ATOM 5634 C CA . LEU B 1 197 ? 2.244 23.922 5.84 1 94.81 197 LEU B CA 1
ATOM 5635 C C . LEU B 1 197 ? 1.093 23.5 6.75 1 94.81 197 LEU B C 1
ATOM 5637 O O . LEU B 1 197 ? -0.046 23.359 6.297 1 94.81 197 LEU B O 1
ATOM 5641 N N . VAL B 1 198 ? 1.397 23.25 7.984 1 95.75 198 VAL B N 1
ATOM 5642 C CA . VAL B 1 198 ? 0.403 22.734 8.922 1 95.75 198 VAL B CA 1
ATOM 5643 C C . VAL B 1 198 ? 0.409 23.578 10.195 1 95.75 198 VAL B C 1
ATOM 5645 O O . VAL B 1 198 ? 1.433 24.156 10.555 1 95.75 198 VAL B O 1
ATOM 5648 N N . SER B 1 199 ? -0.678 23.688 10.828 1 93.94 199 SER B N 1
ATOM 5649 C CA . SER B 1 199 ? -0.8 24.391 12.102 1 93.94 199 SER B CA 1
ATOM 5650 C C . SER B 1 199 ? -0.75 23.406 13.273 1 93.94 199 SER B C 1
ATOM 5652 O O . SER B 1 199 ? -0.521 22.203 13.07 1 93.94 199 SER B O 1
ATOM 5654 N N . ILE B 1 200 ? -0.873 23.969 14.422 1 91 200 ILE B N 1
ATOM 5655 C CA . ILE B 1 200 ? -0.966 23.141 15.617 1 91 200 ILE B CA 1
ATOM 5656 C C . ILE B 1 200 ? -2.154 22.203 15.5 1 91 200 ILE B C 1
ATOM 5658 O O . ILE B 1 200 ? -3.211 22.578 14.984 1 91 200 ILE B O 1
ATOM 5662 N N . GLY B 1 201 ? -1.994 20.953 15.883 1 89 201 GLY B N 1
ATOM 5663 C CA . GLY B 1 201 ? -3.031 19.953 15.742 1 89 201 GLY B CA 1
ATOM 5664 C C . GLY B 1 201 ? -2.961 19.188 14.43 1 89 201 GLY B C 1
ATOM 5665 O O . GLY B 1 201 ? -3.686 18.219 14.227 1 89 201 GLY B O 1
ATOM 5666 N N . GLY B 1 202 ? -2.176 19.688 13.57 1 91.44 202 GLY B N 1
ATOM 5667 C CA . GLY B 1 202 ? -1.957 18.984 12.312 1 91.44 202 GLY B CA 1
ATOM 5668 C C . GLY B 1 202 ? -2.914 19.422 11.219 1 91.44 202 GLY B C 1
ATOM 5669 O O . GLY B 1 202 ? -3.141 18.672 10.258 1 91.44 202 GLY B O 1
ATOM 5670 N N . TYR B 1 203 ? -3.482 20.578 11.312 1 94.94 203 TYR B N 1
ATOM 5671 C CA . TYR B 1 203 ? -4.418 21.062 10.297 1 94.94 203 TYR B CA 1
ATOM 5672 C C . TYR B 1 203 ? -3.678 21.594 9.086 1 94.94 203 TYR B C 1
ATOM 5674 O O . TYR B 1 203 ? -2.834 22.484 9.211 1 94.94 203 TYR B O 1
ATOM 5682 N N . PRO B 1 204 ? -3.986 21.047 7.965 1 96.81 204 PRO B N 1
ATOM 5683 C CA . PRO B 1 204 ? -3.301 21.547 6.773 1 96.81 204 PRO B CA 1
ATOM 5684 C C . PRO B 1 204 ? -3.74 22.969 6.391 1 96.81 204 PRO B C 1
ATOM 5686 O O . PRO B 1 204 ? -4.934 23.266 6.422 1 96.81 204 PRO B O 1
ATOM 5689 N N . LEU B 1 205 ? -2.836 23.812 6.059 1 95.94 205 LEU B N 1
ATOM 5690 C CA . LEU B 1 205 ? -3.105 25.203 5.719 1 95.94 205 LEU B CA 1
ATOM 5691 C C . LEU B 1 205 ? -2.814 25.469 4.246 1 95.94 205 LEU B C 1
ATOM 5693 O O . LEU B 1 205 ? -3.637 26.062 3.545 1 95.94 205 LEU B O 1
ATOM 5697 N N . ALA B 1 206 ? -1.668 25.047 3.861 1 94.06 206 ALA B N 1
ATOM 5698 C CA . ALA B 1 206 ? -1.232 25.266 2.486 1 94.06 206 ALA B CA 1
ATOM 5699 C C . ALA B 1 206 ? -0.282 24.172 2.025 1 94.06 206 ALA B C 1
ATOM 5701 O O . ALA B 1 206 ? 0.258 23.422 2.846 1 94.06 206 ALA B O 1
ATOM 5702 N N . TYR B 1 207 ? -0.166 24.062 0.727 1 94.38 207 TYR B N 1
ATOM 5703 C CA . TYR B 1 207 ? 0.8 23.125 0.151 1 94.38 207 TYR B CA 1
ATOM 5704 C C . TYR B 1 207 ? 1.435 23.719 -1.106 1 94.38 207 TYR B C 1
ATOM 5706 O O . TYR B 1 207 ? 0.916 24.672 -1.685 1 94.38 207 TYR B O 1
ATOM 5714 N N . CYS B 1 208 ? 2.566 23.234 -1.454 1 93.5 208 CYS B N 1
ATOM 5715 C CA . CYS B 1 208 ? 3.244 23.625 -2.686 1 93.5 208 CYS B CA 1
ATOM 5716 C C . CYS B 1 208 ? 3.865 22.422 -3.373 1 93.5 208 CYS B C 1
ATOM 5718 O O . CYS B 1 208 ? 4.184 21.422 -2.721 1 93.5 208 CYS B O 1
ATOM 5720 N N . ILE B 1 209 ? 3.943 22.531 -4.668 1 94.44 209 ILE B N 1
ATOM 5721 C CA . ILE B 1 209 ? 4.512 21.469 -5.484 1 94.44 209 ILE B CA 1
ATOM 5722 C C . ILE B 1 209 ? 5.723 21.984 -6.254 1 94.44 209 ILE B C 1
ATOM 5724 O O . ILE B 1 209 ? 5.656 23.047 -6.875 1 94.44 209 ILE B O 1
ATOM 5728 N N . HIS B 1 210 ? 6.801 21.297 -6.164 1 94.44 210 HIS B N 1
ATOM 5729 C CA . HIS B 1 210 ? 8.023 21.688 -6.867 1 94.44 210 HIS B CA 1
ATOM 5730 C C . HIS B 1 210 ? 8.57 20.531 -7.691 1 94.44 210 HIS B C 1
ATOM 5732 O O . HIS B 1 210 ? 8.125 19.391 -7.543 1 94.44 210 HIS B O 1
ATOM 5738 N N . GLU B 1 211 ? 9.562 20.906 -8.523 1 94.38 211 GLU B N 1
ATOM 5739 C CA . GLU B 1 211 ? 10.242 19.891 -9.32 1 94.38 211 GLU B CA 1
ATOM 5740 C C . GLU B 1 211 ? 11.016 18.922 -8.43 1 94.38 211 GLU B C 1
ATOM 5742 O O . GLU B 1 211 ? 11.508 19.312 -7.371 1 94.38 211 GLU B O 1
ATOM 5747 N N . GLY B 1 212 ? 11.133 17.781 -8.938 1 91.94 212 GLY B N 1
ATOM 5748 C CA . GLY B 1 212 ? 11.703 16.703 -8.133 1 91.94 212 GLY B CA 1
ATOM 5749 C C . GLY B 1 212 ? 13.164 16.922 -7.793 1 91.94 212 GLY B C 1
ATOM 5750 O O . GLY B 1 212 ? 13.672 16.359 -6.824 1 91.94 212 GLY B O 1
ATOM 5751 N N . ASN B 1 213 ? 13.852 17.75 -8.531 1 90.5 213 ASN B N 1
ATOM 5752 C CA . ASN B 1 213 ? 15.273 17.953 -8.305 1 90.5 213 ASN B CA 1
ATOM 5753 C C . ASN B 1 213 ? 15.562 19.25 -7.555 1 90.5 213 ASN B C 1
ATOM 5755 O O . ASN B 1 213 ? 16.719 19.625 -7.359 1 90.5 213 ASN B O 1
ATOM 5759 N N . LYS B 1 214 ? 14.555 19.906 -7.117 1 89.31 214 LYS B N 1
ATOM 5760 C CA . LYS B 1 214 ? 14.734 21.156 -6.379 1 89.31 214 LYS B CA 1
ATOM 5761 C C . LYS B 1 214 ? 15.266 20.891 -4.973 1 89.31 214 LYS B C 1
ATOM 5763 O O . LYS B 1 214 ? 14.828 19.938 -4.305 1 89.31 214 LYS B O 1
ATOM 5768 N N . TYR B 1 215 ? 16.156 21.734 -4.621 1 87.44 215 TYR B N 1
ATOM 5769 C CA . TYR B 1 215 ? 16.656 21.625 -3.258 1 87.44 215 TYR B CA 1
ATOM 5770 C C . TYR B 1 215 ? 15.586 22 -2.248 1 87.44 215 TYR B C 1
ATOM 5772 O O . TYR B 1 215 ? 14.961 23.062 -2.359 1 87.44 215 TYR B O 1
ATOM 5780 N N . GLU B 1 216 ? 15.359 21.234 -1.279 1 87 216 GLU B N 1
ATOM 5781 C CA . GLU B 1 216 ? 14.273 21.359 -0.313 1 87 216 GLU B CA 1
ATOM 5782 C C . GLU B 1 216 ? 14.398 22.672 0.478 1 87 216 GLU B C 1
ATOM 5784 O O . GLU B 1 216 ? 13.391 23.25 0.88 1 87 216 GLU B O 1
ATOM 5789 N N . GLY B 1 217 ? 15.633 23.094 0.709 1 84.75 217 GLY B N 1
ATOM 5790 C CA . GLY B 1 217 ? 15.852 24.312 1.482 1 84.75 217 GLY B CA 1
ATOM 5791 C C . GLY B 1 217 ? 15.289 25.547 0.817 1 84.75 217 GLY B C 1
ATOM 5792 O O . GLY B 1 217 ? 15.039 26.562 1.482 1 84.75 217 GLY B O 1
ATOM 5793 N N . HIS B 1 218 ? 14.961 25.531 -0.406 1 87.06 218 HIS B N 1
ATOM 5794 C CA . HIS B 1 218 ? 14.5 26.703 -1.146 1 87.06 218 HIS B CA 1
ATOM 5795 C C . HIS B 1 218 ? 12.977 26.734 -1.229 1 87.06 218 HIS B C 1
ATOM 5797 O O . HIS B 1 218 ? 12.406 27.672 -1.797 1 87.06 218 HIS B O 1
ATOM 5803 N N . THR B 1 219 ? 12.383 25.844 -0.632 1 89.31 219 THR B N 1
ATOM 5804 C CA . THR B 1 219 ? 10.945 25.703 -0.842 1 89.31 219 THR B CA 1
ATOM 5805 C C . THR B 1 219 ? 10.172 26.406 0.273 1 89.31 219 THR B C 1
ATOM 5807 O O . THR B 1 219 ? 9.055 26.891 0.055 1 89.31 219 THR B O 1
ATOM 5810 N N . MET B 1 220 ? 10.68 26.531 1.4 1 88.81 220 MET B N 1
ATOM 5811 C CA . MET B 1 220 ? 9.922 26.938 2.58 1 88.81 220 MET B CA 1
ATOM 5812 C C . MET B 1 220 ? 9.609 28.438 2.539 1 88.81 220 MET B C 1
ATOM 5814 O O . MET B 1 220 ? 8.445 28.828 2.672 1 88.81 220 MET B O 1
ATOM 5818 N N . LEU B 1 221 ? 10.594 29.281 2.357 1 88.69 221 LEU B N 1
ATOM 5819 C CA . LEU B 1 221 ? 10.453 30.719 2.535 1 88.69 221 LEU B CA 1
ATOM 5820 C C . LEU B 1 221 ? 9.414 31.297 1.58 1 88.69 221 LEU B C 1
ATOM 5822 O O . LEU B 1 221 ? 8.555 32.094 1.988 1 88.69 221 LEU B O 1
ATOM 5826 N N . PRO B 1 222 ? 9.453 30.844 0.374 1 88.69 222 PRO B N 1
ATOM 5827 C CA . PRO B 1 222 ? 8.43 31.375 -0.541 1 88.69 222 PRO B CA 1
ATOM 5828 C C . PRO B 1 222 ? 7.012 31.031 -0.102 1 88.69 222 PRO B C 1
ATOM 5830 O O . PRO B 1 222 ? 6.105 31.859 -0.214 1 88.69 222 PRO B O 1
ATOM 5833 N N . VAL B 1 223 ? 6.816 29.906 0.373 1 89.38 223 VAL B N 1
ATOM 5834 C CA . VAL B 1 223 ? 5.488 29.453 0.771 1 89.38 223 VAL B CA 1
ATOM 5835 C C . VAL B 1 223 ? 5.035 30.203 2.021 1 89.38 223 VAL B C 1
ATOM 5837 O O . VAL B 1 223 ? 3.896 30.672 2.098 1 89.38 223 VAL B O 1
ATOM 5840 N N . VAL B 1 224 ? 5.918 30.359 2.955 1 90.94 224 VAL B N 1
ATOM 5841 C CA . VAL B 1 224 ? 5.59 31.031 4.203 1 90.94 224 VAL B CA 1
ATOM 5842 C C . VAL B 1 224 ? 5.297 32.5 3.934 1 90.94 224 VAL B C 1
ATOM 5844 O O . VAL B 1 224 ? 4.305 33.062 4.422 1 90.94 224 VAL B O 1
ATOM 5847 N N . THR B 1 225 ? 6.133 33.094 3.16 1 91.25 225 THR B N 1
ATOM 5848 C CA . THR B 1 225 ? 5.973 34.531 2.861 1 91.25 225 THR B CA 1
ATOM 5849 C C . THR B 1 225 ? 4.652 34.781 2.139 1 91.25 225 THR B C 1
ATOM 5851 O O . THR B 1 225 ? 3.916 35.688 2.488 1 91.25 225 THR B O 1
ATOM 5854 N N . GLU B 1 226 ? 4.402 33.969 1.195 1 90.38 226 GLU B N 1
ATOM 5855 C CA . GLU B 1 226 ? 3.145 34.094 0.464 1 90.38 226 GLU B CA 1
ATOM 5856 C C . GLU B 1 226 ? 1.945 33.875 1.382 1 90.38 226 GLU B C 1
ATOM 5858 O O . GLU B 1 226 ? 0.95 34.594 1.295 1 90.38 226 GLU B O 1
ATOM 5863 N N . PHE B 1 227 ? 2.053 32.938 2.156 1 91.19 227 PHE B N 1
ATOM 5864 C CA . PHE B 1 227 ? 0.979 32.594 3.084 1 91.19 227 PHE B CA 1
ATOM 5865 C C . PHE B 1 227 ? 0.732 33.75 4.062 1 91.19 227 PHE B C 1
ATOM 5867 O O . PHE B 1 227 ? -0.413 34.125 4.277 1 91.19 227 PHE B O 1
ATOM 5874 N N . VAL B 1 228 ? 1.78 34.281 4.609 1 90.94 228 VAL B N 1
ATOM 5875 C CA . VAL B 1 228 ? 1.688 35.344 5.59 1 90.94 228 VAL B CA 1
ATOM 5876 C C . VAL B 1 228 ? 1.114 36.625 4.938 1 90.94 228 VAL B C 1
ATOM 5878 O O . VAL B 1 228 ? 0.264 37.281 5.516 1 90.94 228 VAL B O 1
ATOM 5881 N N . ARG B 1 229 ? 1.555 36.875 3.779 1 90.56 229 ARG B N 1
ATOM 5882 C CA . ARG B 1 229 ? 1.082 38.031 3.047 1 90.56 229 ARG B CA 1
ATOM 5883 C C . ARG B 1 229 ? -0.403 37.906 2.725 1 90.56 229 ARG B C 1
ATOM 5885 O O . ARG B 1 229 ? -1.172 38.844 2.961 1 90.56 229 ARG B O 1
ATOM 5892 N N . LYS B 1 230 ? -0.794 36.844 2.305 1 90.19 230 LYS B N 1
ATOM 5893 C CA . LYS B 1 230 ? -2.16 36.625 1.837 1 90.19 230 LYS B CA 1
ATOM 5894 C C . LYS B 1 230 ? -3.15 36.656 2.998 1 90.19 230 LYS B C 1
ATOM 5896 O O . LYS B 1 230 ? -4.242 37.219 2.875 1 90.19 230 LYS B O 1
ATOM 5901 N N . TYR B 1 231 ? -2.764 36.094 4.055 1 90.12 231 TYR B N 1
ATOM 5902 C CA . TYR B 1 231 ? -3.725 35.938 5.145 1 90.12 231 TYR B CA 1
ATOM 5903 C C . TYR B 1 231 ? -3.406 36.875 6.297 1 90.12 231 TYR B C 1
ATOM 5905 O O . TYR B 1 231 ? -4.008 36.781 7.371 1 90.12 231 TYR B O 1
ATOM 5913 N N . LYS B 1 232 ? -2.438 37.688 6.137 1 86.88 232 LYS B N 1
ATOM 5914 C CA . LYS B 1 232 ? -2.07 38.75 7.051 1 86.88 232 LYS B CA 1
ATOM 5915 C C . LYS B 1 232 ? -1.852 38.219 8.469 1 86.88 232 LYS B C 1
ATOM 5917 O O . LYS B 1 232 ? -2.445 38.719 9.422 1 86.88 232 LYS B O 1
ATOM 5922 N N . LEU B 1 233 ? -0.894 37.375 8.477 1 87.44 233 LEU B N 1
ATOM 5923 C CA . LEU B 1 233 ? -0.581 36.812 9.789 1 87.44 233 LEU B CA 1
ATOM 5924 C C . LEU B 1 233 ? 0.366 37.719 10.555 1 87.44 233 LEU B C 1
ATOM 5926 O O . LEU B 1 233 ? 1.322 38.25 9.984 1 87.44 233 LEU B O 1
ATOM 5930 N N . GLU B 1 234 ? 0.131 38.031 11.727 1 81.44 234 GLU B N 1
ATOM 5931 C CA . GLU B 1 234 ? 0.979 38.938 12.484 1 81.44 234 GLU B CA 1
ATOM 5932 C C . GLU B 1 234 ? 1.79 38.219 13.539 1 81.44 234 GLU B C 1
ATOM 5934 O O . GLU B 1 234 ? 2.988 38.438 13.703 1 81.44 234 GLU B O 1
ATOM 5939 N N . ASP B 1 235 ? 1.231 37.406 14.352 1 86.5 235 ASP B N 1
ATOM 5940 C CA . ASP B 1 235 ? 1.889 36.75 15.484 1 86.5 235 ASP B CA 1
ATOM 5941 C C . ASP B 1 235 ? 1.973 35.25 15.273 1 86.5 235 ASP B C 1
ATOM 5943 O O . ASP B 1 235 ? 1.134 34.5 15.773 1 86.5 235 ASP B O 1
ATOM 5947 N N . PHE B 1 236 ? 3.146 34.969 14.508 1 91.56 236 PHE B N 1
ATOM 5948 C CA . PHE B 1 236 ? 3.318 33.531 14.258 1 91.56 236 PHE B CA 1
ATOM 5949 C C . PHE B 1 236 ? 4.777 33.125 14.43 1 91.56 236 PHE B C 1
ATOM 5951 O O . PHE B 1 236 ? 5.668 33.969 14.438 1 91.56 236 PHE B O 1
ATOM 5958 N N . ILE B 1 237 ? 5.035 31.906 14.672 1 95.06 237 ILE B N 1
ATOM 5959 C CA . ILE B 1 237 ? 6.363 31.312 14.781 1 95.06 237 ILE B CA 1
ATOM 5960 C C . ILE B 1 237 ? 6.523 30.203 13.758 1 95.06 237 ILE B C 1
ATOM 5962 O O . ILE B 1 237 ? 5.668 29.312 13.648 1 95.06 237 ILE B O 1
ATOM 5966 N N . VAL B 1 238 ? 7.539 30.25 13.016 1 94.62 238 VAL B N 1
ATOM 5967 C CA . VAL B 1 238 ? 7.832 29.219 12.039 1 94.62 238 VAL B CA 1
ATOM 5968 C C . VAL B 1 238 ? 8.719 28.141 12.672 1 94.62 238 VAL B C 1
ATOM 5970 O O . VAL B 1 238 ? 9.758 28.453 13.25 1 94.62 238 VAL B O 1
ATOM 5973 N N . VAL B 1 239 ? 8.297 26.938 12.609 1 95.06 239 VAL B N 1
ATOM 5974 C CA . VAL B 1 239 ? 9.07 25.828 13.133 1 95.06 239 VAL B CA 1
ATOM 5975 C C . VAL B 1 239 ? 9.484 24.906 11.984 1 95.06 239 VAL B C 1
ATOM 5977 O O . VAL B 1 239 ? 8.648 24.484 11.18 1 95.06 239 VAL B O 1
ATOM 5980 N N . ALA B 1 240 ? 10.727 24.562 11.898 1 92.06 240 ALA B N 1
ATOM 5981 C CA . ALA B 1 240 ? 11.219 23.719 10.812 1 92.06 240 ALA B CA 1
ATOM 5982 C C . ALA B 1 240 ? 12.383 22.844 11.289 1 92.06 240 ALA B C 1
ATOM 5984 O O . ALA B 1 240 ? 13.039 23.172 12.281 1 92.06 240 ALA B O 1
ATOM 5985 N N . ASP B 1 241 ? 12.602 21.781 10.57 1 89.94 241 ASP B N 1
ATOM 5986 C CA . ASP B 1 241 ? 13.695 20.859 10.891 1 89.94 241 ASP B CA 1
ATOM 5987 C C . ASP B 1 241 ? 15.031 21.422 10.391 1 89.94 241 ASP B C 1
ATOM 5989 O O . ASP B 1 241 ? 15.062 22.328 9.562 1 89.94 241 ASP B O 1
ATOM 5993 N N . SER B 1 242 ? 16.094 20.922 10.914 1 86.5 242 SER B N 1
ATOM 5994 C CA . SER B 1 242 ? 17.438 21.391 10.578 1 86.5 242 SER B CA 1
ATOM 5995 C C . SER B 1 242 ? 17.766 21.125 9.117 1 86.5 242 SER B C 1
ATOM 5997 O O . SER B 1 242 ? 18.5 21.891 8.484 1 86.5 242 SER B O 1
ATOM 5999 N N . GLY B 1 243 ? 17.219 20.125 8.578 1 81.88 243 GLY B N 1
ATOM 6000 C CA . GLY B 1 243 ? 17.5 19.75 7.203 1 81.88 243 GLY B CA 1
ATOM 6001 C C . GLY B 1 243 ? 16.984 20.734 6.184 1 81.88 243 GLY B C 1
ATOM 6002 O O . GLY B 1 243 ? 17.531 20.875 5.094 1 81.88 243 GLY B O 1
ATOM 6003 N N . LEU B 1 244 ? 16.031 21.453 6.57 1 83.75 244 LEU B N 1
ATOM 6004 C CA . LEU B 1 244 ? 15.391 22.391 5.652 1 83.75 244 LEU B CA 1
ATOM 6005 C C . LEU B 1 244 ? 16.031 23.766 5.762 1 83.75 244 LEU B C 1
ATOM 6007 O O . LEU B 1 244 ? 15.766 24.641 4.926 1 83.75 244 LEU B O 1
ATOM 6011 N N . MET B 1 245 ? 16.859 23.938 6.73 1 84.56 245 MET B N 1
ATOM 6012 C CA . MET B 1 245 ? 17.312 25.297 7.023 1 84.56 245 MET B CA 1
ATOM 6013 C C . MET B 1 245 ? 18.812 25.406 6.855 1 84.56 245 MET B C 1
ATOM 6015 O O . MET B 1 245 ? 19.562 24.5 7.227 1 84.56 245 MET B O 1
ATOM 6019 N N . ASN B 1 246 ? 19.172 26.469 6.152 1 83.94 246 ASN B N 1
ATOM 6020 C CA . ASN B 1 246 ? 20.562 26.891 6.094 1 83.94 246 ASN B CA 1
ATOM 6021 C C . ASN B 1 246 ? 20.734 28.328 6.555 1 83.94 246 ASN B C 1
ATOM 6023 O O . ASN B 1 246 ? 19.766 28.984 6.945 1 83.94 246 ASN B O 1
ATOM 6027 N N . SER B 1 247 ? 21.953 28.734 6.578 1 84.38 247 SER B N 1
ATOM 6028 C CA . SER B 1 247 ? 22.25 30.078 7.094 1 84.38 247 SER B CA 1
ATOM 6029 C C . SER B 1 247 ? 21.531 31.141 6.281 1 84.38 247 SER B C 1
ATOM 6031 O O . SER B 1 247 ? 21.047 32.125 6.84 1 84.38 247 SER B O 1
ATOM 6033 N N . ASP B 1 248 ? 21.406 30.875 5.043 1 86.94 248 ASP B N 1
ATOM 6034 C CA . ASP B 1 248 ? 20.734 31.844 4.172 1 86.94 248 ASP B CA 1
ATOM 6035 C C . ASP B 1 248 ? 19.25 31.922 4.488 1 86.94 248 ASP B C 1
ATOM 6037 O O . ASP B 1 248 ? 18.672 33.031 4.52 1 86.94 248 ASP B O 1
ATOM 6041 N N . ASN B 1 249 ? 18.672 30.844 4.715 1 88.5 249 ASN B N 1
ATOM 6042 C CA . ASN B 1 249 ? 17.25 30.797 5.043 1 88.5 249 ASN B CA 1
ATOM 6043 C C . ASN B 1 249 ? 16.953 31.5 6.363 1 88.5 249 ASN B C 1
ATOM 6045 O O . ASN B 1 249 ? 15.953 32.219 6.484 1 88.5 249 ASN B O 1
ATOM 6049 N N . VAL B 1 250 ? 17.859 31.328 7.273 1 89.44 250 VAL B N 1
ATOM 6050 C CA . VAL B 1 250 ? 17.703 31.953 8.578 1 89.44 250 VAL B CA 1
ATOM 6051 C C . VAL B 1 250 ? 17.797 33.469 8.438 1 89.44 250 VAL B C 1
ATOM 6053 O O . VAL B 1 250 ? 16.984 34.219 9 1 89.44 250 VAL B O 1
ATOM 6056 N N . ALA B 1 251 ? 18.75 33.844 7.68 1 90.38 251 ALA B N 1
ATOM 6057 C CA . ALA B 1 251 ? 18.922 35.281 7.434 1 90.38 251 ALA B CA 1
ATOM 6058 C C . ALA B 1 251 ? 17.688 35.844 6.77 1 90.38 251 ALA B C 1
ATOM 6060 O O . ALA B 1 251 ? 17.266 36.969 7.102 1 90.38 251 ALA B O 1
ATOM 6061 N N . ASP B 1 252 ? 17.125 35.125 5.918 1 90 252 ASP B N 1
ATOM 6062 C CA . ASP B 1 252 ? 15.93 35.562 5.203 1 90 252 ASP B CA 1
ATOM 6063 C C . ASP B 1 252 ? 14.734 35.688 6.148 1 90 252 ASP B C 1
ATOM 6065 O O . ASP B 1 252 ? 13.945 36.625 6.047 1 90 252 ASP B O 1
ATOM 6069 N N . LEU B 1 253 ? 14.602 34.781 7.004 1 91 253 LEU B N 1
ATOM 6070 C CA . LEU B 1 253 ? 13.531 34.844 7.996 1 91 253 LEU B CA 1
ATOM 6071 C C . LEU B 1 253 ? 13.656 36.094 8.867 1 91 253 LEU B C 1
ATOM 6073 O O . LEU B 1 253 ? 12.664 36.781 9.125 1 91 253 LEU B O 1
ATOM 6077 N N . GLU B 1 254 ? 14.883 36.344 9.242 1 92.25 254 GLU B N 1
ATOM 6078 C CA . GLU B 1 254 ? 15.141 37.5 10.086 1 92.25 254 GLU B CA 1
ATOM 6079 C C . GLU B 1 254 ? 14.891 38.812 9.336 1 92.25 254 GLU B C 1
ATOM 6081 O O . GLU B 1 254 ? 14.352 39.781 9.906 1 92.25 254 GLU B O 1
ATOM 6086 N N . ALA B 1 255 ? 15.297 38.75 8.141 1 91.5 255 ALA B N 1
ATOM 6087 C CA . ALA B 1 255 ? 15.117 39.969 7.316 1 91.5 255 ALA B CA 1
ATOM 6088 C C . ALA B 1 255 ? 13.633 40.281 7.164 1 91.5 255 ALA B C 1
ATOM 6090 O O . ALA B 1 255 ? 13.266 41.469 7.066 1 91.5 255 ALA B O 1
ATOM 6091 N N . ASN B 1 256 ? 12.789 39.312 7.18 1 90.81 256 ASN B N 1
ATOM 6092 C CA . ASN B 1 256 ? 11.352 39.531 7.035 1 90.81 256 ASN B CA 1
ATOM 6093 C C . ASN B 1 256 ? 10.672 39.719 8.391 1 90.81 256 ASN B C 1
ATOM 6095 O O . ASN B 1 256 ? 9.453 39.906 8.461 1 90.81 256 ASN B O 1
ATOM 6099 N N . GLY B 1 257 ? 11.477 39.594 9.453 1 90.19 257 GLY B N 1
ATOM 6100 C CA . GLY B 1 257 ? 10.953 39.812 10.797 1 90.19 257 GLY B CA 1
ATOM 6101 C C . GLY B 1 257 ? 10.172 38.625 11.336 1 90.19 257 GLY B C 1
ATOM 6102 O O . GLY B 1 257 ? 9.312 38.781 12.203 1 90.19 257 GLY B O 1
ATOM 6103 N N . TYR B 1 258 ? 10.383 37.531 10.789 1 93.62 258 TYR B N 1
ATOM 6104 C CA . TYR B 1 258 ? 9.641 36.344 11.227 1 93.62 258 TYR B CA 1
ATOM 6105 C C . TYR B 1 258 ? 10.312 35.688 12.43 1 93.62 258 TYR B C 1
ATOM 6107 O O . TYR B 1 258 ? 11.547 35.625 12.508 1 93.62 258 TYR B O 1
ATOM 6115 N N . LYS B 1 259 ? 9.539 35.281 13.367 1 95.12 259 LYS B N 1
ATOM 6116 C CA . LYS B 1 259 ? 10.031 34.469 14.484 1 95.12 259 LYS B CA 1
ATOM 6117 C C . LYS B 1 259 ? 10.156 33 14.086 1 95.12 259 LYS B C 1
ATOM 6119 O O . LYS B 1 259 ? 9.359 32.5 13.289 1 95.12 259 LYS B O 1
ATOM 6124 N N . TYR B 1 260 ? 11.172 32.344 14.648 1 96 260 TYR B N 1
ATOM 6125 C CA . TYR B 1 260 ? 11.367 30.953 14.195 1 96 260 TYR B CA 1
ATOM 6126 C C . TYR B 1 260 ? 11.922 30.094 15.32 1 96 260 TYR B C 1
ATOM 6128 O O . TYR B 1 260 ? 12.469 30.609 16.297 1 96 260 TYR B O 1
ATOM 6136 N N . ILE B 1 261 ? 11.727 28.844 15.281 1 96.06 261 ILE B N 1
ATOM 6137 C CA . ILE B 1 261 ? 12.352 27.766 16.047 1 96.06 261 ILE B CA 1
ATOM 6138 C C . ILE B 1 261 ? 12.852 26.672 15.094 1 96.06 261 ILE B C 1
ATOM 6140 O O . ILE B 1 261 ? 12.055 26.031 14.406 1 96.06 261 ILE B O 1
ATOM 6144 N N . ILE B 1 262 ? 14.164 26.453 15.086 1 94.25 262 ILE B N 1
ATOM 6145 C CA . ILE B 1 262 ? 14.719 25.484 14.141 1 94.25 262 ILE B CA 1
ATOM 6146 C C . ILE B 1 262 ? 15.664 24.531 14.875 1 94.25 262 ILE B C 1
ATOM 6148 O O . ILE B 1 262 ? 16.203 24.875 15.93 1 94.25 262 ILE B O 1
ATOM 6152 N N . GLY B 1 263 ? 15.781 23.391 14.289 1 92.94 263 GLY B N 1
ATOM 6153 C CA . GLY B 1 263 ? 16.812 22.5 14.797 1 92.94 263 GLY B CA 1
ATOM 6154 C C . GLY B 1 263 ? 18.219 22.984 14.516 1 92.94 263 GLY B C 1
ATOM 6155 O O . GLY B 1 263 ? 18.531 23.406 13.398 1 92.94 263 GLY B O 1
ATOM 6156 N N . ALA B 1 264 ? 19.031 22.922 15.57 1 91.88 264 ALA B N 1
ATOM 6157 C CA . ALA B 1 264 ? 20.391 23.422 15.422 1 91.88 264 ALA B CA 1
ATOM 6158 C C . ALA B 1 264 ? 21.375 22.266 15.164 1 91.88 264 ALA B C 1
ATOM 6160 O O . ALA B 1 264 ? 21.25 21.203 15.758 1 91.88 264 ALA B O 1
ATOM 6161 N N . LYS B 1 265 ? 22.266 22.516 14.289 1 90.69 265 LYS B N 1
ATOM 6162 C CA . LYS B 1 265 ? 23.391 21.609 14.094 1 90.69 265 LYS B CA 1
ATOM 6163 C C . LYS B 1 265 ? 24.516 21.922 15.078 1 90.69 265 LYS B C 1
ATOM 6165 O O . LYS B 1 265 ? 25.484 22.594 14.719 1 90.69 265 LYS B O 1
ATOM 6170 N N . ILE B 1 266 ? 24.469 21.328 16.156 1 91.44 266 ILE B N 1
ATOM 6171 C CA . ILE B 1 266 ? 25.328 21.703 17.266 1 91.44 266 ILE B CA 1
ATOM 6172 C C . ILE B 1 266 ? 26.766 21.266 16.984 1 91.44 266 ILE B C 1
ATOM 6174 O O . ILE B 1 266 ? 27.719 21.891 17.469 1 91.44 266 ILE B O 1
ATOM 6178 N N . LYS B 1 267 ? 26.938 20.234 16.203 1 88.06 267 LYS B N 1
ATOM 6179 C CA . LYS B 1 267 ? 28.281 19.75 15.898 1 88.06 267 LYS B CA 1
ATOM 6180 C C . LYS B 1 267 ? 28.984 20.656 14.898 1 88.06 267 LYS B C 1
ATOM 6182 O O . LYS B 1 267 ? 30.203 20.578 14.734 1 88.06 267 LYS B O 1
ATOM 6187 N N . ALA B 1 268 ? 28.25 21.438 14.242 1 86.62 268 ALA B N 1
ATOM 6188 C CA . ALA B 1 268 ? 28.812 22.344 13.25 1 86.62 268 ALA B CA 1
ATOM 6189 C C . ALA B 1 268 ? 28.984 23.75 13.828 1 86.62 268 ALA B C 1
ATOM 6191 O O . ALA B 1 268 ? 29.422 24.672 13.133 1 86.62 268 ALA B O 1
ATOM 6192 N N . GLU B 1 269 ? 28.75 23.938 15.078 1 89.5 269 GLU B N 1
ATOM 6193 C CA . GLU B 1 269 ? 28.875 25.219 15.742 1 89.5 269 GLU B CA 1
ATOM 6194 C C . GLU B 1 269 ? 30.344 25.594 15.938 1 89.5 269 GLU B C 1
ATOM 6196 O O . GLU B 1 269 ? 31.234 24.797 15.672 1 89.5 269 GLU B O 1
ATOM 6201 N N . SER B 1 270 ? 30.562 26.797 16.344 1 90.69 270 SER B N 1
ATOM 6202 C CA . SER B 1 270 ? 31.922 27.266 16.609 1 90.69 270 SER B CA 1
ATOM 6203 C C . SER B 1 270 ? 32.562 26.484 17.734 1 90.69 270 SER B C 1
ATOM 6205 O O . SER B 1 270 ? 31.891 25.875 18.562 1 90.69 270 SER B O 1
ATOM 6207 N N . LYS B 1 271 ? 33.875 26.469 17.781 1 92.88 271 LYS B N 1
ATOM 6208 C CA . LYS B 1 271 ? 34.625 25.734 18.797 1 92.88 271 LYS B CA 1
ATOM 6209 C C . LYS B 1 271 ? 34.25 26.188 20.203 1 92.88 271 LYS B C 1
ATOM 6211 O O . LYS B 1 271 ? 34.094 25.344 21.094 1 92.88 271 LYS B O 1
ATOM 6216 N N . LYS B 1 272 ? 34.062 27.453 20.344 1 92.69 272 LYS B N 1
ATOM 6217 C CA . LYS B 1 272 ? 33.719 28 21.641 1 92.69 272 LYS B CA 1
ATOM 6218 C C . LYS B 1 272 ? 32.375 27.453 22.125 1 92.69 272 LYS B C 1
ATOM 6220 O O . LYS B 1 272 ? 32.25 27.031 23.281 1 92.69 272 LYS B O 1
ATOM 6225 N N . ILE B 1 273 ? 31.5 27.422 21.234 1 93.5 273 ILE B N 1
ATOM 6226 C CA . ILE B 1 273 ? 30.156 26.953 21.578 1 93.5 273 ILE B CA 1
ATOM 6227 C C . ILE B 1 273 ? 30.188 25.453 21.812 1 93.5 273 ILE B C 1
ATOM 6229 O O . ILE B 1 273 ? 29.531 24.938 22.734 1 93.5 273 ILE B O 1
ATOM 6233 N N . LYS B 1 274 ? 30.906 24.703 21.062 1 94.44 274 LYS B N 1
ATOM 6234 C CA . LYS B 1 274 ? 31.016 23.266 21.219 1 94.44 274 LYS B CA 1
ATOM 6235 C C . LYS B 1 274 ? 31.594 22.906 22.594 1 94.44 274 LYS B C 1
ATOM 6237 O O . LYS B 1 274 ? 31.078 22.016 23.281 1 94.44 274 LYS B O 1
ATOM 6242 N N . GLU B 1 275 ? 32.656 23.625 22.906 1 93.5 275 GLU B N 1
ATOM 6243 C CA . GLU B 1 275 ? 33.281 23.375 24.203 1 93.5 275 GLU B CA 1
ATOM 6244 C C . GLU B 1 275 ? 32.312 23.703 25.359 1 93.5 275 GLU B C 1
ATOM 6246 O O . GLU B 1 275 ? 32.281 22.984 26.359 1 93.5 275 GLU B O 1
ATOM 6251 N N . TRP B 1 276 ? 31.625 24.781 25.094 1 93.88 276 TRP B N 1
ATOM 6252 C CA . TRP B 1 276 ? 30.641 25.156 26.109 1 93.88 276 TRP B CA 1
ATOM 6253 C C . TRP B 1 276 ? 29.594 24.078 26.281 1 93.88 276 TRP B C 1
ATOM 6255 O O . TRP B 1 276 ? 29.234 23.719 27.406 1 93.88 276 TRP B O 1
ATOM 6265 N N . ILE B 1 277 ? 29.062 23.531 25.266 1 94.44 277 ILE B N 1
ATOM 6266 C CA . ILE B 1 277 ? 28.031 22.5 25.281 1 94.44 277 ILE B CA 1
ATOM 6267 C C . ILE B 1 277 ? 28.547 21.266 26 1 94.44 277 ILE B C 1
ATOM 6269 O O . ILE B 1 277 ? 27.875 20.719 26.875 1 94.44 277 ILE B O 1
ATOM 6273 N N . LEU B 1 278 ? 29.766 20.859 25.656 1 93.62 278 LEU B N 1
ATOM 6274 C CA . LEU B 1 278 ? 30.328 19.609 26.172 1 93.62 278 LEU B CA 1
ATOM 6275 C C . LEU B 1 278 ? 30.703 19.734 27.641 1 93.62 278 LEU B C 1
ATOM 6277 O O . LEU B 1 278 ? 30.812 18.734 28.344 1 93.62 278 LEU B O 1
ATOM 6281 N N . SER B 1 279 ? 30.859 20.984 28.047 1 92.81 279 SER B N 1
ATOM 6282 C CA . SER B 1 279 ? 31.234 21.219 29.438 1 92.81 279 SER B CA 1
ATOM 6283 C C . SER B 1 279 ? 30.016 21.203 30.359 1 92.81 279 SER B C 1
ATOM 6285 O O . SER B 1 279 ? 30.156 21.062 31.578 1 92.81 279 SER B O 1
ATOM 6287 N N . GLN B 1 280 ? 28.906 21.297 29.812 1 92.81 280 GLN B N 1
ATOM 6288 C CA . GLN B 1 280 ? 27.688 21.344 30.609 1 92.81 280 GLN B CA 1
ATOM 6289 C C . GLN B 1 280 ? 27.281 19.953 31.094 1 92.81 280 GLN B C 1
ATOM 6291 O O . GLN B 1 280 ? 27.531 18.969 30.406 1 92.81 280 GLN B O 1
ATOM 6296 N N . PRO B 1 281 ? 26.672 19.922 32.281 1 90.62 281 PRO B N 1
ATOM 6297 C CA . PRO B 1 281 ? 26.203 18.625 32.75 1 90.62 281 PRO B CA 1
ATOM 6298 C C . PRO B 1 281 ? 25.047 18.078 31.922 1 90.62 281 PRO B C 1
ATOM 6300 O O . PRO B 1 281 ? 24.172 18.844 31.5 1 90.62 281 PRO B O 1
ATOM 6303 N N . LYS B 1 282 ? 25.062 16.781 31.641 1 91.5 282 LYS B N 1
ATOM 6304 C CA . LYS B 1 282 ? 24.016 16.109 30.859 1 91.5 282 LYS B CA 1
ATOM 6305 C C . LYS B 1 282 ? 22.938 15.523 31.766 1 91.5 282 LYS B C 1
ATOM 6307 O O . LYS B 1 282 ? 22.984 14.336 32.094 1 91.5 282 LYS B O 1
ATOM 6312 N N . ASN B 1 283 ? 22.016 16.375 32.125 1 91 283 ASN B N 1
ATOM 6313 C CA . ASN B 1 283 ? 20.891 15.938 32.938 1 91 283 ASN B CA 1
ATOM 6314 C C . ASN B 1 283 ? 19.656 15.648 32.094 1 91 283 ASN B C 1
ATOM 6316 O O . ASN B 1 283 ? 19.312 16.438 31.219 1 91 283 ASN B O 1
ATOM 6320 N N . ASP B 1 284 ? 19.078 14.547 32.406 1 90.62 284 ASP B N 1
ATOM 6321 C CA . ASP B 1 284 ? 17.969 14.062 31.594 1 90.62 284 ASP B CA 1
ATOM 6322 C C . ASP B 1 284 ? 16.812 15.07 31.578 1 90.62 284 ASP B C 1
ATOM 6324 O O . ASP B 1 284 ? 16.359 15.516 32.625 1 90.62 284 ASP B O 1
ATOM 6328 N N . CYS B 1 285 ? 16.359 15.492 30.469 1 88.81 285 CYS B N 1
ATOM 6329 C CA . CYS B 1 285 ? 15.211 16.344 30.203 1 88.81 285 CYS B CA 1
ATOM 6330 C C . CYS B 1 285 ? 15.461 17.766 30.672 1 88.81 285 CYS B C 1
ATOM 6332 O O . CYS B 1 285 ? 14.547 18.438 31.125 1 88.81 285 CYS B O 1
ATOM 6334 N N . GLN B 1 286 ? 16.719 18.156 30.734 1 89.88 286 GLN B N 1
ATOM 6335 C CA . GLN B 1 286 ? 17.062 19.531 31.062 1 89.88 286 GLN B CA 1
ATOM 6336 C C . GLN B 1 286 ? 17.672 20.25 29.859 1 89.88 286 GLN B C 1
ATOM 6338 O O . GLN B 1 286 ? 18.375 19.641 29.047 1 89.88 286 GLN B O 1
ATOM 6343 N N . MET B 1 287 ? 17.297 21.531 29.75 1 93.31 287 MET B N 1
ATOM 6344 C CA . MET B 1 287 ? 17.781 22.344 28.641 1 93.31 287 MET B CA 1
ATOM 6345 C C . MET B 1 287 ? 18.719 23.438 29.141 1 93.31 287 MET B C 1
ATOM 6347 O O . MET B 1 287 ? 18.484 24.031 30.188 1 93.31 287 MET B O 1
ATOM 6351 N N . ILE B 1 288 ? 19.734 23.594 28.484 1 93.69 288 ILE B N 1
ATOM 6352 C CA . ILE B 1 288 ? 20.641 24.703 28.734 1 93.69 288 ILE B CA 1
ATOM 6353 C C . ILE B 1 288 ? 20.547 25.734 27.609 1 93.69 288 ILE B C 1
ATOM 6355 O O . ILE B 1 288 ? 20.156 25.406 26.5 1 93.69 288 ILE B O 1
ATOM 6359 N N . GLU B 1 289 ? 20.828 26.969 27.922 1 94.31 289 GLU B N 1
ATOM 6360 C CA . GLU B 1 289 ? 20.672 28.047 26.953 1 94.31 289 GLU B CA 1
ATOM 6361 C C . GLU B 1 289 ? 21.938 28.906 26.844 1 94.31 289 GLU B C 1
ATOM 6363 O O . GLU B 1 289 ? 22.625 29.109 27.844 1 94.31 289 GLU B O 1
ATOM 6368 N N . CYS B 1 290 ? 22.188 29.219 25.625 1 93.06 290 CYS B N 1
ATOM 6369 C CA . CYS B 1 290 ? 23.297 30.125 25.344 1 93.06 290 CYS B CA 1
ATOM 6370 C C . CYS B 1 290 ? 22.859 31.25 24.406 1 93.06 290 CYS B C 1
ATOM 6372 O O . CYS B 1 290 ? 22.078 31.031 23.484 1 93.06 290 CYS B O 1
ATOM 6374 N N . ASP B 1 291 ? 23.344 32.406 24.703 1 92.75 291 ASP B N 1
ATOM 6375 C CA . ASP B 1 291 ? 23.078 33.562 23.859 1 92.75 291 ASP B CA 1
ATOM 6376 C C . ASP B 1 291 ? 24.047 33.625 22.688 1 92.75 291 ASP B C 1
ATOM 6378 O O . ASP B 1 291 ? 25.266 33.781 22.891 1 92.75 291 ASP B O 1
ATOM 6382 N N . LYS B 1 292 ? 23.578 33.5 21.438 1 90.94 292 LYS B N 1
ATOM 6383 C CA . LYS B 1 292 ? 24.422 33.5 20.25 1 90.94 292 LYS B CA 1
ATOM 6384 C C . LYS B 1 292 ? 24.609 34.906 19.703 1 90.94 292 LYS B C 1
ATOM 6386 O O . LYS B 1 292 ? 25.328 35.125 18.719 1 90.94 292 LYS B O 1
ATOM 6391 N N . GLY B 1 293 ? 23.984 35.844 20.297 1 87.56 293 GLY B N 1
ATOM 6392 C CA . GLY B 1 293 ? 24.062 37.219 19.844 1 87.56 293 GLY B CA 1
ATOM 6393 C C . GLY B 1 293 ? 23.047 37.562 18.766 1 87.56 293 GLY B C 1
ATOM 6394 O O . GLY B 1 293 ? 22.422 36.688 18.188 1 87.56 293 GLY B O 1
ATOM 6395 N N . GLU B 1 294 ? 22.812 38.844 18.562 1 87.5 294 GLU B N 1
ATOM 6396 C CA . GLU B 1 294 ? 21.938 39.344 17.516 1 87.5 294 GLU B CA 1
ATOM 6397 C C . GLU B 1 294 ? 20.5 38.844 17.703 1 87.5 294 GLU B C 1
ATOM 6399 O O . GLU B 1 294 ? 19.828 38.531 16.734 1 87.5 294 GLU B O 1
ATOM 6404 N N . GLY B 1 295 ? 20.203 38.562 18.891 1 89.19 295 GLY B N 1
ATOM 6405 C CA . GLY B 1 295 ? 18.844 38.156 19.203 1 89.19 295 GLY B CA 1
ATOM 6406 C C . GLY B 1 295 ? 18.594 36.688 19.047 1 89.19 295 GLY B C 1
ATOM 6407 O O . GLY B 1 295 ? 17.453 36.219 19.125 1 89.19 295 GLY B O 1
ATOM 6408 N N . LYS B 1 296 ? 19.641 35.938 18.844 1 94 296 LYS B N 1
ATOM 6409 C CA . LYS B 1 296 ? 19.531 34.5 18.656 1 94 296 LYS B CA 1
ATOM 6410 C C . LYS B 1 296 ? 19.875 33.75 19.938 1 94 296 LYS B C 1
ATOM 6412 O O . LYS B 1 296 ? 20.797 34.156 20.672 1 94 296 LYS B O 1
ATOM 6417 N N . ARG B 1 297 ? 19.047 32.781 20.172 1 95.44 297 ARG B N 1
ATOM 6418 C CA . ARG B 1 297 ? 19.234 31.906 21.328 1 95.44 297 ARG B CA 1
ATOM 6419 C C . ARG B 1 297 ? 19.453 30.453 20.891 1 95.44 297 ARG B C 1
ATOM 6421 O O . ARG B 1 297 ? 18.766 29.969 20 1 95.44 297 ARG B O 1
ATOM 6428 N N . LEU B 1 298 ? 20.453 29.828 21.5 1 96.25 298 LEU B N 1
ATOM 6429 C CA . LEU B 1 298 ? 20.703 28.422 21.266 1 96.25 298 LEU B CA 1
ATOM 6430 C C . LEU B 1 298 ? 20.359 27.594 22.516 1 96.25 298 LEU B C 1
ATOM 6432 O O . LEU B 1 298 ? 20.891 27.844 23.594 1 96.25 298 LEU B O 1
ATOM 6436 N N . LEU B 1 299 ? 19.422 26.797 22.328 1 96.5 299 LEU B N 1
ATOM 6437 C CA . LEU B 1 299 ? 19.031 25.875 23.391 1 96.5 299 LEU B CA 1
ATOM 6438 C C . LEU B 1 299 ? 19.531 24.469 23.094 1 96.5 299 LEU B C 1
ATOM 6440 O O . LEU B 1 299 ? 19.469 24.016 21.953 1 96.5 299 LEU B O 1
ATOM 6444 N N . VAL B 1 300 ? 20.062 23.766 24.094 1 96.19 300 VAL B N 1
ATOM 6445 C CA . VAL B 1 300 ? 20.531 22.391 23.938 1 96.19 300 VAL B CA 1
ATOM 6446 C C . VAL B 1 300 ? 19.938 21.516 25.016 1 96.19 300 VAL B C 1
ATOM 6448 O O . VAL B 1 300 ? 20 21.844 26.203 1 96.19 300 VAL B O 1
ATOM 6451 N N . GLY B 1 301 ? 19.281 20.531 24.562 1 94.62 301 GLY B N 1
ATOM 6452 C CA . GLY B 1 301 ? 18.719 19.578 25.5 1 94.62 301 GLY B CA 1
ATOM 6453 C C . GLY B 1 301 ? 19.375 18.219 25.438 1 94.62 301 GLY B C 1
ATOM 6454 O O . GLY B 1 301 ? 20.016 17.875 24.453 1 94.62 301 GLY B O 1
ATOM 6455 N N . TYR B 1 302 ? 19.25 17.453 26.656 1 94.62 302 TYR B N 1
ATOM 6456 C CA . TYR B 1 302 ? 19.75 16.078 26.75 1 94.62 302 TYR B CA 1
ATOM 6457 C C . TYR B 1 302 ? 18.656 15.133 27.203 1 94.62 302 TYR B C 1
ATOM 6459 O O . TYR B 1 302 ? 17.875 15.453 28.109 1 94.62 302 TYR B O 1
ATOM 6467 N N . THR B 1 303 ? 18.578 14.047 26.531 1 93.88 303 THR B N 1
ATOM 6468 C CA . THR B 1 303 ? 17.703 12.977 26.984 1 93.88 303 THR B CA 1
ATOM 6469 C C . THR B 1 303 ? 18.406 11.625 26.953 1 93.88 303 THR B C 1
ATOM 6471 O O . THR B 1 303 ? 19.172 11.352 26.016 1 93.88 303 THR B O 1
ATOM 6474 N N . SER B 1 304 ? 18.125 10.805 27.891 1 93.25 304 SER B N 1
ATOM 6475 C CA . SER B 1 304 ? 18.734 9.484 27.984 1 93.25 304 SER B CA 1
ATOM 6476 C C . SER B 1 304 ? 18.266 8.578 26.844 1 93.25 304 SER B C 1
ATOM 6478 O O . SER B 1 304 ? 19.031 7.758 26.344 1 93.25 304 SER B O 1
ATOM 6480 N N . ASP B 1 305 ? 17.078 8.742 26.5 1 91.75 305 ASP B N 1
ATOM 6481 C CA . ASP B 1 305 ? 16.531 7.941 25.406 1 91.75 305 ASP B CA 1
ATOM 6482 C C . ASP B 1 305 ? 17.266 8.203 24.094 1 91.75 305 ASP B C 1
ATOM 6484 O O . ASP B 1 305 ? 17.641 7.27 23.391 1 91.75 305 ASP B O 1
ATOM 6488 N N . ARG B 1 306 ? 17.484 9.391 23.812 1 91.5 306 ARG B N 1
ATOM 6489 C CA . ARG B 1 306 ? 18.219 9.75 22.609 1 91.5 306 ARG B CA 1
ATOM 6490 C C . ARG B 1 306 ? 19.672 9.273 22.688 1 91.5 306 ARG B C 1
ATOM 6492 O O . ARG B 1 306 ? 20.234 8.859 21.688 1 91.5 306 ARG B O 1
ATOM 6499 N N . ALA B 1 307 ? 20.188 9.344 23.844 1 92.81 307 ALA B N 1
ATOM 6500 C CA . ALA B 1 307 ? 21.562 8.898 24.047 1 92.81 307 ALA B CA 1
ATOM 6501 C C . ALA B 1 307 ? 21.703 7.406 23.734 1 92.81 307 ALA B C 1
ATOM 6503 O O . ALA B 1 307 ? 22.656 6.996 23.062 1 92.81 307 ALA B O 1
ATOM 6504 N N . ARG B 1 308 ? 20.797 6.703 24.203 1 91.69 308 ARG B N 1
ATOM 6505 C CA . ARG B 1 308 ? 20.812 5.266 23.953 1 91.69 308 ARG B CA 1
ATOM 6506 C C . ARG B 1 308 ? 20.672 4.961 22.469 1 91.69 308 ARG B C 1
ATOM 6508 O O . ARG B 1 308 ? 21.359 4.09 21.938 1 91.69 308 ARG B O 1
ATOM 6515 N N . LYS B 1 309 ? 19.859 5.652 21.875 1 89.19 309 LYS B N 1
ATOM 6516 C CA . LYS B 1 309 ? 19.641 5.445 20.453 1 89.19 309 LYS B CA 1
ATOM 6517 C C . LYS B 1 309 ? 20.875 5.824 19.641 1 89.19 309 LYS B C 1
ATOM 6519 O O . LYS B 1 309 ? 21.266 5.105 18.719 1 89.19 309 LYS B O 1
ATOM 6524 N N . ASP B 1 310 ? 21.438 6.969 19.953 1 88.38 310 ASP B N 1
ATOM 6525 C CA . ASP B 1 310 ? 22.656 7.422 19.281 1 88.38 310 ASP B CA 1
ATOM 6526 C C . ASP B 1 310 ? 23.781 6.41 19.438 1 88.38 310 ASP B C 1
ATOM 6528 O O . ASP B 1 310 ? 24.484 6.102 18.469 1 88.38 310 ASP B O 1
ATOM 6532 N N . ALA B 1 311 ? 23.859 5.926 20.578 1 88.56 311 ALA B N 1
ATOM 6533 C CA . ALA B 1 311 ? 24.891 4.93 20.875 1 88.56 311 ALA B CA 1
ATOM 6534 C C . ALA B 1 311 ? 24.656 3.656 20.062 1 88.56 311 ALA B C 1
ATOM 6536 O O . ALA B 1 311 ? 25.594 3.096 19.484 1 88.56 311 ALA B O 1
ATOM 6537 N N . TYR B 1 312 ? 23.484 3.295 20.062 1 82.5 312 TYR B N 1
ATOM 6538 C CA . TYR B 1 312 ? 23.125 2.094 19.328 1 82.5 312 TYR B CA 1
ATOM 6539 C C . TYR B 1 312 ? 23.453 2.252 17.844 1 82.5 312 TYR B C 1
ATOM 6541 O O . TYR B 1 312 ? 24.047 1.357 17.234 1 82.5 312 TYR B O 1
ATOM 6549 N N . ASN B 1 313 ? 23.109 3.314 17.266 1 81.75 313 ASN B N 1
ATOM 6550 C CA . ASN B 1 313 ? 23.344 3.568 15.852 1 81.75 313 ASN B CA 1
ATOM 6551 C C . ASN B 1 313 ? 24.844 3.637 15.539 1 81.75 313 ASN B C 1
ATOM 6553 O O . ASN B 1 313 ? 25.281 3.15 14.5 1 81.75 313 ASN B O 1
ATOM 6557 N N . ARG B 1 314 ? 25.516 4.293 16.391 1 82.31 314 ARG B N 1
ATOM 6558 C CA . ARG B 1 314 ? 26.953 4.367 16.219 1 82.31 314 ARG B CA 1
ATOM 6559 C C . ARG B 1 314 ? 27.578 2.979 16.25 1 82.31 314 ARG B C 1
ATOM 6561 O O . ARG B 1 314 ? 28.422 2.65 15.398 1 82.31 314 ARG B O 1
ATOM 6568 N N . ASP B 1 315 ? 27.141 2.205 17.156 1 80.88 315 ASP B N 1
ATOM 6569 C CA . ASP B 1 315 ? 27.656 0.844 17.281 1 80.88 315 ASP B CA 1
ATOM 6570 C C . ASP B 1 315 ? 27.344 0.024 16.031 1 80.88 315 ASP B C 1
ATOM 6572 O O . ASP B 1 315 ? 28.203 -0.725 15.555 1 80.88 315 ASP B O 1
ATOM 6576 N N . LYS B 1 316 ? 26.203 0.16 15.648 1 76.31 316 LYS B N 1
ATOM 6577 C CA . LYS B 1 316 ? 25.797 -0.54 14.43 1 76.31 316 LYS B CA 1
ATOM 6578 C C . LYS B 1 316 ? 26.656 -0.128 13.242 1 76.31 316 LYS B C 1
ATOM 6580 O O . LYS B 1 316 ? 27.078 -0.975 12.453 1 76.31 316 LYS B O 1
ATOM 6585 N N . GLY B 1 317 ? 26.875 1.155 13.102 1 76.06 317 GLY B N 1
ATOM 6586 C CA . GLY B 1 317 ? 27.703 1.668 12.031 1 76.06 317 GLY B CA 1
ATOM 6587 C C . GLY B 1 317 ? 29.141 1.183 12.109 1 76.06 317 GLY B C 1
ATOM 6588 O O . GLY B 1 317 ? 29.734 0.818 11.094 1 76.06 317 GLY B O 1
ATOM 6589 N N . VAL B 1 318 ? 29.641 1.132 13.258 1 78.31 318 VAL B N 1
ATOM 6590 C CA . VAL B 1 318 ? 31.016 0.699 13.477 1 78.31 318 VAL B CA 1
ATOM 6591 C C . VAL B 1 318 ? 31.141 -0.791 13.172 1 78.31 318 VAL B C 1
ATOM 6593 O O . VAL B 1 318 ? 32.125 -1.228 12.586 1 78.31 318 VAL B O 1
ATOM 6596 N N . ARG B 1 319 ? 30.172 -1.54 13.547 1 76.38 319 ARG B N 1
ATOM 6597 C CA . ARG B 1 319 ? 30.188 -2.973 13.258 1 76.38 319 ARG B CA 1
ATOM 6598 C C . ARG B 1 319 ? 30.234 -3.232 11.758 1 76.38 319 ARG B C 1
ATOM 6600 O O . ARG B 1 319 ? 30.922 -4.141 11.297 1 76.38 319 ARG B O 1
ATOM 6607 N N . ARG B 1 320 ? 29.5 -2.477 11.109 1 74.38 320 ARG B N 1
ATOM 6608 C CA . ARG B 1 320 ? 29.5 -2.6 9.648 1 74.38 320 ARG B CA 1
ATOM 6609 C C . ARG B 1 320 ? 30.859 -2.273 9.07 1 74.38 320 ARG B C 1
ATOM 6611 O O . ARG B 1 320 ? 31.328 -2.953 8.156 1 74.38 320 ARG B O 1
ATOM 6618 N N . LEU B 1 321 ? 31.422 -1.222 9.57 1 75.62 321 LEU B N 1
ATOM 6619 C CA . LEU B 1 321 ? 32.75 -0.812 9.117 1 75.62 321 LEU B CA 1
ATOM 6620 C C . LEU B 1 321 ? 33.781 -1.869 9.461 1 75.62 321 LEU B C 1
ATOM 6622 O O . LEU B 1 321 ? 34.688 -2.137 8.664 1 75.62 321 LEU B O 1
ATOM 6626 N N . GLU B 1 322 ? 33.594 -2.379 10.578 1 74.62 322 GLU B N 1
ATOM 6627 C CA . GLU B 1 322 ? 34.5 -3.43 11.008 1 74.62 322 GLU B CA 1
ATOM 6628 C C . GLU B 1 322 ? 34.406 -4.66 10.109 1 74.62 322 GLU B C 1
ATOM 6630 O O . GLU B 1 322 ? 35.406 -5.273 9.758 1 74.62 322 GLU B O 1
ATOM 6635 N N . LYS B 1 323 ? 33.25 -5.016 9.766 1 72.5 323 LYS B N 1
ATOM 6636 C CA . LYS B 1 323 ? 33.031 -6.145 8.867 1 72.5 323 LYS B CA 1
ATOM 6637 C C . LYS B 1 323 ? 33.656 -5.891 7.504 1 72.5 323 LYS B C 1
ATOM 6639 O O . LYS B 1 323 ? 34.312 -6.777 6.934 1 72.5 323 LYS B O 1
ATOM 6644 N N . ALA B 1 324 ? 33.438 -4.727 7.031 1 69.88 324 ALA B N 1
ATOM 6645 C CA . ALA B 1 324 ? 34.031 -4.348 5.75 1 69.88 324 ALA B CA 1
ATOM 6646 C C . ALA B 1 324 ? 35.562 -4.348 5.832 1 69.88 324 ALA B C 1
ATOM 6648 O O . ALA B 1 324 ? 36.25 -4.754 4.887 1 69.88 324 ALA B O 1
ATOM 6649 N N . TYR B 1 325 ? 36.062 -3.918 6.895 1 67.81 325 TYR B N 1
ATOM 6650 C CA . TYR B 1 325 ? 37.5 -3.893 7.141 1 67.81 325 TYR B CA 1
ATOM 6651 C C . TYR B 1 325 ? 38.094 -5.305 7.168 1 67.81 325 TYR B C 1
ATOM 6653 O O . TYR B 1 325 ? 39.125 -5.562 6.57 1 67.81 325 TYR B O 1
ATOM 6661 N N . ARG B 1 326 ? 37.344 -6.109 7.777 1 67.69 326 ARG B N 1
ATOM 6662 C CA . ARG B 1 326 ? 37.781 -7.492 7.875 1 67.69 326 ARG B CA 1
ATOM 6663 C C . ARG B 1 326 ? 37.75 -8.18 6.516 1 67.69 326 ARG B C 1
ATOM 6665 O O . ARG B 1 326 ? 38.625 -9 6.207 1 67.69 326 ARG B O 1
ATOM 6672 N N . ARG B 1 327 ? 36.781 -7.773 5.773 1 66.56 327 ARG B N 1
ATOM 6673 C CA . ARG B 1 327 ? 36.656 -8.375 4.445 1 66.56 327 ARG B CA 1
ATOM 6674 C C . ARG B 1 327 ? 37.656 -7.746 3.471 1 66.56 327 ARG B C 1
ATOM 6676 O O . ARG B 1 327 ? 37.844 -8.266 2.375 1 66.56 327 ARG B O 1
ATOM 6683 N N . GLY B 1 328 ? 38.344 -6.746 3.906 1 62.25 328 GLY B N 1
ATOM 6684 C CA . GLY B 1 328 ? 39.312 -6.07 3.084 1 62.25 328 GLY B CA 1
ATOM 6685 C C . GLY B 1 328 ? 38.719 -5.195 2.008 1 62.25 328 GLY B C 1
ATOM 6686 O O . GLY B 1 328 ? 39.344 -4.93 0.982 1 62.25 328 GLY B O 1
ATOM 6687 N N . SER B 1 329 ? 37.469 -4.969 2.176 1 64.62 329 SER B N 1
ATOM 6688 C CA . SER B 1 329 ? 36.781 -4.254 1.116 1 64.62 329 SER B CA 1
ATOM 6689 C C . SER B 1 329 ? 36.906 -2.744 1.285 1 64.62 329 SER B C 1
ATOM 6691 O O . SER B 1 329 ? 36.5 -1.978 0.415 1 64.62 329 SER B O 1
ATOM 6693 N N . LEU B 1 330 ? 37.531 -2.273 2.402 1 67.44 330 LEU B N 1
ATOM 6694 C CA . LEU B 1 330 ? 37.625 -0.839 2.645 1 67.44 330 LEU B CA 1
ATOM 6695 C C . LEU B 1 330 ? 38.844 -0.245 1.905 1 67.44 330 LEU B C 1
ATOM 6697 O O . LEU B 1 330 ? 39.938 -0.757 2.008 1 67.44 330 LEU B O 1
ATOM 6701 N N . THR B 1 331 ? 38.469 0.538 0.966 1 65.62 331 THR B N 1
ATOM 6702 C CA . THR B 1 331 ? 39.531 1.203 0.191 1 65.62 331 THR B CA 1
ATOM 6703 C C . THR B 1 331 ? 39.594 2.686 0.543 1 65.62 331 THR B C 1
ATOM 6705 O O . THR B 1 331 ? 38.812 3.178 1.351 1 65.62 331 THR B O 1
ATOM 6708 N N . LYS B 1 332 ? 40.656 3.32 0.075 1 64.19 332 LYS B N 1
ATOM 6709 C CA . LYS B 1 332 ? 40.906 4.746 0.29 1 64.19 332 LYS B CA 1
ATOM 6710 C C . LYS B 1 332 ? 39.688 5.57 -0.108 1 64.19 332 LYS B C 1
ATOM 6712 O O . LYS B 1 332 ? 39.438 6.633 0.469 1 64.19 332 LYS B O 1
ATOM 6717 N N . GLU B 1 333 ? 38.969 4.988 -0.982 1 59.84 333 GLU B N 1
ATOM 6718 C CA . GLU B 1 333 ? 37.812 5.723 -1.488 1 59.84 333 GLU B CA 1
ATOM 6719 C C . GLU B 1 333 ? 36.719 5.812 -0.435 1 59.84 333 GLU B C 1
ATOM 6721 O O . GLU B 1 333 ? 35.875 6.727 -0.473 1 59.84 333 GLU B O 1
ATOM 6726 N N . HIS B 1 334 ? 36.906 4.941 0.496 1 63.72 334 HIS B N 1
ATOM 6727 C CA . HIS B 1 334 ? 35.875 4.906 1.522 1 63.72 334 HIS B CA 1
ATOM 6728 C C . HIS B 1 334 ? 36.156 5.93 2.617 1 63.72 334 HIS B C 1
ATOM 6730 O O . HIS B 1 334 ? 35.281 6.211 3.445 1 63.72 334 HIS B O 1
ATOM 6736 N N . ILE B 1 335 ? 37.281 6.559 2.602 1 61.59 335 ILE B N 1
ATOM 6737 C CA . ILE B 1 335 ? 37.656 7.52 3.641 1 61.59 335 ILE B CA 1
ATOM 6738 C C . ILE B 1 335 ? 37.031 8.883 3.307 1 61.59 335 ILE B C 1
ATOM 6740 O O . ILE B 1 335 ? 37.469 9.547 2.361 1 61.59 335 ILE B O 1
ATOM 6744 N N . ASN B 1 336 ? 36 9.203 3.803 1 61.88 336 ASN B N 1
ATOM 6745 C CA . ASN B 1 336 ? 35.344 10.5 3.705 1 61.88 336 ASN B CA 1
ATOM 6746 C C . ASN B 1 336 ? 34.562 10.828 4.977 1 61.88 336 ASN B C 1
ATOM 6748 O O . ASN B 1 336 ? 34.625 10.086 5.957 1 61.88 336 ASN B O 1
ATOM 6752 N N . LYS B 1 337 ? 34.094 11.945 4.973 1 55.06 337 LYS B N 1
ATOM 6753 C CA . LYS B 1 337 ? 33.438 12.398 6.199 1 55.06 337 LYS B CA 1
ATOM 6754 C C . LYS B 1 337 ? 31.984 11.992 6.223 1 55.06 337 LYS B C 1
ATOM 6756 O O . LYS B 1 337 ? 31.219 12.438 7.086 1 55.06 337 LYS B O 1
ATOM 6761 N N . ARG B 1 338 ? 31.703 11.156 5.344 1 56.19 338 ARG B N 1
ATOM 6762 C CA . ARG B 1 338 ? 30.297 10.82 5.207 1 56.19 338 ARG B CA 1
ATOM 6763 C C . ARG B 1 338 ? 29.953 9.57 6.004 1 56.19 338 ARG B C 1
ATOM 6765 O O . ARG B 1 338 ? 30.672 8.57 5.945 1 56.19 338 ARG B O 1
ATOM 6772 N N . GLY B 1 339 ? 28.797 9.789 6.719 1 63.16 339 GLY B N 1
ATOM 6773 C CA . GLY B 1 339 ? 28.328 8.641 7.484 1 63.16 339 GLY B CA 1
ATOM 6774 C C . GLY B 1 339 ? 29.359 8.133 8.484 1 63.16 339 GLY B C 1
ATOM 6775 O O . GLY B 1 339 ? 29.891 8.906 9.281 1 63.16 339 GLY B O 1
ATOM 6776 N N . TYR B 1 340 ? 29.531 6.949 8.438 1 68.25 340 TYR B N 1
ATOM 6777 C CA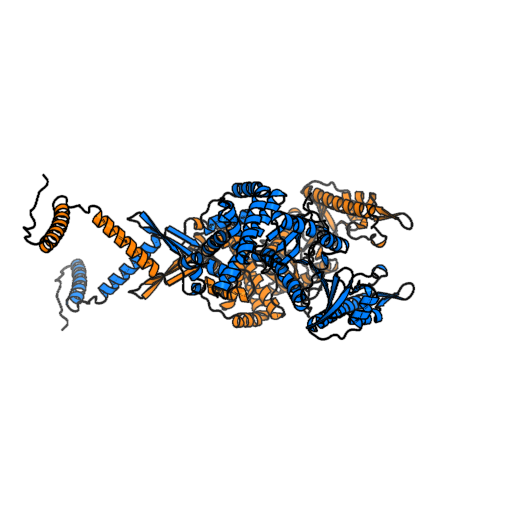 . TYR B 1 340 ? 30.391 6.336 9.445 1 68.25 340 TYR B CA 1
ATOM 6778 C C . TYR B 1 340 ? 31.812 6.207 8.93 1 68.25 340 TYR B C 1
ATOM 6780 O O . TYR B 1 340 ? 32.719 5.797 9.672 1 68.25 340 TYR B O 1
ATOM 6788 N N . ASN B 1 341 ? 31.953 6.641 7.652 1 65.62 341 ASN B N 1
ATOM 6789 C CA . ASN B 1 341 ? 33.312 6.629 7.098 1 65.62 341 ASN B CA 1
ATOM 6790 C C . ASN B 1 341 ? 34.219 7.641 7.797 1 65.62 341 ASN B C 1
ATOM 6792 O O . ASN B 1 341 ? 35.438 7.57 7.684 1 65.62 341 ASN B O 1
ATOM 6796 N N . LYS B 1 342 ? 33.562 8.539 8.461 1 68.25 342 LYS B N 1
ATOM 6797 C CA . LYS B 1 342 ? 34.281 9.539 9.219 1 68.25 342 LYS B CA 1
ATOM 6798 C C . LYS B 1 342 ? 35.219 8.883 10.25 1 68.25 342 LYS B C 1
ATOM 6800 O O . LYS B 1 342 ? 36.125 9.508 10.758 1 68.25 342 LYS B O 1
ATOM 6805 N N . PHE B 1 343 ? 34.938 7.688 10.453 1 69.75 343 PHE B N 1
ATOM 6806 C CA . PHE B 1 343 ? 35.719 7.004 11.477 1 69.75 343 PHE B CA 1
ATOM 6807 C C . PHE B 1 343 ? 36.875 6.273 10.859 1 69.75 343 PHE B C 1
ATOM 6809 O O . PHE B 1 343 ? 37.625 5.57 11.555 1 69.75 343 PHE B O 1
ATOM 6816 N N . LEU B 1 344 ? 37.031 6.398 9.562 1 70.44 344 LEU B N 1
ATOM 6817 C CA . LEU B 1 344 ? 38.156 5.742 8.883 1 70.44 344 LEU B CA 1
ATOM 6818 C C . LEU B 1 344 ? 39.375 6.656 8.828 1 70.44 344 LEU B C 1
ATOM 6820 O O . LEU B 1 344 ? 39.219 7.879 8.742 1 70.44 344 LEU B O 1
ATOM 6824 N N . SER B 1 345 ? 40.469 6.195 9.133 1 72.75 345 SER B N 1
ATOM 6825 C CA . SER B 1 345 ? 41.719 6.938 9.039 1 72.75 345 SER B CA 1
ATOM 6826 C C . SER B 1 345 ? 42.75 6.168 8.227 1 72.75 345 SER B C 1
ATOM 6828 O O . SER B 1 345 ? 42.625 4.953 8.047 1 72.75 345 SER B O 1
ATOM 6830 N N . MET B 1 346 ? 43.531 6.898 7.547 1 66.19 346 MET B N 1
ATOM 6831 C CA . MET B 1 346 ? 44.594 6.301 6.75 1 66.19 346 MET B CA 1
ATOM 6832 C C . MET B 1 346 ? 45.875 6.129 7.578 1 66.19 346 MET B C 1
ATOM 6834 O O . MET B 1 346 ? 46.281 7.051 8.273 1 66.19 346 MET B O 1
ATOM 6838 N N . GLU B 1 347 ? 46.031 4.832 7.848 1 58.47 347 GLU B N 1
ATOM 6839 C CA . GLU B 1 347 ? 47.344 4.594 8.43 1 58.47 347 GLU B CA 1
ATOM 6840 C C . GLU B 1 347 ? 48.375 4.227 7.359 1 58.47 347 GLU B C 1
ATOM 6842 O O . GLU B 1 347 ? 48.281 3.154 6.758 1 58.47 347 GLU B O 1
ATOM 6847 N N . GLY B 1 348 ? 49.312 5 7.156 1 57.03 348 GLY B N 1
ATOM 6848 C CA . GLY B 1 348 ? 50.281 4.809 6.082 1 57.03 348 GLY B CA 1
ATOM 6849 C C . GLY B 1 348 ? 49.656 4.883 4.703 1 57.03 348 GLY B C 1
ATOM 6850 O O . GLY B 1 348 ? 48.594 5.488 4.523 1 57.03 348 GLY B O 1
ATOM 6851 N N . ASP B 1 349 ? 50.406 4.508 3.594 1 52 349 ASP B N 1
ATOM 6852 C CA . ASP B 1 349 ? 50 4.742 2.205 1 52 349 ASP B CA 1
ATOM 6853 C C . ASP B 1 349 ? 48.812 3.873 1.813 1 52 349 ASP B C 1
ATOM 6855 O O . ASP B 1 349 ? 48.219 4.078 0.759 1 52 349 ASP B O 1
ATOM 6859 N N . VAL B 1 350 ? 48.5 2.711 2.529 1 54.12 350 VAL B N 1
ATOM 6860 C CA . VAL B 1 350 ? 47.594 1.782 1.829 1 54.12 350 VAL B CA 1
ATOM 6861 C C . VAL B 1 350 ? 46.5 1.312 2.77 1 54.12 350 VAL B C 1
ATOM 6863 O O . VAL B 1 350 ? 45.438 0.861 2.318 1 54.12 350 VAL B O 1
ATOM 6866 N N . LYS B 1 351 ? 46.719 1.502 4.168 1 60.47 351 LYS B N 1
ATOM 6867 C CA . LYS B 1 351 ? 45.844 0.704 4.996 1 60.47 351 LYS B CA 1
ATOM 6868 C C . LYS B 1 351 ? 44.781 1.583 5.68 1 60.47 351 LYS B C 1
ATOM 6870 O O . LYS B 1 351 ? 45.125 2.602 6.285 1 60.47 351 LYS B O 1
ATOM 6875 N N . VAL B 1 352 ? 43.562 1.479 5.375 1 66.38 352 VAL B N 1
ATOM 6876 C CA . VAL B 1 352 ? 42.438 2.15 5.98 1 66.38 352 VAL B CA 1
ATOM 6877 C C . VAL B 1 352 ? 42.094 1.492 7.316 1 66.38 352 VAL B C 1
ATOM 6879 O O . VAL B 1 352 ? 42 0.267 7.402 1 66.38 352 VAL B O 1
ATOM 6882 N N . THR B 1 353 ? 42.344 2.279 8.508 1 71.75 353 THR B N 1
ATOM 6883 C CA . THR B 1 353 ? 42 1.748 9.82 1 71.75 353 THR B CA 1
ATOM 6884 C C . THR B 1 353 ? 40.844 2.52 10.43 1 71.75 353 THR B C 1
ATOM 6886 O O . THR B 1 353 ? 40.531 3.641 10.008 1 71.75 353 THR B O 1
ATOM 6889 N N . ILE B 1 354 ? 40.125 1.866 11.258 1 76.44 354 ILE B N 1
ATOM 6890 C CA . ILE B 1 354 ? 39.031 2.502 11.984 1 76.44 354 ILE B CA 1
ATOM 6891 C C . ILE B 1 354 ? 39.594 3.334 13.141 1 76.44 354 ILE B C 1
ATOM 6893 O O . ILE B 1 354 ? 40.375 2.838 13.945 1 76.44 354 ILE B O 1
ATOM 6897 N N . ASP B 1 355 ? 39.375 4.645 13.203 1 77.06 355 ASP B N 1
ATOM 6898 C CA . ASP B 1 355 ? 39.844 5.578 14.227 1 77.06 355 ASP B CA 1
ATOM 6899 C C . ASP B 1 355 ? 38.906 5.551 15.453 1 77.06 355 ASP B C 1
ATOM 6901 O O . ASP B 1 355 ? 37.906 6.258 15.492 1 77.06 355 ASP B O 1
ATOM 6905 N N . TYR B 1 356 ? 39.312 4.84 16.469 1 78.69 356 TYR B N 1
ATOM 6906 C CA . TYR B 1 356 ? 38.469 4.652 17.656 1 78.69 356 TYR B CA 1
ATOM 6907 C C . TYR B 1 356 ? 38.438 5.918 18.5 1 78.69 356 TYR B C 1
ATOM 6909 O O . TYR B 1 356 ? 37.5 6.125 19.281 1 78.69 356 TYR B O 1
ATOM 6917 N N . ASP B 1 357 ? 39.469 6.809 18.422 1 77.56 357 ASP B N 1
ATOM 6918 C CA . ASP B 1 357 ? 39.438 8.086 19.141 1 77.56 357 ASP B CA 1
ATOM 6919 C C . ASP B 1 357 ? 38.281 8.969 18.641 1 77.56 357 ASP B C 1
ATOM 6921 O O . ASP B 1 357 ? 37.625 9.648 19.438 1 77.56 357 ASP B O 1
ATOM 6925 N N . LYS B 1 358 ? 38.188 8.914 17.391 1 80.06 358 LYS B N 1
ATOM 6926 C CA . LYS B 1 358 ? 37.062 9.672 16.797 1 80.06 358 LYS B CA 1
ATOM 6927 C C . LYS B 1 358 ? 35.719 9.141 17.281 1 80.06 358 LYS B C 1
ATOM 6929 O O . LYS B 1 358 ? 34.781 9.914 17.453 1 80.06 358 LYS B O 1
ATOM 6934 N N . LEU B 1 359 ? 35.719 7.891 17.516 1 82.44 359 LEU B N 1
ATOM 6935 C CA . LEU B 1 359 ? 34.5 7.258 18 1 82.44 359 LEU B CA 1
ATOM 6936 C C . LEU B 1 359 ? 34.156 7.742 19.406 1 82.44 359 LEU B C 1
ATOM 6938 O O . LEU B 1 359 ? 33 8.023 19.703 1 82.44 359 LEU B O 1
ATOM 6942 N N . GLU B 1 360 ? 35.156 7.832 20.172 1 82.88 360 GLU B N 1
ATOM 6943 C CA . GLU B 1 360 ? 34.969 8.289 21.547 1 82.88 360 GLU B CA 1
ATOM 6944 C C . GLU B 1 360 ? 34.562 9.758 21.594 1 82.88 360 GLU B C 1
ATOM 6946 O O . GLU B 1 360 ? 33.719 10.141 22.406 1 82.88 360 GLU B O 1
ATOM 6951 N N . SER B 1 361 ? 35.188 10.477 20.781 1 84.75 361 SER B N 1
ATOM 6952 C CA . SER B 1 361 ? 34.812 11.883 20.703 1 84.75 361 SER B CA 1
ATOM 6953 C C . SER B 1 361 ? 33.375 12.062 20.234 1 84.75 361 SER B C 1
ATOM 6955 O O . SER B 1 361 ? 32.688 12.969 20.703 1 84.75 361 SER B O 1
ATOM 6957 N N . ASP B 1 362 ? 32.969 11.234 19.375 1 86.12 362 ASP B N 1
ATOM 6958 C CA . ASP B 1 362 ? 31.594 11.305 18.859 1 86.12 362 ASP B CA 1
ATOM 6959 C C . ASP B 1 362 ? 30.578 10.898 19.922 1 86.12 362 ASP B C 1
ATOM 6961 O O . ASP B 1 362 ? 29.453 11.406 19.953 1 86.12 362 ASP B O 1
ATOM 6965 N N . ALA B 1 363 ? 30.984 10.023 20.781 1 89.06 363 ALA B N 1
ATOM 6966 C CA . ALA B 1 363 ? 30.109 9.508 21.828 1 89.06 363 ALA B CA 1
ATOM 6967 C C . ALA B 1 363 ? 29.719 10.609 22.812 1 89.06 363 ALA B C 1
ATOM 6969 O O . ALA B 1 363 ? 28.672 10.539 23.438 1 89.06 363 ALA B O 1
ATOM 6970 N N . LYS B 1 364 ? 30.562 11.641 22.891 1 90.44 364 LYS B N 1
ATOM 6971 C CA . LYS B 1 364 ? 30.312 12.742 23.812 1 90.44 364 LYS B CA 1
ATOM 6972 C C . LYS B 1 364 ? 29.078 13.531 23.406 1 90.44 364 LYS B C 1
ATOM 6974 O O . LYS B 1 364 ? 28.484 14.234 24.234 1 90.44 364 LYS B O 1
ATOM 6979 N N . TRP B 1 365 ? 28.688 13.391 22.266 1 93.06 365 TRP B N 1
ATOM 6980 C CA . TRP B 1 365 ? 27.578 14.18 21.734 1 93.06 365 TRP B CA 1
ATOM 6981 C C . TRP B 1 365 ? 26.266 13.406 21.844 1 93.06 365 TRP B C 1
ATOM 6983 O O . TRP B 1 365 ? 25.188 13.945 21.531 1 93.06 365 TRP B O 1
ATOM 6993 N N . ASP B 1 366 ? 26.281 12.203 22.359 1 93 366 ASP B N 1
ATOM 6994 C CA . ASP B 1 366 ? 25.094 11.367 22.422 1 93 366 ASP B CA 1
ATOM 6995 C C . ASP B 1 366 ? 24.016 12 23.297 1 93 366 ASP B C 1
ATOM 6997 O O . ASP B 1 366 ? 24.312 12.477 24.406 1 93 366 ASP B O 1
ATOM 7001 N N . GLY B 1 367 ? 22.828 11.961 22.781 1 94.38 367 GLY B N 1
ATOM 7002 C CA . GLY B 1 367 ? 21.688 12.391 23.578 1 94.38 367 GLY B CA 1
ATOM 7003 C C . GLY B 1 367 ? 21.422 13.883 23.484 1 94.38 367 GLY B C 1
ATOM 7004 O O . GLY B 1 367 ? 20.391 14.367 23.969 1 94.38 367 GLY B O 1
ATOM 7005 N N . LEU B 1 368 ? 22.359 14.617 22.906 1 95.06 368 LEU B N 1
ATOM 7006 C CA . LEU B 1 368 ? 22.234 16.078 22.844 1 95.06 368 LEU B CA 1
ATOM 7007 C C . LEU B 1 368 ? 21.484 16.5 21.578 1 95.06 368 LEU B C 1
ATOM 7009 O O . LEU B 1 368 ? 21.688 15.93 20.516 1 95.06 368 LEU B O 1
ATOM 7013 N N . LYS B 1 369 ? 20.531 17.469 21.734 1 94.81 369 LYS B N 1
ATOM 7014 C CA . LYS B 1 369 ? 19.812 18.078 20.625 1 94.81 369 LYS B CA 1
ATOM 7015 C C . LYS B 1 369 ? 19.75 19.594 20.781 1 94.81 369 LYS B C 1
ATOM 7017 O O . LYS B 1 369 ? 19.5 20.109 21.875 1 94.81 369 LYS B O 1
ATOM 7022 N N . GLY B 1 370 ? 20.031 20.281 19.734 1 95.19 370 GLY B N 1
ATOM 7023 C CA . GLY B 1 370 ? 20.047 21.734 19.781 1 95.19 370 GLY B CA 1
ATOM 7024 C C . GLY B 1 370 ? 18.844 22.375 19.094 1 95.19 370 GLY B C 1
ATOM 7025 O O . GLY B 1 370 ? 18.312 21.828 18.125 1 95.19 370 GLY B O 1
ATOM 7026 N N . TYR B 1 371 ? 18.453 23.594 19.609 1 96.06 371 TYR B N 1
ATOM 7027 C CA . TYR B 1 371 ? 17.375 24.422 19.047 1 96.06 371 TYR B CA 1
ATOM 7028 C C . TYR B 1 371 ? 17.812 25.875 18.906 1 96.06 371 TYR B C 1
ATOM 7030 O O . TYR B 1 371 ? 18.328 26.453 19.859 1 96.06 371 TYR B O 1
ATOM 7038 N N . LEU B 1 372 ? 17.656 26.375 17.781 1 95.69 372 LEU B N 1
ATOM 7039 C CA . LEU B 1 372 ? 17.953 27.781 17.531 1 95.69 372 LEU B CA 1
ATOM 7040 C C . LEU B 1 372 ? 16.672 28.594 17.391 1 95.69 372 LEU B C 1
ATOM 7042 O O . LEU B 1 372 ? 15.742 28.188 16.688 1 95.69 372 LEU B O 1
ATOM 7046 N N . THR B 1 373 ? 16.562 29.719 18.062 1 96.94 373 THR B N 1
ATOM 7047 C CA . THR B 1 373 ? 15.336 30.516 18.016 1 96.94 373 THR B CA 1
ATOM 7048 C C . THR B 1 373 ? 15.641 31.984 18.234 1 96.94 373 THR B C 1
ATOM 7050 O O . THR B 1 373 ? 16.688 32.344 18.812 1 96.94 373 THR B O 1
ATOM 7053 N N . ASN B 1 374 ? 14.836 32.844 17.703 1 96.12 374 ASN B N 1
ATOM 7054 C CA . ASN B 1 374 ? 14.906 34.281 17.984 1 96.12 374 ASN B CA 1
ATOM 7055 C C . ASN B 1 374 ? 13.742 34.75 18.844 1 96.12 374 ASN B C 1
ATOM 7057 O O . ASN B 1 374 ? 13.5 35.938 18.984 1 96.12 374 ASN B O 1
ATOM 7061 N N . THR B 1 375 ? 13.07 33.75 19.359 1 95.31 375 THR B N 1
ATOM 7062 C CA . THR B 1 375 ? 11.938 34.062 20.219 1 95.31 375 THR B CA 1
ATOM 7063 C C . THR B 1 375 ? 12.398 34.281 21.656 1 95.31 375 THR B C 1
ATOM 7065 O O . THR B 1 375 ? 13.508 33.875 22.016 1 95.31 375 THR B O 1
ATOM 7068 N N . ASP B 1 376 ? 11.508 34.875 22.406 1 93.31 376 ASP B N 1
ATOM 7069 C CA . ASP B 1 376 ? 11.805 35.094 23.828 1 93.31 376 ASP B CA 1
ATOM 7070 C C . ASP B 1 376 ? 10.938 34.188 24.719 1 93.31 376 ASP B C 1
ATOM 7072 O O . ASP B 1 376 ? 10.844 34.406 25.922 1 93.31 376 ASP B O 1
ATOM 7076 N N . ILE B 1 377 ? 10.398 33.219 24.109 1 93.69 377 ILE B N 1
ATOM 7077 C CA . ILE B 1 377 ? 9.523 32.344 24.891 1 93.69 377 ILE B CA 1
ATOM 7078 C C . ILE B 1 377 ? 10.375 31.406 25.734 1 93.69 377 ILE B C 1
ATOM 7080 O O . ILE B 1 377 ? 11.547 31.172 25.438 1 93.69 377 ILE B O 1
ATOM 7084 N N . PRO B 1 378 ? 9.789 30.875 26.781 1 94.88 378 PRO B N 1
ATOM 7085 C CA . PRO B 1 378 ? 10.547 29.969 27.656 1 94.88 378 PRO B CA 1
ATOM 7086 C C . PRO B 1 378 ? 11.055 28.734 26.938 1 94.88 378 PRO B C 1
ATOM 7088 O O . PRO B 1 378 ? 10.453 28.297 25.953 1 94.88 378 PRO B O 1
ATOM 7091 N N . ALA B 1 379 ? 12.078 28.156 27.484 1 93.88 379 ALA B N 1
ATOM 7092 C CA . ALA B 1 379 ? 12.727 27 26.891 1 93.88 379 ALA B CA 1
ATOM 7093 C C . ALA B 1 379 ? 11.75 25.828 26.766 1 93.88 379 ALA B C 1
ATOM 7095 O O . ALA B 1 379 ? 11.781 25.094 25.781 1 93.88 379 ALA B O 1
ATOM 7096 N N . SER B 1 380 ? 10.922 25.734 27.734 1 93.44 380 SER B N 1
ATOM 7097 C CA . SER B 1 380 ? 9.953 24.656 27.703 1 93.44 380 SER B CA 1
ATOM 7098 C C . SER B 1 380 ? 9 24.781 26.531 1 93.44 380 SER B C 1
ATOM 7100 O O . SER B 1 380 ? 8.641 23.797 25.891 1 93.44 380 SER B O 1
ATOM 7102 N N . ASP B 1 381 ? 8.703 25.969 26.234 1 93.88 381 ASP B N 1
ATOM 7103 C CA . ASP B 1 381 ? 7.793 26.234 25.125 1 93.88 381 ASP B CA 1
ATOM 7104 C C . ASP B 1 381 ? 8.484 26.016 23.781 1 93.88 381 ASP B C 1
ATOM 7106 O O . ASP B 1 381 ? 7.855 25.562 22.812 1 93.88 381 ASP B O 1
ATOM 7110 N N . VAL B 1 382 ? 9.758 26.312 23.766 1 94.56 382 VAL B N 1
ATOM 7111 C CA . VAL B 1 382 ? 10.531 26.078 22.547 1 94.56 382 VAL B CA 1
ATOM 7112 C C . VAL B 1 382 ? 10.586 24.578 22.25 1 94.56 382 VAL B C 1
ATOM 7114 O O . VAL B 1 382 ? 10.344 24.156 21.125 1 94.56 382 VAL B O 1
ATOM 7117 N N . TYR B 1 383 ? 10.797 23.891 23.297 1 93.38 383 TYR B N 1
ATOM 7118 C CA . TYR B 1 383 ? 10.844 22.438 23.156 1 93.38 383 TYR B CA 1
ATOM 7119 C C . TYR B 1 383 ? 9.508 21.875 22.688 1 93.38 383 TYR B C 1
ATOM 7121 O O . TYR B 1 383 ? 9.453 21.062 21.766 1 93.38 383 TYR B O 1
ATOM 7129 N N . ALA B 1 384 ? 8.516 22.359 23.312 1 92.38 384 ALA B N 1
ATOM 7130 C CA . ALA B 1 384 ? 7.176 21.875 22.969 1 92.38 384 ALA B CA 1
ATOM 7131 C C . ALA B 1 384 ? 6.828 22.203 21.531 1 92.38 384 ALA B C 1
ATOM 7133 O O . ALA B 1 384 ? 6.281 21.359 20.812 1 92.38 384 ALA B O 1
ATOM 7134 N N . ALA B 1 385 ? 7.121 23.375 21.141 1 92 385 ALA B N 1
ATOM 7135 C CA . ALA B 1 385 ? 6.832 23.797 19.781 1 92 385 ALA B CA 1
ATOM 7136 C C . ALA B 1 385 ? 7.586 22.953 18.766 1 92 385 ALA B C 1
ATOM 7138 O O . ALA B 1 385 ? 7.008 22.484 17.781 1 92 385 ALA B O 1
ATOM 7139 N N . TYR B 1 386 ? 8.82 22.734 19.062 1 93.25 386 TYR B N 1
ATOM 7140 C CA . TYR B 1 386 ? 9.609 21.938 18.141 1 93.25 386 TYR B CA 1
ATOM 7141 C C . TYR B 1 386 ? 9.117 20.484 18.094 1 93.25 386 TYR B C 1
ATOM 7143 O O . TYR B 1 386 ? 9.055 19.875 17.016 1 93.25 386 TYR B O 1
ATOM 7151 N N . HIS B 1 387 ? 8.789 20.047 19.203 1 90.94 387 HIS B N 1
ATOM 7152 C CA . HIS B 1 387 ? 8.305 18.672 19.297 1 90.94 387 HIS B CA 1
ATOM 7153 C C . HIS B 1 387 ? 7.012 18.5 18.516 1 90.94 387 HIS B C 1
ATOM 7155 O O . HIS B 1 387 ? 6.727 17.391 18.031 1 90.94 387 HIS B O 1
ATOM 7161 N N . ASN B 1 388 ? 6.301 19.531 18.359 1 91.06 388 ASN B N 1
ATOM 7162 C CA . ASN B 1 388 ? 5.039 19.484 17.625 1 91.06 388 ASN B CA 1
ATOM 7163 C C . ASN B 1 388 ? 5.266 19.328 16.125 1 91.06 388 ASN B C 1
ATOM 7165 O O . ASN B 1 388 ? 4.312 19.188 15.352 1 91.06 388 ASN B O 1
ATOM 7169 N N . LEU B 1 389 ? 6.5 19.266 15.742 1 90.12 389 LEU B N 1
ATOM 7170 C CA . LEU B 1 389 ? 6.82 19 14.352 1 90.12 389 LEU B CA 1
ATOM 7171 C C . LEU B 1 389 ? 6.305 17.625 13.93 1 90.12 389 LEU B C 1
ATOM 7173 O O . LEU B 1 389 ? 6.121 17.359 12.742 1 90.12 389 LEU B O 1
ATOM 7177 N N . TRP B 1 390 ? 6.082 16.859 14.898 1 88.5 390 TRP B N 1
ATOM 7178 C CA . TRP B 1 390 ? 5.562 15.523 14.609 1 88.5 390 TRP B CA 1
ATOM 7179 C C . TRP B 1 390 ? 4.195 15.602 13.938 1 88.5 390 TRP B C 1
ATOM 7181 O O . TRP B 1 390 ? 3.789 14.68 13.227 1 88.5 390 TRP B O 1
ATOM 7191 N N . HIS B 1 391 ? 3.502 16.734 14.047 1 88.19 391 HIS B N 1
ATOM 7192 C CA . HIS B 1 391 ? 2.195 16.922 13.43 1 88.19 391 HIS B CA 1
ATOM 7193 C C . HIS B 1 391 ? 2.297 16.875 11.906 1 88.19 391 HIS B C 1
ATOM 7195 O O . HIS B 1 391 ? 1.43 16.312 11.234 1 88.19 391 HIS B O 1
ATOM 7201 N N . VAL B 1 392 ? 3.285 17.516 11.438 1 90.88 392 VAL B N 1
ATOM 7202 C CA . VAL B 1 392 ? 3.438 17.516 9.984 1 90.88 392 VAL B CA 1
ATOM 7203 C C . VAL B 1 392 ? 3.875 16.141 9.5 1 90.88 392 VAL B C 1
ATOM 7205 O O . VAL B 1 392 ? 3.447 15.68 8.438 1 90.88 392 VAL B O 1
ATOM 7208 N N . GLU B 1 393 ? 4.75 15.484 10.266 1 90 393 GLU B N 1
ATOM 7209 C CA . GLU B 1 393 ? 5.125 14.109 9.938 1 90 393 GLU B CA 1
ATOM 7210 C C . GLU B 1 393 ? 3.904 13.195 9.906 1 90 393 GLU B C 1
ATOM 7212 O O . GLU B 1 393 ? 3.771 12.359 9.016 1 90 393 GLU B O 1
ATOM 7217 N N . ARG B 1 394 ? 3.102 13.375 10.828 1 93.69 394 ARG B N 1
ATOM 7218 C CA . ARG B 1 394 ? 1.873 12.594 10.883 1 93.69 394 ARG B CA 1
ATOM 7219 C C . ARG B 1 394 ? 0.964 12.906 9.703 1 93.69 394 ARG B C 1
ATOM 7221 O O . ARG B 1 394 ? 0.338 12.008 9.133 1 93.69 394 ARG B O 1
ATOM 7228 N N . ALA B 1 395 ? 0.882 14.148 9.414 1 94 395 ALA B N 1
ATOM 7229 C CA . ALA B 1 395 ? 0.078 14.547 8.266 1 94 395 ALA B CA 1
ATOM 7230 C C . ALA B 1 395 ? 0.551 13.836 6.996 1 94 395 ALA B C 1
ATOM 7232 O O . ALA B 1 395 ? -0.262 13.328 6.219 1 94 395 ALA B O 1
ATOM 7233 N N . PHE B 1 396 ? 1.845 13.781 6.805 1 93.56 396 PHE B N 1
ATOM 7234 C CA . PHE B 1 396 ? 2.391 13.078 5.652 1 93.56 396 PHE B CA 1
ATOM 7235 C C . PHE B 1 396 ? 2.088 11.586 5.734 1 93.56 396 PHE B C 1
ATOM 7237 O O . PHE B 1 396 ? 1.79 10.945 4.723 1 93.56 396 PHE B O 1
ATOM 7244 N N . ARG B 1 397 ? 2.156 11.07 6.898 1 92.69 397 ARG B N 1
ATOM 7245 C CA . ARG B 1 397 ? 1.845 9.656 7.082 1 92.69 397 ARG B CA 1
ATOM 7246 C C . ARG B 1 397 ? 0.398 9.359 6.699 1 92.69 397 ARG B C 1
ATOM 7248 O O . ARG B 1 397 ? 0.122 8.383 6 1 92.69 397 ARG B O 1
ATOM 7255 N N . ILE B 1 398 ? -0.48 10.156 7.176 1 94.12 398 ILE B N 1
ATOM 7256 C CA . ILE B 1 398 ? -1.891 10.008 6.84 1 94.12 398 ILE B CA 1
ATOM 7257 C C . ILE B 1 398 ? -2.076 10.109 5.328 1 94.12 398 ILE B C 1
ATOM 7259 O O . ILE B 1 398 ? -2.773 9.297 4.723 1 94.12 398 ILE B O 1
ATOM 7263 N N . SER B 1 399 ? -1.463 11.07 4.758 1 94.88 399 SER B N 1
ATOM 7264 C CA . SER B 1 399 ? -1.582 11.305 3.322 1 94.88 399 SER B CA 1
ATOM 7265 C C . SER B 1 399 ? -1.077 10.102 2.527 1 94.88 399 SER B C 1
ATOM 7267 O O . SER B 1 399 ? -1.659 9.742 1.502 1 94.88 399 SER B O 1
ATOM 7269 N N . LYS B 1 400 ? -0.079 9.516 3.018 1 91.75 400 LYS B N 1
ATOM 7270 C CA . LYS B 1 400 ? 0.552 8.422 2.283 1 91.75 400 LYS B CA 1
ATOM 7271 C C . LYS B 1 400 ? -0.146 7.094 2.566 1 91.75 400 LYS B C 1
ATOM 7273 O O . LYS B 1 400 ? -0.338 6.285 1.659 1 91.75 400 LYS B O 1
ATOM 7278 N N . SER B 1 401 ? -0.542 6.824 3.729 1 88.94 401 SER B N 1
ATOM 7279 C CA . SER B 1 401 ? -1.033 5.508 4.121 1 88.94 401 SER B CA 1
ATOM 7280 C C . SER B 1 401 ? -2.555 5.441 4.043 1 88.94 401 SER B C 1
ATOM 7282 O O . SER B 1 401 ? -3.113 4.461 3.545 1 88.94 401 SER B O 1
ATOM 7284 N N . ASN B 1 402 ? -3.189 6.449 4.562 1 90.5 402 ASN B N 1
ATOM 7285 C CA . ASN B 1 402 ? -4.645 6.426 4.621 1 90.5 402 ASN B CA 1
ATOM 7286 C C . ASN B 1 402 ? -5.27 6.992 3.348 1 90.5 402 ASN B C 1
ATOM 7288 O O . ASN B 1 402 ? -6.18 6.391 2.775 1 90.5 402 ASN B O 1
ATOM 7292 N N . ILE B 1 403 ? -4.77 8.078 2.971 1 93.81 403 ILE B N 1
ATOM 7293 C CA . ILE B 1 403 ? -5.312 8.773 1.812 1 93.81 403 ILE B CA 1
ATOM 7294 C C . ILE B 1 403 ? -4.652 8.258 0.538 1 93.81 403 ILE B C 1
ATOM 7296 O O . ILE B 1 403 ? -5.246 8.305 -0.542 1 93.81 403 ILE B O 1
ATOM 7300 N N . GLU B 1 404 ? -3.445 7.684 0.694 1 91.5 404 GLU B N 1
ATOM 7301 C CA . GLU B 1 404 ? -2.658 7.094 -0.384 1 91.5 404 GLU B CA 1
ATOM 7302 C C . GLU B 1 404 ? -2.439 8.094 -1.518 1 91.5 404 GLU B C 1
ATOM 7304 O O . GLU B 1 404 ? -2.818 7.832 -2.662 1 91.5 404 GLU B O 1
ATOM 7309 N N . ILE B 1 405 ? -1.801 9.117 -1.169 1 94.81 405 ILE B N 1
ATOM 7310 C CA . ILE B 1 405 ? -1.449 10.109 -2.182 1 94.81 405 ILE B CA 1
ATOM 7311 C C . ILE B 1 405 ? -0.602 9.453 -3.271 1 94.81 405 ILE B C 1
ATOM 7313 O O . ILE B 1 405 ? -0.632 9.875 -4.43 1 94.81 405 ILE B O 1
ATOM 7317 N N . ARG B 1 406 ? 0.146 8.484 -2.953 1 91.44 406 ARG B N 1
ATOM 7318 C CA . ARG B 1 406 ? 0.816 7.57 -3.873 1 91.44 406 ARG B CA 1
ATOM 7319 C C . ARG B 1 406 ? 0.145 6.199 -3.871 1 91.44 406 ARG B C 1
ATOM 7321 O O . ARG B 1 406 ? -0.438 5.789 -2.865 1 91.44 406 ARG B O 1
ATOM 7328 N N . PRO B 1 407 ? 0.276 5.547 -5.016 1 90.19 407 PRO B N 1
ATOM 7329 C CA . PRO B 1 407 ? 0.935 5.789 -6.305 1 90.19 407 PRO B CA 1
ATOM 7330 C C . PRO B 1 407 ? 0.253 6.883 -7.121 1 90.19 407 PRO B C 1
ATOM 7332 O O . PRO B 1 407 ? -0.964 7.062 -7.027 1 90.19 407 PRO B O 1
ATOM 7335 N N . MET B 1 408 ? 1.075 7.551 -7.836 1 90.38 408 MET B N 1
ATOM 7336 C CA . MET B 1 408 ? 0.577 8.594 -8.727 1 90.38 408 MET B CA 1
ATOM 7337 C C . MET B 1 408 ? 0.225 8.031 -10.094 1 90.38 408 MET B C 1
ATOM 7339 O O . MET B 1 408 ? 1.093 7.504 -10.797 1 90.38 408 MET B O 1
ATOM 7343 N N . PHE B 1 409 ? -1.019 8.195 -10.516 1 89.62 409 PHE B N 1
ATOM 7344 C CA . PHE B 1 409 ? -1.488 7.625 -11.773 1 89.62 409 PHE B CA 1
ATOM 7345 C C . PHE B 1 409 ? -1.634 8.703 -12.836 1 89.62 409 PHE B C 1
ATOM 7347 O O . PHE B 1 409 ? -2.18 8.453 -13.914 1 89.62 409 PHE B O 1
ATOM 7354 N N . HIS B 1 410 ? -1.3 9.891 -12.477 1 90.06 410 HIS B N 1
ATOM 7355 C CA . HIS B 1 410 ? -1.406 11.031 -13.383 1 90.06 410 HIS B CA 1
ATOM 7356 C C . HIS B 1 410 ? -0.029 11.516 -13.812 1 90.06 410 HIS B C 1
ATOM 7358 O O . HIS B 1 410 ? 0.915 11.516 -13.023 1 90.06 410 HIS B O 1
ATOM 7364 N N . PHE B 1 411 ? 0.016 12.102 -15.086 1 86.56 411 PHE B N 1
ATOM 7365 C CA . PHE B 1 411 ? 1.333 12.422 -15.617 1 86.56 411 PHE B CA 1
ATOM 7366 C C . PHE B 1 411 ? 1.396 13.883 -16.062 1 86.56 411 PHE B C 1
ATOM 7368 O O . PHE B 1 411 ? 2.484 14.445 -16.203 1 86.56 411 PHE B O 1
ATOM 7375 N N . THR B 1 412 ? 0.251 14.453 -16.312 1 90 412 THR B N 1
ATOM 7376 C CA . THR B 1 412 ? 0.267 15.867 -16.656 1 90 412 THR B CA 1
ATOM 7377 C C . THR B 1 412 ? 0.304 16.734 -15.406 1 90 412 THR B C 1
ATOM 7379 O O . THR B 1 412 ? -0.233 16.359 -14.367 1 90 412 THR B O 1
ATOM 7382 N N . ARG B 1 413 ? 0.936 17.859 -15.586 1 91.06 413 ARG B N 1
ATOM 7383 C CA . ARG B 1 413 ? 1.071 18.766 -14.453 1 91.06 413 ARG B CA 1
ATOM 7384 C C . ARG B 1 413 ? -0.291 19.109 -13.859 1 91.06 413 ARG B C 1
ATOM 7386 O O . ARG B 1 413 ? -0.475 19.047 -12.641 1 91.06 413 ARG B O 1
ATOM 7393 N N . ARG B 1 414 ? -1.234 19.422 -14.68 1 91.12 414 ARG B N 1
ATOM 7394 C CA . ARG B 1 414 ? -2.561 19.828 -14.234 1 91.12 414 ARG B CA 1
ATOM 7395 C C . ARG B 1 414 ? -3.238 18.719 -13.438 1 91.12 414 ARG B C 1
ATOM 7397 O O . ARG B 1 414 ? -3.824 18.984 -12.383 1 91.12 414 ARG B O 1
ATOM 7404 N N . ARG B 1 415 ? -3.123 17.547 -13.898 1 92.81 415 ARG B N 1
ATOM 7405 C CA . ARG B 1 415 ? -3.795 16.438 -13.234 1 92.81 415 ARG B CA 1
ATOM 7406 C C . ARG B 1 415 ? -3.076 16.047 -11.945 1 92.81 415 ARG B C 1
ATOM 7408 O O . ARG B 1 415 ? -3.713 15.633 -10.977 1 92.81 415 ARG B O 1
ATOM 7415 N N . ILE B 1 416 ? -1.763 16.172 -11.969 1 93.75 416 ILE B N 1
ATOM 7416 C CA . ILE B 1 416 ? -0.993 15.93 -10.75 1 93.75 416 ILE B CA 1
ATOM 7417 C C . ILE B 1 416 ? -1.399 16.938 -9.68 1 93.75 416 ILE B C 1
ATOM 7419 O O . ILE B 1 416 ? -1.667 16.547 -8.531 1 93.75 416 ILE B O 1
ATOM 7423 N N . GLU B 1 417 ? -1.468 18.188 -10.062 1 93.88 417 GLU B N 1
ATOM 7424 C CA . GLU B 1 417 ? -1.854 19.234 -9.133 1 93.88 417 GLU B CA 1
ATOM 7425 C C . GLU B 1 417 ? -3.275 19.031 -8.617 1 93.88 417 GLU B C 1
ATOM 7427 O O . GLU B 1 417 ? -3.551 19.25 -7.438 1 93.88 417 GLU B O 1
ATOM 7432 N N . ALA B 1 418 ? -4.121 18.641 -9.492 1 94.44 418 ALA B N 1
ATOM 7433 C CA . ALA B 1 418 ? -5.504 18.375 -9.102 1 94.44 418 ALA B CA 1
ATOM 7434 C C . ALA B 1 418 ? -5.582 17.234 -8.086 1 94.44 418 ALA B C 1
ATOM 7436 O O . ALA B 1 418 ? -6.324 17.328 -7.105 1 94.44 418 ALA B O 1
ATOM 7437 N N . HIS B 1 419 ? -4.848 16.172 -8.336 1 95.5 419 HIS B N 1
ATOM 7438 C CA . HIS B 1 419 ? -4.832 15.039 -7.418 1 95.5 419 HIS B CA 1
ATOM 7439 C C . HIS B 1 419 ? -4.324 15.445 -6.039 1 95.5 419 HIS B C 1
ATOM 7441 O O . HIS B 1 419 ? -4.902 15.062 -5.023 1 95.5 419 HIS B O 1
ATOM 7447 N N . VAL B 1 420 ? -3.268 16.234 -6.027 1 95.56 420 VAL B N 1
ATOM 7448 C CA . VAL B 1 420 ? -2.711 16.703 -4.762 1 95.56 420 VAL B CA 1
ATOM 7449 C C . VAL B 1 420 ? -3.738 17.578 -4.031 1 95.56 420 VAL B C 1
ATOM 7451 O O . VAL B 1 420 ? -3.883 17.484 -2.811 1 95.56 420 VAL B O 1
ATOM 7454 N N . CYS B 1 421 ? -4.422 18.344 -4.758 1 95.62 421 CYS B N 1
ATOM 7455 C CA . CYS B 1 421 ? -5.469 19.188 -4.188 1 95.62 421 CYS B CA 1
ATOM 7456 C C . CYS B 1 421 ? -6.547 18.344 -3.52 1 95.62 421 CYS B C 1
ATOM 7458 O O . CYS B 1 421 ? -6.938 18.625 -2.385 1 95.62 421 CYS B O 1
ATOM 7460 N N . ILE B 1 422 ? -7.008 17.359 -4.195 1 96.31 422 ILE B N 1
ATOM 7461 C CA . ILE B 1 422 ? -8.023 16.453 -3.666 1 96.31 422 ILE B CA 1
ATOM 7462 C C . ILE B 1 422 ? -7.52 15.805 -2.381 1 96.31 422 ILE B C 1
ATOM 7464 O O . ILE B 1 422 ? -8.25 15.719 -1.392 1 96.31 422 ILE B O 1
ATOM 7468 N N . CYS B 1 423 ? -6.289 15.383 -2.4 1 97.25 423 CYS B N 1
ATOM 7469 C CA . CYS B 1 423 ? -5.699 14.734 -1.232 1 97.25 423 CYS B CA 1
ATOM 7470 C C . CYS B 1 423 ? -5.566 15.719 -0.075 1 97.25 423 CYS B C 1
ATOM 7472 O O . CYS B 1 423 ? -5.727 15.344 1.087 1 97.25 423 CYS B O 1
ATOM 7474 N N . PHE B 1 424 ? -5.246 16.969 -0.43 1 96.75 424 PHE B N 1
ATOM 7475 C CA . PHE B 1 424 ? -5.156 18.016 0.577 1 96.75 424 PHE B CA 1
ATOM 7476 C C . PHE B 1 424 ? -6.496 18.219 1.278 1 96.75 424 PHE B C 1
ATOM 7478 O O . PHE B 1 424 ? -6.551 18.297 2.508 1 96.75 424 PHE B O 1
ATOM 7485 N N . VAL B 1 425 ? -7.504 18.25 0.547 1 97.62 425 VAL B N 1
ATOM 7486 C CA . VAL B 1 425 ? -8.852 18.406 1.091 1 97.62 425 VAL B CA 1
ATOM 7487 C C . VAL B 1 425 ? -9.219 17.188 1.921 1 97.62 425 VAL B C 1
ATOM 7489 O O . VAL B 1 425 ? -9.789 17.312 3.008 1 97.62 425 VAL B O 1
ATOM 7492 N N . ALA B 1 426 ? -8.938 16.031 1.377 1 98.38 426 ALA B N 1
ATOM 7493 C CA . ALA B 1 426 ? -9.195 14.797 2.115 1 98.38 426 ALA B CA 1
ATOM 7494 C C . ALA B 1 426 ? -8.484 14.812 3.469 1 98.38 426 ALA B C 1
ATOM 7496 O O . ALA B 1 426 ? -9.047 14.375 4.477 1 98.38 426 ALA B O 1
ATOM 7497 N N . LEU B 1 427 ? -7.254 15.297 3.459 1 98.19 427 LEU B N 1
ATOM 7498 C CA . LEU B 1 427 ? -6.5 15.406 4.703 1 98.19 427 LEU B CA 1
ATOM 7499 C C . LEU B 1 427 ? -7.211 16.328 5.691 1 98.19 427 LEU B C 1
ATOM 7501 O O . LEU B 1 427 ? -7.301 16.016 6.883 1 98.19 427 LEU B O 1
ATOM 7505 N N . LYS B 1 428 ? -7.684 17.438 5.211 1 98.25 428 LYS B N 1
ATOM 7506 C CA . LYS B 1 428 ? -8.414 18.375 6.059 1 98.25 428 LYS B CA 1
ATOM 7507 C C . LYS B 1 428 ? -9.672 17.719 6.641 1 98.25 428 LYS B C 1
ATOM 7509 O O . LYS B 1 428 ? -9.953 17.859 7.832 1 98.25 428 LYS B O 1
ATOM 7514 N N . VAL B 1 429 ? -10.383 17.047 5.809 1 98.38 429 VAL B N 1
ATOM 7515 C CA . VAL B 1 429 ? -11.594 16.359 6.246 1 98.38 429 VAL B CA 1
ATOM 7516 C C . VAL B 1 429 ? -11.242 15.312 7.293 1 98.38 429 VAL B C 1
ATOM 7518 O O . VAL B 1 429 ? -11.938 15.18 8.305 1 98.38 429 VAL B O 1
ATOM 7521 N N . TYR B 1 430 ? -10.211 14.547 7.043 1 98.31 430 TYR B N 1
ATOM 7522 C CA . TYR B 1 430 ? -9.719 13.547 7.984 1 98.31 430 TYR B CA 1
ATOM 7523 C C . TYR B 1 430 ? -9.438 14.172 9.344 1 98.31 430 TYR B C 1
ATOM 7525 O O . TYR B 1 430 ? -9.898 13.664 10.375 1 98.31 430 TYR B O 1
ATOM 7533 N N . LYS B 1 431 ? -8.727 15.273 9.359 1 97.38 431 LYS B N 1
ATOM 7534 C CA . LYS B 1 431 ? -8.328 15.938 10.602 1 97.38 431 LYS B CA 1
ATOM 7535 C C . LYS B 1 431 ? -9.539 16.516 11.328 1 97.38 431 LYS B C 1
ATOM 7537 O O . LYS B 1 431 ? -9.609 16.469 12.555 1 97.38 431 LYS B O 1
ATOM 7542 N N . GLU B 1 432 ? -10.438 17.062 10.586 1 97.25 432 GLU B N 1
ATOM 7543 C CA . GLU B 1 432 ? -11.648 17.578 11.211 1 97.25 432 GLU B CA 1
ATOM 7544 C C . GLU B 1 432 ? -12.461 16.469 11.852 1 97.25 432 GLU B C 1
ATOM 7546 O O . GLU B 1 432 ? -12.969 16.625 12.969 1 97.25 432 GLU B O 1
ATOM 7551 N N . LEU B 1 433 ? -12.609 15.383 11.125 1 97.75 433 LEU B N 1
ATOM 7552 C CA . LEU B 1 433 ? -13.312 14.258 11.711 1 97.75 433 LEU B CA 1
ATOM 7553 C C . LEU B 1 433 ? -12.633 13.797 13 1 97.75 433 LEU B C 1
ATOM 7555 O O . LEU B 1 433 ? -13.305 13.492 13.984 1 97.75 433 LEU B O 1
ATOM 7559 N N . GLU B 1 434 ? -11.344 13.75 12.953 1 96.81 434 GLU B N 1
ATOM 7560 C CA . GLU B 1 434 ? -10.578 13.391 14.141 1 96.81 434 GLU B CA 1
ATOM 7561 C C . GLU B 1 434 ? -10.906 14.312 15.312 1 96.81 434 GLU B C 1
ATOM 7563 O O . GLU B 1 434 ? -11.117 13.844 16.438 1 96.81 434 GLU B O 1
ATOM 7568 N N . ARG B 1 435 ? -10.93 15.57 15.086 1 95 435 ARG B N 1
ATOM 7569 C CA . ARG B 1 435 ? -11.258 16.547 16.109 1 95 435 ARG B CA 1
ATOM 7570 C C . ARG B 1 435 ? -12.672 16.328 16.656 1 95 435 ARG B C 1
ATOM 7572 O O . ARG B 1 435 ? -12.883 16.328 17.875 1 95 435 ARG B O 1
ATOM 7579 N N . LEU B 1 436 ? -13.609 16.125 15.781 1 95.69 436 LEU B N 1
ATOM 7580 C CA . LEU B 1 436 ? -15 15.945 16.172 1 95.69 436 LEU B CA 1
ATOM 7581 C C . LEU B 1 436 ? -15.172 14.695 17.031 1 95.69 436 LEU B C 1
ATOM 7583 O O . LEU B 1 436 ? -15.953 14.688 17.984 1 95.69 436 LEU B O 1
ATOM 7587 N N . LEU B 1 437 ? -14.508 13.625 16.641 1 96.69 437 LEU B N 1
ATOM 7588 C CA . LEU B 1 437 ? -14.555 12.398 17.422 1 96.69 437 LEU B CA 1
ATOM 7589 C C . LEU B 1 437 ? -14.039 12.641 18.844 1 96.69 437 LEU B C 1
ATOM 7591 O O . LEU B 1 437 ? -14.625 12.164 19.812 1 96.69 437 LEU B O 1
ATOM 7595 N N . LYS B 1 438 ? -12.984 13.391 18.969 1 94.12 438 LYS B N 1
ATOM 7596 C CA . LYS B 1 438 ? -12.43 13.719 20.281 1 94.12 438 LYS B CA 1
ATOM 7597 C C . LYS B 1 438 ? -13.406 14.555 21.094 1 94.12 438 LYS B C 1
ATOM 7599 O O . LYS B 1 438 ? -13.602 14.297 22.281 1 94.12 438 LYS B O 1
ATOM 7604 N N . LEU B 1 439 ? -13.977 15.5 20.516 1 92.75 439 LEU B N 1
ATOM 7605 C CA . LEU B 1 439 ? -14.938 16.375 21.203 1 92.75 439 LEU B CA 1
ATOM 7606 C C . LEU B 1 439 ? -16.141 15.578 21.688 1 92.75 439 LEU B C 1
ATOM 7608 O O . LEU B 1 439 ? -16.703 15.891 22.75 1 92.75 439 LEU B O 1
ATOM 7612 N N . ALA B 1 440 ? -16.5 14.555 20.938 1 93.31 440 ALA B N 1
ATOM 7613 C CA . ALA B 1 440 ? -17.656 13.734 21.281 1 93.31 440 ALA B CA 1
ATOM 7614 C C . ALA B 1 440 ? -17.266 12.586 22.203 1 93.31 440 ALA B C 1
ATOM 7616 O O . ALA B 1 440 ? -18.078 11.719 22.516 1 93.31 440 ALA B O 1
ATOM 7617 N N . ASP B 1 441 ? -16.047 12.438 22.547 1 93.69 441 ASP B N 1
ATOM 7618 C CA . ASP B 1 441 ? -15.492 11.414 23.438 1 93.69 441 ASP B CA 1
ATOM 7619 C C . ASP B 1 441 ? -15.664 10.023 22.844 1 93.69 441 ASP B C 1
ATOM 7621 O O . ASP B 1 441 ? -16.016 9.078 23.547 1 93.69 441 ASP B O 1
ATOM 7625 N N . ILE B 1 442 ? -15.688 10.008 21.547 1 94.69 442 ILE B N 1
ATOM 7626 C CA . ILE B 1 442 ? -15.617 8.719 20.859 1 94.69 442 ILE B CA 1
ATOM 7627 C C . ILE B 1 442 ? -14.156 8.273 20.75 1 94.69 442 ILE B C 1
ATOM 7629 O O . ILE B 1 442 ? -13.398 8.828 19.953 1 94.69 442 ILE B O 1
ATOM 7633 N N . ASN B 1 443 ? -13.758 7.414 21.484 1 93 443 ASN B N 1
ATOM 7634 C CA . ASN B 1 443 ? -12.367 6.988 21.594 1 93 443 ASN B CA 1
ATOM 7635 C C . ASN B 1 443 ? -12.008 5.988 20.5 1 93 443 ASN B C 1
ATOM 7637 O O . ASN B 1 443 ? -11.594 4.863 20.781 1 93 443 ASN B O 1
ATOM 7641 N N . MET B 1 444 ? -12.188 6.285 19.297 1 94.88 444 MET B N 1
ATOM 7642 C CA . MET B 1 444 ? -11.82 5.52 18.109 1 94.88 444 MET B CA 1
ATOM 7643 C C . MET B 1 444 ? -11.078 6.395 17.109 1 94.88 444 MET B C 1
ATOM 7645 O O . MET B 1 444 ? -11.359 7.59 16.984 1 94.88 444 MET B O 1
ATOM 7649 N N . SER B 1 445 ? -10.117 5.785 16.484 1 94.94 445 SER B N 1
ATOM 7650 C CA . SER B 1 445 ? -9.438 6.516 15.414 1 94.94 445 SER B CA 1
ATOM 7651 C C . SER B 1 445 ? -10.359 6.703 14.211 1 94.94 445 SER B C 1
ATOM 7653 O O . SER B 1 445 ? -11.344 5.984 14.055 1 94.94 445 SER B O 1
ATOM 7655 N N . VAL B 1 446 ? -10.047 7.668 13.391 1 96.94 446 VAL B N 1
ATOM 7656 C CA . VAL B 1 446 ? -10.812 7.938 12.18 1 96.94 446 VAL B CA 1
ATOM 7657 C C . VAL B 1 446 ? -10.875 6.68 11.32 1 96.94 446 VAL B C 1
ATOM 7659 O O . VAL B 1 446 ? -11.945 6.328 10.805 1 96.94 446 VAL B O 1
ATOM 7662 N N . ASP B 1 447 ? -9.812 5.965 11.203 1 94.62 447 ASP B N 1
ATOM 7663 C CA . ASP B 1 447 ? -9.75 4.766 10.375 1 94.62 447 ASP B CA 1
ATOM 7664 C C . ASP B 1 447 ? -10.711 3.693 10.898 1 94.62 447 ASP B C 1
ATOM 7666 O O . ASP B 1 447 ? -11.398 3.037 10.109 1 94.62 447 ASP B O 1
ATOM 7670 N N . LYS B 1 448 ? -10.727 3.531 12.148 1 94.44 448 LYS B N 1
ATOM 7671 C CA . LYS B 1 448 ? -11.617 2.541 12.75 1 94.44 448 LYS B CA 1
ATOM 7672 C C . LYS B 1 448 ? -13.078 2.932 12.57 1 94.44 448 LYS B C 1
ATOM 7674 O O . LYS B 1 448 ? -13.93 2.076 12.297 1 94.44 448 LYS B O 1
ATOM 7679 N N . VAL B 1 449 ? -13.32 4.191 12.742 1 97.06 449 VAL B N 1
ATOM 7680 C CA . VAL B 1 449 ? -14.68 4.688 12.586 1 97.06 449 VAL B CA 1
ATOM 7681 C C . VAL B 1 449 ? -15.148 4.473 11.148 1 97.06 449 VAL B C 1
ATOM 7683 O O . VAL B 1 449 ? -16.25 3.967 10.922 1 97.06 449 VAL B O 1
ATOM 7686 N N . LEU B 1 450 ? -14.367 4.836 10.211 1 96.75 450 LEU B N 1
ATOM 7687 C CA . LEU B 1 450 ? -14.75 4.695 8.812 1 96.75 450 LEU B CA 1
ATOM 7688 C C . LEU B 1 450 ? -14.891 3.225 8.438 1 96.75 450 LEU B C 1
ATOM 7690 O O . LEU B 1 450 ? -15.797 2.857 7.684 1 96.75 450 LEU B O 1
ATOM 7694 N N . ALA B 1 451 ? -14.008 2.408 8.922 1 94.56 451 ALA B N 1
ATOM 7695 C CA . ALA B 1 451 ? -14.102 0.975 8.664 1 94.56 451 ALA B CA 1
ATOM 7696 C C . ALA B 1 451 ? -15.414 0.404 9.188 1 94.56 451 ALA B C 1
ATOM 7698 O O . ALA B 1 451 ? -16.078 -0.377 8.508 1 94.56 451 ALA B O 1
ATOM 7699 N N . LEU B 1 452 ? -15.75 0.768 10.406 1 95.62 452 LEU B N 1
ATOM 7700 C CA . LEU B 1 452 ? -17.016 0.332 10.992 1 95.62 452 LEU B CA 1
ATOM 7701 C C . LEU B 1 452 ? -18.203 0.873 10.195 1 95.62 452 LEU B C 1
ATOM 7703 O O . LEU B 1 452 ? -19.156 0.147 9.938 1 95.62 452 LEU B O 1
ATOM 7707 N N . ALA B 1 453 ? -18.109 2.105 9.812 1 97.25 453 ALA B N 1
ATOM 7708 C CA . ALA B 1 453 ? -19.188 2.77 9.094 1 97.25 453 ALA B CA 1
ATOM 7709 C C . ALA B 1 453 ? -19.422 2.121 7.73 1 97.25 453 ALA B C 1
ATOM 7711 O O . ALA B 1 453 ? -20.516 2.191 7.18 1 97.25 453 ALA B O 1
ATOM 7712 N N . GLN B 1 454 ? -18.422 1.489 7.191 1 95.38 454 GLN B N 1
ATOM 7713 C CA . GLN B 1 454 ? -18.531 0.828 5.895 1 95.38 454 GLN B CA 1
ATOM 7714 C C . GLN B 1 454 ? -19.391 -0.429 5.988 1 95.38 454 GLN B C 1
ATOM 7716 O O . GLN B 1 454 ? -19.688 -1.062 4.973 1 95.38 454 GLN B O 1
ATOM 7721 N N . THR B 1 455 ? -19.828 -0.784 7.129 1 95.75 455 THR B N 1
ATOM 7722 C CA . THR B 1 455 ? -20.734 -1.917 7.289 1 95.75 455 THR B CA 1
ATOM 7723 C C . THR B 1 455 ? -22.156 -1.439 7.539 1 95.75 455 THR B C 1
ATOM 7725 O O . THR B 1 455 ? -23.062 -2.252 7.723 1 95.75 455 THR B O 1
ATOM 7728 N N . ILE B 1 456 ? -22.344 -0.156 7.59 1 96.56 456 ILE B N 1
ATOM 7729 C CA . ILE B 1 456 ? -23.672 0.421 7.766 1 96.56 456 ILE B CA 1
ATOM 7730 C C . ILE B 1 456 ? -24.328 0.621 6.406 1 96.56 456 ILE B C 1
ATOM 7732 O O . ILE B 1 456 ? -23.719 1.152 5.48 1 96.56 456 ILE B O 1
ATOM 7736 N N . VAL B 1 457 ? -25.594 0.187 6.324 1 95.81 457 VAL B N 1
ATOM 7737 C CA . VAL B 1 457 ? -26.266 0.237 5.031 1 95.81 457 VAL B CA 1
ATOM 7738 C C . VAL B 1 457 ? -27.547 1.051 5.148 1 95.81 457 VAL B C 1
ATOM 7740 O O . VAL B 1 457 ? -28.094 1.217 6.246 1 95.81 457 VAL B O 1
ATOM 7743 N N . THR B 1 458 ? -27.938 1.603 4.039 1 95.5 458 THR B N 1
ATOM 7744 C CA . THR B 1 458 ? -29.25 2.219 3.889 1 95.5 458 THR B CA 1
ATOM 7745 C C . THR B 1 458 ? -30.141 1.377 2.98 1 95.5 458 THR B C 1
ATOM 7747 O O . THR B 1 458 ? -29.734 0.995 1.882 1 95.5 458 THR B O 1
ATOM 7750 N N . ILE B 1 459 ? -31.281 1.018 3.506 1 94.12 459 ILE B N 1
ATOM 7751 C CA . ILE B 1 459 ? -32.219 0.207 2.752 1 94.12 459 ILE B CA 1
ATOM 7752 C C . ILE B 1 459 ? -33.312 1.104 2.156 1 94.12 459 ILE B C 1
ATOM 7754 O O . ILE B 1 459 ? -33.844 1.993 2.832 1 94.12 459 ILE B O 1
ATOM 7758 N N . GLN B 1 460 ? -33.562 0.924 0.877 1 92.25 460 GLN B N 1
ATOM 7759 C CA . GLN B 1 460 ? -34.656 1.591 0.191 1 92.25 460 GLN B CA 1
ATOM 7760 C C . GLN B 1 460 ? -35.781 0.605 -0.149 1 92.25 460 GLN B C 1
ATOM 7762 O O . GLN B 1 460 ? -35.531 -0.42 -0.788 1 92.25 460 GLN B O 1
ATOM 7767 N N . LEU B 1 461 ? -36.969 0.915 0.333 1 89.31 461 LEU B N 1
ATOM 7768 C CA . LEU B 1 461 ? -38.125 0.093 0.095 1 89.31 461 LEU B CA 1
ATOM 7769 C C . LEU B 1 461 ? -39.188 0.859 -0.715 1 89.31 461 LEU B C 1
ATOM 7771 O O . LEU B 1 461 ? -39.469 2.02 -0.418 1 89.31 461 LEU B O 1
ATOM 7775 N N . THR B 1 462 ? -39.594 0.27 -1.765 1 87.81 462 THR B N 1
ATOM 7776 C CA . THR B 1 462 ? -40.688 0.857 -2.535 1 87.81 462 THR B CA 1
ATOM 7777 C C . THR B 1 462 ? -42 0.136 -2.248 1 87.81 462 THR B C 1
ATOM 7779 O O . THR B 1 462 ? -42.094 -1.068 -2.486 1 87.81 462 THR B O 1
ATOM 7782 N N . LEU B 1 463 ? -42.969 0.899 -1.756 1 83.5 463 LEU B N 1
ATOM 7783 C CA . LEU B 1 463 ? -44.25 0.33 -1.396 1 83.5 463 LEU B CA 1
ATOM 7784 C C . LEU B 1 463 ? -45.094 0.099 -2.635 1 83.5 463 LEU B C 1
ATOM 7786 O O . LEU B 1 463 ? -45.188 0.968 -3.508 1 83.5 463 LEU B O 1
ATOM 7790 N N . PRO B 1 464 ? -45.562 -1.06 -2.818 1 79.12 464 PRO B N 1
ATOM 7791 C CA . PRO B 1 464 ? -46.281 -1.427 -4.035 1 79.12 464 PRO B CA 1
ATOM 7792 C C . PRO B 1 464 ? -47.531 -0.59 -4.242 1 79.12 464 PRO B C 1
ATOM 7794 O O . PRO B 1 464 ? -47.875 -0.25 -5.379 1 79.12 464 PRO B O 1
ATOM 7797 N N . GLN B 1 465 ? -48.219 -0.237 -3.195 1 74.62 465 GLN B N 1
ATOM 7798 C CA . GLN B 1 465 ? -49.5 0.46 -3.348 1 74.62 465 GLN B CA 1
ATOM 7799 C C . GLN B 1 465 ? -49.281 1.96 -3.535 1 74.62 465 GLN B C 1
ATOM 7801 O O . GLN B 1 465 ? -49.75 2.541 -4.516 1 74.62 465 GLN B O 1
ATOM 7806 N N . ASN B 1 466 ? -48.594 2.566 -2.645 1 72.44 466 ASN B N 1
ATOM 7807 C CA . ASN B 1 466 ? -48.406 4.012 -2.68 1 72.44 466 ASN B CA 1
ATOM 7808 C C . ASN B 1 466 ? -47.219 4.398 -3.547 1 72.44 466 ASN B C 1
ATOM 7810 O O . ASN B 1 466 ? -47.031 5.574 -3.881 1 72.44 466 ASN B O 1
ATOM 7814 N N . LYS B 1 467 ? -46.469 3.502 -4.043 1 79.69 467 LYS B N 1
ATOM 7815 C CA . LYS B 1 467 ? -45.281 3.695 -4.887 1 79.69 467 LYS B CA 1
ATOM 7816 C C . LYS B 1 467 ? -44.281 4.648 -4.23 1 79.69 467 LYS B C 1
ATOM 7818 O O . LYS B 1 467 ? -43.438 5.23 -4.906 1 79.69 467 LYS B O 1
ATOM 7823 N N . GLN B 1 468 ? -44.562 4.891 -2.953 1 83.75 468 GLN B N 1
ATOM 7824 C CA . GLN B 1 468 ? -43.625 5.727 -2.209 1 83.75 468 GLN B CA 1
ATOM 7825 C C . GLN B 1 468 ? -42.406 4.922 -1.782 1 83.75 468 GLN B C 1
ATOM 7827 O O . GLN B 1 468 ? -42.5 3.742 -1.445 1 83.75 468 GLN B O 1
ATOM 7832 N N . THR B 1 469 ? -41.25 5.602 -1.89 1 87.44 469 THR B N 1
ATOM 7833 C CA . THR B 1 469 ? -40 4.961 -1.493 1 87.44 469 THR B CA 1
ATOM 7834 C C . THR B 1 469 ? -39.562 5.414 -0.099 1 87.44 469 THR B C 1
ATOM 7836 O O . THR B 1 469 ? -39.531 6.613 0.185 1 87.44 469 THR B O 1
ATOM 7839 N N . ILE B 1 470 ? -39.406 4.477 0.775 1 87.06 470 ILE B N 1
ATOM 7840 C CA . ILE B 1 470 ? -38.906 4.738 2.125 1 87.06 470 ILE B CA 1
ATOM 7841 C C . ILE B 1 470 ? -37.438 4.363 2.221 1 87.06 470 ILE B C 1
ATOM 7843 O O . ILE B 1 470 ? -37.031 3.309 1.735 1 87.06 470 ILE B O 1
ATOM 7847 N N . SER B 1 471 ? -36.625 5.332 2.729 1 90.56 471 SER B N 1
ATOM 7848 C CA . SER B 1 471 ? -35.219 5.105 2.928 1 90.56 471 SER B CA 1
ATOM 7849 C C . SER B 1 471 ? -34.844 5.137 4.41 1 90.56 471 SER B C 1
ATOM 7851 O O . SER B 1 471 ? -35.25 6.043 5.137 1 90.56 471 SER B O 1
ATOM 7853 N N . ARG B 1 472 ? -34.125 4.07 4.867 1 92.25 472 ARG B N 1
ATOM 7854 C CA . ARG B 1 472 ? -33.75 4.012 6.27 1 92.25 472 ARG B CA 1
ATOM 7855 C C . ARG B 1 472 ? -32.312 3.498 6.422 1 92.25 472 ARG B C 1
ATOM 7857 O O . ARG B 1 472 ? -31.969 2.449 5.875 1 92.25 472 ARG B O 1
ATOM 7864 N N . THR B 1 473 ? -31.484 4.305 7.141 1 94.56 473 THR B N 1
ATOM 7865 C CA . THR B 1 473 ? -30.141 3.85 7.5 1 94.56 473 THR B CA 1
ATOM 7866 C C . THR B 1 473 ? -30.188 2.898 8.688 1 94.56 473 THR B C 1
ATOM 7868 O O . THR B 1 473 ? -30.766 3.232 9.734 1 94.56 473 THR B O 1
ATOM 7871 N N . MET B 1 474 ? -29.641 1.761 8.547 1 94 474 MET B N 1
ATOM 7872 C CA . MET B 1 474 ? -29.781 0.7 9.539 1 94 474 MET B CA 1
ATOM 7873 C C . MET B 1 474 ? -28.547 0.631 10.445 1 94 474 MET B C 1
ATOM 7875 O O . MET B 1 474 ? -27.453 0.291 9.984 1 94 474 MET B O 1
ATOM 7879 N N . LEU B 1 475 ? -28.703 0.924 11.672 1 94.31 475 LEU B N 1
ATOM 7880 C CA . LEU B 1 475 ? -27.656 0.78 12.664 1 94.31 475 LEU B CA 1
ATOM 7881 C C . LEU B 1 475 ? -27.875 -0.466 13.516 1 94.31 475 LEU B C 1
ATOM 7883 O O . LEU B 1 475 ? -28.922 -0.608 14.156 1 94.31 475 LEU B O 1
ATOM 7887 N N . MET B 1 476 ? -26.969 -1.366 13.406 1 92.62 476 MET B N 1
ATOM 7888 C CA . MET B 1 476 ? -27.031 -2.58 14.211 1 92.62 476 MET B CA 1
ATOM 7889 C C . MET B 1 476 ? -26.328 -2.379 15.555 1 92.62 476 MET B C 1
ATOM 7891 O O . MET B 1 476 ? -25.766 -1.31 15.805 1 92.62 476 MET B O 1
ATOM 7895 N N . LYS B 1 477 ? -26.281 -3.393 16.422 1 90.81 477 LYS B N 1
ATOM 7896 C CA . LYS B 1 477 ? -25.703 -3.307 17.766 1 90.81 477 LYS B CA 1
ATOM 7897 C C . LYS B 1 477 ? -24.234 -2.938 17.719 1 90.81 477 LYS B C 1
ATOM 7899 O O . LYS B 1 477 ? -23.75 -2.152 18.547 1 90.81 477 LYS B O 1
ATOM 7904 N N . ARG B 1 478 ? -23.516 -3.398 16.797 1 91.62 478 ARG B N 1
ATOM 7905 C CA . ARG B 1 478 ? -22.078 -3.172 16.688 1 91.62 478 ARG B CA 1
ATOM 7906 C C . ARG B 1 478 ? -21.781 -1.723 16.312 1 91.62 478 ARG B C 1
ATOM 7908 O O . ARG B 1 478 ? -20.656 -1.253 16.5 1 91.62 478 ARG B O 1
ATOM 7915 N N . HIS B 1 479 ? -22.766 -0.974 15.867 1 95 479 HIS B N 1
ATOM 7916 C CA . HIS B 1 479 ? -22.562 0.388 15.391 1 95 479 HIS B CA 1
ATOM 7917 C C . HIS B 1 479 ? -22.844 1.408 16.484 1 95 479 HIS B C 1
ATOM 7919 O O . HIS B 1 479 ? -22.719 2.615 16.266 1 95 479 HIS B O 1
ATOM 7925 N N . GLN B 1 480 ? -23.172 1.006 17.641 1 93.06 480 GLN B N 1
ATOM 7926 C CA . GLN B 1 480 ? -23.672 1.899 18.688 1 93.06 480 GLN B CA 1
ATOM 7927 C C . GLN B 1 480 ? -22.609 2.932 19.078 1 93.06 480 GLN B C 1
ATOM 7929 O O . GLN B 1 480 ? -22.938 4.078 19.391 1 93.06 480 GLN B O 1
ATOM 7934 N N . ARG B 1 481 ? -21.406 2.609 19.016 1 92.62 481 ARG B N 1
ATOM 7935 C CA . ARG B 1 481 ? -20.328 3.506 19.406 1 92.62 481 ARG B CA 1
ATOM 7936 C C . ARG B 1 481 ? -20.266 4.715 18.469 1 92.62 481 ARG B C 1
ATOM 7938 O O . ARG B 1 481 ? -19.781 5.781 18.875 1 92.62 481 ARG B O 1
ATOM 7945 N N . ILE B 1 482 ? -20.75 4.559 17.25 1 96 482 ILE B N 1
ATOM 7946 C CA . ILE B 1 482 ? -20.625 5.668 16.312 1 96 482 ILE B CA 1
ATOM 7947 C C . ILE B 1 482 ? -22.016 6.156 15.906 1 96 482 ILE B C 1
ATOM 7949 O O . ILE B 1 482 ? -22.141 6.945 14.969 1 96 482 ILE B O 1
ATOM 7953 N N . ALA B 1 483 ? -23.078 5.785 16.625 1 95.62 483 ALA B N 1
ATOM 7954 C CA . ALA B 1 483 ? -24.469 6.113 16.312 1 95.62 483 ALA B CA 1
ATOM 7955 C C . ALA B 1 483 ? -24.688 7.621 16.344 1 95.62 483 ALA B C 1
ATOM 7957 O O . ALA B 1 483 ? -25.422 8.164 15.516 1 95.62 483 ALA B O 1
ATOM 7958 N N . PRO B 1 484 ? -24.016 8.312 17.219 1 94.56 484 PRO B N 1
ATOM 7959 C CA . PRO B 1 484 ? -24.234 9.758 17.281 1 94.56 484 PRO B CA 1
ATOM 7960 C C . PRO B 1 484 ? -23.875 10.469 15.977 1 94.56 484 PRO B C 1
ATOM 7962 O O . PRO B 1 484 ? -24.438 11.523 15.672 1 94.56 484 PRO B O 1
ATOM 7965 N N . LEU B 1 485 ? -22.984 9.945 15.211 1 95.69 485 LEU B N 1
ATOM 7966 C CA . LEU B 1 485 ? -22.516 10.578 13.977 1 95.69 485 LEU B CA 1
ATOM 7967 C C . LEU B 1 485 ? -23.594 10.539 12.906 1 95.69 485 LEU B C 1
ATOM 7969 O O . LEU B 1 485 ? -23.469 11.203 11.875 1 95.69 485 LEU B O 1
ATOM 7973 N N . PHE B 1 486 ? -24.656 9.781 13.141 1 95.62 486 PHE B N 1
ATOM 7974 C CA . PHE B 1 486 ? -25.719 9.656 12.164 1 95.62 486 PHE B CA 1
ATOM 7975 C C . PHE B 1 486 ? -26.953 10.43 12.609 1 95.62 486 PHE B C 1
ATOM 7977 O O . PHE B 1 486 ? -28 10.367 11.961 1 95.62 486 PHE B O 1
ATOM 7984 N N . GLU B 1 487 ? -26.812 11.172 13.664 1 92.56 487 GLU B N 1
ATOM 7985 C CA . GLU B 1 487 ? -27.891 12.023 14.172 1 92.56 487 GLU B CA 1
ATOM 7986 C C . GLU B 1 487 ? -27.656 13.484 13.82 1 92.56 487 GLU B C 1
ATOM 7988 O O . GLU B 1 487 ? -26.516 13.977 13.898 1 92.56 487 GLU B O 1
ATOM 7993 N N . ASP B 1 488 ? -28.703 14.195 13.492 1 88.81 488 ASP B N 1
ATOM 7994 C CA . ASP B 1 488 ? -28.609 15.594 13.086 1 88.81 488 ASP B CA 1
ATOM 7995 C C . ASP B 1 488 ? -28.141 16.469 14.25 1 88.81 488 ASP B C 1
ATOM 7997 O O . ASP B 1 488 ? -27.422 17.453 14.039 1 88.81 488 ASP B O 1
ATOM 8001 N N . ASP B 1 489 ? -28.484 16.125 15.375 1 87.25 489 ASP B N 1
ATOM 8002 C CA . ASP B 1 489 ? -28.156 16.906 16.547 1 87.25 489 ASP B CA 1
ATOM 8003 C C . ASP B 1 489 ? -26.641 16.969 16.766 1 87.25 489 ASP B C 1
ATOM 8005 O O . ASP B 1 489 ? -26.125 17.938 17.312 1 87.25 489 ASP B O 1
ATOM 8009 N N . PHE B 1 490 ? -26 15.961 16.328 1 90.5 490 PHE B N 1
ATOM 8010 C CA . PHE B 1 490 ? -24.547 15.906 16.453 1 90.5 490 PHE B CA 1
ATOM 8011 C C . PHE B 1 490 ? -23.891 17.016 15.641 1 90.5 490 PHE B C 1
ATOM 8013 O O . PHE B 1 490 ? -22.906 17.625 16.078 1 90.5 490 PHE B O 1
ATOM 8020 N N . TRP B 1 491 ? -24.391 17.359 14.57 1 87.81 491 TRP B N 1
ATOM 8021 C CA . TRP B 1 491 ? -23.734 18.234 13.602 1 87.81 491 TRP B CA 1
ATOM 8022 C C . TRP B 1 491 ? -24.203 19.688 13.766 1 87.81 491 TRP B C 1
ATOM 8024 O O . TRP B 1 491 ? -23.516 20.609 13.344 1 87.81 491 TRP B O 1
ATOM 8034 N N . VAL B 1 492 ? -25.312 19.984 14.328 1 77.31 492 VAL B N 1
ATOM 8035 C CA . VAL B 1 492 ? -25.828 21.328 14.531 1 77.31 492 VAL B CA 1
ATOM 8036 C C . VAL B 1 492 ? -25.125 21.984 15.711 1 77.31 492 VAL B C 1
ATOM 8038 O O . VAL B 1 492 ? -24.828 23.188 15.688 1 77.31 492 VAL B O 1
ATOM 8041 N N . THR B 1 493 ? -24.797 21.344 16.688 1 63.25 493 THR B N 1
ATOM 8042 C CA . THR B 1 493 ? -24.25 21.906 17.906 1 63.25 493 THR B CA 1
ATOM 8043 C C . THR B 1 493 ? -22.734 22.078 17.797 1 63.25 493 THR B C 1
ATOM 8045 O O . THR B 1 493 ? -22.094 22.656 18.672 1 63.25 493 THR B O 1
ATOM 8048 N N . ARG B 1 494 ? -22.234 21.703 16.781 1 63.38 494 ARG B N 1
ATOM 8049 C CA . ARG B 1 494 ? -20.781 21.688 16.719 1 63.38 494 ARG B CA 1
ATOM 8050 C C . ARG B 1 494 ? -20.281 22.375 15.453 1 63.38 494 ARG B C 1
ATOM 8052 O O . ARG B 1 494 ? -20.891 22.25 14.391 1 63.38 494 ARG B O 1
#

Sequence (988 aa):
MNELVTIGIASSDDEIDGFVNQGKEWIEREKERRHPRLDLFGDERRKCEQERMDAERLLSNITNITVNGADLILDRVFDNVGFSRIDDGIFRKLVKARLSYPASKSATVEYLKNHFDDDVSLSKVYRYLDKLSDSQHRIVQEISVEHTRKILGGHIGVLFYDVTTLYFESDYEDELRKTGFSKEGRHKNPQIILGLLVSIGGYPLAYCIHEGNKYEGHTMLPVVTEFVRKYKLEDFIVVADSGLMNSDNVADLEANGYKYIIGAKIKAESKKIKEWILSQPKNDCQMIECDKGEGKRLLVGYTSDRARKDAYNRDKGVRRLEKAYRRGSLTKEHINKRGYNKFLSMEGDVKVTIDYDKLESDAKWDGLKGYLTNTDIPASDVYAAYHNLWHVERAFRISKSNIEIRPMFHFTRRRIEAHVCICFVALKVYKELERLLKLADINMSVDKVLALAQTIVTIQLTLPQNKQTISRTMLMKRHQRIAPLFEDDFWVTRMNELVTIGIASSDDEIDGFVNQGKEWIEREKERRHPRLDLFGDERRKCEQERMDAERLLSNITNITVNGADLILDRVFDNVGFSRIDDGIFRKLVKARLSYPASKSATVEYLKNHFDDDVSLSKVYRYLDKLSDSQHRIVQEISVEHTRKILGGHIGVLFYDVTTLYFESDYEDELRKTGFSKEGRHKNPQIILGLLVSIGGYPLAYCIHEGNKYEGHTMLPVVTEFVRKYKLEDFIVVADSGLMNSDNVADLEANGYKYIIGAKIKAESKKIKEWILSQPKNDCQMIECDKGEGKRLLVGYTSDRARKDAYNRDKGVRRLEKAYRRGSLTKEHINKRGYNKFLSMEGDVKVTIDYDKLESDAKWDGLKGYLTNTDIPASDVYAAYHNLWHVERAFRISKSNIEIRPMFHFTRRRIEAHVCICFVALKVYKELERLLKLADINMSVDKVLALAQTIVTIQLTLPQNKQTISRTMLMKRHQRIAPLFEDDFWVTR

Foldseek 3Di:
DPDDDQQDDDPDPVVVVVSVVVVVVVCVVVCCVVVVVCVCCVVVVVVVVVVVVVVVVQVVLFDDKALCQLVLLLLLLCVLLPVVVVPDPLLSLLLSCLQQPNDDLVVSQVVCCVRPVDRDDSVNNVVVLLVCFDPVQVVLLVSLQVSCCVVVVNALAEKEKDKAKAFAPDQDADDAFDAADHPVPPRNTTIKMKMFIAGQLQRTRHMDIGHRHDQLLPPPVVVVVVSCVVVVHDRYEYEYEPSNDDPVSVVVCVVVPHWYKYWDPQVPDDPVSVVVVLPDDQDAQDKDWDDPDPLKIKIKHFHPVQLVVVVVLLVVQVVVVVVCLVVVVDWPVLCDCPDNSVQWDDDPDTHIDGNVVVVVVVSSCGRMIMMMISDPDDPVVSVVSNVSSVSNVVLVVCLCPSSNLDDDPDDDPSSNSSSVSSSSSSSNSLSSVQVLCVVVVLPDHSVVLSVVSSNKMKIWGQDPPVRDIDIDTDDDPVNVSVVLSNDPVSSPVD/DPDDDQQDDDPDPVVVVVSVVVVVVVCVVVCCVVVVVCVCCVVVVVVVVVVVVVVVVQVVQFPDKALCLLVLLLLLLCVLLPVVVPPDPLLSLLLSCLQQPNDDLVVSQVVCCVRPVDRDDSVNNVVVLLVCFDPVQVVLLVSLQVSCCVVVVNALAEKEKDKAKAFAPDQDADDAFDAADHPVPPRNTTIKMKMFIAGQLLRTRHMDIGHRHDQLLPPPVVVVVVSCVVVVHDRYEYEYEPSNDDPVSVVVCVVVPHWYKYWDPQVPDDPVSVVVVLPDDQDAQDKDWDDPDPLKIKIKHFHPVQLVVVVVLLVVQVVVVVVCLVVVVDWPVLCDCPDNSVQWDDDPDTHIDGNVVVVVVVSSCGRMIMMMISDPDDPVVSVVSNVSSVSNVVLVVCLCPSSNLDDDPDDDPSSNSSSVSSSSSSSNSLSSVQVLCVVVVLPDHSVVLSVLSSNKMKIWGQDPPVRDIDIDTDDDPVNVSVVLSNDPVSSVVD

Radius of gyration: 37.93 Å; Cα contacts (8 Å, |Δi|>4): 1395; chains: 2; bounding box: 131×94×73 Å

pLDDT: mean 86.09, std 12.31, range [36.53, 98.38]

Organism: NCBI:txid997887

Secondary structure (DSSP, 8-state):
----------SSHHHHHHHHHHHHHHHHHHHHHHS---GGGHHHHHHHHHHHHHHHHHHHTEEEEE--HHHHHHHHHHHHHTGGGS--HHHHHHHHHHHHS---HHHHHHHHHHHH-----HHHHHHHHHHHHHHHHHHHHHHHHHHHHHHTTT---EEEEEEEEEE-SS----SS-EE---TTS-TTSEEEEEEEEE-GGG-EEEEEEEETTS-GGGTHHHHHHHHHHHHT--S-EEEE-GGG--HHHHHHHHHTT-EEEEEE-GGGS-HHHHHHHHHS---TTEEEEEEEETTEEEEEEE-HHHHHHHHHHHHHHHHHHHHHHHHT---GGG-SSSGGGGGEEEETTTEEEE-HHHHHHHHTTTTEEEEEE---S-HHHHHHHHHTTHHHHHHHHIIIIIS---S----SHHHHHHHHHHHHHHHHHHHHHHHHHHHTT--S-HHHHHHHHTT-EEEEEE-TTT-PEEEEEE--GGGGGGGGGGSHHHHH--/----------SSHHHHHHHHHHHHHHHHHHHHHHS---GGGHHHHHHHHHHHHHHHHHHHTEEEEE--HHHHHHHHHHHHHTGGGS--HHHHHHHHHHHHS---HHHHHHHHHHHH-----HHHHHHHHHHHHHHHHHHHHHHHHHHHHHHTTT---EEEEEEEEEE-SS----SS-EE---TTS-TTSEEEEEEEEE-GGG-EEEEEEEETTS-GGGTHHHHHHHHHHHHT--S-EEEE-GGG--HHHHHHHHHTT-EEEEEE-GGGS-HHHHHHHHHS---TTEEEEEEEETTEEEEEEE-HHHHHHHHHHHHHHHHHHHHHHHHT---GGG-SSSGGGGGEEEETTTEEEE-HHHHHHHHTTTTEEEEEE---S-HHHHHHHHHTTHHHHHHHHIIIIIS---S----SHHHHHHHHHHHHHHHHHHHHHHHHHHHTT--S-HHHHHHHHTT-EEEEEE-TTT-PEEEEEE--GGGGGGGGGGSHHHHH--

Nearest PDB structures (foldseek):
  1muh-assembly1_A-2  TM=6.015E-01  e=2.755E-09  Escherichia coli
  3ecp-assembly1_A-2  TM=5.906E-01  e=2.932E-08  Escherichia coli
  4dm0-assembly1_A-2  TM=5.816E-01  e=7.475E-08  Escherichia coli
  6x68-assembly1_C  TM=5.175E-01  e=1.018E-06  Trichoplusia ni
  2oce-assembly1_A  TM=2.879E-01  e=5.249E-01  Pseudomonas aeruginosa PAO1

Solvent-accessible surface area (backbone atoms only — not comparable to full-atom values): 53542 Å² total; per-residue (Å²): 131,86,80,81,77,86,75,72,87,54,92,47,72,68,46,40,54,51,37,48,52,49,38,52,51,45,49,53,50,43,46,37,64,75,49,42,64,63,50,71,55,39,61,50,45,50,47,37,51,49,49,51,52,50,51,51,52,50,62,67,30,48,70,44,70,29,52,41,34,37,56,55,45,46,52,52,41,38,46,70,54,45,57,60,75,57,86,44,73,65,59,55,50,52,27,50,38,29,64,74,51,55,65,54,69,67,54,39,36,50,47,39,30,59,40,64,69,38,88,60,54,62,66,57,51,52,54,46,29,60,60,39,34,74,68,44,48,56,52,52,34,49,39,37,39,53,41,48,23,60,75,54,72,68,48,68,48,41,40,35,50,51,71,50,59,50,59,34,90,53,79,71,63,58,88,49,32,22,54,26,87,37,83,82,61,47,46,84,25,14,14,29,29,41,35,41,32,20,33,75,94,34,42,54,42,47,71,48,78,44,38,17,60,56,64,68,54,70,52,53,63,61,51,50,52,51,50,34,65,74,68,62,64,80,73,54,33,40,35,40,55,42,84,47,53,49,73,66,52,52,52,51,36,53,74,72,67,52,38,38,40,32,42,38,64,58,88,75,47,55,70,68,56,41,52,51,59,71,67,46,84,84,46,70,79,41,71,48,76,43,81,72,51,96,64,32,35,38,34,39,33,25,33,63,69,49,22,52,50,45,50,49,51,52,49,54,45,48,50,51,51,49,51,36,50,72,68,61,69,58,47,78,84,53,53,40,79,54,79,66,25,51,32,43,36,73,51,73,96,80,44,68,39,77,38,64,66,56,49,54,61,54,56,72,52,46,22,57,47,35,35,35,27,57,60,87,68,56,69,67,53,52,51,52,56,55,60,50,49,53,32,52,55,47,45,52,46,43,38,46,69,57,38,32,64,57,78,57,89,57,84,48,71,43,41,42,50,22,51,50,49,41,47,50,50,31,49,40,41,52,49,49,48,43,51,51,31,55,76,68,69,40,92,60,55,59,68,56,50,41,58,48,25,54,54,24,36,32,42,30,33,44,39,83,83,68,65,45,73,48,76,46,75,52,77,50,81,89,41,58,83,58,47,58,70,77,38,69,70,56,59,72,80,95,132,88,79,82,76,86,75,72,87,55,94,48,73,70,45,40,54,51,37,52,52,49,38,53,51,45,49,54,48,44,48,36,64,74,50,41,62,61,49,71,54,38,60,51,46,51,48,37,51,49,48,50,52,50,51,51,51,49,62,66,30,49,69,42,69,29,52,43,34,36,55,55,44,46,51,51,43,39,45,72,56,45,58,61,75,57,85,44,73,64,59,54,49,51,28,50,37,29,63,77,52,56,64,54,68,67,55,38,36,51,47,40,30,59,38,65,70,38,89,60,54,62,66,59,52,52,54,47,29,59,60,37,34,73,68,45,49,56,54,54,33,49,40,37,39,54,42,50,23,59,76,53,73,67,49,67,47,41,41,36,50,53,71,49,60,50,60,35,88,53,79,72,65,58,90,48,32,22,54,26,88,37,83,81,61,48,47,83,26,14,16,29,28,40,35,41,34,20,33,75,95,34,43,54,40,48,70,48,79,45,38,16,59,56,63,69,53,71,53,52,63,61,52,50,50,52,50,34,64,75,68,62,64,80,72,52,33,40,34,40,56,42,86,48,53,48,73,66,53,52,51,50,38,52,74,72,67,51,38,37,41,32,42,37,65,58,88,73,48,56,69,67,57,40,53,52,59,70,68,47,85,84,44,72,79,40,72,47,77,44,80,72,50,96,63,32,35,38,35,40,33,24,34,62,70,48,21,53,50,44,49,48,54,50,50,53,44,48,50,52,50,48,52,36,50,72,69,60,68,56,46,76,83,54,53,41,78,54,78,65,25,51,31,42,37,74,52,72,97,80,44,68,39,77,36,63,67,57,49,55,60,54,56,72,52,45,22,57,48,33,35,33,27,56,60,88,67,54,68,68,54,52,50,50,58,56,60,50,46,53,32,53,55,47,44,52,46,42,36,45,69,58,38,31,65,56,80,58,89,55,86,48,69,45,41,40,49,23,50,51,48,42,48,51,51,32,49,40,41,52,49,49,48,43,51,51,32,56,77,67,68,39,92,60,56,60,67,57,49,42,59,49,24,53,53,23,34,33,42,29,32,44,40,84,86,67,65,46,72,47,75,47,75,53,78,50,82,90,42,58,84,58,48,59,70,77,38,71,71,58,59,72,78,96

InterPro domains:
  IPR002559 Transposase IS4-like domain [PF01609] (158-427)
  IPR012337 Ribonuclease H-like superfamily [SSF53098] (111-434)
  IPR047654 IS1634 transposase [NF033559] (5-487)